Protein AF-A0A7R9CFL3-F1 (afdb_monomer)

Organism: Timema cristinae (NCBI:txid61476)

Mean predicted aligned error: 26.59 Å

Solvent-accessible surface area (backbone atoms only — not comparable to full-atom values): 47124 Å² total; per-residue (Å²): 90,46,33,41,37,42,34,43,33,40,38,44,95,55,38,38,40,35,40,35,39,35,24,38,59,45,76,50,88,96,49,104,51,74,44,75,50,74,72,51,76,48,76,47,79,45,77,56,81,77,82,81,76,90,74,92,74,93,75,98,66,87,78,76,80,75,83,69,77,65,48,72,50,76,49,78,47,80,45,78,51,80,86,76,85,87,81,84,87,84,83,88,83,88,90,79,92,80,89,85,91,89,82,90,84,90,88,88,91,88,83,90,87,92,92,88,90,90,86,89,84,90,83,88,85,82,88,86,89,83,89,82,91,80,89,79,96,70,92,75,79,55,84,74,59,64,73,79,51,70,77,48,61,84,33,47,25,69,56,36,41,52,47,35,44,69,72,71,41,54,90,49,37,80,82,41,55,84,36,32,24,50,55,60,71,65,52,49,61,64,56,32,23,71,76,57,35,70,69,50,6,52,53,48,44,50,52,63,66,48,72,77,79,72,55,77,35,39,36,34,39,22,57,76,93,49,94,61,67,44,80,48,72,28,80,59,67,35,45,69,60,49,45,49,52,48,16,66,74,71,75,48,58,53,88,74,56,86,78,55,66,46,78,42,88,94,71,43,74,40,76,58,40,44,68,49,52,62,67,55,61,70,75,36,77,48,77,49,79,86,82,75,83,75,80,73,82,74,75,68,56,65,65,58,57,49,49,52,52,51,49,53,49,51,53,49,54,48,50,53,49,50,54,48,55,47,55,51,52,52,51,51,51,49,55,51,50,52,52,47,54,52,47,50,54,48,51,52,52,51,52,53,58,63,57,65,76,57,74,71,62,60,54,56,51,50,51,51,52,51,52,50,58,46,50,55,51,53,50,51,51,49,51,54,52,48,53,51,50,48,55,54,49,52,54,49,49,53,55,50,64,74,62,73,79,78,84,83,89,80,92,82,84,89,88,84,90,82,92,71,98,59,64,74,69,58,50,49,55,51,48,55,50,49,51,53,52,50,50,52,50,50,53,51,52,51,49,57,48,49,55,51,50,50,52,49,50,51,54,50,48,51,39,67,74,64,39,90,87,66,56,82,91,67,75,85,79,65,72,74,66,50,54,57,53,48,53,56,49,50,52,50,48,50,54,50,50,50,53,47,47,53,56,51,55,67,58,75,74,50,90,55,56,65,52,51,55,50,50,50,54,49,53,52,50,50,51,48,51,52,52,52,50,53,56,46,55,50,50,51,52,50,51,55,48,51,56,49,48,53,53,50,52,54,48,49,55,51,50,50,52,53,50,53,50,51,51,51,51,51,52,52,49,50,57,49,52,54,48,50,54,52,52,53,50,52,48,53,52,51,54,50,51,49,53,56,48,53,49,56,49,51,56,49,51,54,48,51,54,51,52,51,50,52,54,52,51,53,50,50,50,52,51,52,51,52,52,52,52,49,61,47,51,54,54,50,50,54,52,49,51,56,49,47,57,48,48,55,56,48,52,50,50,50,52,52,52,51,53,52,52,64,64,59,60,81,76,69,86,86,90,84,84,88,82,91,85,88,79,84,80,84,86,80,92,82,82,88,88,84,81,93,81,89,79,89,81,85,86,89,84,85,84,83,90,79,89,84,91,80,93,78,94,75,79,90,70,72,60,63,60,52,54,52,48,54,53,48,50,53,53,50,53,52,51,52,50,51,51,57,51,50,53,53,52,53,50,50,55,48,54,55,48,55,55,50,53,53,56,53,52,53,53,53,58,55,58,70,73,75,116

InterPro domains:
  IPR013761 Sterile alpha motif/pointed domain superfamily [G3DSA:1.10.150.50] (140-215)
  IPR013761 Sterile alpha motif/pointed domain superfamily [SSF47769] (156-210)
  IPR038929 Coiled-coil domain-containing protein 13 [PTHR31935] (300-755)
  IPR041418 SAM domain [PF18016] (154-209)
  IPR057520 GRHL1/CP2, C-terminal domain [PF25416] (215-296)

Radius of gyration: 64.7 Å; Cα contacts (8 Å, |Δi|>4): 329; chains: 1; bounding box: 146×122×229 Å

pLDDT: mean 71.05, std 22.87, range [23.03, 98.25]

Sequence (771 aa):
MLVLVHTISMTHDNFVVSARFYHALSSVPNEQRIELALLTKRVTVRIRPRRLVREKHLVYYQPRKRISKPRFRQSLRAIHIVGQPRSVVPITPVSMVAAKEEHIGSLLPAPLPVNKPTVPEQRALTPPVSEAKTGLGIHHVTPLQFLHQPLPSDASAQQTAQWLQAHRFGQHLRTFTSFSGADVLRLSRDDLIQICGLADGIRLYNALHAKAIAPRLTVYLCVEQSSVYHALFLSSLSCLEMANKLAQLMGVSCDQIRDIYVQGPGGIHVLITDEVVRNIKDESMYTIEILQEQEDSFMFPEELNRSLREHIRILTDENGRLHRCLGERESELHIANEKLQCNEKRHIASSLSVLSNQGQTSELAASKIVELSKKVRELSSEIEIQKRKCRLAEAKLAEYCEAGLNSAEDKDIKPKQEDVEKDPNQVKLLTDKLQVTNQRLCDSRNQCQALKQDLRMVQKALCSEAGENVSIHSLSSNWRGRAQQIAALQQKLLELQEKLNEQTEKQVVGNADNRACVAMKVLEKERRIVQERTARELRERSVQLEDTKRRLDAGRARNKILEDELAGHKKRLATLLDKGKHDDQLISMLTGQLSALEKRCSDREDEARRANSGWEEDKQHLLQDITREKSKLEKTETILAEKNVKIDQLEEKLRQTLLILSSNDKLQRSSSQDILFSSSWSLSKLSEHHQTHSMSTQVINMSEHHQTHSLSTQEPCNEDYQLLFLSGEAERARLLELVGVLNRRLNQQRDDAETVQVHTSTKSLTTLRSS

Secondary structure (DSSP, 8-state):
-EEEEEEEEEEETTEEEEEEEEEEEEEPTTSS-EEEEEEEEEEEEEEPPPP----------------PPPEEEEEEEEEE-PPPPP--------------------------------------------------------TTTGGGSPPPTT--HHHHHHHHHHTT-GGGHHHHTT--HHHHTTS-HHHHHHHH-HHHHHHHHHHHT------SEEEEEEETT-S--EEEEESS-SHHHHHHHHHHHHT--GGG----EEE-TTS-EEE--HHHHHHSPTTEEEEE-------------HHHHHHHHHHHHHHHHHHHHHHHHHHHHHHHHHHHHHHHHHHHHHHHHHHHHHHTT-HHHHHHHHHHHHHHHHHHHHHHHHHHHHHHHHHHHHHHHHHHHHS--S-----------------HHHHHHHHHHHHHHHHHHHHHHHHHHHHHHHHHHHHHHHHHHH-TT--GGGTTS-HHHHHHHHHHHHHHHHHHHHHHHHHHHHHHSSTTHHHHHHHHHHHHHHHHHHHHHHHHHHHHHHHHHHHHHHHHHHHHHHHHHHHHHHHHHHHHHHHHHHHHHHHHHHHHHHHHHHHHHHHHHHHHHHHHHHHHHHHHHHHHHHHHHHHHHHHHHHHHHHHHHHHHHHHHHHHHHHHHHHHHHHHHGGG--------------------------------------------------SHHHHHHHHHHHHHHHHHHHHHHHHHHHHHHHHHHHHHHHHHHHHHHHHHTT--

Foldseek 3Di:
DKKKWKWKWKDFDQKIKIKIWIWDWDDDPPDPDTDTHTPDIDIDMDGHDPDPDDDPDDDDDDDPDPGDDIDMDIDMDMDDDDDDDDDDDDDDDDDDDDDDDDDDDDDDDDDDDDDDDDDDDDDDDDDDDDDDDDDDDDPDDDPVVLQPDAQDLQAALVSVLVNCVSLVVVVCNVVSSHPGLVRLLPADLVNLCVSVNDPVSNVSNCRNPVDDQFAPAWEWEAEDPDPDTDIDGHNALFPLSVLCSVCVVVVHDSVVCPWDFDQDPPRDTHTDGSVNSNVDDHHYYDYDDDDDPPPPPPPDPVVVVVVVVVVVVVVVVVVVVVVVVVVVVVVVVVVVVVVVVVVVVVVVVVVVVVVVPPPPPVVVVVVVVVVVVVVVVVVVVVVVVVVVVVVVVVVVVVVVVVVPDDDDDDDDDDDDDDDDDDDPVVVVVVVVVVVVVVVVVVVVVVVVVVVVVVVVVVVVVVCVVVDPPDDVVPPPPDPPVVVVVVVVVVVVVVVVVVVVVVVVVVVVDDPVVVVVVVVVVVVVVVVVVVVVVVVVVVVVVVVVVVVVVVVVVVVVVVVVVVVVVVVVVVVVVVVVVVVVVVVVVVVVVVVVVVVVVVVVVVVVVVVVVVVVVVVVVVVVVVVVVVVVVVVVVVVVVVVVVVVVVVVVVVVVVVVVVVVVVVVVVVPDDDDDDDDDDDDPPPDDDDDDDDDDDDDDDDDDDDDDDDDDDDDDDDDDDPVVVVVVVVVVVVVVVVVVVVVVVVVVVVVVVVVVVVVVVVVVVVVVVVVVVVD

Structure (mmCIF, N/CA/C/O backbone):
data_AF-A0A7R9CFL3-F1
#
_entry.id   AF-A0A7R9CFL3-F1
#
loop_
_atom_site.group_PDB
_atom_site.id
_atom_site.type_symbol
_atom_site.label_atom_id
_atom_site.label_alt_id
_atom_site.label_comp_id
_atom_site.label_asym_id
_atom_site.label_entity_id
_atom_site.label_seq_id
_atom_site.pdbx_PDB_ins_code
_atom_site.Cartn_x
_atom_site.Cartn_y
_atom_site.Cartn_z
_atom_site.occupancy
_atom_site.B_iso_or_equiv
_atom_site.auth_seq_id
_atom_site.auth_comp_id
_atom_site.auth_asym_id
_atom_site.auth_atom_id
_atom_site.pdbx_PDB_model_num
ATOM 1 N N . MET A 1 1 ? -4.340 42.075 9.704 1.00 65.44 1 MET A N 1
ATOM 2 C CA . MET A 1 1 ? -5.204 41.016 9.122 1.00 65.44 1 MET A CA 1
ATOM 3 C C . MET A 1 1 ? -4.326 40.029 8.366 1.00 65.44 1 MET A C 1
ATOM 5 O O . MET A 1 1 ? -3.570 40.465 7.502 1.00 65.44 1 MET A O 1
ATOM 9 N N . LEU A 1 2 ? -4.378 38.733 8.691 1.00 72.56 2 LEU A N 1
ATOM 10 C CA . LEU A 1 2 ? -3.596 37.708 7.988 1.00 72.56 2 LEU A CA 1
ATOM 11 C C . LEU A 1 2 ? -4.415 37.133 6.821 1.00 72.56 2 LEU A C 1
ATOM 13 O O . LEU A 1 2 ? -5.553 36.706 7.008 1.00 72.56 2 LEU A O 1
ATOM 17 N N . VAL A 1 3 ? -3.838 37.142 5.617 1.00 80.00 3 VAL A N 1
ATOM 18 C CA . VAL A 1 3 ? -4.459 36.620 4.393 1.00 80.00 3 VAL A CA 1
ATOM 19 C C . VAL A 1 3 ? -3.636 35.456 3.854 1.00 80.00 3 VAL A C 1
ATOM 21 O O . VAL A 1 3 ? -2.473 35.626 3.488 1.00 80.00 3 VAL A O 1
ATOM 24 N N . LEU A 1 4 ? -4.238 34.273 3.761 1.00 83.81 4 LEU A N 1
ATOM 25 C CA . LEU A 1 4 ? -3.646 33.116 3.095 1.00 83.81 4 LEU A CA 1
ATOM 26 C C . LEU A 1 4 ? -3.965 33.139 1.602 1.00 83.81 4 LEU A C 1
ATOM 28 O O . LEU A 1 4 ? -5.124 33.209 1.200 1.00 83.81 4 LEU A O 1
ATOM 32 N N . VAL A 1 5 ? -2.931 33.025 0.773 1.00 86.56 5 VAL A N 1
ATOM 33 C CA . VAL A 1 5 ? -3.042 32.923 -0.683 1.00 86.56 5 VAL A CA 1
ATOM 34 C C . VAL A 1 5 ? -2.689 31.504 -1.116 1.00 86.56 5 VAL A C 1
ATOM 36 O O . VAL A 1 5 ? -1.515 31.145 -1.221 1.00 86.56 5 VAL A O 1
ATOM 39 N N . HIS A 1 6 ? -3.704 30.692 -1.400 1.00 88.00 6 HIS A N 1
ATOM 40 C CA . HIS A 1 6 ? -3.532 29.379 -2.014 1.00 88.00 6 HIS A CA 1
ATOM 41 C C . HIS A 1 6 ? -3.484 29.538 -3.539 1.00 88.00 6 HIS A C 1
ATOM 43 O O . HIS A 1 6 ? -4.432 30.023 -4.151 1.00 88.00 6 HIS A O 1
ATOM 49 N N . THR A 1 7 ? -2.375 29.163 -4.177 1.00 87.75 7 THR A N 1
ATOM 50 C CA . THR A 1 7 ? -2.217 29.205 -5.640 1.00 87.75 7 THR A CA 1
ATOM 51 C C . THR A 1 7 ? -2.154 27.790 -6.201 1.00 87.75 7 THR A C 1
ATOM 53 O O . THR A 1 7 ? -1.216 27.058 -5.900 1.00 87.75 7 THR A O 1
ATOM 56 N N . ILE A 1 8 ? -3.095 27.442 -7.079 1.00 88.44 8 ILE A N 1
ATOM 57 C CA . ILE A 1 8 ? -3.067 26.230 -7.905 1.00 88.44 8 ILE A CA 1
ATOM 58 C C . ILE A 1 8 ? -2.675 26.643 -9.319 1.00 88.44 8 ILE A C 1
ATOM 60 O O . ILE A 1 8 ? -3.284 27.539 -9.901 1.00 88.44 8 ILE A O 1
ATOM 64 N N . SER A 1 9 ? -1.669 25.996 -9.896 1.00 86.56 9 SER A N 1
ATOM 65 C CA . SER A 1 9 ? -1.229 26.242 -11.269 1.00 86.56 9 SER A CA 1
ATOM 66 C C . SER A 1 9 ? -1.191 24.956 -12.082 1.00 86.56 9 SER A C 1
ATOM 68 O O . SER A 1 9 ? -0.651 23.949 -11.633 1.00 86.56 9 SER A O 1
ATOM 70 N N . MET A 1 10 ? -1.756 25.003 -13.285 1.00 86.50 10 MET A N 1
ATOM 71 C CA . MET A 1 10 ? -1.722 23.950 -14.291 1.00 86.50 10 MET A CA 1
ATOM 72 C C . MET A 1 10 ? -0.911 24.448 -15.487 1.00 86.50 10 MET A C 1
ATOM 74 O O . MET A 1 10 ? -1.151 25.539 -16.007 1.00 86.50 10 MET A O 1
ATOM 78 N N . THR A 1 11 ? 0.046 23.643 -15.938 1.00 81.06 11 THR A N 1
ATOM 79 C CA . THR A 1 11 ? 0.848 23.931 -17.132 1.00 81.06 11 THR A CA 1
ATOM 80 C C . THR A 1 11 ? 0.635 22.842 -18.176 1.00 81.06 11 THR A C 1
ATOM 82 O O . THR A 1 11 ? 0.819 21.662 -17.878 1.00 81.06 11 THR A O 1
ATOM 85 N N . HIS A 1 12 ? 0.225 23.241 -19.380 1.00 77.69 12 HIS A N 1
ATOM 86 C CA . HIS A 1 12 ? -0.027 22.349 -20.512 1.00 77.69 12 HIS A CA 1
ATOM 87 C C . HIS A 1 12 ? 0.410 23.045 -21.805 1.00 77.69 12 HIS A C 1
ATOM 89 O O . HIS A 1 12 ? -0.048 24.147 -22.116 1.00 77.69 12 HIS A O 1
ATOM 95 N N . ASP A 1 13 ? 1.321 22.412 -22.543 1.00 79.44 13 ASP A N 1
ATOM 96 C CA . ASP A 1 13 ? 1.974 22.953 -23.741 1.00 79.44 13 ASP A CA 1
ATOM 97 C C . ASP A 1 13 ? 2.432 24.423 -23.582 1.00 79.44 13 ASP A C 1
ATOM 99 O O . ASP A 1 13 ? 3.354 24.718 -22.817 1.00 79.44 13 ASP A O 1
ATOM 103 N N . ASN A 1 14 ? 1.790 25.355 -24.296 1.00 75.94 14 ASN A N 1
ATOM 104 C CA . ASN A 1 14 ? 2.137 26.778 -24.311 1.00 75.94 14 ASN A CA 1
ATOM 105 C C . ASN A 1 14 ? 1.387 27.608 -23.247 1.00 75.94 14 ASN A C 1
ATOM 107 O O . ASN A 1 14 ? 1.625 28.811 -23.148 1.00 75.94 14 ASN A O 1
ATOM 111 N N . PHE A 1 15 ? 0.482 27.015 -22.463 1.00 71.12 15 PHE A N 1
ATOM 112 C CA . PHE A 1 15 ? -0.421 27.741 -21.567 1.00 71.12 15 PHE A CA 1
ATOM 113 C C . PHE A 1 15 ? -0.143 27.422 -20.094 1.00 71.12 15 PHE A C 1
ATOM 115 O O . PHE A 1 15 ? 0.077 26.274 -19.699 1.00 71.12 15 PHE A O 1
ATOM 122 N N . VAL A 1 16 ? -0.171 28.465 -19.266 1.00 80.62 16 VAL A N 1
ATOM 123 C CA . VAL A 1 16 ? -0.097 28.378 -17.806 1.00 80.62 16 VAL A CA 1
ATOM 124 C C . VAL A 1 16 ? -1.367 28.985 -17.230 1.00 80.62 16 VAL A C 1
ATOM 126 O O . VAL A 1 16 ? -1.568 30.196 -17.315 1.00 80.62 16 VAL A O 1
ATOM 129 N N . VAL A 1 17 ? -2.219 28.151 -16.642 1.00 82.75 17 VAL A N 1
ATOM 130 C CA . VAL A 1 17 ? -3.420 28.580 -15.918 1.00 82.75 17 VAL A CA 1
ATOM 131 C C . VAL A 1 17 ? -3.083 28.597 -14.433 1.00 82.75 17 VAL A C 1
ATOM 133 O O . VAL A 1 17 ? -2.639 27.586 -13.900 1.00 82.75 17 VAL A O 1
ATOM 136 N N . SER A 1 18 ? -3.277 29.722 -13.749 1.00 86.19 18 SER A N 1
ATOM 137 C CA . SER A 1 18 ? -3.109 29.831 -12.297 1.00 86.19 18 SER A CA 1
ATOM 138 C C . SER A 1 18 ? -4.358 30.399 -11.634 1.00 86.19 18 SER A C 1
ATOM 140 O O . SER A 1 18 ? -4.722 31.548 -11.887 1.00 86.19 18 SER A O 1
ATOM 142 N N . ALA A 1 19 ? -4.980 29.606 -10.765 1.00 88.69 19 ALA A N 1
ATOM 143 C CA . ALA A 1 19 ? -6.047 30.017 -9.865 1.00 88.69 19 ALA A CA 1
ATOM 144 C C . ALA A 1 19 ? -5.453 30.393 -8.502 1.00 88.69 19 ALA A C 1
ATOM 146 O O . ALA A 1 19 ? -4.643 29.652 -7.947 1.00 88.69 19 ALA A O 1
ATOM 147 N N . ARG A 1 20 ? -5.848 31.547 -7.963 1.00 89.31 20 ARG A N 1
ATOM 148 C CA . ARG A 1 20 ? -5.494 32.006 -6.618 1.00 89.31 20 ARG A CA 1
ATOM 149 C C . ARG A 1 20 ? -6.745 32.176 -5.778 1.00 89.31 20 ARG A C 1
ATOM 151 O O . ARG A 1 20 ? -7.683 32.836 -6.217 1.00 89.31 20 ARG A O 1
ATOM 158 N N . PHE A 1 21 ? -6.722 31.619 -4.581 1.00 87.62 21 PHE A N 1
ATOM 159 C CA . PHE A 1 21 ? -7.765 31.716 -3.573 1.00 87.62 21 PHE A CA 1
ATOM 160 C C . PHE A 1 21 ? -7.184 32.509 -2.408 1.00 87.62 21 PHE A C 1
ATOM 162 O O . PHE A 1 21 ? -6.085 32.205 -1.942 1.00 87.62 21 PHE A O 1
ATOM 169 N N . TYR A 1 22 ? -7.884 33.559 -1.998 1.00 86.94 22 TYR A N 1
ATOM 170 C CA . TYR A 1 22 ? -7.470 34.450 -0.921 1.00 86.94 22 TYR A CA 1
ATOM 171 C C . TYR A 1 22 ? -8.415 34.217 0.251 1.00 86.94 22 TYR A C 1
ATOM 173 O O . TYR A 1 22 ? -9.617 34.409 0.096 1.00 86.94 22 TYR A O 1
ATOM 181 N N . HIS A 1 23 ? -7.887 33.803 1.397 1.00 86.81 23 HIS A N 1
ATOM 182 C CA . HIS A 1 23 ? -8.652 33.525 2.610 1.00 86.81 23 HIS A CA 1
ATOM 183 C C . HIS A 1 23 ? -8.232 34.508 3.700 1.00 86.81 23 HIS A C 1
ATOM 185 O O . HIS A 1 23 ? -7.036 34.657 3.947 1.00 86.81 23 HIS A O 1
ATOM 191 N N . ALA A 1 24 ? -9.185 35.167 4.351 1.00 81.25 24 ALA A N 1
ATOM 192 C CA . ALA A 1 24 ? -8.943 35.811 5.631 1.00 81.25 24 ALA A CA 1
ATOM 193 C C . ALA A 1 24 ? -8.920 34.737 6.717 1.00 81.25 24 ALA A C 1
ATOM 195 O O . ALA A 1 24 ? -9.722 33.805 6.695 1.00 81.25 24 ALA A O 1
ATOM 196 N N . LEU A 1 25 ? -8.004 34.892 7.664 1.00 73.75 25 LEU A N 1
ATOM 197 C CA . LEU A 1 25 ? -8.050 34.189 8.936 1.00 73.75 25 LEU A CA 1
ATOM 198 C C . LEU A 1 25 ? -8.672 35.145 9.950 1.00 73.75 25 LEU A C 1
ATOM 200 O O . LEU A 1 25 ? -8.091 36.199 10.228 1.00 73.75 25 LEU A O 1
ATOM 204 N N . SER A 1 26 ? -9.845 34.786 10.466 1.00 62.09 26 SER A N 1
ATOM 205 C CA . SER A 1 26 ? -10.477 35.477 11.588 1.00 62.09 26 SER A CA 1
ATOM 206 C C . SER A 1 26 ? -10.403 34.582 12.821 1.00 62.09 26 SER A C 1
ATOM 208 O O . SER A 1 26 ? -10.741 33.400 12.754 1.00 62.09 26 SER A O 1
ATOM 210 N N . SER A 1 27 ? -9.938 35.126 13.942 1.00 59.66 27 SER A N 1
ATOM 211 C CA . SER A 1 27 ? -10.046 34.478 15.248 1.00 59.66 27 SER A CA 1
ATOM 212 C C . SER A 1 27 ? -11.413 34.807 15.837 1.00 59.66 27 SER A C 1
ATOM 214 O O . SER A 1 27 ? -11.692 35.981 16.094 1.00 59.66 27 SER A O 1
ATOM 216 N N . VAL A 1 28 ? -12.249 33.796 16.063 1.00 55.16 28 VAL A N 1
ATOM 217 C CA . VAL A 1 28 ? -13.497 33.970 16.814 1.00 55.16 28 VAL A CA 1
ATOM 218 C C . VAL A 1 28 ? -13.134 34.144 18.295 1.00 55.16 28 VAL A C 1
ATOM 220 O O . VAL A 1 28 ? -12.424 33.295 18.835 1.00 55.16 28 VAL A O 1
ATOM 223 N N . PRO A 1 29 ? -13.559 35.222 18.980 1.00 50.25 29 PRO A N 1
ATOM 224 C CA . PRO A 1 29 ? -13.342 35.339 20.417 1.00 50.25 29 PRO A CA 1
ATOM 225 C C . PRO A 1 29 ? -14.046 34.193 21.161 1.00 50.25 29 PRO A C 1
ATOM 227 O O . PRO A 1 29 ? -15.202 33.896 20.875 1.00 50.25 29 PRO A O 1
ATOM 230 N N . ASN A 1 30 ? -13.357 33.597 22.137 1.00 50.88 30 ASN A N 1
ATOM 231 C CA . ASN A 1 30 ? -13.817 32.519 23.030 1.00 50.88 30 ASN A CA 1
ATOM 232 C C . ASN A 1 30 ? -13.910 31.081 22.472 1.00 50.88 30 ASN A C 1
ATOM 234 O O . ASN A 1 30 ? -14.248 30.182 23.236 1.00 50.88 30 ASN A O 1
ATOM 238 N N . GLU A 1 31 ? -13.493 30.801 21.233 1.00 49.28 31 GLU A N 1
ATOM 239 C CA . GLU A 1 31 ? -13.143 29.430 20.813 1.00 49.28 31 GLU A CA 1
ATOM 240 C C . GLU A 1 31 ? -11.728 29.399 20.218 1.00 49.28 31 GLU A C 1
ATOM 242 O O . GLU A 1 31 ? -11.350 30.285 19.456 1.00 49.28 31 GLU A O 1
ATOM 247 N N . GLN A 1 32 ? -10.942 28.343 20.472 1.00 54.16 32 GLN A N 1
ATOM 248 C CA . GLN A 1 32 ? -9.645 28.118 19.797 1.00 54.16 32 GLN A CA 1
ATOM 249 C C . GLN A 1 32 ? -9.814 27.663 18.327 1.00 54.16 32 GLN A C 1
ATOM 251 O O . GLN A 1 32 ? -9.045 26.852 17.809 1.00 54.16 32 GLN A O 1
ATOM 256 N N . ARG A 1 33 ? -10.842 28.169 17.636 1.00 51.00 33 ARG A N 1
ATOM 257 C CA . ARG A 1 33 ? -11.144 27.878 16.235 1.00 51.00 33 ARG A CA 1
ATOM 258 C C . ARG A 1 33 ? -10.799 29.081 15.366 1.00 51.00 33 ARG A C 1
ATOM 260 O O . ARG A 1 33 ? -11.196 30.212 15.635 1.00 51.00 33 ARG A O 1
ATOM 267 N N . ILE A 1 34 ? -10.052 28.817 14.297 1.00 60.75 34 ILE A N 1
ATOM 268 C CA . ILE A 1 34 ? -9.665 29.826 13.312 1.00 60.75 34 ILE A CA 1
ATOM 269 C C . ILE A 1 34 ? -10.562 29.656 12.091 1.00 60.75 34 ILE A C 1
ATOM 271 O O . ILE A 1 34 ? -10.504 28.625 11.418 1.00 60.75 34 ILE A O 1
ATOM 275 N N . GLU A 1 35 ? -11.377 30.663 11.789 1.00 63.03 35 GLU A N 1
ATOM 276 C CA . GLU A 1 35 ? -12.305 30.598 10.665 1.00 63.03 35 GLU A CA 1
ATOM 277 C C . GLU A 1 35 ? -11.641 31.099 9.370 1.00 63.03 35 GLU A C 1
ATOM 279 O O . GLU A 1 35 ? -11.046 32.181 9.312 1.00 63.03 35 GLU A O 1
ATOM 284 N N . LEU A 1 36 ? -11.729 30.277 8.319 1.00 70.94 36 LEU A N 1
ATOM 285 C CA . LEU A 1 36 ? -11.106 30.483 7.007 1.00 70.94 36 LEU A CA 1
ATOM 286 C C . LEU A 1 36 ? -12.098 31.090 6.003 1.00 70.94 36 LEU A C 1
ATOM 288 O O . LEU A 1 36 ? -12.514 30.445 5.037 1.00 70.94 36 LEU A O 1
ATOM 292 N N . ALA A 1 37 ? -12.450 32.359 6.196 1.00 76.94 37 ALA A N 1
ATOM 293 C CA . ALA A 1 37 ? -13.341 33.074 5.287 1.00 76.94 37 ALA A CA 1
ATOM 294 C C . ALA A 1 37 ? -12.671 33.299 3.916 1.00 76.94 37 ALA A C 1
ATOM 296 O O . ALA A 1 37 ? -11.696 34.044 3.789 1.00 76.94 37 ALA A O 1
ATOM 297 N N . LEU A 1 38 ? -13.186 32.673 2.853 1.00 80.75 38 LEU A N 1
ATOM 298 C CA . LEU A 1 38 ? -12.707 32.919 1.491 1.00 80.75 38 LEU A CA 1
ATOM 299 C C . LEU A 1 38 ? -13.120 34.328 1.029 1.00 80.75 38 LEU A C 1
ATOM 301 O O . LEU A 1 38 ? -14.284 34.572 0.731 1.00 80.75 38 LEU A O 1
ATOM 305 N N . LEU A 1 39 ? -12.143 35.221 0.874 1.00 83.50 39 LEU A N 1
ATOM 306 C CA . LEU A 1 39 ? -12.335 36.593 0.401 1.00 83.50 39 LEU A CA 1
ATOM 307 C C . LEU A 1 39 ? -12.609 36.662 -1.103 1.00 83.50 39 LEU A C 1
ATOM 309 O O . LEU A 1 39 ? -13.513 37.362 -1.546 1.00 83.50 39 LEU A O 1
ATOM 313 N N . THR A 1 40 ? -11.781 36.000 -1.921 1.00 78.06 40 THR A N 1
ATOM 314 C CA . THR A 1 40 ? -11.907 36.076 -3.385 1.00 78.06 40 THR A CA 1
ATOM 315 C C . THR A 1 40 ? -11.153 34.963 -4.119 1.00 78.06 40 THR A C 1
ATOM 317 O O . THR A 1 40 ? -10.228 34.341 -3.585 1.00 78.06 40 THR A O 1
ATOM 320 N N . LYS A 1 41 ? -11.538 34.725 -5.379 1.00 87.44 41 LYS A N 1
ATOM 321 C CA . LYS A 1 41 ? -10.912 33.784 -6.317 1.00 87.44 41 LYS A CA 1
ATOM 322 C C . LYS A 1 41 ? -10.459 34.551 -7.561 1.00 87.44 41 LYS A C 1
ATOM 324 O O . LYS A 1 41 ? -11.257 35.253 -8.173 1.00 87.44 41 LYS A O 1
ATOM 329 N N . ARG A 1 42 ? -9.206 34.384 -7.992 1.00 77.00 42 ARG A N 1
ATOM 330 C CA . ARG A 1 42 ? -8.672 34.990 -9.224 1.00 77.00 42 ARG A CA 1
ATOM 331 C C . ARG A 1 42 ? -7.998 33.947 -10.104 1.00 77.00 42 ARG A C 1
ATOM 333 O O . ARG A 1 42 ? -6.953 33.411 -9.740 1.00 77.00 42 ARG A O 1
ATOM 340 N N . VAL A 1 43 ? -8.551 33.707 -11.289 1.00 83.81 43 VAL A N 1
ATOM 341 C CA . VAL A 1 43 ? -7.917 32.881 -12.326 1.00 83.81 43 VAL A CA 1
ATOM 342 C C . VAL A 1 43 ? -7.132 33.780 -13.279 1.00 83.81 43 VAL A C 1
ATOM 344 O O . VAL A 1 43 ? -7.550 34.885 -13.609 1.00 83.81 43 VAL A O 1
ATOM 347 N N . THR A 1 44 ? -5.955 33.325 -13.698 1.00 80.38 44 THR A N 1
ATOM 348 C CA . THR A 1 44 ? -5.107 34.003 -14.686 1.00 80.38 44 THR A CA 1
ATOM 349 C C . THR A 1 44 ? -4.582 32.981 -15.679 1.00 80.38 44 THR A C 1
ATOM 351 O O . THR A 1 44 ? -4.029 31.964 -15.271 1.00 80.38 44 THR A O 1
ATOM 354 N N . VAL A 1 45 ? -4.720 33.260 -16.973 1.00 79.12 45 VAL A N 1
ATOM 355 C CA . VAL A 1 45 ? -4.141 32.447 -18.047 1.00 79.12 45 VAL A CA 1
ATOM 356 C C . VAL A 1 45 ? -2.990 33.229 -18.666 1.00 79.12 45 VAL A C 1
ATOM 358 O O . VAL A 1 45 ? -3.153 34.384 -19.049 1.00 79.12 45 VAL A O 1
ATOM 361 N N . ARG A 1 46 ? -1.810 32.615 -18.748 1.00 74.81 46 ARG A N 1
ATOM 362 C CA . ARG A 1 46 ? -0.634 33.169 -19.425 1.00 74.81 46 ARG A CA 1
ATOM 363 C C . ARG A 1 46 ? -0.229 32.260 -20.572 1.00 74.81 46 ARG A C 1
ATOM 365 O O . ARG A 1 46 ? 0.131 31.104 -20.357 1.00 74.81 46 ARG A O 1
ATOM 372 N N . ILE A 1 47 ? -0.260 32.812 -21.778 1.00 74.25 47 ILE A N 1
ATOM 373 C CA . ILE A 1 47 ? 0.265 32.173 -22.983 1.00 74.25 47 ILE A CA 1
ATOM 374 C C . ILE A 1 47 ? 1.765 32.468 -23.035 1.00 74.25 47 ILE A C 1
ATOM 376 O O . ILE A 1 47 ? 2.170 33.628 -22.993 1.00 74.25 47 ILE A O 1
ATOM 380 N N . ARG A 1 48 ? 2.605 31.435 -23.107 1.00 61.66 48 ARG A N 1
ATOM 381 C CA . ARG A 1 48 ? 4.029 31.598 -23.411 1.00 61.66 48 ARG A CA 1
ATOM 382 C C . ARG A 1 48 ? 4.185 31.695 -24.930 1.00 61.66 48 ARG A C 1
ATOM 384 O O . ARG A 1 48 ? 3.872 30.713 -25.608 1.00 61.66 48 ARG A O 1
ATOM 391 N N . PRO A 1 49 ? 4.679 32.815 -25.487 1.00 48.84 49 PRO A N 1
ATOM 392 C CA . PRO A 1 49 ? 5.018 32.858 -26.901 1.00 48.84 49 PRO A CA 1
ATOM 393 C C . PRO A 1 49 ? 6.147 31.856 -27.173 1.00 48.84 49 PRO A C 1
ATOM 395 O O . PRO A 1 49 ? 7.151 31.821 -26.455 1.00 48.84 49 PRO A O 1
ATOM 398 N N . ARG A 1 50 ? 5.991 31.023 -28.209 1.00 48.66 50 ARG A N 1
ATOM 399 C CA . ARG A 1 50 ? 7.096 30.192 -28.703 1.00 48.66 50 ARG A CA 1
ATOM 400 C C . ARG A 1 50 ? 8.209 31.123 -29.184 1.00 48.66 50 ARG A C 1
ATOM 402 O O . ARG A 1 50 ? 7.945 32.011 -29.991 1.00 48.66 50 ARG A O 1
ATOM 409 N N . ARG A 1 51 ? 9.453 30.896 -28.744 1.00 42.69 51 ARG A N 1
ATOM 410 C CA . ARG A 1 51 ? 10.615 31.493 -29.418 1.00 42.69 51 ARG A CA 1
ATOM 411 C C . ARG A 1 51 ? 10.612 30.991 -30.860 1.00 42.69 51 ARG A C 1
ATOM 413 O O . ARG A 1 51 ? 10.679 29.784 -31.083 1.00 42.69 51 ARG A O 1
ATOM 420 N N . LEU A 1 52 ? 10.507 31.914 -31.810 1.00 39.78 52 LEU A N 1
ATOM 421 C CA . LEU A 1 52 ? 10.557 31.602 -33.230 1.00 39.78 52 LEU A CA 1
ATOM 422 C C . LEU A 1 52 ? 12.014 31.289 -33.602 1.00 39.78 52 LEU A C 1
ATOM 424 O O . LEU A 1 52 ? 12.795 32.187 -33.912 1.00 39.78 52 LEU A O 1
ATOM 428 N N . VAL A 1 53 ? 12.401 30.017 -33.517 1.00 38.94 53 VAL A N 1
ATOM 429 C CA . VAL A 1 53 ? 13.661 29.561 -34.112 1.00 38.94 53 VAL A CA 1
ATOM 430 C C . VAL A 1 53 ? 13.491 29.665 -35.627 1.00 38.94 53 VAL A C 1
ATOM 432 O O . VAL A 1 53 ? 12.586 29.057 -36.197 1.00 38.94 53 VAL A O 1
ATOM 435 N N . ARG A 1 54 ? 14.323 30.486 -36.277 1.00 42.12 54 ARG A N 1
ATOM 436 C CA . ARG A 1 54 ? 14.372 30.592 -37.740 1.00 42.12 54 ARG A CA 1
ATOM 437 C C . ARG A 1 54 ? 14.996 29.317 -38.315 1.00 42.12 54 ARG A C 1
ATOM 439 O O . ARG A 1 54 ? 16.204 29.269 -38.511 1.00 42.12 54 ARG A O 1
ATOM 446 N N . GLU A 1 55 ? 14.178 28.320 -38.629 1.00 39.56 55 GLU A N 1
ATOM 447 C CA . GLU A 1 55 ? 14.589 27.194 -39.473 1.00 39.56 55 GLU A CA 1
ATOM 448 C C . GLU A 1 55 ? 14.068 27.382 -40.899 1.00 39.56 55 GLU A C 1
ATOM 450 O O . GLU A 1 55 ? 12.865 27.377 -41.158 1.00 39.56 55 GLU A O 1
ATOM 455 N N . LYS A 1 56 ? 14.998 27.528 -41.848 1.00 41.62 56 LYS A N 1
ATOM 456 C CA . LYS A 1 56 ? 14.732 27.258 -43.261 1.00 41.62 56 LYS A CA 1
ATOM 457 C C . LYS A 1 56 ? 14.988 25.771 -43.503 1.00 41.62 56 LYS A C 1
ATOM 459 O O . LYS A 1 56 ? 16.139 25.408 -43.691 1.00 41.62 56 LYS A O 1
ATOM 464 N N . HIS A 1 57 ? 13.942 24.947 -43.512 1.00 36.50 57 HIS A N 1
ATOM 465 C CA . HIS A 1 57 ? 13.715 23.926 -44.548 1.00 36.50 57 HIS A CA 1
ATOM 466 C C . HIS A 1 57 ? 12.374 23.212 -44.321 1.00 36.50 57 HIS A C 1
ATOM 468 O O . HIS A 1 57 ? 12.105 22.692 -43.242 1.00 36.50 57 HIS A O 1
ATOM 474 N N . LEU A 1 58 ? 11.533 23.170 -45.358 1.00 46.44 58 LEU A N 1
ATOM 475 C CA . LEU A 1 58 ? 10.323 22.348 -45.373 1.00 46.44 58 LEU A CA 1
ATOM 476 C C . LEU A 1 58 ? 10.700 20.872 -45.554 1.00 46.44 58 LEU A C 1
ATOM 478 O O . LEU A 1 58 ? 11.325 20.525 -46.554 1.00 46.44 58 LEU A O 1
ATOM 482 N N . VAL A 1 59 ? 10.219 20.004 -44.662 1.00 36.81 59 VAL A N 1
ATOM 483 C CA . VAL A 1 59 ? 9.972 18.584 -44.957 1.00 36.81 59 VAL A CA 1
ATOM 484 C C . VAL A 1 59 ? 8.639 18.198 -44.319 1.00 36.81 59 VAL A C 1
ATOM 486 O O . VAL A 1 59 ? 8.410 18.452 -43.136 1.00 36.81 59 VAL A O 1
ATOM 489 N N . TYR A 1 60 ? 7.750 17.586 -45.102 1.00 39.78 60 TYR A N 1
ATOM 490 C CA . TYR A 1 60 ? 6.464 17.088 -44.620 1.00 39.78 60 TYR A CA 1
ATOM 491 C C . TYR A 1 60 ? 6.664 15.916 -43.648 1.00 39.78 60 TYR A C 1
ATOM 493 O O . TYR A 1 60 ? 6.938 14.794 -44.060 1.00 39.78 60 TYR A O 1
ATOM 501 N N . TYR A 1 61 ? 6.452 16.166 -42.357 1.00 34.50 61 TYR A N 1
ATOM 502 C CA . TYR A 1 61 ? 6.191 15.130 -41.360 1.00 34.50 61 TYR A CA 1
ATOM 503 C C . TYR A 1 61 ? 4.932 15.497 -40.578 1.00 34.50 61 TYR A C 1
ATOM 505 O O . TYR A 1 61 ? 4.870 16.550 -39.945 1.00 34.50 61 TYR A O 1
ATOM 513 N N . GLN A 1 62 ? 3.927 14.616 -40.589 1.00 35.50 62 GLN A N 1
ATOM 514 C CA . GLN A 1 62 ? 2.766 14.758 -39.710 1.00 35.50 62 GLN A CA 1
ATOM 515 C C . GLN A 1 62 ? 3.223 14.680 -38.241 1.00 35.50 62 GLN A C 1
ATOM 517 O O . GLN A 1 62 ? 3.783 13.657 -37.828 1.00 35.50 62 GLN A O 1
ATOM 522 N N . PRO A 1 63 ? 2.973 15.707 -37.410 1.00 35.00 63 PRO A N 1
ATOM 523 C CA . PRO A 1 63 ? 3.341 15.651 -36.007 1.00 35.00 63 PRO A CA 1
ATOM 524 C C . PRO A 1 63 ? 2.371 14.729 -35.260 1.00 35.00 63 PRO A C 1
ATOM 526 O O . PRO A 1 63 ? 1.241 15.112 -34.946 1.00 35.00 63 PRO A O 1
ATOM 529 N N . ARG A 1 64 ? 2.823 13.517 -34.909 1.00 37.59 64 ARG A N 1
ATOM 530 C CA . ARG A 1 64 ? 2.131 12.688 -33.908 1.00 37.59 64 ARG A CA 1
ATOM 531 C C . ARG A 1 64 ? 1.990 13.505 -32.621 1.00 37.59 64 ARG A C 1
ATOM 533 O O . ARG A 1 64 ? 2.992 13.806 -31.970 1.00 37.59 64 ARG A O 1
ATOM 540 N N . LYS A 1 65 ? 0.752 13.859 -32.255 1.00 39.47 65 LYS A N 1
ATOM 541 C CA . LYS A 1 65 ? 0.429 14.594 -31.022 1.00 39.47 65 LYS A CA 1
ATOM 542 C C . LYS A 1 65 ? 0.965 13.824 -29.809 1.00 39.47 65 LYS A C 1
ATOM 544 O O . LYS A 1 65 ? 0.349 12.861 -29.360 1.00 39.47 65 LYS A O 1
ATOM 549 N N . ARG A 1 66 ? 2.098 14.260 -29.247 1.00 44.41 66 ARG A N 1
ATOM 550 C CA . ARG A 1 66 ? 2.482 13.872 -27.885 1.00 44.41 66 ARG A CA 1
ATOM 551 C C . ARG A 1 66 ? 1.498 14.544 -26.936 1.00 44.41 66 ARG A C 1
ATOM 553 O O . ARG A 1 66 ? 1.573 15.752 -26.747 1.00 44.41 66 ARG A O 1
ATOM 560 N N . ILE A 1 67 ? 0.593 13.762 -26.358 1.00 42.06 67 ILE A N 1
ATOM 561 C CA . ILE A 1 67 ? -0.291 14.212 -25.281 1.00 42.06 67 ILE A CA 1
ATOM 562 C C . ILE A 1 67 ? 0.607 14.538 -24.081 1.00 42.06 67 ILE A C 1
ATOM 564 O O . ILE A 1 67 ? 1.104 13.631 -23.408 1.00 42.06 67 ILE A O 1
ATOM 568 N N . SER A 1 68 ? 0.887 15.822 -23.848 1.00 57.12 68 SER A N 1
ATOM 569 C CA . SER A 1 68 ? 1.647 16.242 -22.673 1.00 57.12 68 SER A CA 1
ATOM 570 C C . SER A 1 68 ? 0.705 16.203 -21.467 1.00 57.12 68 SER A C 1
ATOM 572 O O . SER A 1 68 ? -0.353 16.822 -21.467 1.00 57.12 68 SER A O 1
ATOM 574 N N . LYS A 1 69 ? 1.018 15.405 -20.436 1.00 58.12 69 LYS A N 1
ATOM 575 C CA . LYS A 1 69 ? 0.164 15.381 -19.237 1.00 58.12 69 LYS A CA 1
ATOM 576 C C . LYS A 1 69 ? 0.258 16.750 -18.542 1.00 58.12 69 LYS A C 1
ATOM 578 O O . LYS A 1 69 ? 1.385 17.191 -18.288 1.00 58.12 69 LYS A O 1
ATOM 583 N N . PRO A 1 70 ? -0.871 17.413 -18.217 1.00 68.88 70 PRO A N 1
ATOM 584 C CA . PRO A 1 70 ? -0.846 18.710 -17.549 1.00 68.88 70 PRO A CA 1
ATOM 585 C C . PRO A 1 70 ? -0.122 18.590 -16.207 1.00 68.88 70 PRO A C 1
ATOM 587 O O . PRO A 1 70 ? -0.464 17.752 -15.373 1.00 68.88 70 PRO A O 1
ATOM 590 N N . ARG A 1 71 ? 0.900 19.423 -15.990 1.00 69.56 71 ARG A N 1
ATOM 591 C CA . ARG A 1 71 ? 1.631 19.453 -14.717 1.00 69.56 71 ARG A CA 1
ATOM 592 C C . ARG A 1 71 ? 0.960 20.440 -13.778 1.00 69.56 71 ARG A C 1
ATOM 594 O O . ARG A 1 71 ? 0.952 21.642 -14.062 1.00 69.56 71 ARG A O 1
ATOM 601 N N . PHE A 1 72 ? 0.449 19.926 -12.666 1.00 76.00 72 PHE A N 1
ATOM 602 C CA . PHE A 1 72 ? -0.116 20.712 -11.576 1.00 76.00 72 PHE A CA 1
ATOM 603 C C . PHE A 1 72 ? 0.946 21.043 -10.522 1.00 76.00 72 PHE A C 1
ATOM 605 O O . PHE A 1 72 ? 1.818 20.228 -10.223 1.00 76.00 72 PHE A O 1
ATOM 612 N N . ARG A 1 73 ? 0.870 22.246 -9.951 1.00 75.81 73 ARG A N 1
ATOM 613 C CA . ARG A 1 73 ? 1.628 22.680 -8.771 1.00 75.81 73 ARG A CA 1
ATOM 614 C C . ARG A 1 73 ? 0.743 23.534 -7.878 1.00 75.81 73 ARG A C 1
ATOM 616 O O . ARG A 1 73 ? 0.088 24.451 -8.375 1.00 75.81 73 ARG A O 1
ATOM 623 N N . GLN A 1 74 ? 0.777 23.263 -6.580 1.00 85.94 74 GLN A N 1
ATOM 624 C CA . GLN A 1 74 ? 0.105 24.050 -5.550 1.00 85.94 74 GLN A CA 1
ATOM 625 C C . GLN A 1 74 ? 1.144 24.776 -4.687 1.00 85.94 74 GLN A C 1
ATOM 627 O O . GLN A 1 74 ? 2.263 24.292 -4.525 1.00 85.94 74 GLN A O 1
ATOM 632 N N . SER A 1 75 ? 0.792 25.942 -4.147 1.00 81.44 75 SER A N 1
ATOM 633 C CA . SER A 1 75 ? 1.610 26.663 -3.165 1.00 81.44 75 SER A CA 1
ATOM 634 C C . SER A 1 75 ? 0.737 27.539 -2.271 1.00 81.44 75 SER A C 1
ATOM 636 O O . SER A 1 75 ? -0.077 28.307 -2.789 1.00 81.44 75 SER A O 1
ATOM 638 N N . LEU A 1 76 ? 0.954 27.481 -0.960 1.00 85.38 76 LEU A N 1
ATOM 639 C CA . LEU A 1 76 ? 0.356 28.381 0.028 1.00 85.38 76 LEU A CA 1
ATOM 640 C C . LEU A 1 76 ? 1.339 29.503 0.381 1.00 85.38 76 LEU A C 1
ATOM 642 O O . LEU A 1 76 ? 2.552 29.294 0.378 1.00 85.38 76 LEU A O 1
ATOM 646 N N . ARG A 1 77 ? 0.826 30.703 0.662 1.00 83.88 77 ARG A N 1
ATOM 647 C CA . ARG A 1 77 ? 1.633 31.840 1.124 1.00 83.88 77 ARG A CA 1
ATOM 648 C C . ARG A 1 77 ? 0.796 32.739 2.033 1.00 83.88 77 ARG A C 1
ATOM 650 O O . ARG A 1 77 ? -0.266 33.185 1.608 1.00 83.88 77 ARG A O 1
ATOM 657 N N . ALA A 1 78 ? 1.252 33.004 3.254 1.00 80.12 78 ALA A N 1
ATOM 658 C CA . ALA A 1 78 ? 0.608 33.964 4.151 1.00 80.12 78 ALA A CA 1
ATOM 659 C C . ALA A 1 78 ? 1.094 35.393 3.854 1.00 80.12 78 ALA A C 1
ATOM 661 O O . ALA A 1 78 ? 2.264 35.602 3.535 1.00 80.12 78 ALA A O 1
ATOM 662 N N . ILE A 1 79 ? 0.193 36.370 3.948 1.00 79.38 79 ILE A N 1
ATOM 663 C CA . ILE A 1 79 ? 0.472 37.801 3.800 1.00 79.38 79 ILE A CA 1
ATOM 664 C C . ILE A 1 79 ? -0.135 38.515 5.006 1.00 79.38 79 ILE A C 1
ATOM 666 O O . ILE A 1 79 ? -1.342 38.432 5.230 1.00 79.38 79 ILE A O 1
ATOM 670 N N . HIS A 1 80 ? 0.686 39.226 5.777 1.00 72.62 80 HIS 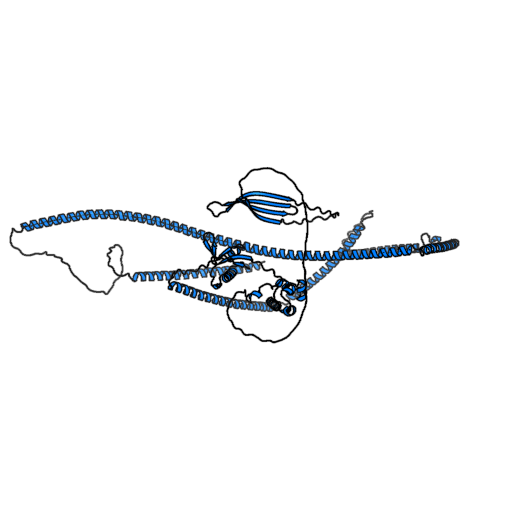A N 1
ATOM 671 C CA . HIS A 1 80 ? 0.205 40.035 6.891 1.00 72.62 80 HIS A CA 1
ATOM 672 C C . HIS A 1 80 ? -0.054 41.470 6.427 1.00 72.62 80 HIS A C 1
ATOM 674 O O . HIS A 1 80 ? 0.872 42.192 6.067 1.00 72.62 80 HIS A O 1
ATOM 680 N N . ILE A 1 81 ? -1.324 41.878 6.411 1.00 67.94 81 ILE A N 1
ATOM 681 C CA . ILE A 1 81 ? -1.728 43.248 6.091 1.00 67.94 81 ILE A CA 1
ATOM 682 C C . ILE A 1 81 ? -1.769 44.037 7.401 1.00 67.94 81 ILE A C 1
ATOM 684 O O . ILE A 1 81 ? -2.688 43.863 8.211 1.00 67.94 81 ILE A O 1
ATOM 688 N N . VAL A 1 82 ? -0.758 44.884 7.597 1.00 54.12 82 VAL A N 1
ATOM 689 C CA . VAL A 1 82 ? -0.687 45.886 8.668 1.00 54.12 82 VAL A CA 1
ATOM 690 C C . VAL A 1 82 ? -1.278 47.187 8.132 1.00 54.12 82 VAL A C 1
ATOM 692 O O . VAL A 1 82 ? -0.799 47.715 7.132 1.00 54.12 82 VAL A O 1
ATOM 695 N N . GLY A 1 83 ? -2.323 47.699 8.780 1.00 43.19 83 GLY A N 1
ATOM 696 C CA . GLY A 1 83 ? -2.834 49.038 8.504 1.00 43.19 83 GLY A CA 1
ATOM 697 C C . GLY A 1 83 ? -2.107 50.059 9.373 1.00 43.19 83 GLY A C 1
ATOM 698 O O . GLY A 1 83 ? -2.238 50.006 10.591 1.00 43.19 83 GLY A O 1
ATOM 699 N N . GLN A 1 84 ? -1.370 50.986 8.761 1.00 36.56 84 GLN A N 1
ATOM 700 C CA . GLN A 1 84 ? -0.959 52.228 9.421 1.00 36.56 84 GLN A CA 1
ATOM 701 C C . GLN A 1 84 ? -1.936 53.358 9.050 1.00 36.56 84 GLN A C 1
ATOM 703 O O . GLN A 1 84 ? -2.404 53.399 7.906 1.00 36.56 84 GLN A O 1
ATOM 708 N N . PRO A 1 85 ? -2.266 54.270 9.983 1.00 38.22 85 PRO A N 1
ATOM 709 C CA . PRO A 1 85 ? -3.099 55.430 9.691 1.00 38.22 85 PRO A CA 1
ATOM 710 C C . PRO A 1 85 ? -2.358 56.434 8.793 1.00 38.22 85 PRO A C 1
ATOM 712 O O . PRO A 1 85 ? -1.134 56.553 8.833 1.00 38.22 85 PRO A O 1
ATOM 715 N N . ARG A 1 86 ? -3.114 57.160 7.963 1.00 33.09 86 ARG A N 1
ATOM 716 C CA . ARG A 1 86 ? -2.576 58.148 7.013 1.00 33.09 86 ARG A CA 1
ATOM 717 C C . ARG A 1 86 ? -1.982 59.370 7.724 1.00 33.09 86 ARG A C 1
ATOM 719 O O . ARG A 1 86 ? -2.626 59.937 8.598 1.00 33.09 86 ARG A O 1
ATOM 726 N N . SER A 1 87 ? -0.863 59.862 7.195 1.00 30.25 87 SER A N 1
ATOM 727 C CA . SER A 1 87 ? -0.538 61.296 7.163 1.00 30.25 87 SER A CA 1
ATOM 728 C C . SER A 1 87 ? -0.289 61.733 5.706 1.00 30.25 87 SER A C 1
ATOM 730 O O . SER A 1 87 ? -0.262 60.892 4.803 1.00 30.25 87 SER A O 1
ATOM 732 N N . VAL A 1 88 ? -0.244 63.040 5.449 1.00 33.41 88 VAL A N 1
ATOM 733 C CA . VAL A 1 88 ? -0.800 63.658 4.230 1.00 33.41 88 VAL A CA 1
ATOM 734 C C . VAL A 1 88 ? 0.238 64.476 3.433 1.00 33.41 88 VAL A C 1
ATOM 736 O O . VAL A 1 88 ? 0.609 65.547 3.892 1.00 33.41 88 VAL A O 1
ATOM 739 N N . VAL A 1 89 ? 0.545 64.032 2.188 1.00 28.03 89 VAL A N 1
ATOM 740 C CA . VAL A 1 89 ? 0.881 64.869 0.982 1.00 28.03 89 VAL A CA 1
ATOM 741 C C . VAL A 1 89 ? 2.253 65.628 1.039 1.00 28.03 89 VAL A C 1
ATOM 743 O O . VAL A 1 89 ? 2.791 65.730 2.135 1.00 28.03 89 VAL A O 1
ATOM 746 N N . PRO A 1 90 ? 2.902 66.140 -0.057 1.00 38.16 90 PRO A N 1
ATOM 747 C CA . PRO A 1 90 ? 2.630 66.109 -1.518 1.00 38.16 90 PRO A CA 1
ATOM 748 C C . PRO A 1 90 ? 3.742 65.566 -2.486 1.00 38.16 90 PRO A C 1
ATOM 750 O O . PRO A 1 90 ? 4.931 65.749 -2.277 1.00 38.16 90 PRO A O 1
ATOM 753 N N . ILE A 1 91 ? 3.299 65.016 -3.635 1.00 28.09 91 ILE A N 1
ATOM 754 C CA . ILE A 1 91 ? 3.638 65.387 -5.048 1.00 28.09 91 ILE A CA 1
ATOM 755 C C . ILE A 1 91 ? 5.125 65.473 -5.543 1.00 28.09 91 ILE A C 1
ATOM 757 O O . ILE A 1 91 ? 5.720 66.535 -5.459 1.00 28.09 91 ILE A O 1
ATOM 761 N N . THR A 1 92 ? 5.593 64.413 -6.253 1.00 23.38 92 THR A N 1
ATOM 762 C CA . THR A 1 92 ? 6.403 64.332 -7.535 1.00 23.38 92 THR A CA 1
ATOM 763 C C . THR A 1 92 ? 7.706 65.171 -7.760 1.00 23.38 92 THR A C 1
ATOM 765 O O . THR A 1 92 ? 7.954 66.068 -6.969 1.00 23.38 92 THR A O 1
ATOM 768 N N . PRO A 1 93 ? 8.515 65.016 -8.859 1.00 39.00 93 PRO A N 1
ATOM 769 C CA . PRO A 1 93 ? 8.584 63.982 -9.930 1.00 39.00 93 PRO A CA 1
ATOM 770 C C . PRO A 1 93 ? 10.004 63.422 -10.321 1.00 39.00 93 PRO A C 1
ATOM 772 O O . PRO A 1 93 ? 10.998 64.125 -10.250 1.00 39.00 93 PRO A O 1
ATOM 775 N N . VAL A 1 94 ? 10.025 62.212 -10.924 1.00 24.83 94 VAL A N 1
ATOM 776 C CA . VAL A 1 94 ? 10.772 61.778 -12.159 1.00 24.83 94 VAL A CA 1
ATOM 777 C C . VAL A 1 94 ? 12.330 61.720 -12.248 1.00 24.83 94 VAL A C 1
ATOM 779 O O . VAL A 1 94 ? 13.050 62.577 -11.760 1.00 24.83 94 VAL A O 1
ATOM 782 N N . SER A 1 95 ? 12.796 60.743 -13.063 1.00 25.12 95 SER A N 1
ATOM 783 C CA . SER A 1 95 ? 14.144 60.531 -13.666 1.00 25.12 95 SER A CA 1
ATOM 784 C C . SER A 1 95 ? 15.259 59.982 -12.764 1.00 25.12 95 SER A C 1
ATOM 786 O O . SER A 1 95 ? 15.272 60.252 -11.575 1.00 25.12 95 SER A O 1
ATOM 788 N N . MET A 1 96 ? 16.302 59.276 -13.224 1.00 23.03 96 MET A N 1
ATOM 789 C CA . MET A 1 96 ? 16.709 58.471 -14.409 1.00 23.03 96 MET A CA 1
ATOM 790 C C . MET A 1 96 ? 18.264 58.428 -14.348 1.00 23.03 96 MET A C 1
ATOM 792 O O . MET A 1 96 ? 18.851 59.373 -13.833 1.00 23.03 96 MET A O 1
ATOM 796 N N . VAL A 1 97 ? 18.923 57.440 -14.986 1.00 24.27 97 VAL A N 1
ATOM 797 C CA . VAL A 1 97 ? 20.401 57.380 -15.223 1.00 24.27 97 VAL A CA 1
ATOM 798 C C . VAL A 1 97 ? 21.261 57.100 -13.957 1.00 24.27 97 VAL A C 1
ATOM 800 O O . VAL A 1 97 ? 20.824 57.381 -12.851 1.00 24.27 97 VAL A O 1
ATOM 803 N N . ALA A 1 98 ? 22.520 56.631 -14.015 1.00 27.17 98 ALA A N 1
ATOM 804 C CA . ALA A 1 98 ? 23.120 55.399 -14.582 1.00 27.17 98 ALA A CA 1
ATOM 805 C C . ALA A 1 98 ? 24.595 55.283 -14.095 1.00 27.17 98 ALA A C 1
ATOM 807 O O . ALA A 1 98 ? 25.175 56.292 -13.707 1.00 27.17 98 ALA A O 1
ATOM 808 N N . ALA A 1 99 ? 25.223 54.102 -14.251 1.00 28.14 99 ALA A N 1
ATOM 809 C CA . ALA A 1 99 ? 26.672 53.845 -14.064 1.00 28.14 99 ALA A CA 1
ATOM 810 C C . ALA A 1 99 ? 27.198 53.992 -12.599 1.00 28.14 99 ALA A C 1
ATOM 812 O O . ALA A 1 99 ? 26.448 54.420 -11.730 1.00 28.14 99 ALA A O 1
ATOM 813 N N . LYS A 1 100 ? 28.427 53.592 -12.217 1.00 25.61 100 LYS A N 1
ATOM 814 C CA . LYS A 1 100 ? 29.637 53.181 -12.972 1.00 25.61 100 LYS A CA 1
ATOM 815 C C . LYS A 1 100 ? 30.560 52.271 -12.116 1.00 25.61 100 LYS A C 1
ATOM 817 O O . LYS A 1 100 ? 30.332 52.133 -10.919 1.00 25.61 100 LYS A O 1
ATOM 822 N N . GLU A 1 101 ? 31.578 51.662 -12.731 1.00 32.53 101 GLU A N 1
ATOM 823 C CA . GLU A 1 101 ? 32.641 50.850 -12.092 1.00 32.53 101 GLU A CA 1
ATOM 824 C C . GLU A 1 101 ? 33.830 51.689 -11.570 1.00 32.53 101 GLU A C 1
ATOM 826 O O . GLU A 1 101 ? 33.999 52.816 -12.027 1.00 32.53 101 GLU A O 1
ATOM 831 N N . GLU A 1 102 ? 34.652 51.092 -10.682 1.00 27.86 102 GLU A N 1
ATOM 832 C CA . GLU A 1 102 ? 36.144 51.100 -10.566 1.00 27.86 102 GLU A CA 1
ATOM 833 C C . GLU A 1 102 ? 36.550 50.718 -9.109 1.00 27.86 102 GLU A C 1
ATOM 835 O O . GLU A 1 102 ? 35.742 50.897 -8.205 1.00 27.86 102 GLU A O 1
ATOM 840 N N . HIS A 1 103 ? 37.752 50.274 -8.705 1.00 31.73 103 HIS A N 1
ATOM 841 C CA . HIS A 1 103 ? 38.824 49.368 -9.172 1.00 31.73 103 HIS A CA 1
ATOM 842 C C . HIS A 1 103 ? 39.926 49.325 -8.058 1.00 31.73 103 HIS A C 1
ATOM 844 O O . HIS A 1 103 ? 39.914 50.205 -7.200 1.00 31.73 103 HIS A O 1
ATOM 850 N N . ILE A 1 104 ? 40.904 48.384 -8.132 1.00 27.94 104 ILE A N 1
ATOM 851 C CA . ILE A 1 104 ? 42.096 48.175 -7.229 1.00 27.94 104 ILE A CA 1
ATOM 852 C C . ILE A 1 104 ? 41.787 47.448 -5.881 1.00 27.94 104 ILE A C 1
ATOM 854 O O . ILE A 1 104 ? 40.715 47.643 -5.326 1.00 27.94 104 ILE A O 1
ATOM 858 N N . GLY A 1 105 ? 42.645 46.595 -5.268 1.00 28.47 105 GLY A N 1
ATOM 859 C CA . GLY A 1 105 ? 43.864 45.886 -5.740 1.00 28.47 105 GLY A CA 1
ATOM 860 C C . GLY A 1 105 ? 44.931 45.531 -4.654 1.00 28.47 105 GLY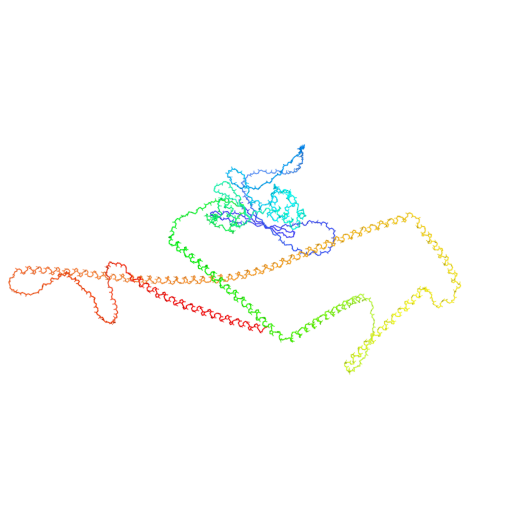 A C 1
ATOM 861 O O . GLY A 1 105 ? 45.231 46.374 -3.819 1.00 28.47 105 GLY A O 1
ATOM 862 N N . SER A 1 106 ? 45.580 44.345 -4.759 1.00 28.73 106 SER A N 1
ATOM 863 C CA . SER A 1 106 ? 46.856 43.898 -4.097 1.00 28.73 106 SER A CA 1
ATOM 864 C C . SER A 1 106 ? 46.895 43.630 -2.560 1.00 28.73 106 SER A C 1
ATOM 866 O O . SER A 1 106 ? 46.102 44.204 -1.830 1.00 28.73 106 SER A O 1
ATOM 868 N N . LEU A 1 107 ? 47.774 42.781 -1.964 1.00 27.31 107 LEU A N 1
ATOM 869 C CA . LEU A 1 107 ? 48.949 41.980 -2.425 1.00 27.31 107 LEU A CA 1
ATOM 870 C C . LEU A 1 107 ? 49.265 40.757 -1.488 1.00 27.31 107 LEU A C 1
ATOM 872 O O . LEU A 1 107 ? 48.781 40.703 -0.362 1.00 27.31 107 LEU A O 1
ATOM 876 N N . LEU A 1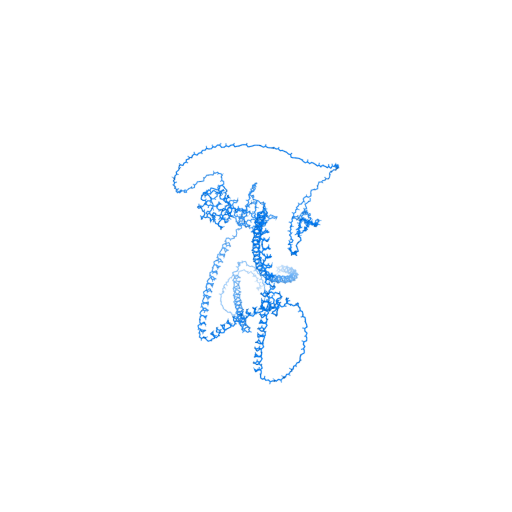 108 ? 50.117 39.812 -1.939 1.00 30.67 108 LEU A N 1
ATOM 877 C CA . LEU A 1 108 ? 50.706 38.642 -1.216 1.00 30.67 108 LEU A CA 1
ATOM 878 C C . LEU A 1 108 ? 52.233 38.822 -0.985 1.00 30.67 108 LEU A C 1
ATOM 880 O O . LEU A 1 108 ? 52.807 39.713 -1.614 1.00 30.67 108 LEU A O 1
ATOM 884 N N . PRO A 1 109 ? 52.917 37.993 -0.149 1.00 40.53 109 PRO A N 1
ATOM 885 C CA . PRO A 1 109 ? 53.974 37.093 -0.693 1.00 40.53 109 PRO A CA 1
ATOM 886 C C . PRO A 1 109 ? 54.269 35.759 0.082 1.00 40.53 109 PRO A C 1
ATOM 888 O O . PRO A 1 109 ? 53.713 35.495 1.142 1.00 40.53 109 PRO A O 1
ATOM 891 N N . ALA A 1 110 ? 55.189 34.935 -0.460 1.00 32.69 110 ALA A N 1
ATOM 892 C CA . ALA A 1 110 ? 55.850 33.713 0.097 1.00 32.69 110 ALA A CA 1
ATOM 893 C C . ALA A 1 110 ? 57.404 33.822 -0.132 1.00 32.69 110 ALA A C 1
ATOM 895 O O . ALA A 1 110 ? 57.781 34.936 -0.511 1.00 32.69 110 ALA A O 1
ATOM 896 N N . PRO A 1 111 ? 58.335 32.808 -0.039 1.00 50.19 111 PRO A N 1
ATOM 897 C CA . PRO A 1 111 ? 58.309 31.372 0.389 1.00 50.19 111 PRO A CA 1
ATOM 898 C C . PRO A 1 111 ? 59.545 30.825 1.231 1.00 50.19 111 PRO A C 1
ATOM 900 O O . PRO A 1 111 ? 60.494 31.563 1.432 1.00 50.19 111 PRO A O 1
ATOM 903 N N . LEU A 1 112 ? 59.505 29.529 1.668 1.00 32.66 112 LEU A N 1
ATOM 904 C CA . LEU A 1 112 ? 60.519 28.407 1.907 1.00 32.66 112 LEU A CA 1
ATOM 905 C C . LEU A 1 112 ? 62.062 28.659 2.183 1.00 32.66 112 LEU A C 1
ATOM 907 O O . LEU A 1 112 ? 62.478 29.780 1.927 1.00 32.66 112 LEU A O 1
ATOM 911 N N . PRO A 1 113 ? 62.974 27.693 2.604 1.00 47.88 113 PRO A N 1
ATOM 912 C CA . PRO A 1 113 ? 62.932 26.189 2.575 1.00 47.88 113 PRO A CA 1
ATOM 913 C C . PRO A 1 113 ? 63.740 25.301 3.636 1.00 47.88 113 PRO A C 1
ATOM 915 O O . PRO A 1 113 ? 64.485 25.809 4.461 1.00 47.88 113 PRO A O 1
ATOM 918 N N . VAL A 1 114 ? 63.675 23.945 3.484 1.00 29.05 114 VAL A N 1
ATOM 919 C CA . VAL A 1 114 ? 64.702 22.845 3.724 1.00 29.05 114 VAL A CA 1
ATOM 920 C C . VAL A 1 114 ? 65.159 22.350 5.140 1.00 29.05 114 VAL A C 1
ATOM 922 O O . VAL A 1 114 ? 65.877 23.060 5.832 1.00 29.05 114 VAL A O 1
ATOM 925 N N . ASN A 1 115 ? 64.906 21.055 5.495 1.00 27.38 115 ASN A N 1
ATOM 926 C CA . ASN A 1 115 ? 65.903 19.934 5.648 1.00 27.38 115 ASN A CA 1
ATOM 927 C C . ASN A 1 115 ? 65.330 18.545 6.119 1.00 27.38 115 ASN A C 1
ATOM 929 O O . ASN A 1 115 ? 64.166 18.443 6.494 1.00 27.38 115 ASN A O 1
ATOM 933 N N . LYS A 1 116 ? 66.148 17.467 6.060 1.00 24.98 116 LYS A N 1
ATOM 934 C CA . LYS A 1 116 ? 65.918 16.010 6.379 1.00 24.98 116 LYS A CA 1
ATOM 935 C C . LYS A 1 116 ? 67.228 15.413 7.002 1.00 24.98 116 LYS A C 1
ATOM 937 O O . LYS A 1 116 ? 68.201 16.164 7.001 1.00 24.98 116 LYS A O 1
ATOM 942 N N . PRO A 1 117 ? 67.415 14.097 7.321 1.00 47.12 117 PRO A N 1
ATOM 943 C CA . PRO A 1 117 ? 66.548 13.014 7.871 1.00 47.12 117 PRO A CA 1
ATOM 944 C C . PRO A 1 117 ? 67.218 12.118 8.983 1.00 47.12 117 PRO A C 1
ATOM 946 O O . PRO A 1 117 ? 68.442 12.035 9.023 1.00 47.12 117 PRO A O 1
ATOM 949 N N . THR A 1 118 ? 66.467 11.290 9.747 1.00 24.38 118 THR A N 1
ATOM 950 C CA . THR A 1 118 ? 67.013 10.041 10.378 1.00 24.38 118 THR A CA 1
ATOM 951 C C . THR A 1 118 ? 65.957 8.973 10.758 1.00 24.38 118 THR A C 1
ATOM 953 O O . THR A 1 118 ? 64.783 9.285 10.926 1.00 24.38 118 THR A O 1
ATOM 956 N N . VAL A 1 119 ? 66.406 7.711 10.883 1.00 27.66 119 VAL A N 1
ATOM 957 C CA . VAL A 1 119 ? 65.727 6.427 11.239 1.00 27.66 119 VAL A CA 1
ATOM 958 C C . VAL A 1 119 ? 66.727 5.680 12.165 1.00 27.66 119 VAL A C 1
ATOM 960 O O . VAL A 1 119 ? 67.917 5.836 11.874 1.00 27.66 119 VAL A O 1
ATOM 963 N N . PRO A 1 120 ? 66.372 4.983 13.284 1.00 36.38 120 PRO A N 1
ATOM 964 C CA . PRO A 1 120 ? 65.626 3.698 13.360 1.00 36.38 120 PRO A CA 1
ATOM 965 C C . PRO A 1 120 ? 64.645 3.645 14.582 1.00 36.38 120 PRO A C 1
ATOM 967 O O . PRO A 1 120 ? 64.270 4.707 15.060 1.00 36.38 120 PRO A O 1
ATOM 970 N N . GLU A 1 121 ? 64.087 2.545 15.126 1.00 24.30 121 GLU A N 1
ATOM 971 C CA . GLU A 1 121 ? 64.345 1.090 15.047 1.00 24.30 121 GLU A CA 1
ATOM 972 C C . GLU A 1 121 ? 63.094 0.249 15.433 1.00 24.30 121 GLU A C 1
ATOM 974 O O . GLU A 1 121 ? 62.056 0.782 15.819 1.00 24.30 121 GLU A O 1
ATOM 979 N N . GLN A 1 122 ? 63.182 -1.081 15.319 1.00 26.95 122 GLN A N 1
ATOM 980 C CA . GLN A 1 122 ? 62.121 -2.054 15.618 1.00 26.95 122 GLN A CA 1
ATOM 981 C C . GLN A 1 122 ? 62.052 -2.435 17.112 1.00 26.95 122 GLN A C 1
ATOM 983 O O . GLN A 1 122 ? 63.089 -2.728 17.703 1.00 26.95 122 GLN A O 1
ATOM 988 N N . ARG A 1 123 ? 60.844 -2.665 17.659 1.00 25.83 123 ARG A N 1
ATOM 989 C CA . ARG A 1 123 ? 60.511 -3.917 18.388 1.00 25.83 123 ARG A CA 1
ATOM 990 C C . ARG A 1 123 ? 59.023 -4.055 18.722 1.00 25.83 123 ARG A C 1
ATOM 992 O O . ARG A 1 123 ? 58.306 -3.075 18.874 1.00 25.83 123 ARG A O 1
ATOM 999 N N . ALA A 1 124 ? 58.577 -5.306 18.813 1.00 25.50 124 ALA A N 1
ATOM 1000 C CA . ALA A 1 124 ? 57.226 -5.690 19.216 1.00 25.50 124 ALA A CA 1
ATOM 1001 C C . ALA A 1 124 ? 57.079 -5.747 20.745 1.00 25.50 124 ALA A C 1
ATOM 1003 O O . ALA A 1 124 ? 58.078 -5.971 21.426 1.00 25.50 124 ALA A O 1
ATOM 1004 N N . LEU A 1 125 ? 55.838 -5.666 21.248 1.00 27.58 125 LEU A N 1
ATOM 1005 C CA . LEU A 1 125 ? 55.264 -6.605 22.231 1.00 27.58 125 LEU A CA 1
ATOM 1006 C C . LEU A 1 125 ? 53.762 -6.334 22.479 1.00 27.58 125 LEU A C 1
ATOM 1008 O O . LEU A 1 125 ? 53.236 -5.272 22.160 1.00 27.58 125 LEU A O 1
ATOM 1012 N N . THR A 1 126 ? 53.080 -7.361 22.984 1.00 29.03 126 THR A N 1
ATOM 1013 C CA . THR A 1 126 ? 51.632 -7.471 23.258 1.00 29.03 126 THR A CA 1
ATOM 1014 C C . THR A 1 126 ? 51.236 -6.875 24.637 1.00 29.03 126 THR A C 1
ATOM 1016 O O . THR A 1 126 ? 52.125 -6.437 25.365 1.00 29.03 126 THR A O 1
ATOM 1019 N N . PRO A 1 127 ? 49.934 -6.761 24.996 1.00 45.78 127 PRO A N 1
ATOM 1020 C CA . PRO A 1 127 ? 49.444 -5.745 25.940 1.00 45.78 127 PRO A CA 1
ATOM 1021 C C . PRO A 1 127 ? 49.507 -6.168 27.418 1.00 45.78 127 PRO A C 1
ATOM 1023 O O . PRO A 1 127 ? 49.760 -7.333 27.728 1.00 45.78 127 PRO A O 1
ATOM 1026 N N . PRO A 1 128 ? 49.134 -5.248 28.326 1.00 32.38 128 PRO A N 1
ATOM 1027 C CA . PRO A 1 128 ? 48.111 -5.618 29.307 1.00 32.38 128 PRO A CA 1
ATOM 1028 C C . PRO A 1 128 ? 46.987 -4.578 29.485 1.00 32.38 128 PRO A C 1
ATOM 1030 O O . PRO A 1 128 ? 47.123 -3.396 29.178 1.00 32.38 128 PRO A O 1
ATOM 1033 N N . VAL A 1 129 ? 45.866 -5.061 30.022 1.00 32.12 129 VAL A N 1
ATOM 1034 C CA . VAL A 1 129 ? 44.700 -4.287 30.480 1.00 32.12 129 VAL A CA 1
ATOM 1035 C C . VAL A 1 129 ? 44.932 -3.800 31.913 1.00 32.12 129 VAL A C 1
ATOM 1037 O O . VAL A 1 129 ? 45.404 -4.587 32.730 1.00 32.12 129 VAL A O 1
ATOM 1040 N N . SER A 1 130 ? 44.533 -2.566 32.246 1.00 29.56 130 SER A N 1
ATOM 1041 C CA . SER A 1 130 ? 44.023 -2.169 33.577 1.00 29.56 130 SER A CA 1
ATOM 1042 C C . SER A 1 130 ? 43.401 -0.768 33.539 1.00 29.56 130 SER A C 1
ATOM 1044 O O . SER A 1 130 ? 43.845 0.099 32.790 1.00 29.56 130 SER A O 1
ATOM 1046 N N . GLU A 1 131 ? 42.357 -0.563 34.339 1.00 31.39 131 GLU A N 1
ATOM 1047 C CA . GLU A 1 131 ? 41.563 0.669 34.402 1.00 31.39 131 GLU A CA 1
ATOM 1048 C C . GLU A 1 131 ? 42.151 1.697 35.382 1.00 31.39 131 GLU A C 1
ATOM 1050 O O . GLU A 1 131 ? 42.650 1.331 36.445 1.00 31.39 131 GLU A O 1
ATOM 1055 N N . ALA A 1 132 ? 41.984 2.992 35.092 1.00 26.66 132 ALA A N 1
ATOM 1056 C CA . ALA A 1 132 ? 41.977 4.046 36.109 1.00 26.66 132 ALA A CA 1
ATOM 1057 C C . ALA A 1 132 ? 41.149 5.251 35.628 1.00 26.66 132 ALA A C 1
ATOM 1059 O O . ALA A 1 132 ? 41.359 5.761 34.528 1.00 26.66 132 ALA A O 1
ATOM 1060 N N . LYS A 1 133 ? 40.208 5.719 36.458 1.00 33.84 133 LYS A N 1
ATOM 1061 C CA . LYS A 1 133 ? 39.447 6.958 36.229 1.00 33.84 133 LYS A CA 1
ATOM 1062 C C . LYS A 1 133 ? 40.172 8.151 36.855 1.00 33.84 133 LYS A C 1
ATOM 1064 O O . LYS A 1 133 ? 40.333 8.172 38.070 1.00 33.84 133 LYS A O 1
ATOM 1069 N N . THR A 1 134 ? 40.403 9.198 36.072 1.00 28.59 134 THR A N 1
ATOM 1070 C CA . THR A 1 134 ? 40.356 10.600 36.529 1.00 28.59 134 THR A CA 1
ATOM 1071 C C . THR A 1 134 ? 40.008 11.480 35.331 1.00 28.59 134 THR A C 1
ATOM 1073 O O . THR A 1 134 ? 40.469 11.236 34.218 1.00 28.59 134 THR A O 1
ATOM 1076 N N . GLY A 1 135 ? 39.103 12.439 35.521 1.00 26.08 135 GLY A N 1
ATOM 1077 C CA . GLY A 1 135 ? 38.508 13.183 34.409 1.00 26.08 135 GLY A CA 1
ATOM 1078 C C . GLY A 1 135 ? 39.299 14.421 33.995 1.00 26.08 135 GLY A C 1
ATOM 1079 O O . GLY A 1 135 ? 39.988 15.021 34.812 1.00 26.08 135 GLY A O 1
ATOM 1080 N N . LEU A 1 136 ? 39.117 14.834 32.739 1.00 27.38 136 LEU A N 1
ATOM 1081 C CA . LEU A 1 136 ? 38.610 16.156 32.339 1.00 27.38 136 LEU A CA 1
ATOM 1082 C C . LEU A 1 136 ? 38.269 16.110 30.835 1.00 27.38 136 LEU A C 1
ATOM 1084 O O . LEU A 1 136 ? 38.763 15.254 30.103 1.00 27.38 136 LEU A O 1
ATOM 1088 N N . GLY A 1 137 ? 37.321 16.940 30.396 1.00 35.94 137 GLY A N 1
ATOM 1089 C CA . GLY A 1 137 ? 36.545 16.672 29.180 1.00 35.94 137 GLY A CA 1
ATOM 1090 C C . GLY A 1 137 ? 37.288 16.831 27.848 1.00 35.94 137 GLY A C 1
ATOM 1091 O O . GLY A 1 137 ? 37.671 17.936 27.479 1.00 35.94 137 GLY A O 1
ATOM 1092 N N . ILE A 1 138 ? 37.340 15.745 27.070 1.00 30.91 138 ILE A N 1
ATOM 1093 C CA . ILE A 1 138 ? 37.353 15.748 25.597 1.00 30.91 138 ILE A CA 1
ATOM 1094 C C . ILE A 1 138 ? 36.385 14.640 25.151 1.00 30.91 138 ILE A C 1
ATOM 1096 O O . ILE A 1 138 ? 36.338 13.579 25.774 1.00 30.91 138 ILE A O 1
ATOM 1100 N N . HIS A 1 139 ? 35.592 14.874 24.099 1.00 35.69 139 HIS A N 1
ATOM 1101 C CA . HIS A 1 139 ? 34.621 13.901 23.582 1.00 35.69 139 HIS A CA 1
ATOM 1102 C C . HIS A 1 139 ? 35.316 12.641 23.042 1.00 35.69 139 HIS A C 1
ATOM 1104 O O . HIS A 1 139 ? 35.674 12.565 21.866 1.00 35.69 139 HIS A O 1
ATOM 1110 N N . HIS A 1 140 ? 35.486 11.629 23.892 1.00 30.16 140 HIS A N 1
ATOM 1111 C CA . HIS A 1 140 ? 36.022 10.343 23.470 1.00 30.16 140 HIS A CA 1
ATOM 1112 C C . HIS A 1 140 ? 34.918 9.529 22.788 1.00 30.16 140 HIS A C 1
ATOM 1114 O O . HIS A 1 140 ? 34.105 8.876 23.443 1.00 30.16 140 HIS A O 1
ATOM 1120 N N . VAL A 1 141 ? 34.892 9.562 21.454 1.00 34.28 141 VAL A N 1
ATOM 1121 C CA . VAL A 1 141 ? 34.049 8.663 20.655 1.00 34.28 141 VAL A CA 1
ATOM 1122 C C . VAL A 1 141 ? 34.381 7.223 21.055 1.00 34.28 141 VAL A C 1
ATOM 1124 O O . VAL A 1 141 ? 35.552 6.833 21.117 1.00 34.28 141 VAL A O 1
ATOM 1127 N N . THR A 1 142 ? 33.362 6.428 21.379 1.00 33.97 142 THR A N 1
ATOM 1128 C CA . THR A 1 142 ? 33.551 5.012 21.716 1.00 33.97 142 THR A CA 1
ATOM 1129 C C . THR A 1 142 ? 34.001 4.259 20.457 1.00 33.97 142 THR A C 1
ATOM 1131 O O . THR A 1 142 ? 33.433 4.510 19.391 1.00 33.97 142 THR A O 1
ATOM 1134 N N . PRO A 1 143 ? 34.943 3.295 20.526 1.00 41.81 143 PRO A N 1
ATOM 1135 C CA . PRO A 1 143 ? 35.460 2.608 19.331 1.00 41.81 143 PRO A CA 1
ATOM 1136 C C . PRO A 1 143 ? 34.388 1.950 18.444 1.00 41.81 143 PRO A C 1
ATOM 1138 O O . PRO A 1 143 ? 34.595 1.780 17.246 1.00 41.81 143 PRO A O 1
ATOM 1141 N N . LEU A 1 144 ? 33.224 1.620 19.014 1.00 42.03 144 LEU A N 1
ATOM 1142 C CA . LEU A 1 144 ? 32.083 1.041 18.300 1.00 42.03 144 LEU A CA 1
ATOM 1143 C C . LEU A 1 144 ? 31.249 2.061 17.499 1.00 42.03 144 LEU A C 1
ATOM 1145 O O . LEU A 1 144 ? 30.549 1.660 16.574 1.00 42.03 144 LEU A O 1
ATOM 1149 N N . GLN A 1 145 ? 31.323 3.363 17.798 1.00 44.12 145 GLN A N 1
ATOM 1150 C CA . GLN A 1 145 ? 30.561 4.394 17.074 1.00 44.12 145 GLN A CA 1
ATOM 1151 C C . GLN A 1 145 ? 31.218 4.800 15.743 1.00 44.12 145 GLN A C 1
ATOM 1153 O O . GLN A 1 145 ? 30.514 5.131 14.790 1.00 44.12 145 GLN A O 1
ATOM 1158 N N . PHE A 1 146 ? 32.550 4.708 15.637 1.00 49.38 146 PHE A N 1
ATOM 1159 C CA . PHE A 1 146 ? 33.298 5.010 14.405 1.00 49.38 146 PHE A CA 1
ATOM 1160 C C . PHE A 1 146 ? 32.941 4.064 13.240 1.00 49.38 146 PHE A C 1
ATOM 1162 O O . PHE A 1 146 ? 33.003 4.442 12.073 1.00 49.38 146 PHE A O 1
ATOM 1169 N N . LEU A 1 147 ? 32.524 2.832 13.550 1.00 51.66 147 LEU A N 1
ATOM 1170 C CA . LEU A 1 147 ? 32.296 1.761 12.572 1.00 51.66 147 LEU A CA 1
ATOM 1171 C C . LEU A 1 147 ? 31.003 1.918 11.749 1.00 51.66 147 LEU A C 1
ATOM 1173 O O . LEU A 1 147 ? 30.840 1.215 10.755 1.00 51.66 147 LEU A O 1
ATOM 1177 N N . HIS A 1 148 ? 30.105 2.832 12.134 1.00 53.28 148 HIS A N 1
ATOM 1178 C CA . HIS A 1 148 ? 28.855 3.136 11.420 1.00 53.28 148 HIS A CA 1
ATOM 1179 C C . HIS A 1 148 ? 28.800 4.566 10.848 1.00 53.28 148 HIS A C 1
ATOM 1181 O O . HIS A 1 148 ? 27.753 4.990 10.358 1.00 53.28 148 HIS A O 1
ATOM 1187 N N . GLN A 1 149 ? 29.901 5.320 10.901 1.00 65.62 149 GLN A N 1
ATOM 1188 C CA . GLN A 1 149 ? 29.975 6.684 10.369 1.00 65.62 149 GLN A CA 1
ATOM 1189 C C . GLN A 1 149 ? 30.727 6.730 9.023 1.00 65.62 149 GLN A C 1
ATOM 1191 O O . GLN A 1 149 ? 31.553 5.851 8.747 1.00 65.62 149 GLN A O 1
ATOM 1196 N N . PRO A 1 150 ? 30.463 7.738 8.165 1.00 74.50 150 PRO A N 1
ATOM 1197 C CA . PRO A 1 150 ? 31.281 7.990 6.980 1.00 74.50 150 PRO A CA 1
ATOM 1198 C C . PRO A 1 150 ? 32.749 8.187 7.372 1.00 74.50 150 PRO A C 1
ATOM 1200 O O . PRO A 1 150 ? 33.032 8.817 8.390 1.00 74.50 150 PRO A O 1
ATOM 1203 N N . LEU A 1 151 ? 33.677 7.670 6.564 1.00 82.38 151 LEU A N 1
ATOM 1204 C CA . LEU A 1 151 ? 35.113 7.838 6.796 1.00 82.38 151 LEU A CA 1
ATOM 1205 C C . LEU A 1 151 ? 35.462 9.342 6.826 1.00 82.38 151 LEU A C 1
ATOM 1207 O O . LEU A 1 151 ? 35.223 10.018 5.822 1.00 82.38 151 LEU A O 1
ATOM 1211 N N . PRO A 1 152 ? 36.010 9.890 7.926 1.00 80.44 152 PRO A N 1
ATOM 1212 C CA . PRO A 1 152 ? 36.346 11.304 7.985 1.00 80.44 152 PRO A CA 1
ATOM 1213 C C . PRO A 1 152 ? 37.669 11.582 7.255 1.00 80.44 152 PRO A C 1
ATOM 1215 O O . PRO A 1 152 ? 38.533 10.712 7.115 1.00 80.44 152 PRO A O 1
ATOM 1218 N N . SER A 1 153 ? 37.834 12.806 6.751 1.00 82.06 153 SER A N 1
ATOM 1219 C CA . SER A 1 153 ? 38.968 13.171 5.891 1.00 82.06 153 SER A CA 1
ATOM 1220 C C . SER A 1 153 ? 40.321 13.199 6.606 1.00 82.06 153 SER A C 1
ATOM 1222 O O . SER A 1 153 ? 41.351 13.075 5.957 1.00 82.06 153 SER A O 1
ATOM 1224 N N . ASP A 1 154 ? 40.332 13.349 7.925 1.00 85.88 154 ASP A N 1
ATOM 1225 C CA . ASP A 1 154 ? 41.520 13.327 8.781 1.00 85.88 154 ASP A CA 1
ATOM 1226 C C . ASP A 1 154 ? 41.924 11.912 9.243 1.00 85.88 154 ASP A C 1
ATOM 1228 O O . ASP A 1 154 ? 42.944 11.757 9.916 1.00 85.88 154 ASP A O 1
ATOM 1232 N N . ALA A 1 155 ? 41.178 10.866 8.859 1.00 87.50 155 ALA A N 1
ATOM 1233 C CA . ALA A 1 155 ? 41.481 9.493 9.253 1.00 87.50 155 ALA A CA 1
ATOM 1234 C C . ALA A 1 155 ? 42.889 9.055 8.806 1.00 87.50 155 ALA A C 1
ATOM 1236 O O . ALA A 1 155 ? 43.255 9.126 7.629 1.00 87.50 155 ALA A O 1
ATOM 1237 N N . SER A 1 156 ? 43.667 8.513 9.741 1.00 91.00 156 SER A N 1
ATOM 1238 C CA . SER A 1 156 ? 44.961 7.888 9.452 1.00 91.00 156 SER A CA 1
ATOM 1239 C C . SER A 1 156 ? 44.814 6.645 8.562 1.00 91.00 156 SER A C 1
ATOM 1241 O O . SER A 1 156 ? 43.730 6.066 8.437 1.00 91.00 156 SER A O 1
ATOM 1243 N N . ALA A 1 157 ? 45.918 6.175 7.975 1.00 89.06 157 ALA A N 1
ATOM 1244 C CA . ALA A 1 157 ? 45.908 4.957 7.160 1.00 89.06 157 ALA A CA 1
ATOM 1245 C C . ALA A 1 157 ? 45.456 3.710 7.951 1.00 89.06 157 ALA A C 1
ATOM 1247 O O . ALA A 1 157 ? 44.724 2.870 7.431 1.00 89.06 157 ALA A O 1
ATOM 1248 N N . GLN A 1 158 ? 45.792 3.630 9.244 1.00 89.31 158 GLN A N 1
ATOM 1249 C CA . GLN A 1 158 ? 45.339 2.548 10.124 1.00 89.31 158 GLN A CA 1
ATOM 1250 C C . GLN A 1 158 ? 43.825 2.606 10.390 1.00 89.31 158 GLN A C 1
ATOM 1252 O O . GLN A 1 158 ? 43.153 1.577 10.313 1.00 89.31 158 GLN A O 1
ATOM 1257 N N . GLN A 1 159 ? 43.268 3.794 10.648 1.00 87.69 159 GLN A N 1
ATOM 1258 C CA . GLN A 1 159 ? 41.817 3.979 10.814 1.00 87.69 159 GLN A CA 1
ATOM 1259 C C . GLN A 1 159 ? 41.060 3.706 9.506 1.00 87.69 159 GLN A C 1
ATOM 1261 O O . GLN A 1 159 ? 39.998 3.087 9.518 1.00 87.69 159 GLN A O 1
ATOM 1266 N N . THR A 1 160 ? 41.639 4.097 8.369 1.00 89.31 160 THR A N 1
ATOM 1267 C CA . THR A 1 160 ? 41.100 3.835 7.026 1.00 89.31 160 THR A CA 1
ATOM 1268 C C . THR A 1 160 ? 41.059 2.334 6.726 1.00 89.31 160 THR A C 1
ATOM 1270 O O . THR A 1 160 ? 40.033 1.820 6.277 1.00 89.31 160 THR A O 1
ATOM 1273 N N . ALA A 1 161 ? 42.121 1.595 7.062 1.00 88.94 161 ALA A N 1
ATOM 1274 C CA . ALA A 1 161 ? 42.145 0.137 6.970 1.00 88.94 161 ALA A CA 1
ATOM 1275 C C . ALA A 1 161 ? 41.087 -0.523 7.879 1.00 88.94 161 ALA A C 1
ATOM 1277 O O . ALA A 1 161 ? 40.339 -1.389 7.427 1.00 88.94 161 ALA A O 1
ATOM 1278 N N . GLN A 1 162 ? 40.951 -0.084 9.135 1.00 87.94 162 GLN A N 1
ATOM 1279 C CA . GLN A 1 162 ? 39.917 -0.594 10.048 1.00 87.94 162 GLN A CA 1
ATOM 1280 C C . GLN A 1 162 ? 38.494 -0.336 9.520 1.00 87.94 162 GLN A C 1
ATOM 1282 O O . GLN A 1 162 ? 37.650 -1.235 9.544 1.00 87.94 162 GLN A O 1
ATOM 1287 N N . TRP A 1 163 ? 38.238 0.854 8.968 1.00 89.81 163 TRP A N 1
ATOM 1288 C CA . TRP A 1 163 ? 36.953 1.211 8.362 1.00 89.81 163 TRP A CA 1
ATOM 1289 C C . TRP A 1 163 ? 36.629 0.345 7.133 1.00 89.81 163 TRP A C 1
ATOM 1291 O O . TRP A 1 163 ? 35.516 -0.178 7.024 1.00 89.81 163 TRP A O 1
ATOM 1301 N N . LEU A 1 164 ? 37.607 0.115 6.245 1.00 90.38 164 LEU A N 1
ATOM 1302 C CA . LEU A 1 164 ? 37.472 -0.778 5.085 1.00 90.38 164 LEU A CA 1
ATOM 1303 C C . LEU A 1 164 ? 37.182 -2.227 5.505 1.00 90.38 164 LEU A C 1
ATOM 1305 O O . LEU A 1 164 ? 36.355 -2.898 4.884 1.00 90.38 164 LEU A O 1
ATOM 1309 N N . GLN A 1 165 ? 37.830 -2.712 6.567 1.00 88.44 165 GLN A N 1
ATOM 1310 C CA . GLN A 1 165 ? 37.586 -4.048 7.111 1.00 88.44 165 GLN A CA 1
ATOM 1311 C C . GLN A 1 165 ? 36.144 -4.186 7.628 1.00 88.44 165 GLN A C 1
ATOM 1313 O O . GLN A 1 165 ? 35.464 -5.154 7.280 1.00 88.44 165 GLN A O 1
ATOM 1318 N N . ALA A 1 166 ? 35.655 -3.195 8.381 1.00 84.12 166 ALA A N 1
ATOM 1319 C CA . ALA A 1 166 ? 34.289 -3.161 8.908 1.00 84.12 166 ALA A CA 1
ATOM 1320 C C . ALA A 1 166 ? 33.220 -3.127 7.799 1.00 84.12 166 ALA A C 1
ATOM 1322 O O . ALA A 1 166 ? 32.244 -3.876 7.842 1.00 84.12 166 ALA A O 1
ATOM 1323 N N . HIS A 1 167 ? 33.450 -2.346 6.739 1.00 84.94 167 HIS A N 1
ATOM 1324 C CA . HIS A 1 167 ? 32.533 -2.206 5.601 1.00 84.94 167 HIS A CA 1
ATOM 1325 C C . HIS A 1 167 ? 32.613 -3.360 4.577 1.00 84.94 167 HIS A C 1
ATOM 1327 O O . HIS A 1 167 ? 32.084 -3.263 3.467 1.00 84.94 167 HIS A O 1
ATOM 1333 N N . ARG A 1 168 ? 33.227 -4.493 4.954 1.00 87.25 168 ARG A N 1
ATOM 1334 C CA . ARG A 1 168 ? 33.397 -5.703 4.125 1.00 87.25 168 ARG A CA 1
ATOM 1335 C C . ARG A 1 168 ? 34.230 -5.484 2.851 1.00 87.25 168 ARG A C 1
ATOM 1337 O O . ARG A 1 168 ? 34.022 -6.174 1.856 1.00 87.25 168 ARG A O 1
ATOM 1344 N N . PHE A 1 169 ? 35.208 -4.578 2.893 1.00 90.50 169 PHE A N 1
ATOM 1345 C CA . PHE A 1 169 ? 36.225 -4.380 1.848 1.00 90.50 169 PHE A CA 1
ATOM 1346 C C . PHE A 1 169 ? 37.594 -4.977 2.233 1.00 90.50 169 PHE A C 1
ATOM 1348 O O . PHE A 1 169 ? 38.623 -4.602 1.673 1.00 90.50 169 PHE A O 1
ATOM 1355 N N . GLY A 1 170 ? 37.611 -5.948 3.158 1.00 85.31 170 GLY A N 1
ATOM 1356 C CA . GLY A 1 170 ? 38.822 -6.589 3.696 1.00 85.31 170 GLY A CA 1
ATOM 1357 C C . GLY A 1 170 ? 39.813 -7.115 2.641 1.00 85.31 170 GLY A C 1
ATOM 1358 O O . GLY A 1 170 ? 41.024 -7.059 2.835 1.00 85.31 170 GLY A O 1
ATOM 1359 N N . GLN A 1 171 ? 39.315 -7.558 1.484 1.00 87.75 171 GLN A N 1
ATOM 1360 C CA . GLN A 1 171 ? 40.137 -8.020 0.358 1.00 87.75 171 GLN A CA 1
ATOM 1361 C C . GLN A 1 171 ? 41.020 -6.918 -0.268 1.00 87.75 171 GLN A C 1
ATOM 1363 O O . GLN A 1 171 ? 42.067 -7.222 -0.833 1.00 87.75 171 GLN A O 1
ATOM 1368 N N . HIS A 1 172 ? 40.635 -5.642 -0.145 1.00 89.31 172 HIS A N 1
ATOM 1369 C CA . HIS A 1 172 ? 41.364 -4.497 -0.705 1.00 89.31 172 HIS A CA 1
ATOM 1370 C C . HIS A 1 172 ? 42.277 -3.798 0.315 1.00 89.31 172 HIS A C 1
ATOM 1372 O O . HIS A 1 172 ? 42.926 -2.811 -0.027 1.00 89.31 172 HIS A O 1
ATOM 1378 N N . LEU A 1 173 ? 42.382 -4.314 1.550 1.00 88.94 173 LEU A N 1
ATOM 1379 C CA . LEU A 1 173 ? 43.222 -3.720 2.599 1.00 88.94 173 LEU A CA 1
ATOM 1380 C C . LEU A 1 173 ? 44.678 -3.569 2.160 1.00 88.94 173 LEU A C 1
ATOM 1382 O O . LEU A 1 173 ? 45.258 -2.512 2.367 1.00 88.94 173 LEU A O 1
ATOM 1386 N N . ARG A 1 174 ? 45.243 -4.584 1.488 1.00 87.94 174 ARG A N 1
ATOM 1387 C CA . ARG A 1 174 ? 46.620 -4.523 0.965 1.00 87.94 174 ARG A CA 1
ATOM 1388 C C . ARG A 1 174 ? 46.814 -3.358 -0.009 1.00 87.94 174 ARG A C 1
ATOM 1390 O O . ARG A 1 174 ? 47.836 -2.682 0.055 1.00 87.94 174 ARG A O 1
ATOM 1397 N N . THR A 1 175 ? 45.825 -3.099 -0.860 1.00 89.56 175 THR A N 1
ATOM 1398 C CA . THR A 1 175 ? 45.850 -2.033 -1.868 1.00 89.56 175 THR A CA 1
ATOM 1399 C C . THR A 1 175 ? 45.772 -0.638 -1.245 1.00 89.56 175 THR A C 1
ATOM 1401 O O . THR A 1 175 ? 46.433 0.276 -1.727 1.00 89.56 175 THR A O 1
ATOM 1404 N N . PHE A 1 176 ? 45.022 -0.481 -0.149 1.00 90.31 176 PHE A N 1
ATOM 1405 C CA . PHE A 1 176 ? 44.842 0.799 0.547 1.00 90.31 176 PHE A CA 1
ATOM 1406 C C . PHE A 1 176 ? 45.693 0.961 1.822 1.00 90.31 176 PHE A C 1
ATOM 1408 O O . PHE A 1 176 ? 45.516 1.940 2.538 1.00 90.31 176 PHE A O 1
ATOM 1415 N N . THR A 1 177 ? 46.643 0.053 2.099 1.00 88.00 177 THR A N 1
ATOM 1416 C CA . THR A 1 177 ? 47.439 0.011 3.352 1.00 88.00 177 THR A CA 1
ATOM 1417 C C . THR A 1 177 ? 48.061 1.356 3.749 1.00 88.00 177 THR A C 1
ATOM 1419 O O . THR A 1 177 ? 48.178 1.654 4.934 1.00 88.00 177 THR A O 1
ATOM 1422 N N . SER A 1 178 ? 48.487 2.157 2.769 1.00 89.50 178 SER A N 1
ATOM 1423 C CA . SER A 1 178 ? 49.176 3.437 2.967 1.00 89.50 178 SER A CA 1
ATOM 1424 C C . SER A 1 178 ? 48.312 4.674 2.699 1.00 89.50 178 SER A C 1
ATOM 1426 O O . SER A 1 178 ? 48.844 5.780 2.704 1.00 89.50 178 SER A O 1
ATOM 1428 N N . PHE A 1 179 ? 47.017 4.517 2.412 1.00 90.75 179 PHE A N 1
ATOM 1429 C CA . PHE A 1 179 ? 46.135 5.633 2.063 1.00 90.75 179 PHE A CA 1
ATOM 1430 C C . PHE A 1 179 ? 45.477 6.212 3.319 1.00 90.75 179 PHE A C 1
ATOM 1432 O O . PHE A 1 179 ? 44.845 5.478 4.076 1.00 90.75 179 PHE A O 1
ATOM 1439 N N . SER A 1 180 ? 45.577 7.527 3.520 1.00 92.12 180 SER A N 1
ATOM 1440 C CA . SER A 1 180 ? 44.765 8.235 4.518 1.00 92.12 180 SER A CA 1
ATOM 1441 C C . SER A 1 180 ? 43.312 8.390 4.052 1.00 92.12 180 SER A C 1
ATOM 1443 O O . SER A 1 180 ? 43.012 8.237 2.863 1.00 92.12 180 SER A O 1
ATOM 1445 N N . GLY A 1 181 ? 42.411 8.771 4.960 1.00 86.69 181 GLY A N 1
ATOM 1446 C CA . GLY A 1 181 ? 41.016 9.069 4.632 1.00 86.69 181 GLY A CA 1
ATOM 1447 C C . GLY A 1 181 ? 40.906 10.127 3.536 1.00 86.69 181 GLY A C 1
ATOM 1448 O O . GLY A 1 181 ? 40.188 9.930 2.557 1.00 86.69 181 GLY A O 1
ATOM 1449 N N . ALA A 1 182 ? 41.710 11.193 3.622 1.00 88.50 182 ALA A N 1
ATOM 1450 C CA . ALA A 1 182 ? 41.810 12.208 2.579 1.00 88.50 182 ALA A CA 1
ATOM 1451 C C . ALA A 1 182 ? 42.264 11.651 1.221 1.00 88.50 182 ALA A C 1
ATOM 1453 O O . ALA A 1 182 ? 41.869 12.212 0.202 1.00 88.50 182 ALA A O 1
ATOM 1454 N N . ASP A 1 183 ? 43.123 10.628 1.175 1.00 92.44 183 ASP A N 1
ATOM 1455 C CA . ASP A 1 183 ? 43.602 10.046 -0.087 1.00 92.44 183 ASP A CA 1
ATOM 1456 C C . ASP A 1 183 ? 42.526 9.167 -0.730 1.00 92.44 183 ASP A C 1
ATOM 1458 O O . ASP A 1 183 ? 42.249 9.322 -1.917 1.00 92.44 183 ASP A O 1
ATOM 1462 N N . VAL A 1 184 ? 41.865 8.300 0.048 1.00 90.00 184 VAL A N 1
ATOM 1463 C CA . VAL A 1 184 ? 40.784 7.432 -0.460 1.00 90.00 184 VAL A CA 1
ATOM 1464 C C . VAL A 1 184 ? 39.569 8.262 -0.901 1.00 90.00 184 VAL A C 1
ATOM 1466 O O . VAL A 1 184 ? 39.000 7.997 -1.958 1.00 90.00 184 VAL A O 1
ATOM 1469 N N . LEU A 1 185 ? 39.200 9.308 -0.150 1.00 90.69 185 LEU A N 1
ATOM 1470 C CA . LEU A 1 185 ? 38.096 10.217 -0.502 1.00 90.69 185 LEU A CA 1
ATOM 1471 C C . LEU A 1 185 ? 38.380 11.085 -1.741 1.00 90.69 185 LEU A C 1
ATOM 1473 O O . LEU A 1 185 ? 37.444 11.613 -2.335 1.00 90.69 185 LEU A O 1
ATOM 1477 N N . ARG A 1 186 ? 39.647 11.245 -2.147 1.00 91.19 186 ARG A N 1
ATOM 1478 C CA . ARG A 1 186 ? 40.024 11.975 -3.372 1.00 91.19 186 ARG A CA 1
ATOM 1479 C C . ARG A 1 186 ? 39.942 11.125 -4.643 1.00 91.19 186 ARG A C 1
ATOM 1481 O O . ARG A 1 186 ? 39.987 11.696 -5.731 1.00 91.19 186 ARG A O 1
ATOM 1488 N N . LEU A 1 187 ? 39.820 9.800 -4.531 1.00 92.31 187 LEU A N 1
ATOM 1489 C CA . LEU A 1 187 ? 39.714 8.909 -5.687 1.00 92.31 187 LEU A CA 1
ATOM 1490 C C . LEU A 1 187 ? 38.351 9.060 -6.368 1.00 92.31 187 LEU A C 1
ATOM 1492 O O . LEU A 1 187 ? 37.298 9.024 -5.724 1.00 92.31 187 LEU A O 1
ATOM 1496 N N . SER A 1 188 ? 38.360 9.204 -7.693 1.00 90.50 188 SER A N 1
ATOM 1497 C CA . SER A 1 188 ? 37.127 9.251 -8.467 1.00 90.50 188 SER A CA 1
ATOM 1498 C C . SER A 1 188 ? 36.451 7.878 -8.510 1.00 90.50 188 SER A C 1
ATOM 1500 O O . SER A 1 188 ? 37.028 6.835 -8.186 1.00 90.50 188 SER A O 1
ATOM 1502 N N . ARG A 1 189 ? 35.192 7.865 -8.956 1.00 90.88 189 ARG A N 1
ATOM 1503 C CA . ARG A 1 189 ? 34.446 6.621 -9.163 1.00 90.88 189 ARG A CA 1
ATOM 1504 C C . ARG A 1 189 ? 35.161 5.677 -10.133 1.00 90.88 189 ARG A C 1
ATOM 1506 O O . ARG A 1 189 ? 35.130 4.468 -9.918 1.00 90.88 189 ARG A O 1
ATOM 1513 N N . ASP A 1 190 ? 35.782 6.225 -11.173 1.00 92.81 190 ASP A N 1
ATOM 1514 C CA . ASP A 1 190 ? 36.450 5.436 -12.205 1.00 92.81 190 ASP A CA 1
ATOM 1515 C C . ASP A 1 190 ? 37.800 4.899 -11.701 1.00 92.81 190 ASP A C 1
ATOM 1517 O O . ASP A 1 190 ? 38.103 3.732 -11.944 1.00 92.81 190 ASP A O 1
ATOM 1521 N N . ASP A 1 191 ? 38.531 5.665 -10.879 1.00 94.44 191 ASP A N 1
ATOM 1522 C CA . ASP A 1 191 ? 39.749 5.187 -10.200 1.00 94.44 191 ASP A CA 1
ATOM 1523 C C . ASP A 1 191 ? 39.440 3.992 -9.285 1.00 94.44 191 ASP A C 1
ATOM 1525 O O . ASP A 1 191 ? 40.108 2.960 -9.345 1.00 94.44 191 ASP A O 1
ATOM 1529 N N . LEU A 1 192 ? 38.382 4.079 -8.468 1.00 92.31 192 LEU A N 1
ATOM 1530 C CA . LEU A 1 192 ? 37.973 2.974 -7.593 1.00 92.31 192 LEU A CA 1
ATOM 1531 C C . LEU A 1 192 ? 37.475 1.753 -8.381 1.00 92.31 192 LEU A C 1
ATOM 1533 O O . LEU A 1 192 ? 37.717 0.621 -7.964 1.00 92.31 192 LEU A O 1
ATOM 1537 N N . ILE A 1 193 ? 36.824 1.947 -9.532 1.00 93.25 193 ILE A N 1
ATOM 1538 C CA . ILE A 1 193 ? 36.461 0.855 -10.453 1.00 93.25 193 ILE A CA 1
ATOM 1539 C C . ILE A 1 193 ? 37.708 0.207 -11.068 1.00 93.25 193 ILE A C 1
ATOM 1541 O O . ILE A 1 193 ? 37.741 -1.015 -11.214 1.00 93.25 193 ILE A O 1
ATOM 1545 N N . GLN A 1 194 ? 38.738 0.986 -11.399 1.00 93.62 194 GLN A N 1
ATOM 1546 C CA . GLN A 1 194 ? 39.994 0.474 -11.945 1.00 93.62 194 GLN A CA 1
ATOM 1547 C C . GLN A 1 194 ? 40.827 -0.276 -10.890 1.00 93.62 194 GLN A C 1
ATOM 1549 O O . GLN A 1 194 ? 41.436 -1.295 -11.208 1.00 93.62 194 GLN A O 1
ATOM 1554 N N . ILE A 1 195 ? 40.828 0.195 -9.638 1.00 91.06 195 ILE A N 1
ATOM 1555 C CA . ILE A 1 195 ? 41.608 -0.380 -8.529 1.00 91.06 195 ILE A CA 1
ATOM 1556 C C . ILE A 1 195 ? 40.917 -1.608 -7.908 1.00 91.06 195 ILE A C 1
ATOM 1558 O O . ILE A 1 195 ? 41.585 -2.589 -7.577 1.00 91.06 195 ILE A O 1
ATOM 1562 N N . CYS A 1 196 ? 39.591 -1.575 -7.732 1.00 91.50 196 CYS A N 1
ATOM 1563 C CA . CYS A 1 196 ? 38.827 -2.617 -7.026 1.00 91.50 196 CYS A CA 1
ATOM 1564 C C . CYS A 1 196 ? 37.959 -3.494 -7.943 1.00 91.50 196 CYS A C 1
ATOM 1566 O O . CYS A 1 196 ? 37.351 -4.455 -7.475 1.00 91.50 196 CYS A O 1
ATOM 1568 N N . GLY A 1 197 ? 37.876 -3.182 -9.238 1.00 90.88 197 GLY A N 1
ATOM 1569 C CA . GLY A 1 197 ? 36.944 -3.810 -10.173 1.00 90.88 197 GLY A CA 1
ATOM 1570 C C . GLY A 1 197 ? 35.543 -3.186 -10.134 1.00 90.88 197 GLY A C 1
ATOM 1571 O O . GLY A 1 197 ? 35.168 -2.472 -9.205 1.00 90.88 197 GLY A O 1
ATOM 1572 N N . LEU A 1 198 ? 34.733 -3.465 -11.160 1.00 84.25 198 LEU A N 1
ATOM 1573 C CA . LEU A 1 198 ? 33.448 -2.784 -11.386 1.00 84.25 198 LEU A CA 1
ATOM 1574 C C . LEU A 1 198 ? 32.455 -2.909 -10.218 1.00 84.25 198 LEU A C 1
ATOM 1576 O O . LEU A 1 198 ? 31.791 -1.933 -9.875 1.00 84.25 198 LEU A O 1
ATOM 1580 N N . ALA A 1 199 ? 32.338 -4.095 -9.616 1.00 88.69 199 ALA A N 1
ATOM 1581 C CA . ALA A 1 199 ? 31.390 -4.332 -8.529 1.00 88.69 199 ALA A CA 1
ATOM 1582 C C . ALA A 1 199 ? 31.822 -3.621 -7.238 1.00 88.69 199 ALA A C 1
ATOM 1584 O O . ALA A 1 199 ? 31.070 -2.810 -6.692 1.00 88.69 199 ALA A O 1
ATOM 1585 N N . ASP A 1 200 ? 33.045 -3.883 -6.775 1.00 91.81 200 ASP A N 1
ATOM 1586 C CA . ASP A 1 200 ? 33.519 -3.367 -5.493 1.00 91.81 200 ASP A CA 1
ATOM 1587 C C . ASP A 1 200 ? 33.942 -1.902 -5.559 1.00 91.81 200 ASP A C 1
ATOM 1589 O O . ASP A 1 200 ? 33.697 -1.179 -4.601 1.00 91.81 200 ASP A O 1
ATOM 1593 N N . GLY A 1 201 ? 34.430 -1.411 -6.701 1.00 92.69 201 GLY A N 1
ATOM 1594 C CA . GLY A 1 201 ? 34.685 0.014 -6.920 1.00 92.69 201 GLY A CA 1
ATOM 1595 C C . GLY A 1 201 ? 33.417 0.867 -6.844 1.00 92.69 201 GLY A C 1
ATOM 1596 O O . GLY A 1 201 ? 33.418 1.914 -6.201 1.00 92.69 201 GLY A O 1
ATOM 1597 N N . ILE A 1 202 ? 32.292 0.400 -7.410 1.00 87.25 202 ILE A N 1
ATOM 1598 C CA . ILE A 1 202 ? 30.994 1.085 -7.265 1.00 87.25 202 ILE A CA 1
ATOM 1599 C C . ILE A 1 202 ? 30.496 1.012 -5.815 1.00 87.25 202 ILE A C 1
ATOM 1601 O O . ILE A 1 202 ? 30.022 2.019 -5.285 1.00 87.25 202 ILE A O 1
ATOM 1605 N N . ARG A 1 203 ? 30.598 -0.154 -5.159 1.00 91.44 203 ARG A N 1
ATOM 1606 C CA . ARG A 1 203 ? 30.196 -0.314 -3.750 1.00 91.44 203 ARG A CA 1
ATOM 1607 C C . ARG A 1 203 ? 31.016 0.584 -2.821 1.00 91.44 203 ARG A C 1
ATOM 1609 O O . ARG A 1 203 ? 30.435 1.239 -1.962 1.00 91.44 203 ARG A O 1
ATOM 1616 N N . LEU A 1 204 ? 32.333 0.635 -3.011 1.00 91.38 204 LEU A N 1
ATOM 1617 C CA . LEU A 1 204 ? 33.264 1.415 -2.201 1.00 91.38 204 LEU A CA 1
ATOM 1618 C C . LEU A 1 204 ? 33.096 2.916 -2.446 1.00 91.38 204 LEU A C 1
ATOM 1620 O O . LEU A 1 204 ? 32.965 3.663 -1.481 1.00 91.38 204 LEU A O 1
ATOM 1624 N N . TYR A 1 205 ? 32.983 3.358 -3.705 1.00 90.19 205 TYR A N 1
ATOM 1625 C CA . TYR A 1 205 ? 32.695 4.762 -4.023 1.00 90.19 205 TYR A CA 1
ATOM 1626 C C . TYR A 1 205 ? 31.407 5.240 -3.341 1.00 90.19 205 TYR A C 1
ATOM 1628 O O . TYR A 1 205 ? 31.404 6.294 -2.709 1.00 90.19 205 TYR A O 1
ATOM 1636 N N . ASN A 1 206 ? 30.336 4.439 -3.409 1.00 86.06 206 ASN A N 1
ATOM 1637 C CA . ASN A 1 206 ? 29.057 4.753 -2.771 1.00 86.06 206 ASN A CA 1
ATOM 1638 C C . ASN A 1 206 ? 29.107 4.711 -1.235 1.00 86.06 206 ASN A C 1
ATOM 1640 O O . ASN A 1 206 ? 28.314 5.405 -0.610 1.00 86.06 206 ASN A O 1
ATOM 1644 N N . ALA A 1 207 ? 29.990 3.909 -0.630 1.00 85.62 207 ALA A N 1
ATOM 1645 C CA . ALA A 1 207 ? 30.172 3.855 0.823 1.00 85.62 207 ALA A CA 1
ATOM 1646 C C . ALA A 1 207 ? 30.986 5.054 1.342 1.00 85.62 207 ALA A C 1
ATOM 1648 O O . ALA A 1 207 ? 30.624 5.655 2.348 1.00 85.62 207 ALA A O 1
ATOM 1649 N N . LEU A 1 208 ? 32.047 5.437 0.624 1.00 86.19 208 LEU A N 1
ATOM 1650 C CA . LEU A 1 208 ? 32.885 6.604 0.929 1.00 86.19 208 LEU A CA 1
ATOM 1651 C C . LEU A 1 208 ? 32.139 7.927 0.712 1.00 86.19 208 LEU A C 1
ATOM 1653 O O . LEU A 1 208 ? 32.236 8.841 1.521 1.00 86.19 208 LEU A O 1
ATOM 1657 N N . HIS A 1 209 ? 31.361 8.010 -0.370 1.00 81.19 209 HIS A N 1
ATOM 1658 C CA . HIS A 1 209 ? 30.553 9.177 -0.733 1.00 81.19 209 HIS A CA 1
ATOM 1659 C C . HIS A 1 209 ? 29.074 8.994 -0.362 1.00 81.19 209 HIS A C 1
ATOM 1661 O O . HIS A 1 209 ? 28.188 9.595 -0.983 1.00 81.19 209 HIS A O 1
ATOM 1667 N N . ALA A 1 210 ? 28.791 8.154 0.639 1.00 69.31 210 ALA A N 1
ATOM 1668 C CA . ALA A 1 210 ? 27.454 7.993 1.181 1.00 69.31 210 ALA A CA 1
ATOM 1669 C C . ALA A 1 210 ? 26.982 9.349 1.715 1.00 69.31 210 ALA A C 1
ATOM 1671 O O . ALA A 1 210 ? 27.481 9.846 2.725 1.00 69.31 210 ALA A O 1
ATOM 1672 N N . LYS A 1 211 ? 26.017 9.972 1.029 1.00 59.81 211 LYS A N 1
ATOM 1673 C CA . LYS A 1 211 ? 25.372 11.177 1.554 1.00 59.81 211 LYS A CA 1
ATOM 1674 C C . LYS A 1 211 ? 24.762 10.818 2.900 1.00 59.81 211 LYS A C 1
ATOM 1676 O O . LYS A 1 211 ? 23.962 9.883 2.954 1.00 59.81 211 LYS A O 1
ATOM 1681 N N . ALA A 1 212 ? 25.123 11.570 3.940 1.00 56.56 212 ALA A N 1
ATOM 1682 C CA . ALA A 1 212 ? 24.500 11.451 5.248 1.00 56.56 212 ALA A CA 1
ATOM 1683 C C . ALA A 1 212 ? 22.979 11.421 5.061 1.00 56.56 212 ALA A C 1
ATOM 1685 O O . ALA A 1 212 ? 22.406 12.315 4.428 1.00 56.56 212 ALA A O 1
ATOM 1686 N N . ILE A 1 213 ? 22.344 10.348 5.537 1.00 58.47 213 ILE A N 1
ATOM 1687 C CA . ILE A 1 213 ? 20.893 10.222 5.484 1.00 58.47 213 ILE A CA 1
ATOM 1688 C C . ILE A 1 213 ? 20.370 11.314 6.408 1.00 58.47 213 ILE A C 1
ATOM 1690 O O . ILE A 1 213 ? 20.582 11.250 7.617 1.00 58.47 213 ILE A O 1
ATOM 1694 N N . ALA A 1 214 ? 19.756 12.345 5.827 1.00 63.44 214 ALA A N 1
ATOM 1695 C CA . ALA A 1 214 ? 19.138 13.399 6.613 1.00 63.44 214 ALA A CA 1
ATOM 1696 C C . ALA A 1 214 ? 18.126 12.756 7.578 1.00 63.44 214 ALA A C 1
ATOM 1698 O O . ALA A 1 214 ? 17.389 11.856 7.148 1.00 63.44 214 ALA A O 1
ATOM 1699 N N . PRO A 1 215 ? 18.093 13.175 8.855 1.00 72.94 215 PRO A N 1
ATOM 1700 C CA . PRO A 1 215 ? 17.110 12.669 9.799 1.00 72.94 215 PRO A CA 1
ATOM 1701 C C . PRO A 1 215 ? 15.710 12.867 9.221 1.00 72.94 215 PRO A C 1
ATOM 1703 O O . PRO A 1 215 ? 15.410 13.888 8.604 1.00 72.94 215 PRO A O 1
ATOM 1706 N N . ARG A 1 216 ? 14.855 11.859 9.389 1.00 83.12 216 ARG A N 1
ATOM 1707 C CA . ARG A 1 216 ? 13.462 11.909 8.928 1.00 83.12 216 ARG A CA 1
ATOM 1708 C C . ARG A 1 216 ? 12.604 12.815 9.803 1.00 83.12 216 ARG A C 1
ATOM 1710 O O . ARG A 1 216 ? 11.534 13.220 9.359 1.00 83.12 216 ARG A O 1
ATOM 1717 N N . LEU A 1 217 ? 13.064 13.057 11.027 1.00 87.56 217 LEU A N 1
ATOM 1718 C CA . LEU A 1 217 ? 12.493 13.984 11.985 1.00 87.56 217 LEU A CA 1
ATOM 1719 C C . LEU A 1 217 ? 13.613 14.518 12.891 1.00 87.56 217 LEU A C 1
ATOM 1721 O O . LEU A 1 217 ? 14.406 13.741 13.431 1.00 87.56 217 LEU A O 1
ATOM 1725 N N . THR A 1 218 ? 13.664 15.835 13.056 1.00 91.00 218 THR A N 1
ATOM 1726 C CA . THR A 1 218 ? 14.497 16.542 14.033 1.00 91.00 218 THR A CA 1
ATOM 1727 C C . THR A 1 218 ? 13.594 17.144 15.100 1.00 91.00 218 THR A C 1
ATOM 1729 O O . THR A 1 218 ? 12.659 17.874 14.776 1.00 91.00 218 THR A O 1
ATOM 1732 N N . VAL A 1 219 ? 13.878 16.859 16.370 1.00 91.56 219 VAL A N 1
ATOM 1733 C CA . VAL A 1 219 ? 13.142 17.415 17.513 1.00 91.56 219 VAL A CA 1
ATOM 1734 C C . VAL A 1 219 ? 14.119 18.107 18.457 1.00 91.56 219 VAL A C 1
ATOM 1736 O O . VAL A 1 219 ? 15.167 17.552 18.774 1.00 91.56 219 VAL A O 1
ATOM 1739 N N . TYR A 1 220 ? 13.789 19.308 18.918 1.00 91.94 220 TYR A N 1
ATOM 1740 C CA . TYR A 1 220 ? 14.584 20.059 19.885 1.00 91.94 220 TYR A CA 1
ATOM 1741 C C . TYR A 1 220 ? 14.013 19.876 21.287 1.00 91.94 220 TYR A C 1
ATOM 1743 O O . TYR A 1 220 ? 12.848 20.182 21.533 1.00 91.94 220 TYR A O 1
ATOM 1751 N N . LEU A 1 221 ? 14.836 19.381 22.208 1.00 90.50 221 LEU A N 1
ATOM 1752 C CA . LEU A 1 221 ? 14.385 18.925 23.518 1.00 90.50 221 LEU A CA 1
ATOM 1753 C C . LEU A 1 221 ? 15.142 19.621 24.646 1.00 90.50 221 LEU A C 1
ATOM 1755 O O . LEU A 1 221 ? 16.373 19.580 24.703 1.00 90.50 221 LEU A O 1
ATOM 1759 N N . CYS A 1 222 ? 14.393 20.250 25.544 1.00 88.25 222 CYS A N 1
ATOM 1760 C CA . CYS A 1 222 ? 14.899 20.799 26.794 1.00 88.25 222 CYS A CA 1
ATOM 1761 C C . CYS A 1 222 ? 14.604 19.824 27.944 1.00 88.25 222 CYS A C 1
ATOM 1763 O O . CYS A 1 222 ? 13.475 19.361 28.079 1.00 88.25 222 CYS A O 1
ATOM 1765 N N . VAL A 1 223 ? 15.605 19.526 28.773 1.00 82.50 223 VAL A N 1
ATOM 1766 C CA . VAL A 1 223 ? 15.442 18.768 30.023 1.00 82.50 223 VAL A CA 1
ATOM 1767 C C . VAL A 1 223 ? 15.362 19.768 31.182 1.00 82.50 223 VAL A C 1
ATOM 1769 O O . VAL A 1 223 ? 16.172 20.694 31.231 1.00 82.50 223 VAL A O 1
ATOM 1772 N N . GLU A 1 224 ? 14.382 19.594 32.075 1.00 67.31 224 GLU A N 1
ATOM 1773 C CA . GLU A 1 224 ? 14.269 20.253 33.394 1.00 67.31 224 GLU A CA 1
ATOM 1774 C C . GLU A 1 224 ? 14.643 21.751 33.437 1.00 67.31 224 GLU A C 1
ATOM 1776 O O . GLU A 1 224 ? 15.676 22.146 33.970 1.00 67.31 224 GLU A O 1
ATOM 1781 N N . GLN A 1 225 ? 13.780 22.611 32.879 1.00 60.47 225 GLN A N 1
ATOM 1782 C CA . GLN A 1 225 ? 13.888 24.087 32.935 1.00 60.47 225 GLN A CA 1
ATOM 1783 C C . GLN A 1 225 ? 15.218 24.693 32.427 1.00 60.47 225 GLN A C 1
ATOM 1785 O O . GLN A 1 225 ? 15.469 25.887 32.606 1.00 60.47 225 GLN A O 1
ATOM 1790 N N . SER A 1 226 ? 16.055 23.911 31.743 1.00 69.81 226 SER A N 1
ATOM 1791 C CA . SER A 1 226 ? 17.274 24.396 31.101 1.00 69.81 226 SER A CA 1
ATOM 1792 C C . SER A 1 226 ? 16.971 25.415 29.992 1.00 69.81 226 SER A C 1
ATOM 1794 O O . SER A 1 226 ? 15.932 25.382 29.330 1.00 69.81 226 SER A O 1
ATOM 1796 N N . SER A 1 227 ? 17.915 26.315 29.720 1.00 70.88 227 SER A N 1
ATOM 1797 C CA . SER A 1 227 ? 17.882 27.160 28.518 1.00 70.88 227 SER A CA 1
ATOM 1798 C C . SER A 1 227 ? 18.473 26.464 27.281 1.00 70.88 227 SER A C 1
ATOM 1800 O O . SER A 1 227 ? 18.438 27.023 26.183 1.00 70.88 227 SER A O 1
ATOM 1802 N N . VAL A 1 228 ? 19.013 25.248 27.438 1.00 81.81 228 VAL A N 1
ATOM 1803 C CA . VAL A 1 228 ? 19.752 24.514 26.402 1.00 81.81 228 VAL A CA 1
ATOM 1804 C C . VAL A 1 228 ? 18.890 23.413 25.785 1.00 81.81 228 VAL A C 1
ATOM 1806 O O . VAL A 1 228 ? 18.587 22.399 26.416 1.00 81.81 228 VAL A O 1
ATOM 1809 N N . TYR A 1 229 ? 18.546 23.595 24.510 1.00 87.00 229 TYR A N 1
ATOM 1810 C CA . TYR A 1 229 ? 17.849 22.597 23.702 1.00 87.00 229 TYR A CA 1
ATOM 1811 C C . TYR A 1 229 ? 18.837 21.655 23.010 1.00 87.00 229 TYR A C 1
ATOM 1813 O O . TYR A 1 229 ? 19.773 22.094 22.340 1.00 87.00 229 TYR A O 1
ATOM 1821 N N . HIS A 1 230 ? 18.579 20.356 23.111 1.00 86.38 230 HIS A N 1
ATOM 1822 C CA . HIS A 1 230 ? 19.348 19.298 22.469 1.00 86.38 230 HIS A CA 1
ATOM 1823 C C . HIS A 1 230 ? 18.619 18.818 21.210 1.00 86.38 230 HIS A C 1
ATOM 1825 O O . HIS A 1 230 ? 17.414 18.575 21.242 1.00 86.38 230 HIS A O 1
ATOM 1831 N N . ALA A 1 231 ? 19.336 18.682 20.094 1.00 87.62 231 ALA A N 1
ATOM 1832 C CA . ALA A 1 231 ? 18.762 18.195 18.842 1.00 87.62 231 ALA A CA 1
ATOM 1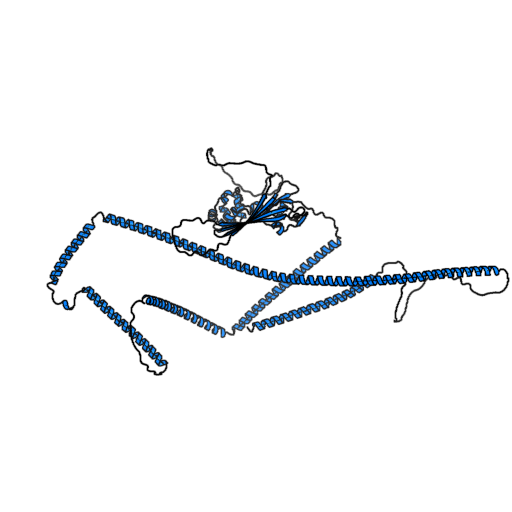833 C C . ALA A 1 231 ? 18.724 16.657 18.823 1.00 87.62 231 ALA A C 1
ATOM 1835 O O . ALA A 1 231 ? 19.762 15.994 18.771 1.00 87.62 231 ALA A O 1
ATOM 1836 N N . LEU A 1 232 ? 17.520 16.089 18.842 1.00 90.12 232 LEU A N 1
ATOM 1837 C CA . LEU A 1 232 ? 17.265 14.658 18.754 1.00 90.12 232 LEU A CA 1
ATOM 1838 C C . LEU A 1 232 ? 16.899 14.300 17.306 1.00 90.12 232 LEU A C 1
ATOM 1840 O O . LEU A 1 232 ? 15.826 14.624 16.799 1.00 90.12 232 LEU A O 1
ATOM 1844 N N . PHE A 1 233 ? 17.838 13.633 16.635 1.00 89.31 233 PHE A N 1
ATOM 1845 C CA . PHE A 1 233 ? 17.748 13.242 15.228 1.00 89.31 233 PHE A CA 1
ATOM 1846 C C . PHE A 1 233 ? 17.240 11.804 15.076 1.00 89.31 233 PHE A C 1
ATOM 1848 O O . PHE A 1 233 ? 17.930 10.877 15.506 1.00 89.31 233 PHE A O 1
ATOM 1855 N N . LEU A 1 234 ? 16.084 11.609 14.437 1.00 87.25 234 LEU A N 1
ATOM 1856 C CA . LEU A 1 234 ? 15.454 10.302 14.204 1.00 87.25 234 LEU A CA 1
ATOM 1857 C C . LEU A 1 234 ? 15.657 9.831 12.757 1.00 87.25 234 LEU A C 1
ATOM 1859 O O . LEU A 1 234 ? 15.261 10.505 11.804 1.00 87.25 234 LEU A O 1
ATOM 1863 N N . SER A 1 235 ? 16.261 8.655 12.584 1.00 85.62 235 SER A N 1
ATOM 1864 C CA . SER A 1 235 ? 16.458 8.002 11.278 1.00 85.62 235 SER A CA 1
ATOM 1865 C C . SER A 1 235 ? 15.254 7.146 10.880 1.00 85.62 235 SER A C 1
ATOM 1867 O O . SER A 1 235 ? 14.911 7.057 9.699 1.00 85.62 235 SER A O 1
ATOM 1869 N N . SER A 1 236 ? 14.581 6.552 11.863 1.00 83.81 236 SER A N 1
ATOM 1870 C CA . SER A 1 236 ? 13.291 5.880 11.762 1.00 83.81 236 SER A CA 1
ATOM 1871 C C . SER A 1 236 ? 12.246 6.626 12.590 1.00 83.81 236 SER A C 1
ATOM 1873 O O . SER A 1 236 ? 12.514 7.120 13.681 1.00 83.81 236 SER A O 1
ATOM 1875 N N . LEU A 1 237 ? 11.023 6.698 12.067 1.00 87.69 237 LEU A N 1
ATOM 1876 C CA . LEU A 1 237 ? 9.886 7.311 12.755 1.00 87.69 237 LEU A CA 1
ATOM 1877 C C . LEU A 1 237 ? 9.193 6.240 13.606 1.00 87.69 237 LEU A C 1
ATOM 1879 O O . LEU A 1 237 ? 8.128 5.744 13.224 1.00 87.69 237 LEU A O 1
ATOM 1883 N N . SER A 1 238 ? 9.861 5.839 14.691 1.00 89.38 238 SER A N 1
ATOM 1884 C CA . SER A 1 238 ? 9.394 4.817 15.629 1.00 89.38 238 SER A CA 1
ATOM 1885 C C . SER A 1 238 ? 9.620 5.201 17.090 1.00 89.38 238 SER A C 1
ATOM 1887 O O . SER A 1 238 ? 10.596 5.875 17.432 1.00 89.38 238 SER A O 1
ATOM 1889 N N . CYS A 1 239 ? 8.741 4.720 17.971 1.00 89.88 239 CYS A N 1
ATOM 1890 C CA . CYS A 1 239 ? 8.852 4.966 19.410 1.00 89.88 239 CYS A CA 1
ATOM 1891 C C . CYS A 1 239 ? 10.109 4.360 20.010 1.00 89.88 239 CYS A C 1
ATOM 1893 O O . CYS A 1 239 ? 10.719 4.980 20.869 1.00 89.88 239 CYS A O 1
ATOM 1895 N N . LEU A 1 240 ? 10.535 3.188 19.533 1.00 89.25 240 LEU A N 1
ATOM 1896 C CA . LEU A 1 240 ? 11.734 2.528 20.042 1.00 89.25 240 LEU A CA 1
ATOM 1897 C C . LEU A 1 240 ? 13.003 3.358 19.787 1.00 89.25 240 LEU A C 1
ATOM 1899 O O . LEU A 1 240 ? 13.843 3.467 20.676 1.00 89.25 240 LEU A O 1
ATOM 1903 N N . GLU A 1 241 ? 13.161 3.974 18.608 1.00 90.94 241 GLU A N 1
ATOM 1904 C CA . GLU A 1 241 ? 14.322 4.844 18.361 1.00 90.94 241 GLU A CA 1
ATOM 1905 C C . GLU A 1 241 ? 14.241 6.122 19.207 1.00 90.94 241 GLU A C 1
ATOM 1907 O O . GLU A 1 241 ? 15.257 6.578 19.737 1.00 90.94 241 GLU A O 1
ATOM 1912 N N . MET A 1 242 ? 13.034 6.667 19.388 1.00 90.06 242 MET A N 1
ATOM 1913 C CA . MET A 1 242 ? 12.820 7.850 20.216 1.00 90.06 242 MET A CA 1
ATOM 1914 C C . MET A 1 242 ? 13.103 7.576 21.699 1.00 90.06 242 MET A C 1
ATOM 1916 O O . MET A 1 242 ? 13.853 8.333 22.306 1.00 90.06 242 MET A O 1
ATOM 1920 N N . ALA A 1 243 ? 12.604 6.467 22.251 1.00 89.50 243 ALA A N 1
ATOM 1921 C CA . ALA A 1 243 ? 12.862 6.013 23.616 1.00 89.50 243 ALA A CA 1
ATOM 1922 C C . ALA A 1 243 ? 14.361 5.832 23.876 1.00 89.50 243 ALA A C 1
ATOM 1924 O O . ALA A 1 243 ? 14.888 6.391 24.830 1.00 89.50 243 ALA A O 1
ATOM 1925 N N . ASN A 1 244 ? 15.078 5.149 22.976 1.00 89.69 244 ASN A N 1
ATOM 1926 C CA . ASN A 1 244 ? 16.527 4.962 23.099 1.00 89.69 244 ASN A CA 1
ATOM 1927 C C . ASN A 1 244 ? 17.304 6.291 23.093 1.00 89.69 244 ASN A C 1
ATOM 1929 O O . ASN A 1 244 ? 18.281 6.442 23.826 1.00 89.69 244 ASN A O 1
ATOM 1933 N N . LYS A 1 245 ? 16.891 7.267 22.276 1.00 88.69 245 LYS A N 1
ATOM 1934 C CA . LYS A 1 245 ? 17.544 8.585 22.214 1.00 88.69 245 LYS A CA 1
ATOM 1935 C C . LYS A 1 245 ? 17.171 9.491 23.389 1.00 88.69 245 LYS A C 1
ATOM 1937 O O . LYS A 1 245 ? 18.017 10.256 23.837 1.00 88.69 245 LYS A O 1
ATOM 1942 N N . LEU A 1 246 ? 15.946 9.386 23.904 1.00 89.19 246 LEU A N 1
ATOM 1943 C CA . LEU A 1 246 ? 15.514 10.050 25.136 1.00 89.19 246 LEU A CA 1
ATOM 1944 C C . LEU A 1 246 ? 16.254 9.481 26.350 1.00 89.19 246 LEU A C 1
ATOM 1946 O O . LEU A 1 246 ? 16.812 10.249 27.123 1.00 89.19 246 LEU A O 1
ATOM 1950 N N . ALA A 1 247 ? 16.371 8.155 26.452 1.00 87.81 247 ALA A N 1
ATOM 1951 C CA . ALA A 1 247 ? 17.162 7.475 27.475 1.00 87.81 247 ALA A CA 1
ATOM 1952 C C . ALA A 1 247 ? 18.618 7.976 27.493 1.00 87.81 247 ALA A C 1
ATOM 1954 O O . ALA A 1 247 ? 19.127 8.382 28.535 1.00 87.81 247 ALA A O 1
ATOM 1955 N N . GLN A 1 248 ? 19.254 8.060 26.317 1.00 87.50 248 GLN A N 1
ATOM 1956 C CA . GLN A 1 248 ? 20.599 8.630 26.160 1.00 87.50 248 GLN A CA 1
ATOM 1957 C C . GLN A 1 248 ? 20.684 10.114 26.549 1.00 87.50 248 GLN A C 1
ATOM 1959 O O . GLN A 1 248 ? 21.676 10.517 27.151 1.00 87.50 248 GLN A O 1
ATOM 1964 N N . LEU A 1 249 ? 19.673 10.923 26.214 1.00 86.12 249 LEU A N 1
ATOM 1965 C CA . LEU A 1 249 ? 19.626 12.350 26.552 1.00 86.12 249 LEU A CA 1
ATOM 1966 C C . LEU A 1 249 ? 19.433 12.590 28.059 1.00 86.12 249 LEU A C 1
ATOM 1968 O O . LEU A 1 249 ? 19.959 13.561 28.594 1.00 86.12 249 LEU A O 1
ATOM 1972 N N . MET A 1 250 ? 18.691 11.710 28.732 1.00 82.31 250 MET A N 1
ATOM 1973 C CA . MET A 1 250 ? 18.324 11.830 30.148 1.00 82.31 250 MET A CA 1
ATOM 1974 C C . MET A 1 250 ? 19.229 11.017 31.088 1.00 82.31 250 MET A C 1
ATOM 1976 O O . MET A 1 250 ? 19.100 11.123 32.303 1.00 82.31 250 MET A O 1
ATOM 1980 N N . GLY A 1 251 ? 20.145 10.205 30.551 1.00 82.69 251 GLY A N 1
ATOM 1981 C CA . GLY A 1 251 ? 21.070 9.381 31.338 1.00 82.69 251 GLY A CA 1
ATOM 1982 C C . GLY A 1 251 ? 20.437 8.159 32.020 1.00 82.69 251 GLY A C 1
ATOM 1983 O O . GLY A 1 251 ? 21.041 7.608 32.939 1.00 82.69 251 GLY A O 1
ATOM 1984 N N . VAL A 1 252 ? 19.250 7.730 31.581 1.00 84.31 252 VAL A N 1
ATOM 1985 C CA . VAL A 1 252 ? 18.510 6.569 32.118 1.00 84.31 252 VAL A CA 1
ATOM 1986 C C . VAL A 1 252 ? 18.660 5.342 31.209 1.00 84.31 252 VAL A C 1
ATOM 1988 O O . VAL A 1 252 ? 19.012 5.480 30.035 1.00 84.31 252 VAL A O 1
ATOM 1991 N N . SER A 1 253 ? 18.389 4.130 31.710 1.00 82.00 253 SER A N 1
ATOM 1992 C CA . SER A 1 253 ? 18.279 2.959 30.819 1.00 82.00 253 SER A CA 1
ATOM 1993 C C . SER A 1 253 ? 16.988 3.030 30.007 1.00 82.00 253 SER A C 1
ATOM 1995 O O . SER A 1 253 ? 15.965 3.503 30.501 1.00 82.00 253 SER A O 1
ATOM 1997 N N . CYS A 1 254 ? 16.990 2.484 28.788 1.00 82.56 254 CYS A N 1
ATOM 1998 C CA . CYS A 1 254 ? 15.760 2.349 28.006 1.00 82.56 254 CYS A CA 1
ATOM 1999 C C . CYS A 1 254 ? 14.718 1.478 28.736 1.00 82.56 254 CYS A C 1
ATOM 2001 O O . CYS A 1 254 ? 13.527 1.742 28.619 1.00 82.56 254 CYS A O 1
ATOM 2003 N N . ASP A 1 255 ? 15.159 0.507 29.547 1.00 81.12 255 ASP A N 1
ATOM 2004 C CA . ASP A 1 255 ? 14.286 -0.369 30.349 1.00 81.12 255 ASP A CA 1
ATOM 2005 C C . ASP A 1 255 ? 13.576 0.362 31.505 1.00 81.12 255 ASP A C 1
ATOM 2007 O O . ASP A 1 255 ? 12.620 -0.160 32.071 1.00 81.12 255 ASP A O 1
ATOM 2011 N N . GLN A 1 256 ? 14.043 1.562 31.874 1.00 79.75 256 GLN A N 1
ATOM 2012 C CA . GLN A 1 256 ? 13.409 2.412 32.891 1.00 79.75 256 GLN A CA 1
ATOM 2013 C C . GLN A 1 256 ? 12.304 3.301 32.296 1.00 79.75 256 GLN A C 1
ATOM 2015 O O . GLN A 1 256 ? 11.528 3.895 33.041 1.00 79.75 256 GLN A O 1
ATOM 2020 N N . ILE A 1 257 ? 12.209 3.391 30.965 1.00 83.81 257 ILE A N 1
ATOM 2021 C CA . ILE A 1 257 ? 11.161 4.138 30.267 1.00 83.81 257 ILE A CA 1
ATOM 2022 C C . ILE A 1 257 ? 10.034 3.164 29.917 1.00 83.81 257 ILE A C 1
ATOM 2024 O O . ILE A 1 257 ? 10.089 2.488 28.891 1.00 83.81 257 ILE A O 1
ATOM 2028 N N . ARG A 1 258 ? 9.000 3.097 30.765 1.00 84.75 258 ARG A N 1
ATOM 2029 C CA . ARG A 1 258 ? 7.812 2.272 30.490 1.00 84.75 258 ARG A CA 1
ATOM 2030 C C . ARG A 1 258 ? 6.980 2.844 29.342 1.00 84.75 258 ARG A C 1
ATOM 2032 O O . ARG A 1 258 ? 6.701 2.150 28.371 1.00 84.75 258 ARG A O 1
ATOM 2039 N N . ASP A 1 259 ? 6.626 4.121 29.456 1.00 85.50 259 ASP A N 1
ATOM 2040 C CA . ASP A 1 259 ? 5.739 4.839 28.545 1.00 85.50 259 ASP A CA 1
ATOM 2041 C C . ASP A 1 259 ? 6.295 6.243 28.269 1.00 85.50 259 ASP A C 1
ATOM 2043 O O . ASP A 1 259 ? 6.998 6.818 29.100 1.00 85.50 259 ASP A O 1
ATOM 2047 N N . ILE A 1 260 ? 5.953 6.823 27.116 1.00 90.56 260 ILE A N 1
ATOM 2048 C CA . ILE A 1 260 ? 6.300 8.210 26.774 1.00 90.56 260 ILE A CA 1
ATOM 2049 C C . ILE A 1 260 ? 5.019 8.932 26.373 1.00 90.56 260 ILE A C 1
ATOM 2051 O O . ILE A 1 260 ? 4.287 8.458 25.503 1.00 90.56 260 ILE A O 1
ATOM 2055 N N . TYR A 1 261 ? 4.769 10.093 26.973 1.00 90.25 261 TYR A N 1
ATOM 2056 C CA . TYR A 1 261 ? 3.567 10.889 26.743 1.00 90.25 261 TYR A CA 1
ATOM 2057 C C . TYR A 1 261 ? 3.911 12.249 26.127 1.00 90.25 261 TYR A C 1
ATOM 2059 O O . TYR A 1 261 ? 4.931 12.850 26.458 1.00 90.25 261 TYR A O 1
ATOM 2067 N N . VAL A 1 262 ? 3.042 12.757 25.251 1.00 90.31 262 VAL A N 1
ATOM 2068 C CA . VAL A 1 262 ? 3.060 14.148 24.775 1.00 90.31 262 VAL A CA 1
ATOM 2069 C C . VAL A 1 262 ? 1.819 14.871 25.290 1.00 90.31 262 VAL A C 1
ATOM 2071 O O . VAL A 1 262 ? 0.714 14.329 25.242 1.00 90.31 262 VAL A O 1
ATOM 2074 N N . GLN A 1 263 ? 1.984 16.091 25.797 1.00 85.06 263 GLN A N 1
ATOM 2075 C CA . GLN A 1 263 ? 0.868 16.859 26.341 1.00 85.06 263 GLN A CA 1
ATOM 2076 C C . GLN A 1 263 ? 0.040 17.502 25.216 1.00 85.06 263 GLN A C 1
ATOM 2078 O O . GLN A 1 263 ? 0.550 18.259 24.388 1.00 85.06 263 GLN A O 1
ATOM 2083 N N . GLY A 1 264 ? -1.250 17.175 25.175 1.00 81.44 264 GLY A N 1
ATOM 2084 C CA . GLY A 1 264 ? -2.232 17.702 24.233 1.00 81.44 264 GLY A CA 1
ATOM 2085 C C . GLY A 1 264 ? -2.968 18.955 24.737 1.00 81.44 264 GLY A C 1
ATOM 2086 O O . GLY A 1 264 ? -2.763 19.404 25.870 1.00 81.44 264 GLY A O 1
ATOM 2087 N N . PRO A 1 265 ? -3.866 19.532 23.914 1.00 77.88 265 PRO A N 1
ATOM 2088 C CA . PRO A 1 265 ? -4.710 20.649 24.334 1.00 77.88 265 PRO A CA 1
ATOM 2089 C C . PRO A 1 265 ? -5.553 20.263 25.559 1.00 77.88 265 PRO A C 1
ATOM 2091 O O . PRO A 1 265 ? -6.134 19.182 25.606 1.00 77.88 265 PRO A O 1
ATOM 2094 N N . GLY A 1 266 ? -5.604 21.149 26.557 1.00 73.88 266 GLY A N 1
ATOM 2095 C CA . GLY A 1 266 ? -6.262 20.877 27.841 1.00 73.88 266 GLY A CA 1
ATOM 2096 C C . GLY A 1 266 ? -5.416 20.092 28.853 1.00 73.88 266 GLY A C 1
ATOM 2097 O O . GLY A 1 266 ? -5.942 19.717 29.892 1.00 73.88 266 GLY A O 1
ATOM 2098 N N . GLY A 1 267 ? -4.127 19.848 28.581 1.00 80.88 267 GLY A N 1
ATOM 2099 C CA . GLY A 1 267 ? -3.212 19.189 29.525 1.00 80.88 267 GLY A CA 1
ATOM 2100 C C . GLY A 1 267 ? -3.259 17.657 29.507 1.00 80.88 267 GLY A C 1
ATOM 2101 O O . GLY A 1 267 ? -2.646 17.019 30.357 1.00 80.88 267 GLY A O 1
ATOM 2102 N N . ILE A 1 268 ? -3.969 17.063 28.544 1.00 86.25 268 ILE A N 1
ATOM 2103 C CA . ILE A 1 268 ? -4.158 15.611 28.420 1.00 86.25 268 ILE A CA 1
ATOM 2104 C C . ILE A 1 268 ? -2.840 14.934 28.021 1.00 86.25 268 ILE A C 1
ATOM 2106 O O . ILE A 1 268 ? -2.224 15.323 27.029 1.00 86.25 268 ILE A O 1
ATOM 2110 N N . HIS A 1 269 ? -2.437 13.885 28.737 1.00 82.94 269 HIS A N 1
ATOM 2111 C CA . HIS A 1 269 ? -1.288 13.054 28.376 1.00 82.94 269 HIS A CA 1
ATOM 2112 C C . HIS A 1 269 ? -1.662 12.072 27.255 1.00 82.94 269 HIS A C 1
ATOM 2114 O O . HIS A 1 269 ? -2.495 11.188 27.445 1.00 82.94 269 HIS A O 1
ATOM 2120 N N . VAL A 1 270 ? -1.053 12.224 26.077 1.00 87.88 270 VAL A N 1
ATOM 2121 C CA . VAL A 1 270 ? -1.267 11.347 24.916 1.00 87.88 270 VAL A CA 1
ATOM 2122 C C . VAL 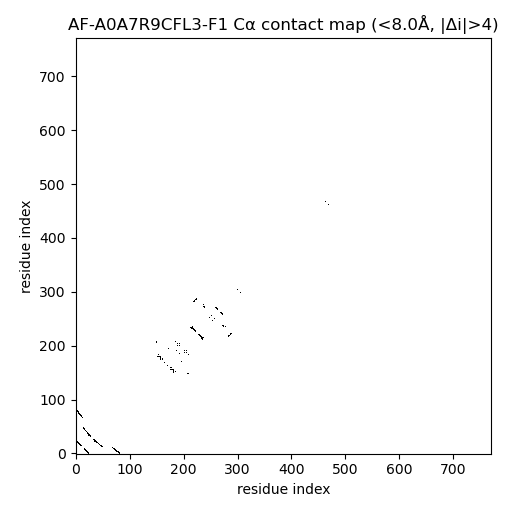A 1 270 ? -0.088 10.388 24.792 1.00 87.88 270 VAL A C 1
ATOM 2124 O O . VAL A 1 270 ? 1.041 10.832 24.594 1.00 87.88 270 VAL A O 1
ATOM 2127 N N . LEU A 1 271 ? -0.340 9.079 24.890 1.00 90.69 271 LEU A N 1
ATOM 2128 C CA . LEU A 1 271 ? 0.689 8.050 24.714 1.00 90.69 271 LEU A CA 1
ATOM 2129 C C . LEU A 1 271 ? 1.292 8.132 23.305 1.00 90.69 271 LEU A C 1
ATOM 2131 O O . LEU A 1 271 ? 0.571 8.135 22.303 1.00 90.69 271 LEU A O 1
ATOM 2135 N N . ILE A 1 272 ? 2.618 8.185 23.218 1.00 90.94 272 ILE A N 1
ATOM 2136 C CA . ILE A 1 272 ? 3.321 8.289 21.944 1.00 90.94 272 ILE A CA 1
ATOM 2137 C C . ILE A 1 272 ? 3.472 6.891 21.341 1.00 90.94 272 ILE A C 1
ATOM 2139 O O . ILE A 1 272 ? 4.204 6.046 21.851 1.00 90.94 272 ILE A O 1
ATOM 2143 N N . THR A 1 273 ? 2.793 6.668 20.216 1.00 91.38 273 THR A N 1
ATOM 2144 C CA . THR A 1 273 ? 2.935 5.480 19.361 1.00 91.38 273 THR A CA 1
ATOM 2145 C C . THR A 1 273 ? 3.696 5.816 18.076 1.00 91.38 273 THR A C 1
ATOM 2147 O O . THR A 1 273 ? 3.885 6.984 17.732 1.00 91.38 273 THR A O 1
ATOM 2150 N N . ASP A 1 274 ? 4.109 4.793 17.323 1.00 91.06 274 ASP A N 1
ATOM 2151 C CA . ASP A 1 274 ? 4.784 4.937 16.025 1.00 91.06 274 ASP A CA 1
ATOM 2152 C C . ASP A 1 274 ? 4.036 5.879 15.059 1.00 91.06 274 ASP A C 1
ATOM 2154 O O . ASP A 1 274 ? 4.648 6.575 14.249 1.00 91.06 274 ASP A O 1
ATOM 2158 N N . GLU A 1 275 ? 2.705 5.921 15.143 1.00 88.75 275 GLU A N 1
ATOM 2159 C CA . GLU A 1 275 ? 1.864 6.826 14.358 1.00 88.75 275 GLU A CA 1
ATOM 2160 C C . GLU A 1 275 ? 1.910 8.266 14.875 1.00 88.75 275 GLU A C 1
ATOM 2162 O O . GLU A 1 275 ? 1.956 9.199 14.074 1.00 88.75 275 GLU A O 1
ATOM 2167 N N . VAL A 1 276 ? 1.969 8.463 16.196 1.00 88.62 276 VAL A N 1
ATOM 2168 C CA . VAL A 1 276 ? 2.180 9.785 16.804 1.00 88.62 276 VAL A CA 1
ATOM 2169 C C . VAL A 1 276 ? 3.547 10.333 16.390 1.00 88.62 276 VAL A C 1
ATOM 2171 O O . VAL A 1 276 ? 3.602 11.451 15.886 1.00 88.62 276 VAL A O 1
ATOM 2174 N N . VAL A 1 277 ? 4.624 9.536 16.469 1.00 90.38 277 VAL A N 1
ATOM 2175 C CA . VAL A 1 277 ? 5.981 9.949 16.042 1.00 90.38 277 VAL A CA 1
ATOM 2176 C C . VAL A 1 277 ? 6.012 10.386 14.572 1.00 90.38 277 VAL A C 1
ATOM 2178 O O . VAL A 1 277 ? 6.671 11.364 14.233 1.00 90.38 277 VAL A O 1
ATOM 2181 N N . ARG A 1 278 ? 5.261 9.718 13.686 1.00 88.88 278 ARG A N 1
ATOM 2182 C CA . ARG A 1 278 ? 5.151 10.101 12.262 1.00 88.88 278 ARG A CA 1
ATOM 2183 C C . ARG A 1 278 ? 4.379 11.403 12.025 1.00 88.88 278 ARG A C 1
ATOM 2185 O O . ARG A 1 278 ? 4.541 11.997 10.962 1.00 88.88 278 ARG A O 1
ATOM 2192 N N . ASN A 1 279 ? 3.542 11.814 12.976 1.00 88.69 279 ASN A N 1
ATOM 2193 C CA . ASN A 1 279 ? 2.726 13.027 12.916 1.00 88.69 279 ASN A CA 1
ATOM 2194 C C . ASN A 1 279 ? 3.341 14.217 13.683 1.00 88.69 279 ASN A C 1
ATOM 2196 O O . ASN A 1 279 ? 2.841 15.339 13.560 1.00 88.69 279 ASN A O 1
ATOM 2200 N N . ILE A 1 280 ? 4.425 14.004 14.441 1.00 89.94 280 ILE A N 1
ATOM 2201 C CA . ILE A 1 280 ? 5.238 15.086 15.011 1.00 89.94 280 ILE A CA 1
ATOM 2202 C C . ILE A 1 280 ? 5.794 15.947 13.866 1.00 89.94 280 ILE A C 1
ATOM 2204 O O . ILE A 1 280 ? 6.239 15.444 12.833 1.00 89.94 280 ILE A O 1
ATOM 2208 N N . LYS A 1 281 ? 5.747 17.272 14.037 1.00 87.88 281 LYS A N 1
ATOM 2209 C CA . LYS A 1 281 ? 6.281 18.218 13.048 1.00 87.88 281 LYS A CA 1
ATOM 2210 C C . LYS A 1 281 ? 7.804 18.231 13.099 1.00 87.88 281 LYS A C 1
ATOM 2212 O O . LYS A 1 281 ? 8.379 18.243 14.184 1.00 87.88 281 LYS A O 1
ATOM 2217 N N . ASP A 1 282 ? 8.434 18.311 11.936 1.00 89.31 282 ASP A N 1
ATOM 2218 C CA . ASP A 1 282 ? 9.876 18.533 11.852 1.00 89.31 282 ASP A CA 1
ATOM 2219 C C . ASP A 1 282 ? 10.273 19.883 12.466 1.00 89.31 282 ASP A C 1
ATOM 2221 O O . ASP A 1 282 ? 9.492 20.838 12.426 1.00 89.31 282 ASP A O 1
ATOM 2225 N N . GLU A 1 283 ? 11.456 19.918 13.080 1.00 89.94 283 GLU A N 1
ATOM 2226 C CA . GLU A 1 283 ? 12.005 21.055 13.837 1.00 89.94 283 GLU A CA 1
ATOM 2227 C C . GLU A 1 283 ? 11.121 21.522 15.020 1.00 89.94 283 GLU A C 1
ATOM 2229 O O . GLU A 1 283 ? 11.213 22.664 15.478 1.00 89.94 283 GLU A O 1
ATOM 2234 N N . SER A 1 284 ? 10.261 20.644 15.553 1.00 92.00 284 SER A N 1
ATOM 2235 C CA . SER A 1 284 ? 9.429 20.945 16.729 1.00 92.00 284 SER A CA 1
ATOM 2236 C C . SER A 1 284 ? 10.236 21.002 18.031 1.00 92.00 284 SER A C 1
ATOM 2238 O O . SER A 1 284 ? 11.275 20.358 18.174 1.00 92.00 284 SER A O 1
ATOM 2240 N N . MET A 1 285 ? 9.750 21.799 18.987 1.00 89.69 285 MET A N 1
ATOM 2241 C CA . MET A 1 285 ? 10.380 22.038 20.288 1.00 89.69 285 MET A CA 1
ATOM 2242 C C . MET A 1 285 ? 9.497 21.483 21.408 1.00 89.69 285 MET A C 1
ATOM 2244 O O . MET A 1 285 ? 8.299 21.773 21.425 1.00 89.69 285 MET A O 1
ATOM 2248 N N . TYR A 1 286 ? 10.085 20.747 22.353 1.00 90.31 286 TYR A N 1
ATOM 2249 C CA . TYR A 1 286 ? 9.405 20.278 23.565 1.00 90.31 286 TYR A CA 1
ATOM 2250 C C . TYR A 1 286 ? 10.306 20.402 24.798 1.00 90.31 286 TYR A C 1
ATOM 2252 O O . TYR A 1 286 ? 11.535 20.382 24.702 1.00 90.31 286 TYR A O 1
ATOM 2260 N N . THR A 1 287 ? 9.670 20.469 25.963 1.00 87.44 287 THR A N 1
ATOM 2261 C CA . THR A 1 287 ? 10.310 20.254 27.264 1.00 87.44 287 THR A CA 1
ATOM 2262 C C . THR A 1 287 ? 10.000 18.830 27.719 1.00 87.44 287 THR A C 1
ATOM 2264 O O . THR A 1 287 ? 8.890 18.349 27.496 1.00 87.44 287 THR A O 1
ATOM 2267 N N . ILE A 1 288 ? 10.971 18.158 28.331 1.00 88.56 288 ILE A N 1
ATOM 2268 C CA . ILE A 1 288 ? 10.821 16.830 28.925 1.00 88.56 288 ILE A CA 1
ATOM 2269 C C . ILE A 1 288 ? 10.776 16.970 30.447 1.00 88.56 288 ILE A C 1
ATOM 2271 O O . ILE A 1 288 ? 11.592 17.682 31.036 1.00 88.56 288 ILE A O 1
ATOM 2275 N N . GLU A 1 289 ? 9.852 16.241 31.063 1.00 84.94 289 GLU A N 1
ATOM 2276 C CA . GLU A 1 289 ? 9.668 16.116 32.506 1.00 84.94 289 GLU A CA 1
ATOM 2277 C C . GLU A 1 289 ? 9.554 14.625 32.861 1.00 84.94 289 GLU A C 1
ATOM 2279 O O . GLU A 1 289 ? 8.953 13.852 32.109 1.00 84.94 289 GLU A O 1
ATOM 2284 N N . ILE A 1 290 ? 10.160 14.203 33.975 1.00 82.75 290 ILE A N 1
ATOM 2285 C CA . ILE A 1 290 ? 10.054 12.825 34.470 1.00 82.75 290 ILE A CA 1
ATOM 2286 C C . ILE A 1 290 ? 8.837 12.740 35.388 1.00 82.75 290 ILE A C 1
ATOM 2288 O O . ILE A 1 290 ? 8.872 13.215 36.522 1.00 82.75 290 ILE A O 1
ATOM 2292 N N . LEU A 1 291 ? 7.781 12.077 34.923 1.00 79.38 291 LEU A N 1
ATOM 2293 C CA . LEU A 1 291 ? 6.664 11.696 35.781 1.00 79.38 291 LEU A CA 1
ATOM 2294 C C . LEU A 1 291 ? 7.080 10.479 36.614 1.00 79.38 291 LEU A C 1
ATOM 2296 O O . LEU A 1 291 ? 7.131 9.359 36.106 1.00 79.38 291 LEU A O 1
ATOM 2300 N N . GLN A 1 292 ? 7.407 10.702 37.887 1.00 70.50 292 GLN A N 1
ATOM 2301 C CA . GLN A 1 292 ? 7.578 9.609 38.841 1.00 70.50 292 GLN A CA 1
ATOM 2302 C C . GLN A 1 292 ? 6.208 9.012 39.160 1.00 70.50 292 GLN A C 1
ATOM 2304 O O . GLN A 1 292 ? 5.266 9.737 39.480 1.00 70.50 292 GLN A O 1
ATOM 2309 N N . GLU A 1 293 ? 6.102 7.690 39.082 1.00 54.38 293 GLU A N 1
ATOM 2310 C CA . GLU A 1 293 ? 4.909 6.976 39.514 1.00 54.38 293 GLU A CA 1
ATOM 2311 C C . GLU A 1 293 ? 4.850 7.053 41.045 1.00 54.38 293 GLU A C 1
ATOM 2313 O O . GLU A 1 293 ? 5.592 6.365 41.746 1.00 54.38 293 GLU A O 1
ATOM 2318 N N . GLN A 1 294 ? 4.015 7.953 41.573 1.00 46.09 294 GLN A N 1
ATOM 2319 C CA . GLN A 1 294 ? 3.650 7.900 42.981 1.00 46.09 294 GLN A CA 1
ATOM 2320 C C . GLN A 1 294 ? 2.864 6.607 43.184 1.00 46.09 294 GLN A C 1
ATOM 2322 O O . GLN A 1 294 ? 1.753 6.466 42.672 1.00 46.09 294 GLN A O 1
ATOM 2327 N N . GLU A 1 295 ? 3.451 5.665 43.923 1.00 40.97 295 GLU A N 1
ATOM 2328 C CA . GLU A 1 295 ? 2.730 4.526 44.486 1.00 40.97 295 GLU A CA 1
ATOM 2329 C C . GLU A 1 295 ? 1.751 5.043 45.551 1.00 40.97 295 GLU A C 1
ATOM 2331 O O . GLU A 1 295 ? 1.964 4.905 46.757 1.00 40.97 295 GLU A O 1
ATOM 2336 N N . ASP A 1 296 ? 0.656 5.659 45.097 1.00 38.12 296 ASP A N 1
ATOM 2337 C CA . ASP A 1 296 ? -0.534 5.836 45.915 1.00 38.12 296 ASP A CA 1
ATOM 2338 C C . ASP A 1 296 ? -0.974 4.441 46.353 1.00 38.12 296 ASP A C 1
ATOM 2340 O O . ASP A 1 296 ? -1.413 3.615 45.549 1.00 38.12 296 ASP A O 1
ATOM 2344 N N . SER A 1 297 ? -0.793 4.179 47.648 1.00 39.62 297 SER A N 1
ATOM 2345 C CA . SER A 1 297 ? -0.989 2.892 48.309 1.00 39.62 297 SER A CA 1
ATOM 2346 C C . SER A 1 297 ? -2.468 2.477 48.335 1.00 39.62 297 SER A C 1
ATOM 2348 O O . SER A 1 297 ? -3.098 2.359 49.391 1.00 39.62 297 SER A O 1
ATOM 2350 N N . PHE A 1 298 ? -3.018 2.161 47.164 1.00 40.31 298 PHE A N 1
ATOM 2351 C CA . PHE A 1 298 ? -4.176 1.294 47.032 1.00 40.31 298 PHE A CA 1
ATOM 2352 C C . PHE A 1 298 ? -3.712 -0.138 47.316 1.00 40.31 298 PHE A C 1
ATOM 2354 O O . PHE A 1 298 ? -3.402 -0.916 46.413 1.00 40.31 298 PHE A O 1
ATOM 2361 N N . MET A 1 299 ? -3.634 -0.477 48.607 1.00 39.91 299 MET A N 1
ATOM 2362 C CA . MET A 1 299 ? -3.403 -1.846 49.065 1.00 39.91 299 MET A CA 1
ATOM 2363 C C . MET A 1 299 ? -4.592 -2.720 48.658 1.00 39.91 299 MET A C 1
ATOM 2365 O O . MET A 1 299 ? -5.523 -2.953 49.430 1.00 39.91 299 MET A O 1
ATOM 2369 N N . PHE A 1 300 ? -4.554 -3.224 47.424 1.00 42.69 300 PHE A N 1
ATOM 2370 C CA . PHE A 1 300 ? -5.338 -4.384 47.027 1.00 42.69 300 PHE A CA 1
ATOM 2371 C C . PHE A 1 300 ? -5.042 -5.507 48.028 1.00 42.69 300 PHE A C 1
ATOM 2373 O O . PHE A 1 300 ? -3.858 -5.786 48.249 1.00 42.69 300 PHE A O 1
ATOM 2380 N N . PRO A 1 301 ? -6.062 -6.168 48.610 1.00 62.16 301 PRO A N 1
ATOM 2381 C CA . PRO A 1 301 ? -5.843 -7.251 49.557 1.00 62.16 301 PRO A CA 1
ATOM 2382 C C . PRO A 1 301 ? -4.841 -8.255 48.990 1.00 62.16 301 PRO A C 1
ATOM 2384 O O . PRO A 1 301 ? -5.019 -8.759 47.877 1.00 62.16 301 PRO A O 1
ATOM 2387 N N . GLU A 1 302 ? -3.774 -8.537 49.737 1.00 64.25 302 GLU A N 1
ATOM 2388 C CA . GLU A 1 302 ? -2.676 -9.387 49.260 1.00 64.25 302 GLU A CA 1
ATOM 2389 C C . GLU A 1 302 ? -3.168 -10.787 48.876 1.00 64.25 302 GLU A C 1
ATOM 2391 O O . GLU A 1 302 ? -2.588 -11.439 48.017 1.00 64.25 302 GLU A O 1
ATOM 2396 N N . GLU A 1 303 ? -4.281 -11.223 49.463 1.00 68.75 303 GLU A N 1
ATOM 2397 C CA . GLU A 1 303 ? -5.023 -12.435 49.118 1.00 68.75 303 GLU A CA 1
ATOM 2398 C C . GLU A 1 303 ? -5.612 -12.394 47.703 1.00 68.75 303 GLU A C 1
ATOM 2400 O O . GLU A 1 303 ? -5.454 -13.359 46.959 1.00 68.75 303 GLU A O 1
ATOM 2405 N N . LEU A 1 304 ? -6.218 -11.276 47.286 1.00 72.25 304 LEU A N 1
ATOM 2406 C CA . LEU A 1 304 ? -6.721 -11.098 45.921 1.00 72.25 304 LEU A CA 1
ATOM 2407 C C . LEU A 1 304 ? -5.561 -11.008 44.926 1.00 72.25 304 LEU A C 1
ATOM 2409 O O . LEU A 1 304 ? -5.600 -11.637 43.873 1.00 72.25 304 LEU A O 1
ATOM 2413 N N . ASN A 1 305 ? -4.497 -10.283 45.276 1.00 75.75 305 ASN A N 1
ATOM 2414 C CA . ASN A 1 305 ? -3.310 -10.151 44.429 1.00 75.75 305 ASN A CA 1
ATOM 2415 C C . ASN A 1 305 ? -2.580 -11.506 44.270 1.00 75.75 305 ASN A C 1
ATOM 2417 O O . ASN A 1 305 ? -2.161 -11.872 43.173 1.00 75.75 305 ASN A O 1
ATOM 2421 N N . ARG A 1 306 ? -2.504 -12.305 45.345 1.00 78.50 306 ARG A N 1
ATOM 2422 C CA . ARG A 1 306 ? -2.007 -13.693 45.347 1.00 78.50 306 ARG A CA 1
ATOM 2423 C C . ARG A 1 306 ? -2.914 -14.623 44.537 1.00 78.50 306 ARG A C 1
ATOM 2425 O O . ARG A 1 306 ? -2.399 -15.395 43.737 1.00 78.50 306 ARG A O 1
ATOM 2432 N N . SER A 1 307 ? -4.234 -14.509 44.689 1.00 84.31 307 SER A N 1
ATOM 2433 C CA . SER A 1 307 ? -5.229 -15.281 43.932 1.00 84.31 307 SER A CA 1
ATOM 2434 C C . SER A 1 307 ? -5.146 -15.003 42.429 1.00 84.31 307 SER A C 1
ATOM 2436 O O . SER A 1 307 ? -5.050 -15.934 41.636 1.00 84.31 307 SER A O 1
ATOM 2438 N N . LEU A 1 308 ? -5.066 -13.731 42.022 1.00 81.94 308 LEU A N 1
ATOM 2439 C CA . LEU A 1 308 ? -4.907 -13.337 40.619 1.00 81.94 308 LEU A CA 1
ATOM 2440 C C . LEU A 1 308 ? -3.575 -13.820 40.031 1.00 81.94 308 LEU A C 1
ATOM 2442 O O . LEU A 1 308 ? -3.556 -14.339 38.917 1.00 81.94 308 LEU A O 1
ATOM 2446 N N . ARG A 1 309 ? -2.466 -13.716 40.777 1.00 82.81 309 ARG A N 1
ATOM 2447 C CA . ARG A 1 309 ? -1.155 -14.239 40.347 1.00 82.81 309 ARG A CA 1
ATOM 2448 C C . ARG A 1 309 ? -1.165 -15.759 40.192 1.00 82.81 309 ARG A C 1
ATOM 2450 O O . ARG A 1 309 ? -0.626 -16.264 39.211 1.00 82.81 309 ARG A O 1
ATOM 2457 N N . GLU A 1 310 ? -1.810 -16.476 41.108 1.00 91.06 310 GLU A N 1
ATOM 2458 C CA . GLU A 1 310 ? -1.976 -17.928 41.013 1.00 91.06 310 GLU A CA 1
ATOM 2459 C C . GLU A 1 310 ? -2.896 -18.318 39.847 1.00 91.06 310 GLU A C 1
ATOM 2461 O O . GLU A 1 310 ? -2.591 -19.250 39.110 1.00 91.06 310 GLU A O 1
ATOM 2466 N N . HIS A 1 311 ? -3.966 -17.560 39.594 1.00 92.19 311 HIS A N 1
ATOM 2467 C CA . HIS A 1 311 ? -4.850 -17.793 38.453 1.00 92.19 311 HIS A CA 1
ATOM 2468 C C . HIS A 1 311 ? -4.136 -17.547 37.112 1.00 92.19 311 HIS A C 1
ATOM 2470 O O . HIS A 1 311 ? -4.247 -18.360 36.198 1.00 92.19 311 HIS A O 1
ATOM 2476 N N . ILE A 1 312 ? -3.318 -16.491 37.009 1.00 91.44 312 ILE A N 1
ATOM 2477 C CA . ILE A 1 312 ? -2.443 -16.241 35.848 1.00 91.44 312 ILE A CA 1
ATOM 2478 C C . ILE A 1 312 ? -1.438 -17.389 35.663 1.00 91.44 312 ILE A C 1
ATOM 2480 O O . ILE A 1 312 ? -1.216 -17.827 34.532 1.00 91.44 312 ILE A O 1
ATOM 2484 N N . ARG A 1 313 ? -0.851 -17.905 36.753 1.00 93.25 313 ARG A N 1
ATOM 2485 C CA . ARG A 1 313 ? 0.067 -19.055 36.722 1.00 93.25 313 ARG A CA 1
ATOM 2486 C C . ARG A 1 313 ? -0.628 -20.311 36.193 1.00 93.25 313 ARG A C 1
ATOM 2488 O O . ARG A 1 313 ? -0.124 -20.919 35.254 1.00 93.25 313 ARG A O 1
ATOM 2495 N N . ILE A 1 314 ? -1.804 -20.646 36.729 1.00 92.50 314 ILE A N 1
ATOM 2496 C CA . ILE A 1 314 ? -2.615 -21.795 36.298 1.00 92.50 314 ILE A CA 1
ATOM 2497 C C . ILE A 1 314 ? -2.999 -21.669 34.818 1.00 92.50 314 ILE A C 1
ATOM 2499 O O . ILE A 1 314 ? -2.786 -22.610 34.060 1.00 92.50 314 ILE A O 1
ATOM 2503 N N . LEU A 1 315 ? -3.486 -20.503 34.380 1.00 89.69 315 LEU A N 1
ATOM 2504 C CA . LEU A 1 315 ? -3.846 -20.264 32.978 1.00 89.69 315 LEU A CA 1
ATOM 2505 C C . LEU A 1 315 ? -2.629 -20.305 32.041 1.00 89.69 315 LEU A C 1
ATOM 2507 O O . LEU A 1 315 ? -2.753 -20.697 30.882 1.00 89.69 315 LEU A O 1
ATOM 2511 N N . THR A 1 316 ? -1.443 -19.929 32.518 1.00 92.44 316 THR A N 1
ATOM 2512 C CA . THR A 1 316 ? -0.197 -20.027 31.742 1.00 92.44 316 THR A CA 1
ATOM 2513 C C . THR A 1 316 ? 0.264 -21.481 31.618 1.00 92.44 316 THR A C 1
ATOM 2515 O O . THR A 1 316 ? 0.606 -21.916 30.516 1.00 92.44 316 THR A O 1
ATOM 2518 N N . ASP A 1 317 ? 0.197 -22.263 32.700 1.00 91.88 317 ASP A N 1
ATOM 2519 C CA . ASP A 1 317 ? 0.469 -23.705 32.676 1.00 91.88 317 ASP A CA 1
ATOM 2520 C C . ASP A 1 317 ? -0.547 -24.455 31.791 1.00 91.88 317 ASP A C 1
ATOM 2522 O O . ASP A 1 317 ? -0.169 -25.341 31.021 1.00 91.88 317 ASP A O 1
ATOM 2526 N N . GLU A 1 318 ? -1.831 -24.087 31.841 1.00 93.62 318 GLU A N 1
ATOM 2527 C CA . GLU A 1 318 ? -2.884 -24.672 31.005 1.00 93.62 318 GLU A CA 1
ATOM 2528 C C . GLU A 1 318 ? -2.689 -24.336 29.522 1.00 93.62 318 GLU A C 1
ATOM 2530 O O . GLU A 1 318 ? -2.666 -25.251 28.697 1.00 93.62 318 GLU A O 1
ATOM 2535 N N . ASN A 1 319 ? -2.420 -23.073 29.172 1.00 87.19 319 ASN A N 1
ATOM 2536 C CA . ASN A 1 319 ? -2.053 -22.695 27.803 1.00 87.19 319 ASN A CA 1
ATOM 2537 C C . ASN A 1 319 ? -0.786 -23.427 27.327 1.00 87.19 319 ASN A C 1
ATOM 2539 O O . ASN A 1 319 ? -0.745 -23.924 26.202 1.00 87.19 319 ASN A O 1
ATOM 2543 N N . GLY A 1 320 ? 0.228 -23.578 28.186 1.00 94.00 320 GLY A N 1
ATOM 2544 C CA . GLY A 1 320 ? 1.431 -24.358 27.884 1.00 94.00 320 GLY A CA 1
ATOM 2545 C C . GLY A 1 320 ? 1.140 -25.839 27.606 1.00 94.00 320 GLY A C 1
ATOM 2546 O O . GLY A 1 320 ? 1.741 -26.437 26.709 1.00 94.00 320 GLY A O 1
ATOM 2547 N N . ARG A 1 321 ? 0.183 -26.438 28.329 1.00 94.31 321 ARG A N 1
ATOM 2548 C CA . ARG A 1 321 ? -0.298 -27.807 28.075 1.00 94.31 321 ARG A CA 1
ATOM 2549 C C . ARG A 1 321 ? -1.111 -27.894 26.784 1.00 94.31 321 ARG A C 1
ATOM 2551 O O . ARG A 1 321 ? -0.880 -28.819 26.013 1.00 94.31 321 ARG A O 1
ATOM 2558 N N . LEU A 1 322 ? -1.993 -26.933 26.510 1.00 91.56 322 LEU A N 1
ATOM 2559 C CA . LEU A 1 322 ? -2.775 -26.870 25.271 1.00 91.56 322 LEU A CA 1
ATOM 2560 C C . LEU A 1 322 ? -1.873 -26.730 24.038 1.00 91.56 322 LEU A C 1
ATOM 2562 O O . LEU A 1 322 ? -2.040 -27.485 23.083 1.00 91.56 322 LEU A O 1
ATOM 2566 N N . HIS A 1 323 ? -0.863 -25.856 24.079 1.00 93.12 323 HIS A N 1
ATOM 2567 C CA . HIS A 1 323 ? 0.133 -25.737 23.010 1.00 93.12 323 HIS A CA 1
ATOM 2568 C C . HIS A 1 323 ? 0.917 -27.036 22.784 1.00 93.12 323 HIS A C 1
ATOM 2570 O O . HIS A 1 323 ? 1.164 -27.402 21.635 1.00 93.12 323 HIS A O 1
ATOM 2576 N N . ARG A 1 324 ? 1.269 -27.768 23.851 1.00 92.81 324 ARG A N 1
ATOM 2577 C CA . ARG A 1 324 ? 1.932 -29.075 23.724 1.00 92.81 324 ARG A CA 1
ATOM 2578 C C . ARG A 1 324 ? 1.012 -30.122 23.091 1.00 92.81 324 ARG A C 1
ATOM 2580 O O . ARG A 1 324 ? 1.418 -30.762 22.128 1.00 92.81 324 ARG A O 1
ATOM 2587 N N . CYS A 1 325 ? -0.231 -30.235 23.561 1.00 92.62 325 CYS A N 1
ATOM 2588 C CA . CYS A 1 325 ? -1.234 -31.134 22.984 1.00 92.62 325 CYS A CA 1
ATOM 2589 C C . CYS A 1 325 ? -1.526 -30.815 21.507 1.00 92.62 325 CYS A C 1
ATOM 2591 O O . CYS A 1 325 ? -1.726 -31.731 20.711 1.00 92.62 325 CYS A O 1
ATOM 2593 N N . LEU A 1 326 ? -1.539 -29.532 21.123 1.00 89.19 326 LEU A N 1
ATOM 2594 C CA . LEU A 1 326 ? -1.663 -29.111 19.726 1.00 89.19 326 LEU A CA 1
ATOM 2595 C C . LEU A 1 326 ? -0.451 -29.559 18.902 1.00 89.19 326 LEU A C 1
ATOM 2597 O O . LEU A 1 326 ? -0.645 -30.218 17.886 1.00 89.19 326 LEU A O 1
ATOM 2601 N N . GLY A 1 327 ? 0.778 -29.308 19.363 1.00 93.00 327 GLY A N 1
ATOM 2602 C CA . GLY A 1 327 ? 1.993 -29.760 18.670 1.00 93.00 327 GLY A CA 1
ATOM 2603 C C . GLY A 1 327 ? 2.100 -31.288 18.540 1.00 93.00 327 GLY A C 1
ATOM 2604 O O . GLY A 1 327 ? 2.560 -31.799 17.517 1.00 93.00 327 GLY A O 1
ATOM 2605 N N . GLU A 1 328 ? 1.621 -32.038 19.537 1.00 93.19 328 GLU A N 1
ATOM 2606 C CA . GLU A 1 328 ? 1.491 -33.500 19.478 1.00 93.19 328 GLU A CA 1
ATOM 2607 C C . GLU A 1 328 ? 0.474 -33.929 18.402 1.00 93.19 328 GLU A C 1
ATOM 2609 O O . GLU A 1 328 ? 0.802 -34.752 17.546 1.00 93.19 328 GLU A O 1
ATOM 2614 N N . ARG A 1 329 ? -0.721 -33.319 18.365 1.00 90.06 329 ARG A N 1
ATOM 2615 C CA . ARG A 1 329 ? -1.744 -33.580 17.331 1.00 90.06 329 ARG A CA 1
ATOM 2616 C C . ARG A 1 329 ? -1.286 -33.179 15.924 1.00 90.06 329 ARG A C 1
ATOM 2618 O O . ARG A 1 329 ? -1.563 -33.900 14.969 1.00 90.06 329 ARG A O 1
ATOM 2625 N N . GLU A 1 330 ? -0.567 -32.069 15.775 1.00 89.44 330 GLU A N 1
ATOM 2626 C CA . GLU A 1 330 ? 0.037 -31.641 14.505 1.00 89.44 330 GLU A CA 1
ATOM 2627 C C . GLU A 1 330 ? 1.104 -32.637 14.027 1.00 89.44 330 GLU A C 1
ATOM 2629 O O . GLU A 1 330 ? 1.148 -32.980 12.843 1.00 89.44 330 GLU A O 1
ATOM 2634 N N . SER A 1 331 ? 1.913 -33.170 14.948 1.00 92.38 331 SER A N 1
ATOM 2635 C CA . SER A 1 331 ? 2.909 -34.208 14.653 1.00 92.38 331 SER A CA 1
ATOM 2636 C C . SER A 1 331 ? 2.254 -35.534 14.248 1.00 92.38 331 SER A C 1
ATOM 2638 O O . SER A 1 331 ? 2.668 -36.158 13.269 1.00 92.38 331 SER A O 1
ATOM 2640 N N . GLU A 1 332 ? 1.190 -35.951 14.941 1.00 91.88 332 GLU A N 1
ATOM 2641 C CA . GLU A 1 332 ? 0.379 -37.117 14.567 1.00 91.88 332 GLU A CA 1
ATOM 2642 C C . GLU A 1 332 ? -0.255 -36.953 13.177 1.00 91.88 332 GLU A C 1
ATOM 2644 O O . GLU A 1 332 ? -0.181 -37.874 12.359 1.00 91.88 332 GLU A O 1
ATOM 2649 N N . LEU A 1 333 ? -0.821 -35.777 12.876 1.00 85.81 333 LEU A N 1
ATOM 2650 C CA . LEU A 1 333 ? -1.364 -35.444 11.556 1.00 85.81 333 LEU A CA 1
ATOM 2651 C C . LEU A 1 333 ? -0.284 -35.464 10.470 1.00 85.81 333 LEU A C 1
ATOM 2653 O O . LEU A 1 333 ? -0.533 -35.978 9.380 1.00 85.81 333 LEU A O 1
ATOM 2657 N N . HIS A 1 334 ? 0.921 -34.965 10.757 1.00 90.81 334 HIS A N 1
ATOM 2658 C CA . HIS A 1 334 ? 2.043 -35.016 9.821 1.00 90.81 334 HIS A CA 1
ATOM 2659 C C . HIS A 1 334 ? 2.429 -36.465 9.487 1.00 90.81 334 HIS A C 1
ATOM 2661 O O . HIS A 1 334 ? 2.488 -36.834 8.313 1.00 90.81 334 HIS A O 1
ATOM 2667 N N . ILE A 1 335 ? 2.585 -37.314 10.509 1.00 90.19 335 ILE A N 1
ATOM 2668 C CA . ILE A 1 335 ? 2.891 -38.746 10.357 1.00 90.19 335 ILE A CA 1
ATOM 2669 C C . ILE A 1 335 ? 1.760 -39.481 9.616 1.00 90.19 335 ILE A C 1
ATOM 2671 O O . ILE A 1 335 ? 2.022 -40.354 8.785 1.00 90.19 335 ILE A O 1
ATOM 2675 N N . ALA A 1 336 ? 0.494 -39.153 9.891 1.00 84.44 336 ALA A N 1
ATOM 2676 C CA . ALA A 1 336 ? -0.651 -39.728 9.188 1.00 84.44 336 ALA A CA 1
ATOM 2677 C C . ALA A 1 336 ? -0.669 -39.327 7.702 1.00 84.44 336 ALA A C 1
ATOM 2679 O O . ALA A 1 336 ? -0.870 -40.181 6.837 1.00 84.44 336 ALA A O 1
ATOM 2680 N N . ASN A 1 337 ? -0.392 -38.059 7.395 1.00 79.75 337 ASN A N 1
ATOM 2681 C CA . ASN A 1 337 ? -0.339 -37.544 6.030 1.00 79.75 337 ASN A CA 1
ATOM 2682 C C . ASN A 1 337 ? 0.842 -38.131 5.233 1.00 79.75 337 ASN A C 1
ATOM 2684 O O . ASN A 1 337 ? 0.680 -38.529 4.080 1.00 79.75 337 ASN A O 1
ATOM 2688 N N . GLU A 1 338 ? 2.015 -38.284 5.854 1.00 87.25 338 GLU A N 1
ATOM 2689 C CA . GLU A 1 338 ? 3.164 -38.960 5.238 1.00 87.25 338 GLU A CA 1
ATOM 2690 C C . GLU A 1 338 ? 2.857 -40.439 4.937 1.00 87.25 338 GLU A C 1
ATOM 2692 O O . GLU A 1 338 ? 3.154 -40.934 3.843 1.00 87.25 338 GLU A O 1
ATOM 2697 N N . LYS A 1 339 ? 2.182 -41.141 5.861 1.00 85.31 339 LYS A N 1
ATOM 2698 C CA . LYS A 1 339 ? 1.700 -42.517 5.646 1.00 85.31 339 LYS A CA 1
ATOM 2699 C C . LYS A 1 339 ? 0.697 -42.604 4.496 1.00 85.31 339 LYS A C 1
ATOM 2701 O O . LYS A 1 339 ? 0.826 -43.517 3.678 1.00 85.31 339 LYS A O 1
ATOM 2706 N N . LEU A 1 340 ? -0.256 -41.671 4.399 1.00 78.62 340 LEU A N 1
ATOM 2707 C CA . LEU A 1 340 ? -1.200 -41.586 3.278 1.00 78.62 340 LEU A CA 1
ATOM 2708 C C . LEU A 1 340 ? -0.462 -41.368 1.955 1.00 78.62 340 LEU A C 1
ATOM 2710 O O . LEU A 1 340 ? -0.641 -42.160 1.034 1.00 78.62 340 LEU A O 1
ATOM 2714 N N . GLN A 1 341 ? 0.457 -40.402 1.887 1.00 75.31 341 GLN A N 1
ATOM 2715 C CA . GLN A 1 341 ? 1.241 -40.130 0.681 1.00 75.31 341 GLN A CA 1
ATOM 2716 C C . GLN A 1 341 ? 2.125 -41.327 0.273 1.00 75.31 341 GLN A C 1
ATOM 2718 O O . GLN A 1 341 ? 2.308 -41.608 -0.914 1.00 75.31 341 GLN A O 1
ATOM 2723 N N . CYS A 1 342 ? 2.660 -42.085 1.235 1.00 77.06 342 CYS A N 1
ATOM 2724 C CA . CYS A 1 342 ? 3.365 -43.341 0.960 1.00 77.06 342 CYS A CA 1
ATOM 2725 C C . CYS A 1 342 ? 2.428 -44.447 0.451 1.00 77.06 342 CYS A C 1
ATOM 2727 O O . CYS A 1 342 ? 2.841 -45.274 -0.365 1.00 77.06 342 CYS A O 1
ATOM 2729 N N . ASN A 1 343 ? 1.176 -44.472 0.913 1.00 72.25 343 ASN A N 1
ATOM 2730 C CA . ASN A 1 343 ? 0.166 -45.420 0.456 1.00 72.25 343 ASN A CA 1
ATOM 2731 C C . ASN A 1 343 ? -0.333 -45.077 -0.957 1.00 72.25 343 ASN A C 1
ATOM 2733 O O . ASN A 1 343 ? -0.450 -45.977 -1.782 1.00 72.25 343 ASN A O 1
ATOM 2737 N N . GLU A 1 344 ? -0.514 -43.791 -1.275 1.00 70.81 344 GLU A N 1
ATOM 2738 C CA . GLU A 1 344 ? -0.784 -43.294 -2.631 1.00 70.81 344 GLU A CA 1
ATOM 2739 C C . GLU A 1 344 ? 0.355 -43.641 -3.592 1.00 70.81 344 GLU A C 1
ATOM 2741 O O . GLU A 1 344 ? 0.109 -44.224 -4.644 1.00 70.81 344 GLU A O 1
ATOM 2746 N N . LYS A 1 345 ? 1.617 -43.380 -3.216 1.00 72.75 345 LYS A N 1
ATOM 2747 C CA . LYS A 1 345 ? 2.795 -43.779 -4.011 1.00 72.75 345 LYS A CA 1
ATOM 2748 C C . LYS A 1 345 ? 2.818 -45.292 -4.274 1.00 72.75 345 LYS A C 1
ATOM 2750 O O . LYS A 1 345 ? 3.118 -45.707 -5.393 1.00 72.75 345 LYS A O 1
ATOM 2755 N N . ARG A 1 346 ? 2.438 -46.120 -3.289 1.00 66.44 346 ARG A N 1
ATOM 2756 C CA . ARG A 1 346 ? 2.263 -47.577 -3.462 1.00 66.44 346 ARG A CA 1
ATOM 2757 C C . ARG A 1 346 ? 1.079 -47.937 -4.368 1.00 66.44 346 ARG A C 1
ATOM 2759 O O . ARG A 1 346 ? 1.226 -48.821 -5.207 1.00 66.44 346 ARG A O 1
ATOM 2766 N N . HIS A 1 347 ? -0.054 -47.247 -4.260 1.00 63.53 347 HIS A N 1
ATOM 2767 C CA . HIS A 1 347 ? -1.213 -47.443 -5.138 1.00 63.53 347 HIS A CA 1
ATOM 2768 C C . HIS A 1 347 ? -0.917 -47.056 -6.590 1.00 63.53 347 HIS A C 1
ATOM 2770 O O . HIS A 1 347 ? -1.323 -47.773 -7.503 1.00 63.53 347 HIS A O 1
ATOM 2776 N N . ILE A 1 348 ? -0.170 -45.972 -6.812 1.00 67.81 348 ILE A N 1
ATOM 2777 C CA . ILE A 1 348 ? 0.298 -45.543 -8.133 1.00 67.81 348 ILE A CA 1
ATOM 2778 C C . ILE A 1 348 ? 1.263 -46.588 -8.702 1.00 67.81 348 ILE A C 1
ATOM 2780 O O . ILE A 1 348 ? 1.056 -47.035 -9.824 1.00 67.81 348 ILE A O 1
ATOM 2784 N N . ALA A 1 349 ? 2.254 -47.049 -7.929 1.00 65.56 349 ALA A N 1
ATOM 2785 C CA . ALA A 1 349 ? 3.187 -48.091 -8.369 1.00 65.56 349 ALA A CA 1
ATOM 2786 C C . ALA A 1 349 ? 2.485 -49.425 -8.702 1.00 65.56 349 ALA A C 1
ATOM 2788 O O . ALA A 1 349 ? 2.798 -50.049 -9.713 1.00 65.56 349 ALA A O 1
ATOM 2789 N N . SER A 1 350 ? 1.500 -49.832 -7.894 1.00 63.22 350 SER A N 1
ATOM 2790 C CA . SER A 1 350 ? 0.667 -51.017 -8.146 1.00 63.22 350 SER A CA 1
ATOM 2791 C C . SER A 1 350 ? -0.218 -50.846 -9.391 1.00 63.22 350 SER A C 1
ATOM 2793 O O . SER A 1 350 ? -0.284 -51.721 -10.247 1.00 63.22 350 SER A O 1
ATOM 2795 N N . SER A 1 351 ? -0.835 -49.677 -9.572 1.00 55.53 351 SER A N 1
ATOM 2796 C CA . SER A 1 351 ? -1.631 -49.385 -10.775 1.00 55.53 351 SER A CA 1
ATOM 2797 C C . SER A 1 351 ? -0.763 -49.352 -12.038 1.00 55.53 351 SER A C 1
ATOM 2799 O O . SER A 1 351 ? -1.186 -49.813 -13.096 1.00 55.53 351 SER A O 1
ATOM 2801 N N . LEU A 1 352 ? 0.476 -48.861 -11.928 1.00 53.34 352 LEU A N 1
ATOM 2802 C CA . LEU A 1 352 ? 1.447 -48.836 -13.020 1.00 53.34 352 LEU A CA 1
ATOM 2803 C C . LEU A 1 352 ? 1.909 -50.252 -13.412 1.00 53.34 352 LEU A C 1
ATOM 2805 O O . LEU A 1 352 ? 2.093 -50.514 -14.599 1.00 53.34 352 LEU A O 1
ATOM 2809 N N . SER A 1 353 ? 2.035 -51.182 -12.455 1.00 54.88 353 SER A N 1
ATOM 2810 C CA . SER A 1 353 ? 2.350 -52.585 -12.762 1.00 54.88 353 SER A CA 1
ATOM 2811 C C . SER A 1 353 ? 1.177 -53.315 -13.427 1.00 54.88 353 SER A C 1
ATOM 2813 O O . SER A 1 353 ? 1.396 -54.084 -14.360 1.00 54.88 353 SER A O 1
ATOM 2815 N N . VAL A 1 354 ? -0.070 -53.014 -13.043 1.00 54.81 354 VAL A N 1
ATOM 2816 C CA . VAL A 1 354 ? -1.276 -53.555 -13.702 1.00 54.81 354 VAL A CA 1
ATOM 2817 C C . VAL A 1 354 ? -1.418 -53.038 -15.142 1.00 54.81 354 VAL A C 1
ATOM 2819 O O . VAL A 1 354 ? -1.759 -53.809 -16.041 1.00 54.81 354 VAL A O 1
ATOM 2822 N N . LEU A 1 355 ? -1.088 -51.767 -15.398 1.00 45.88 355 LEU A N 1
ATOM 2823 C CA . LEU A 1 355 ? -1.082 -51.192 -16.752 1.00 45.88 355 LEU A CA 1
ATOM 2824 C C . LEU A 1 355 ? 0.026 -51.764 -17.656 1.00 45.88 355 LEU A C 1
ATOM 2826 O O . LEU A 1 355 ? -0.121 -51.749 -18.878 1.00 45.88 355 LEU A O 1
ATOM 2830 N N . SER A 1 356 ? 1.095 -52.332 -17.087 1.00 46.75 356 SER A N 1
ATOM 2831 C CA . SER A 1 356 ? 2.185 -52.951 -17.858 1.00 46.75 356 SER A CA 1
ATOM 2832 C C . SER A 1 356 ? 1.760 -54.198 -18.653 1.00 46.75 356 SER A C 1
ATOM 2834 O O . SER A 1 356 ? 2.502 -54.628 -19.534 1.00 46.75 356 SER A O 1
ATOM 2836 N N . ASN A 1 357 ? 0.578 -54.766 -18.379 1.00 52.69 357 ASN A N 1
ATOM 2837 C CA . ASN A 1 357 ? 0.072 -55.977 -19.036 1.00 52.69 357 ASN A CA 1
ATOM 2838 C C . ASN A 1 357 ? -0.902 -55.706 -20.206 1.00 52.69 357 ASN A C 1
ATOM 2840 O O . ASN A 1 357 ? -1.485 -56.647 -20.740 1.00 52.69 357 ASN A O 1
ATOM 2844 N N . GLN A 1 358 ? -1.068 -54.451 -20.650 1.00 51.03 358 GLN A N 1
ATOM 2845 C CA . GLN A 1 358 ? -1.835 -54.098 -21.862 1.00 51.03 358 GLN A CA 1
ATOM 2846 C C . GLN A 1 358 ? -0.955 -53.443 -22.943 1.00 51.03 358 GLN A C 1
ATOM 2848 O O . GLN A 1 358 ? -1.216 -52.339 -23.415 1.00 51.03 358 GLN A O 1
ATOM 2853 N N . GLY A 1 359 ? 0.088 -54.154 -23.380 1.00 50.78 359 GLY A N 1
ATOM 2854 C CA . GLY A 1 359 ? 1.078 -53.656 -24.349 1.00 50.78 359 GLY A CA 1
ATOM 2855 C C . GLY A 1 359 ? 0.597 -53.411 -25.791 1.00 50.78 359 GLY A C 1
ATOM 2856 O O . GLY A 1 359 ? 1.406 -53.014 -26.617 1.00 50.78 359 GLY A O 1
ATOM 2857 N N . GLN A 1 360 ? -0.680 -53.638 -26.126 1.00 55.81 360 GLN A N 1
ATOM 2858 C CA . GLN A 1 360 ? -1.176 -53.555 -27.514 1.00 55.81 360 GLN A CA 1
ATOM 2859 C C . GLN A 1 360 ? -1.816 -52.207 -27.897 1.00 55.81 360 GLN A C 1
ATOM 2861 O O . GLN A 1 360 ? -1.914 -51.889 -29.081 1.00 55.81 360 GLN A O 1
ATOM 2866 N N . THR A 1 361 ? -2.251 -51.389 -26.933 1.00 49.06 361 THR A N 1
ATOM 2867 C CA . THR A 1 361 ? -2.921 -50.102 -27.221 1.00 49.06 361 THR A CA 1
ATOM 2868 C C . THR A 1 361 ? -1.940 -48.933 -27.341 1.00 49.06 361 THR A C 1
ATOM 2870 O O . THR A 1 361 ? -2.156 -48.020 -28.142 1.00 49.06 361 THR A O 1
ATOM 2873 N N . SER A 1 362 ? -0.829 -48.973 -26.599 1.00 54.50 362 SER A N 1
ATOM 2874 C CA . SER A 1 362 ? 0.226 -47.952 -26.627 1.00 54.50 362 SER A CA 1
ATOM 2875 C C . SER A 1 362 ? 1.010 -47.943 -27.943 1.00 54.50 362 SER A C 1
ATOM 2877 O O . SER A 1 362 ? 1.305 -46.872 -28.472 1.00 54.50 362 SER A O 1
ATOM 2879 N N . GLU A 1 363 ? 1.299 -49.115 -28.511 1.00 55.19 363 GLU A N 1
ATOM 2880 C CA . GLU A 1 363 ? 2.059 -49.258 -29.758 1.00 55.19 363 GLU A CA 1
ATOM 2881 C C . GLU A 1 363 ? 1.266 -48.754 -30.980 1.00 55.19 363 GLU A C 1
ATOM 2883 O O . GLU A 1 363 ? 1.797 -48.040 -31.834 1.00 55.19 363 GLU A O 1
ATOM 2888 N N . LEU A 1 364 ? -0.047 -49.014 -31.004 1.00 61.25 364 LEU A N 1
ATOM 2889 C CA . LEU A 1 364 ? -0.982 -48.492 -32.007 1.00 61.25 364 LEU A CA 1
ATOM 2890 C C . LEU A 1 364 ? -1.078 -46.956 -31.964 1.00 61.25 364 LEU A C 1
ATOM 2892 O O . LEU A 1 364 ? -1.027 -46.299 -33.009 1.00 61.25 364 LEU A O 1
ATOM 2896 N N . ALA A 1 365 ? -1.146 -46.372 -30.762 1.00 61.47 365 ALA A N 1
ATOM 2897 C CA . ALA A 1 365 ? -1.126 -44.922 -30.578 1.00 61.47 365 ALA A CA 1
ATOM 2898 C C . ALA A 1 365 ? 0.221 -44.306 -31.002 1.00 61.47 365 ALA A C 1
ATOM 2900 O O . ALA A 1 365 ? 0.240 -43.317 -31.737 1.00 61.47 365 ALA A O 1
ATOM 2901 N N . ALA A 1 366 ? 1.346 -44.912 -30.606 1.00 68.50 366 ALA A N 1
ATOM 2902 C CA . ALA A 1 366 ? 2.685 -44.457 -30.980 1.00 68.50 366 ALA A CA 1
ATOM 2903 C C . ALA A 1 366 ? 2.900 -44.489 -32.503 1.00 68.50 366 ALA A C 1
ATOM 2905 O O . ALA A 1 366 ? 3.347 -43.497 -33.084 1.00 68.50 366 ALA A O 1
ATOM 2906 N N . SER A 1 367 ? 2.506 -45.580 -33.166 1.00 72.00 367 SER A N 1
ATOM 2907 C CA . SER A 1 367 ? 2.582 -45.711 -34.625 1.00 72.00 367 SER A CA 1
ATOM 2908 C C . SER A 1 367 ? 1.749 -44.635 -35.334 1.00 72.00 367 SER A C 1
ATOM 2910 O O . SER A 1 367 ? 2.247 -43.959 -36.239 1.00 72.00 367 SER A O 1
ATOM 2912 N N . LYS A 1 368 ? 0.523 -44.360 -34.855 1.00 72.69 368 LYS A N 1
ATOM 2913 C CA . LYS A 1 368 ? -0.324 -43.298 -35.421 1.00 72.69 368 LYS A CA 1
ATOM 2914 C C . LYS A 1 368 ? 0.252 -41.896 -35.202 1.00 72.69 368 LYS A C 1
ATOM 2916 O O . LYS A 1 368 ? 0.192 -41.068 -36.111 1.00 72.69 368 LYS A O 1
ATOM 2921 N N . ILE A 1 369 ? 0.858 -41.626 -34.044 1.00 75.88 369 ILE A N 1
ATOM 2922 C CA . ILE A 1 369 ? 1.549 -40.356 -33.765 1.00 75.88 369 ILE A CA 1
ATOM 2923 C C . ILE A 1 369 ? 2.743 -40.169 -34.711 1.00 75.88 369 ILE A C 1
ATOM 2925 O O . ILE A 1 369 ? 2.922 -39.074 -35.249 1.00 75.88 369 ILE A O 1
ATOM 2929 N N . VAL A 1 370 ? 3.533 -41.216 -34.972 1.00 76.06 370 VAL A N 1
ATOM 2930 C CA . VAL A 1 370 ? 4.661 -41.163 -35.920 1.00 76.06 370 VAL A CA 1
ATOM 2931 C C . VAL A 1 370 ? 4.174 -40.950 -37.356 1.00 76.06 370 VAL A C 1
ATOM 2933 O O . VAL A 1 370 ? 4.717 -40.093 -38.057 1.00 76.06 370 VAL A O 1
ATOM 2936 N N . GLU A 1 371 ? 3.126 -41.658 -37.784 1.00 79.50 371 GLU A N 1
ATOM 2937 C CA . GLU A 1 371 ? 2.516 -41.510 -39.111 1.00 79.50 371 GLU A CA 1
ATOM 2938 C C . GLU A 1 371 ? 1.983 -40.083 -39.332 1.00 79.50 371 GLU A C 1
ATOM 2940 O O . GLU A 1 371 ? 2.337 -39.430 -40.317 1.00 79.50 371 GLU A O 1
ATOM 2945 N N . LEU A 1 372 ? 1.209 -39.549 -38.380 1.00 78.69 372 LEU A N 1
ATOM 2946 C CA . LEU A 1 372 ? 0.702 -38.174 -38.424 1.00 78.69 372 LEU A CA 1
ATOM 2947 C C . LEU A 1 372 ? 1.846 -37.148 -38.381 1.00 78.69 372 LEU A C 1
ATOM 2949 O O . LEU A 1 372 ? 1.844 -36.195 -39.158 1.00 78.69 372 LEU A O 1
ATOM 2953 N N . SER A 1 373 ? 2.878 -37.371 -37.563 1.00 77.94 373 SER A N 1
ATOM 2954 C CA . SER A 1 373 ? 4.067 -36.503 -37.493 1.00 77.94 373 SER A CA 1
ATOM 2955 C C . SER A 1 373 ? 4.923 -36.545 -38.763 1.00 77.94 373 SER A C 1
ATOM 2957 O O . SER A 1 373 ? 5.683 -35.609 -39.035 1.00 77.94 373 SER A O 1
ATOM 2959 N N . LYS A 1 374 ? 4.844 -37.623 -39.551 1.00 84.88 374 LYS A N 1
ATOM 2960 C CA . LYS A 1 374 ? 5.425 -37.698 -40.897 1.00 84.88 374 LYS A CA 1
ATOM 2961 C C . LYS A 1 374 ? 4.553 -36.925 -41.891 1.00 84.88 374 LYS A C 1
ATOM 2963 O O . LYS A 1 374 ? 5.071 -36.051 -42.582 1.00 84.88 374 LYS A O 1
ATOM 2968 N N . LYS A 1 375 ? 3.233 -37.140 -41.861 1.00 84.62 375 LYS A N 1
ATOM 2969 C CA . LYS A 1 375 ? 2.246 -36.443 -42.705 1.00 84.62 375 LYS A CA 1
ATOM 2970 C C . LYS A 1 375 ? 2.295 -34.920 -42.540 1.00 84.62 375 LYS A C 1
ATOM 2972 O O . LYS A 1 375 ? 2.270 -34.196 -43.528 1.00 84.62 375 LYS A O 1
ATOM 2977 N N . VAL A 1 376 ? 2.431 -34.424 -41.308 1.00 76.56 376 VAL A N 1
ATOM 2978 C CA . VAL A 1 376 ? 2.564 -32.986 -41.005 1.00 76.56 376 VAL A CA 1
ATOM 2979 C C . VAL A 1 376 ? 3.859 -32.404 -41.578 1.00 76.56 376 VAL A C 1
ATOM 2981 O O . VAL A 1 376 ? 3.839 -31.290 -42.101 1.00 76.56 376 VAL A O 1
ATOM 2984 N N . ARG A 1 377 ? 4.978 -33.142 -41.546 1.00 83.56 377 ARG A N 1
ATOM 2985 C CA . ARG A 1 377 ? 6.242 -32.705 -42.168 1.00 83.56 377 ARG A CA 1
ATOM 2986 C C . ARG A 1 377 ? 6.158 -32.697 -43.694 1.00 83.56 377 ARG A C 1
ATOM 2988 O O . ARG A 1 377 ? 6.565 -31.712 -44.302 1.00 83.56 377 ARG A O 1
ATOM 2995 N N . GLU A 1 378 ? 5.578 -33.736 -44.292 1.00 81.38 378 GLU A N 1
ATOM 2996 C CA . GLU A 1 378 ? 5.325 -33.810 -45.738 1.00 81.38 378 GLU A CA 1
ATOM 2997 C C . GLU A 1 378 ? 4.441 -32.639 -46.200 1.00 81.38 378 GLU A C 1
ATOM 2999 O O . GLU A 1 378 ? 4.861 -31.862 -47.057 1.00 81.38 378 GLU A O 1
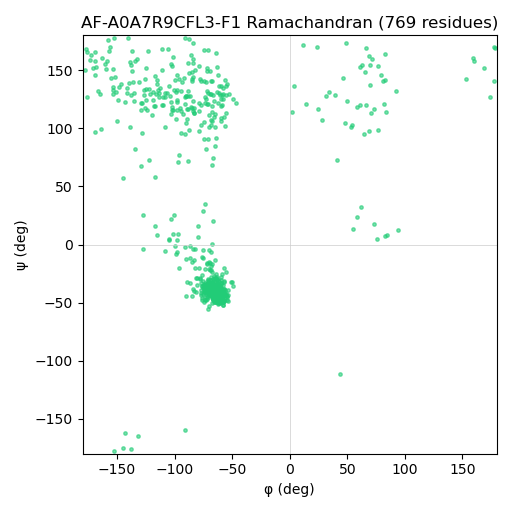ATOM 3004 N N . LEU A 1 379 ? 3.289 -32.419 -45.557 1.00 81.81 379 LEU A N 1
ATOM 3005 C CA . LEU A 1 379 ? 2.392 -31.295 -45.859 1.00 81.81 379 LEU A CA 1
ATOM 3006 C C . LEU A 1 379 ? 3.056 -29.929 -45.638 1.00 81.81 379 LEU A C 1
ATOM 3008 O O . LEU A 1 379 ? 2.842 -29.018 -46.433 1.00 81.81 379 LEU A O 1
ATOM 3012 N N . SER A 1 380 ? 3.895 -29.777 -44.610 1.00 77.06 380 SER A N 1
ATOM 3013 C CA . SER A 1 380 ? 4.648 -28.533 -44.385 1.00 77.06 380 SER A CA 1
ATOM 3014 C C . SER A 1 380 ? 5.657 -28.265 -45.507 1.00 77.06 380 SER A C 1
ATOM 3016 O O . SER A 1 380 ? 5.786 -27.127 -45.957 1.00 77.06 380 SER A O 1
ATOM 3018 N N . SER A 1 381 ? 6.344 -29.306 -45.994 1.00 81.25 381 SER A N 1
ATOM 3019 C CA . SER A 1 381 ? 7.261 -29.188 -47.133 1.00 81.25 381 SER A CA 1
ATOM 3020 C C . SER A 1 381 ? 6.525 -28.884 -48.442 1.00 81.25 381 SER A C 1
ATOM 3022 O O . SER A 1 381 ? 6.959 -28.010 -49.191 1.00 81.25 381 SER A O 1
ATOM 3024 N N . GLU A 1 382 ? 5.365 -29.507 -48.671 1.00 80.06 382 GLU A N 1
ATOM 3025 C CA . GLU A 1 382 ? 4.533 -29.246 -49.847 1.00 80.06 382 GLU A CA 1
ATOM 3026 C C . GLU A 1 382 ? 3.969 -27.817 -49.812 1.00 80.06 382 GLU A C 1
ATOM 3028 O O . GLU A 1 382 ? 4.066 -27.100 -50.802 1.00 80.06 382 GLU A O 1
ATOM 3033 N N . ILE A 1 383 ? 3.484 -27.334 -48.661 1.00 79.56 383 ILE A N 1
ATOM 3034 C CA . ILE A 1 383 ? 3.038 -25.940 -48.494 1.00 79.56 383 ILE A CA 1
ATOM 3035 C C . ILE A 1 383 ? 4.162 -24.951 -48.825 1.00 79.56 383 ILE A C 1
ATOM 3037 O O . ILE A 1 383 ? 3.904 -23.945 -49.485 1.00 79.56 383 ILE A O 1
ATOM 3041 N N . GLU A 1 384 ? 5.406 -25.203 -48.411 1.00 79.31 384 GLU A N 1
ATOM 3042 C CA . GLU A 1 384 ? 6.508 -24.281 -48.708 1.00 79.31 384 GLU A CA 1
ATOM 3043 C C . GLU A 1 384 ? 6.940 -24.343 -50.187 1.00 79.31 384 GLU A C 1
ATOM 3045 O O . GLU A 1 384 ? 7.232 -23.305 -50.789 1.00 79.31 384 GLU A O 1
ATOM 3050 N N . ILE A 1 385 ? 6.862 -25.520 -50.823 1.00 81.06 385 ILE A N 1
ATOM 3051 C CA . ILE A 1 385 ? 7.007 -25.683 -52.280 1.00 81.06 385 ILE A CA 1
ATOM 3052 C C . ILE A 1 385 ? 5.907 -24.910 -53.025 1.00 81.06 385 ILE A C 1
ATOM 3054 O O . ILE A 1 385 ? 6.208 -24.170 -53.965 1.00 81.06 385 ILE A O 1
ATOM 3058 N N . GLN A 1 386 ? 4.645 -25.017 -52.603 1.00 71.69 386 GLN A N 1
ATOM 3059 C CA . GLN A 1 386 ? 3.524 -24.317 -53.234 1.00 71.69 386 GLN A CA 1
ATOM 3060 C C . GLN A 1 386 ? 3.586 -22.801 -52.995 1.00 71.69 386 GLN A C 1
ATOM 3062 O O . GLN A 1 386 ? 3.414 -22.036 -53.938 1.00 71.69 386 GLN A O 1
ATOM 3067 N N . LYS A 1 387 ? 3.982 -22.327 -51.806 1.00 72.44 387 LYS A N 1
ATOM 3068 C CA . LYS A 1 387 ? 4.280 -20.899 -51.566 1.00 72.44 387 LYS A CA 1
ATOM 3069 C C . LYS A 1 387 ? 5.436 -20.381 -52.419 1.00 72.44 387 LYS A C 1
ATOM 3071 O O . LYS A 1 387 ? 5.474 -19.191 -52.733 1.00 72.44 387 LYS A O 1
ATOM 3076 N N . ARG A 1 388 ? 6.419 -21.223 -52.757 1.00 74.88 388 ARG A N 1
ATOM 3077 C CA . ARG A 1 388 ? 7.504 -20.859 -53.681 1.00 74.88 388 ARG A CA 1
ATOM 3078 C C . ARG A 1 388 ? 6.995 -20.782 -55.123 1.00 74.88 388 ARG A C 1
ATOM 3080 O O . ARG A 1 388 ? 7.383 -19.864 -55.836 1.00 74.88 388 ARG A O 1
ATOM 3087 N N . LYS A 1 389 ? 6.082 -21.675 -55.525 1.00 79.38 389 LYS A N 1
ATOM 3088 C CA . LYS A 1 389 ? 5.380 -21.615 -56.820 1.00 79.38 389 LYS A CA 1
ATOM 3089 C C . LYS A 1 389 ? 4.468 -20.384 -56.926 1.00 79.38 389 LYS A C 1
ATOM 3091 O O . LYS A 1 389 ? 4.561 -19.695 -57.934 1.00 79.38 389 LYS A O 1
ATOM 3096 N N . CYS A 1 390 ? 3.687 -20.040 -55.895 1.00 66.38 390 CYS A N 1
ATOM 3097 C CA . CYS A 1 390 ? 2.891 -18.803 -55.873 1.00 66.38 390 CYS A CA 1
ATOM 3098 C C . CYS A 1 390 ? 3.773 -17.558 -55.990 1.00 66.38 390 CYS A C 1
ATOM 3100 O O . CYS A 1 390 ? 3.532 -16.759 -56.881 1.00 66.38 390 CYS A O 1
ATOM 3102 N N . ARG A 1 391 ? 4.860 -17.441 -55.211 1.00 70.81 391 ARG A N 1
ATOM 3103 C CA . ARG A 1 391 ? 5.806 -16.313 -55.339 1.00 70.81 391 ARG A CA 1
ATOM 3104 C C . ARG A 1 391 ? 6.419 -16.191 -56.744 1.00 70.81 391 ARG A C 1
ATOM 3106 O O . ARG A 1 391 ? 6.645 -15.084 -57.218 1.00 70.81 391 ARG A O 1
ATOM 3113 N N . LEU A 1 392 ? 6.669 -17.312 -57.429 1.00 73.25 392 LEU A N 1
ATOM 3114 C CA . LEU A 1 392 ? 7.134 -17.318 -58.824 1.00 73.25 392 LEU A CA 1
ATOM 3115 C C . LEU A 1 392 ? 6.020 -16.979 -59.832 1.00 73.25 392 LEU A C 1
ATOM 3117 O O . LEU A 1 392 ? 6.308 -16.390 -60.870 1.00 73.25 392 LEU A O 1
ATOM 3121 N N . ALA A 1 393 ? 4.767 -17.335 -59.546 1.00 68.88 393 ALA A N 1
ATOM 3122 C CA . ALA A 1 393 ? 3.614 -16.959 -60.360 1.00 68.88 393 ALA A CA 1
ATOM 3123 C C . ALA A 1 393 ? 3.264 -15.471 -60.195 1.00 68.88 393 ALA A C 1
ATOM 3125 O O . ALA A 1 393 ? 3.023 -14.803 -61.189 1.00 68.88 393 ALA A O 1
ATOM 3126 N N . GLU A 1 394 ? 3.320 -14.938 -58.973 1.00 65.38 394 GLU A N 1
ATOM 3127 C CA . GLU A 1 394 ? 3.152 -13.515 -58.646 1.00 65.38 394 GLU A CA 1
ATOM 3128 C C . GLU A 1 394 ? 4.244 -12.658 -59.301 1.00 65.38 394 GLU A C 1
ATOM 3130 O O . GLU A 1 394 ? 3.932 -11.632 -59.899 1.00 65.38 394 GLU A O 1
ATOM 3135 N N . ALA A 1 395 ? 5.506 -13.108 -59.276 1.00 70.00 395 ALA A N 1
ATOM 3136 C CA . ALA A 1 395 ? 6.601 -12.440 -59.985 1.00 70.00 395 ALA A CA 1
ATOM 3137 C C . ALA A 1 395 ? 6.369 -12.389 -61.508 1.00 70.00 395 ALA A C 1
ATOM 3139 O O . ALA A 1 395 ? 6.562 -11.344 -62.123 1.00 70.00 395 ALA A O 1
ATOM 3140 N N . LYS A 1 396 ? 5.880 -13.483 -62.109 1.00 74.56 396 LYS A N 1
ATOM 3141 C CA . LYS A 1 396 ? 5.492 -13.502 -63.530 1.00 74.56 396 LYS A CA 1
ATOM 3142 C C . LYS A 1 396 ? 4.263 -12.639 -63.816 1.00 74.56 396 LYS A C 1
ATOM 3144 O O . LYS A 1 396 ? 4.194 -12.013 -64.865 1.00 74.56 396 LYS A O 1
ATOM 3149 N N . LEU A 1 397 ? 3.291 -12.586 -62.904 1.00 61.88 397 LEU A N 1
ATOM 3150 C CA . LEU A 1 397 ? 2.114 -11.727 -63.053 1.00 61.88 397 LEU A CA 1
ATOM 3151 C C . LEU A 1 397 ? 2.511 -10.242 -63.034 1.00 61.88 397 LEU A C 1
ATOM 3153 O O . LEU A 1 397 ? 1.954 -9.459 -63.796 1.00 61.88 397 LEU A O 1
ATOM 3157 N N . ALA A 1 398 ? 3.504 -9.873 -62.217 1.00 58.91 398 ALA A N 1
ATOM 3158 C CA . ALA A 1 398 ? 4.087 -8.534 -62.219 1.00 58.91 398 ALA A CA 1
ATOM 3159 C C . ALA A 1 398 ? 4.769 -8.200 -63.562 1.00 58.91 398 ALA A C 1
ATOM 3161 O O . ALA A 1 398 ? 4.513 -7.125 -64.099 1.00 58.91 398 ALA A O 1
ATOM 3162 N N . GLU A 1 399 ? 5.536 -9.129 -64.155 1.00 61.12 399 GLU A N 1
ATOM 3163 C CA . GLU A 1 399 ? 6.082 -8.969 -65.520 1.00 61.12 399 GLU A CA 1
ATOM 3164 C C . GLU A 1 399 ? 4.978 -8.759 -66.574 1.00 61.12 399 GLU A C 1
ATOM 3166 O O . GLU A 1 399 ? 5.091 -7.871 -67.420 1.00 61.12 399 GLU A O 1
ATOM 3171 N N . TYR A 1 400 ? 3.879 -9.522 -66.520 1.00 58.94 400 TYR A N 1
ATOM 3172 C CA . TYR A 1 400 ? 2.766 -9.352 -67.466 1.00 58.94 400 TYR A CA 1
ATOM 3173 C C . TYR A 1 400 ? 2.006 -8.030 -67.285 1.00 58.94 400 TYR A C 1
ATOM 3175 O O . TYR A 1 400 ? 1.553 -7.458 -68.276 1.00 58.94 400 TYR A O 1
ATOM 3183 N N . CYS A 1 401 ? 1.892 -7.515 -66.058 1.00 53.84 401 CYS A N 1
ATOM 3184 C CA . CYS A 1 401 ? 1.285 -6.206 -65.804 1.00 53.84 401 CYS A CA 1
ATOM 3185 C C . CYS A 1 401 ? 2.109 -5.041 -66.383 1.00 53.84 401 CYS A C 1
ATOM 3187 O O . CYS A 1 401 ? 1.516 -4.040 -66.780 1.00 53.84 401 CYS A O 1
ATOM 3189 N N . GLU A 1 402 ? 3.437 -5.163 -66.488 1.00 47.44 402 GLU A N 1
ATOM 3190 C CA . GLU A 1 402 ? 4.276 -4.155 -67.162 1.00 47.44 402 GLU A CA 1
ATOM 3191 C C . GLU A 1 402 ? 4.312 -4.318 -68.695 1.00 47.44 402 GLU A C 1
ATOM 3193 O O . GLU A 1 402 ? 4.553 -3.348 -69.412 1.00 47.44 402 GLU A O 1
ATOM 3198 N N . ALA A 1 403 ? 3.984 -5.502 -69.225 1.00 51.97 403 ALA A N 1
ATOM 3199 C CA . ALA A 1 403 ? 3.864 -5.754 -70.668 1.00 51.97 403 ALA A CA 1
ATOM 3200 C C . ALA A 1 403 ? 2.500 -5.340 -71.279 1.00 51.97 403 ALA A C 1
ATOM 3202 O O . ALA A 1 403 ? 2.308 -5.435 -72.492 1.00 51.97 403 ALA A O 1
ATOM 3203 N N . GLY A 1 404 ? 1.548 -4.877 -70.461 1.00 43.94 404 GLY A N 1
ATOM 3204 C CA . GLY A 1 404 ? 0.144 -4.614 -70.818 1.00 43.94 404 GLY A CA 1
ATOM 3205 C C . GLY A 1 404 ? -0.155 -3.352 -71.645 1.00 43.94 404 GLY A C 1
ATOM 3206 O O . GLY A 1 404 ? -1.246 -2.799 -71.520 1.00 43.94 404 GLY A O 1
ATOM 3207 N N . LEU A 1 405 ? 0.776 -2.882 -72.480 1.00 39.84 405 LEU A N 1
ATOM 3208 C CA . LEU A 1 405 ? 0.566 -1.773 -73.421 1.00 39.84 405 LEU A CA 1
ATOM 3209 C C . LEU A 1 405 ? 1.131 -2.124 -74.806 1.00 39.84 405 LEU A C 1
ATOM 3211 O O . LEU A 1 405 ? 2.245 -1.718 -75.126 1.00 39.84 405 LEU A O 1
ATOM 3215 N N . ASN A 1 406 ? 0.364 -2.868 -75.619 1.00 32.28 406 ASN A N 1
ATOM 3216 C CA . ASN A 1 406 ? 0.166 -2.617 -77.062 1.00 32.28 406 ASN A CA 1
ATOM 3217 C C . ASN A 1 406 ? -0.713 -3.685 -77.753 1.00 32.28 406 ASN A C 1
ATOM 3219 O O . ASN A 1 406 ? -0.531 -4.879 -77.549 1.00 32.28 406 ASN A O 1
ATOM 3223 N N . SER A 1 407 ? -1.566 -3.205 -78.668 1.00 34.34 407 SER A N 1
ATOM 3224 C CA . SER A 1 407 ? -2.390 -3.925 -79.661 1.00 34.34 407 SER A CA 1
ATOM 3225 C C . SER A 1 407 ? -3.523 -4.844 -79.178 1.00 34.34 407 SER A C 1
ATOM 3227 O O . SER A 1 407 ? -3.317 -5.872 -78.540 1.00 34.34 407 SER A O 1
ATOM 3229 N N . ALA A 1 408 ? -4.735 -4.491 -79.615 1.00 35.28 408 ALA A N 1
ATOM 3230 C CA . ALA A 1 408 ? -5.893 -5.377 -79.716 1.00 35.28 408 ALA A CA 1
ATOM 3231 C C . ALA A 1 408 ? -5.945 -6.037 -81.120 1.00 35.28 408 ALA A C 1
ATOM 3233 O O . ALA A 1 408 ? -4.933 -6.022 -81.824 1.00 35.28 408 ALA A O 1
ATOM 3234 N N . GLU A 1 409 ? -7.140 -6.521 -81.502 1.00 30.30 409 GLU A N 1
ATOM 3235 C CA . GLU A 1 409 ? -7.550 -7.144 -82.785 1.00 30.30 409 GLU A CA 1
ATOM 3236 C C . GLU A 1 409 ? -7.233 -8.651 -82.953 1.00 30.30 409 GLU A C 1
ATOM 3238 O O . GLU A 1 409 ? -6.163 -9.109 -82.568 1.00 30.30 409 GLU A O 1
ATOM 3243 N N . ASP A 1 410 ? -8.080 -9.500 -83.561 1.00 31.75 410 ASP A N 1
ATOM 3244 C CA . ASP A 1 410 ? -9.548 -9.514 -83.793 1.00 31.75 410 ASP A CA 1
ATOM 3245 C C . ASP A 1 410 ? -9.941 -10.931 -84.328 1.00 31.75 410 ASP A C 1
ATOM 3247 O O . ASP A 1 410 ? -9.084 -11.581 -84.925 1.00 31.75 410 ASP A O 1
ATOM 3251 N N . LYS A 1 411 ? -11.216 -11.365 -84.206 1.00 31.50 411 LYS A N 1
ATOM 3252 C CA . LYS A 1 411 ? -11.869 -12.501 -84.946 1.00 31.50 411 LYS A CA 1
ATOM 3253 C C . LYS A 1 411 ? -11.320 -13.953 -84.763 1.00 31.50 411 LYS A C 1
ATOM 3255 O O . LYS A 1 411 ? -10.158 -14.167 -84.456 1.00 31.50 411 LYS A O 1
ATOM 3260 N N . ASP A 1 412 ? -12.071 -15.055 -84.953 1.00 27.88 412 ASP A N 1
ATOM 3261 C CA . ASP A 1 412 ? -13.528 -15.287 -85.063 1.00 27.88 412 ASP A CA 1
ATOM 3262 C C . ASP A 1 412 ? -13.921 -16.775 -84.797 1.00 27.88 412 ASP A C 1
ATOM 3264 O O . ASP A 1 412 ? -13.138 -17.691 -85.025 1.00 27.88 412 ASP A O 1
ATOM 3268 N N . ILE A 1 413 ? -15.180 -16.985 -84.378 1.00 33.34 413 ILE A N 1
ATOM 3269 C CA . ILE A 1 413 ? -16.120 -18.091 -84.729 1.00 33.34 413 ILE A CA 1
ATOM 3270 C C . ILE A 1 413 ? -15.708 -19.594 -84.561 1.00 33.34 413 ILE A C 1
ATOM 3272 O O . ILE A 1 413 ? -15.067 -20.206 -85.407 1.00 33.34 413 ILE A O 1
ATOM 3276 N N . LYS A 1 414 ? -16.229 -20.205 -83.472 1.00 29.38 414 LYS A N 1
ATOM 3277 C CA . LYS A 1 414 ? -17.127 -21.407 -83.347 1.00 29.38 414 LYS A CA 1
ATOM 3278 C C . LYS A 1 414 ? -17.408 -22.328 -84.584 1.00 29.38 414 LYS A C 1
ATOM 3280 O O . LYS A 1 414 ? -17.361 -21.863 -85.710 1.00 29.38 414 LYS A O 1
ATOM 3285 N N . PRO A 1 415 ? -18.074 -23.501 -84.419 1.00 45.44 415 PRO A N 1
ATOM 3286 C CA . PRO A 1 415 ? -17.949 -24.577 -83.415 1.00 45.44 415 PRO A CA 1
ATOM 3287 C C . PRO A 1 415 ? -18.032 -25.992 -84.073 1.00 45.44 415 PRO A C 1
ATOM 3289 O O . PRO A 1 415 ? -18.248 -26.103 -85.278 1.00 45.44 415 PRO A O 1
ATOM 3292 N N . LYS A 1 416 ? -18.012 -27.080 -83.283 1.00 28.19 416 LYS A N 1
ATOM 3293 C CA . LYS A 1 416 ? -18.894 -28.257 -83.498 1.00 28.19 416 LYS A CA 1
ATOM 3294 C C . LYS A 1 416 ? -18.904 -29.190 -82.282 1.00 28.19 416 LYS A C 1
ATOM 3296 O O . LYS A 1 416 ? -17.852 -29.509 -81.740 1.00 28.19 416 LYS A O 1
ATOM 3301 N N . GLN A 1 417 ? -20.105 -29.580 -81.858 1.00 35.97 417 GLN A N 1
ATOM 3302 C CA . GLN A 1 417 ? -20.344 -30.637 -80.872 1.00 35.97 417 GLN A CA 1
ATOM 3303 C C . GLN A 1 417 ? -20.301 -32.000 -81.562 1.00 35.97 417 GLN A C 1
ATOM 3305 O O . GLN A 1 417 ? -20.748 -32.108 -82.701 1.00 35.97 417 GLN A O 1
ATOM 3310 N N . GLU A 1 418 ? -19.886 -33.030 -80.831 1.00 31.17 418 GLU A N 1
ATOM 3311 C CA . GLU A 1 418 ? -20.396 -34.389 -81.018 1.00 31.17 418 GLU A CA 1
ATOM 3312 C C . GLU A 1 418 ? -20.338 -35.104 -79.662 1.00 31.17 418 GLU A C 1
ATOM 3314 O O . GLU A 1 418 ? -19.263 -35.414 -79.146 1.00 31.17 418 GLU A O 1
ATOM 3319 N N . ASP A 1 419 ? -21.507 -35.283 -79.046 1.00 36.09 419 ASP A N 1
ATOM 3320 C CA . ASP A 1 419 ? -21.655 -36.004 -77.785 1.00 36.09 419 ASP A CA 1
ATOM 3321 C C . ASP A 1 419 ? -21.500 -37.508 -78.030 1.00 36.09 419 ASP A C 1
ATOM 3323 O O . ASP A 1 419 ? -22.252 -38.110 -78.796 1.00 36.09 419 ASP A O 1
ATOM 3327 N N . VAL A 1 420 ? -20.538 -38.132 -77.348 1.00 40.47 420 VAL A N 1
ATOM 3328 C CA . VAL A 1 420 ? -20.420 -39.592 -77.280 1.00 40.47 420 VAL A CA 1
ATOM 3329 C C . VAL A 1 420 ? -20.063 -39.986 -75.851 1.00 40.47 420 VAL A C 1
ATOM 3331 O O . VAL A 1 420 ? -18.902 -39.911 -75.448 1.00 40.47 420 VAL A O 1
ATOM 3334 N N . GLU A 1 421 ? -21.057 -40.449 -75.090 1.00 52.78 421 GLU A N 1
ATOM 3335 C CA . GLU A 1 421 ? -20.829 -41.110 -73.803 1.00 52.78 421 GLU A CA 1
ATOM 3336 C C . GLU A 1 421 ? -19.954 -42.355 -74.002 1.00 52.78 421 GLU A C 1
ATOM 3338 O O . GLU A 1 421 ? -20.396 -43.387 -74.511 1.00 52.78 421 GLU A O 1
ATOM 3343 N N . LYS A 1 422 ? -18.688 -42.262 -73.589 1.00 48.22 422 LYS A N 1
ATOM 3344 C CA . LYS A 1 422 ? -17.761 -43.389 -73.463 1.00 48.22 422 LYS A CA 1
ATOM 3345 C C . LYS A 1 422 ? -17.025 -43.262 -72.136 1.00 48.22 422 LYS A C 1
ATOM 3347 O O . LYS A 1 422 ? -16.415 -42.233 -71.875 1.00 48.22 422 LYS A O 1
ATOM 3352 N N . ASP A 1 423 ? -17.131 -44.319 -71.333 1.00 55.12 423 ASP A N 1
ATOM 3353 C CA . ASP A 1 423 ? -16.419 -44.628 -70.082 1.00 55.12 423 ASP A CA 1
ATOM 3354 C C . ASP A 1 423 ? -15.419 -43.550 -69.574 1.00 55.12 423 ASP A C 1
ATOM 3356 O O . ASP A 1 423 ? -14.374 -43.334 -70.207 1.00 55.12 423 ASP A O 1
ATOM 3360 N N . PRO A 1 424 ? -15.673 -42.895 -68.415 1.00 57.88 424 PRO A N 1
ATOM 3361 C CA . PRO A 1 424 ? -14.899 -41.739 -67.943 1.00 57.88 424 PRO A CA 1
ATOM 3362 C C . PRO A 1 424 ? -13.392 -41.995 -67.781 1.00 57.88 424 PRO A C 1
ATOM 3364 O O . PRO A 1 424 ? -12.603 -41.047 -67.810 1.00 57.88 424 PRO A O 1
ATOM 3367 N N . ASN A 1 425 ? -12.963 -43.255 -67.661 1.00 62.50 425 ASN A N 1
ATOM 3368 C CA . ASN A 1 425 ? -11.546 -43.612 -67.597 1.00 62.50 425 ASN A CA 1
ATOM 3369 C C . ASN A 1 425 ? -10.831 -43.516 -68.960 1.00 62.50 425 ASN A C 1
ATOM 3371 O O . ASN A 1 425 ? -9.669 -43.103 -69.009 1.00 62.50 425 ASN A O 1
ATOM 3375 N N . GLN A 1 426 ? -11.505 -43.827 -70.076 1.00 59.91 426 GLN A N 1
ATOM 3376 C CA . GLN A 1 426 ? -10.918 -43.673 -71.414 1.00 59.91 426 GLN A CA 1
ATOM 3377 C C . GLN A 1 426 ? -10.848 -42.205 -71.838 1.00 59.91 426 GLN A C 1
ATOM 3379 O O . GLN A 1 426 ? -9.824 -41.779 -72.374 1.00 59.91 426 GLN A O 1
ATOM 3384 N N . VAL A 1 427 ? -11.884 -41.411 -71.547 1.00 65.19 427 VAL A N 1
ATOM 3385 C CA . VAL A 1 427 ? -11.895 -39.969 -71.855 1.00 65.19 427 VAL A CA 1
ATOM 3386 C C . VAL A 1 427 ? -10.767 -39.247 -71.122 1.00 65.19 427 VAL A C 1
ATOM 3388 O O . VAL A 1 427 ? -10.067 -38.438 -71.731 1.00 65.19 427 VAL A O 1
ATOM 3391 N N . LYS A 1 428 ? -10.512 -39.579 -69.850 1.00 73.38 428 LYS A N 1
ATOM 3392 C CA . LYS A 1 428 ? -9.412 -38.975 -69.086 1.00 73.38 428 LYS A CA 1
ATOM 3393 C C . LYS A 1 428 ? -8.039 -39.351 -69.657 1.00 73.38 428 LYS A C 1
ATOM 3395 O O . LYS A 1 428 ? -7.239 -38.464 -69.927 1.00 73.38 428 LYS A O 1
ATOM 3400 N N . LEU A 1 429 ? -7.810 -40.630 -69.976 1.00 76.06 429 LEU A N 1
ATOM 3401 C CA . LEU A 1 429 ? -6.559 -41.095 -70.596 1.00 76.06 429 LEU A CA 1
ATOM 3402 C C . LEU A 1 429 ? -6.310 -40.486 -71.990 1.00 76.06 429 LEU A C 1
ATOM 3404 O O . LEU A 1 429 ? -5.165 -40.203 -72.349 1.00 76.06 429 LEU A O 1
ATOM 3408 N N . LEU A 1 430 ? -7.364 -40.293 -72.789 1.00 69.62 430 LEU A N 1
ATOM 3409 C CA . LEU A 1 430 ? -7.274 -39.629 -74.091 1.00 69.62 430 LEU A CA 1
ATOM 3410 C C . LEU A 1 430 ? -7.061 -38.117 -73.946 1.00 69.62 430 LEU A C 1
ATOM 3412 O O . LEU A 1 430 ? -6.293 -37.554 -74.720 1.00 69.62 430 LEU A O 1
ATOM 3416 N N . THR A 1 431 ? -7.649 -37.480 -72.929 1.00 74.19 431 THR A N 1
ATOM 3417 C CA . THR A 1 431 ? -7.422 -36.062 -72.600 1.00 74.19 431 THR A CA 1
ATOM 3418 C C . THR A 1 431 ? -5.983 -35.822 -72.143 1.00 74.19 431 THR A C 1
ATOM 3420 O O . THR A 1 431 ? -5.322 -34.928 -72.667 1.00 74.19 431 THR A O 1
ATOM 3423 N N . ASP A 1 432 ? -5.449 -36.665 -71.255 1.00 80.50 432 ASP A N 1
ATOM 3424 C CA . ASP A 1 432 ? -4.057 -36.585 -70.794 1.00 80.50 432 ASP A CA 1
ATOM 3425 C C . ASP A 1 432 ? -3.076 -36.811 -71.960 1.00 80.50 432 ASP A C 1
ATOM 3427 O O . ASP A 1 432 ? -2.105 -36.067 -72.122 1.00 80.50 432 ASP A O 1
ATOM 3431 N N . LYS A 1 433 ? -3.349 -37.786 -72.845 1.00 86.56 433 LYS A N 1
ATOM 3432 C CA . LYS A 1 433 ? -2.562 -37.983 -74.077 1.00 86.56 433 LYS A CA 1
ATOM 3433 C C . LYS A 1 433 ? -2.649 -36.781 -75.018 1.00 86.56 433 LYS A C 1
ATOM 3435 O O . LYS A 1 433 ? -1.609 -36.364 -75.523 1.00 86.56 433 LYS A O 1
ATOM 3440 N N . LEU A 1 434 ? -3.839 -36.208 -75.219 1.00 78.19 434 LEU A N 1
ATOM 3441 C CA . LEU A 1 434 ? -4.048 -35.021 -76.051 1.00 78.19 434 LEU A CA 1
ATOM 3442 C C . LEU A 1 434 ? -3.278 -33.812 -75.498 1.00 78.19 434 LEU A C 1
ATOM 3444 O O . LEU A 1 434 ? -2.611 -33.103 -76.254 1.00 78.19 434 LEU A O 1
ATOM 3448 N N . GLN A 1 435 ? -3.304 -33.609 -74.178 1.00 81.81 435 GLN A N 1
ATOM 3449 C CA . GLN A 1 435 ? -2.557 -32.553 -73.497 1.00 81.81 435 GLN A CA 1
ATOM 3450 C C . GLN A 1 435 ? -1.040 -32.748 -73.650 1.00 81.81 435 GLN A C 1
ATOM 3452 O O . GLN A 1 435 ? -0.335 -31.791 -73.971 1.00 81.81 435 GLN A O 1
ATOM 3457 N N . VAL A 1 436 ? -0.532 -33.979 -73.517 1.00 85.69 436 VAL A N 1
ATOM 3458 C CA . VAL A 1 436 ? 0.886 -34.297 -73.770 1.00 85.69 436 VAL A CA 1
ATOM 3459 C C . VAL A 1 436 ? 1.270 -34.070 -75.238 1.00 85.69 436 VAL A C 1
ATOM 3461 O O . VAL A 1 436 ? 2.345 -33.529 -75.504 1.00 85.69 436 VAL A O 1
ATOM 3464 N N . THR A 1 437 ? 0.418 -34.425 -76.207 1.00 77.19 437 THR A N 1
ATOM 3465 C CA . THR A 1 437 ? 0.692 -34.139 -77.627 1.00 77.19 437 THR A CA 1
ATOM 3466 C C . THR A 1 437 ? 0.642 -32.647 -77.944 1.00 77.19 437 THR A C 1
ATOM 3468 O O . THR A 1 437 ? 1.498 -32.173 -78.686 1.00 77.19 437 THR A O 1
ATOM 3471 N N . ASN A 1 438 ? -0.276 -31.886 -77.339 1.00 75.75 438 ASN A N 1
ATOM 3472 C CA . ASN A 1 438 ? -0.351 -30.433 -77.507 1.00 75.75 438 ASN A CA 1
ATOM 3473 C C . ASN A 1 438 ? 0.850 -29.718 -76.874 1.00 75.75 438 ASN A C 1
ATOM 3475 O O . ASN A 1 438 ? 1.393 -28.801 -77.486 1.00 75.75 438 ASN A O 1
ATOM 3479 N N . GLN A 1 439 ? 1.326 -30.169 -75.708 1.00 80.44 439 GLN A N 1
ATOM 3480 C CA . GLN A 1 439 ? 2.559 -29.644 -75.117 1.00 80.44 439 GLN A CA 1
ATOM 3481 C C . GLN A 1 439 ? 3.754 -29.884 -76.052 1.00 80.44 439 GLN A C 1
ATOM 3483 O O . GLN A 1 439 ? 4.456 -28.938 -76.395 1.00 80.44 439 GLN A O 1
ATOM 3488 N N . ARG A 1 440 ? 3.916 -31.111 -76.573 1.00 86.81 440 ARG A N 1
ATOM 3489 C CA . ARG A 1 440 ? 4.973 -31.435 -77.552 1.00 86.81 440 ARG A CA 1
ATOM 3490 C C . ARG A 1 440 ? 4.857 -30.633 -78.854 1.00 86.81 440 ARG A C 1
ATOM 3492 O O . ARG A 1 440 ? 5.881 -30.274 -79.431 1.00 86.81 440 ARG A O 1
ATOM 3499 N N . LEU A 1 441 ? 3.640 -30.331 -79.313 1.00 77.69 441 LEU A N 1
ATOM 3500 C CA . LEU A 1 441 ? 3.404 -29.482 -80.484 1.00 77.69 441 LEU A CA 1
ATOM 3501 C C . LEU A 1 441 ? 3.826 -28.027 -80.217 1.00 77.69 441 LEU A C 1
ATOM 3503 O O . LEU A 1 441 ? 4.483 -27.419 -81.061 1.00 77.69 441 LEU A O 1
ATOM 3507 N N . CYS A 1 442 ? 3.505 -27.482 -79.039 1.00 73.56 442 CYS A N 1
ATOM 3508 C CA . CYS A 1 442 ? 3.979 -26.167 -78.601 1.00 73.56 442 CYS A CA 1
ATOM 3509 C C . CYS A 1 442 ? 5.508 -26.121 -78.484 1.00 73.56 442 CYS A C 1
ATOM 3511 O O . CYS A 1 442 ? 6.126 -25.189 -78.995 1.00 73.56 442 CYS A O 1
ATOM 3513 N N . ASP A 1 443 ? 6.129 -27.142 -77.892 1.00 82.06 443 ASP A N 1
ATOM 3514 C CA . ASP A 1 443 ? 7.585 -27.225 -77.751 1.00 82.06 443 ASP A CA 1
ATOM 3515 C C . ASP A 1 443 ? 8.274 -27.299 -79.130 1.00 82.06 443 ASP A C 1
ATOM 3517 O O . ASP A 1 443 ? 9.236 -26.573 -79.388 1.00 82.06 443 ASP A O 1
ATOM 3521 N N . SER A 1 444 ? 7.732 -28.091 -80.065 1.00 70.88 444 SER A N 1
ATOM 3522 C CA . SER A 1 444 ? 8.211 -28.171 -81.454 1.00 70.88 444 SER A CA 1
ATOM 3523 C C . SER A 1 444 ? 8.019 -26.854 -82.221 1.00 70.88 444 SER A C 1
ATOM 3525 O O . SER A 1 444 ? 8.937 -26.388 -82.898 1.00 70.88 444 SER A O 1
ATOM 3527 N N . ARG A 1 445 ? 6.870 -26.182 -82.061 1.00 87.38 445 ARG A N 1
ATOM 3528 C CA . ARG A 1 445 ? 6.622 -24.845 -82.626 1.00 87.38 445 ARG A CA 1
ATOM 3529 C C . ARG A 1 445 ? 7.631 -23.820 -82.099 1.00 87.38 445 ARG A C 1
ATOM 3531 O O . ARG A 1 445 ? 8.133 -23.018 -82.886 1.00 87.38 445 ARG A O 1
ATOM 3538 N N . ASN A 1 446 ? 7.953 -23.866 -80.808 1.00 79.38 446 ASN A N 1
ATOM 3539 C CA . ASN A 1 446 ? 8.941 -22.985 -80.189 1.00 79.38 446 ASN A CA 1
ATOM 3540 C C . ASN A 1 446 ? 10.361 -23.281 -80.708 1.00 79.38 446 ASN A C 1
ATOM 3542 O O . ASN A 1 446 ? 11.089 -22.344 -81.028 1.00 79.38 446 ASN A O 1
ATOM 3546 N N . GLN A 1 447 ? 10.730 -24.552 -80.913 1.00 85.19 447 GLN A N 1
ATOM 3547 C CA . GLN A 1 447 ? 11.988 -24.923 -81.582 1.00 85.19 447 GLN A CA 1
ATOM 3548 C C . GLN A 1 447 ? 12.058 -24.398 -83.026 1.00 85.19 447 GLN A C 1
ATOM 3550 O O . GLN A 1 447 ? 13.071 -23.826 -83.424 1.00 85.19 447 GLN A O 1
ATOM 3555 N N . CYS A 1 448 ? 10.980 -24.505 -83.810 1.00 72.00 448 CYS A N 1
ATOM 3556 C CA . CYS A 1 448 ? 10.936 -23.934 -85.160 1.00 72.00 448 CYS A CA 1
ATOM 3557 C C . CYS A 1 448 ? 10.998 -22.395 -85.174 1.00 72.00 448 CYS A C 1
ATOM 3559 O O . CYS A 1 448 ? 11.451 -21.815 -86.163 1.00 72.00 448 CYS A O 1
ATOM 3561 N N . GLN A 1 449 ? 10.546 -21.717 -84.113 1.00 80.38 449 GLN A N 1
ATOM 3562 C CA . GLN A 1 449 ? 10.715 -20.269 -83.960 1.00 80.38 449 GLN A CA 1
ATOM 3563 C C . GLN A 1 449 ? 12.153 -19.901 -83.576 1.00 80.38 449 GLN A C 1
ATOM 3565 O O . GLN A 1 449 ? 12.708 -18.997 -84.199 1.00 80.38 449 GLN A O 1
ATOM 3570 N N . ALA A 1 450 ? 12.776 -20.640 -82.650 1.00 80.31 450 ALA A N 1
ATOM 3571 C CA . ALA A 1 450 ? 14.186 -20.480 -82.293 1.00 80.31 450 ALA A CA 1
ATOM 3572 C C . ALA A 1 450 ? 15.095 -20.662 -83.520 1.00 80.31 450 ALA A C 1
ATOM 3574 O O . ALA A 1 450 ? 15.802 -19.732 -83.889 1.00 80.31 450 ALA A O 1
ATOM 3575 N N . LEU A 1 451 ? 14.956 -21.768 -84.262 1.00 76.12 451 LEU A N 1
ATOM 3576 C CA . LEU A 1 451 ? 15.732 -22.014 -85.485 1.00 76.12 451 LEU A CA 1
ATOM 3577 C C . LEU A 1 451 ? 15.521 -20.938 -86.564 1.00 76.12 451 LEU A C 1
ATOM 3579 O O . LEU A 1 451 ? 16.450 -20.607 -87.295 1.00 76.12 451 LEU A O 1
ATOM 3583 N N . LYS A 1 452 ? 14.322 -20.344 -86.669 1.00 79.56 452 LYS A N 1
ATOM 3584 C CA . LYS A 1 452 ? 14.083 -19.194 -87.563 1.00 79.56 452 LYS A CA 1
ATOM 3585 C C . LYS A 1 452 ? 14.757 -17.915 -87.069 1.00 79.56 452 LYS A C 1
ATOM 3587 O O . LYS A 1 452 ? 15.158 -17.101 -87.898 1.00 79.56 452 LYS A O 1
ATOM 3592 N N . GLN A 1 453 ? 14.860 -17.709 -85.759 1.00 78.44 453 GLN A N 1
ATOM 3593 C CA . GLN A 1 453 ? 15.598 -16.588 -85.186 1.00 78.44 453 GLN A CA 1
ATOM 3594 C C . GLN A 1 453 ? 17.107 -16.784 -85.359 1.00 78.44 453 GLN A C 1
ATOM 3596 O O . GLN A 1 453 ? 17.769 -15.848 -85.796 1.00 78.44 453 GLN A O 1
ATOM 3601 N N . ASP A 1 454 ? 17.623 -17.994 -85.150 1.00 79.81 454 ASP A N 1
ATOM 3602 C CA . ASP A 1 454 ? 19.022 -18.348 -85.400 1.00 79.81 454 ASP A CA 1
ATOM 3603 C C . ASP A 1 454 ? 19.382 -18.172 -86.879 1.00 79.81 454 ASP A C 1
ATOM 3605 O O . ASP A 1 454 ? 20.392 -17.553 -87.193 1.00 79.81 454 ASP A O 1
ATOM 3609 N N . LEU A 1 455 ? 18.519 -18.597 -87.809 1.00 76.19 455 LEU A N 1
ATOM 3610 C CA . LEU A 1 455 ? 18.735 -18.394 -89.247 1.00 76.19 455 LEU A CA 1
ATOM 3611 C C . LEU A 1 455 ? 18.760 -16.896 -89.610 1.00 76.19 455 LEU A C 1
ATOM 3613 O O . LEU A 1 455 ? 19.616 -16.474 -90.383 1.00 76.19 455 LEU A O 1
ATOM 3617 N N . ARG A 1 456 ? 17.911 -16.058 -88.991 1.00 78.06 456 ARG A N 1
ATOM 3618 C CA . ARG A 1 456 ? 18.000 -14.588 -89.130 1.00 78.06 456 ARG A CA 1
ATOM 3619 C C . ARG A 1 456 ? 19.261 -14.010 -88.491 1.00 78.06 456 ARG A C 1
ATOM 3621 O O . ARG A 1 456 ? 19.810 -13.061 -89.036 1.00 78.06 456 ARG A O 1
ATOM 3628 N N . MET A 1 457 ? 19.712 -14.537 -87.353 1.00 77.62 457 MET A N 1
ATOM 3629 C CA . MET A 1 457 ? 20.942 -14.104 -86.682 1.00 77.62 457 MET A CA 1
ATOM 3630 C C . MET A 1 457 ? 22.171 -14.458 -87.523 1.00 77.62 457 MET A C 1
ATOM 3632 O O . MET A 1 457 ? 23.018 -13.597 -87.721 1.00 77.62 457 MET A O 1
ATOM 3636 N N . VAL A 1 458 ? 22.222 -15.661 -88.101 1.00 75.25 458 VAL A N 1
ATOM 3637 C CA . VAL A 1 458 ? 23.252 -16.089 -89.060 1.00 75.25 458 VAL A CA 1
ATOM 3638 C C . VAL A 1 458 ? 23.194 -15.242 -90.328 1.00 75.25 458 VAL A C 1
ATOM 3640 O O . VAL A 1 458 ? 24.223 -14.745 -90.763 1.00 75.25 458 VAL A O 1
ATOM 3643 N N . GLN A 1 459 ? 22.010 -14.993 -90.894 1.00 71.00 459 GLN A N 1
ATOM 3644 C CA . GLN A 1 459 ? 21.866 -14.125 -92.065 1.00 71.00 459 GLN A CA 1
ATOM 3645 C C . GLN A 1 459 ? 22.302 -12.682 -91.760 1.00 71.00 459 GLN A C 1
ATOM 3647 O O . GLN A 1 459 ? 22.954 -12.054 -92.587 1.00 71.00 459 GLN A O 1
ATOM 3652 N N . LYS A 1 460 ? 22.007 -12.165 -90.560 1.00 74.69 460 LYS A N 1
ATOM 3653 C CA . LYS A 1 460 ? 22.444 -10.837 -90.110 1.00 74.69 460 LYS A CA 1
ATOM 3654 C C . LYS A 1 460 ? 23.951 -10.785 -89.837 1.00 74.69 460 LYS A C 1
ATOM 3656 O O . LYS A 1 460 ? 24.570 -9.790 -90.197 1.00 74.69 460 LYS A O 1
ATOM 3661 N N . ALA A 1 461 ? 24.534 -11.847 -89.278 1.00 71.62 461 ALA A N 1
ATOM 3662 C CA . ALA A 1 461 ? 25.978 -12.001 -89.111 1.00 71.62 461 ALA A CA 1
ATOM 3663 C C . ALA A 1 461 ? 26.685 -12.017 -90.477 1.00 71.62 461 ALA A C 1
ATOM 3665 O O . ALA A 1 461 ? 27.603 -11.232 -90.702 1.00 71.62 461 ALA A O 1
ATOM 3666 N N . LEU A 1 462 ? 26.169 -12.801 -91.430 1.00 65.56 462 LEU A N 1
ATOM 3667 C CA . LEU A 1 462 ? 26.660 -12.861 -92.807 1.00 65.56 462 LEU A CA 1
ATOM 3668 C C . LEU A 1 462 ? 26.559 -11.494 -93.508 1.00 65.56 462 LEU A C 1
ATOM 3670 O O . LEU A 1 462 ? 27.489 -11.084 -94.194 1.00 65.56 462 LEU A O 1
ATOM 3674 N N . CYS A 1 463 ? 25.468 -10.747 -93.298 1.00 63.12 463 CYS A N 1
ATOM 3675 C CA . CYS A 1 463 ? 25.341 -9.369 -93.785 1.00 63.12 463 CYS A CA 1
ATOM 3676 C C . CYS A 1 463 ? 26.311 -8.392 -93.094 1.00 63.12 463 CYS A C 1
ATOM 3678 O O . CYS A 1 463 ? 26.776 -7.463 -93.747 1.00 63.12 463 CYS A O 1
ATOM 3680 N N . SER A 1 464 ? 26.647 -8.586 -91.813 1.00 67.62 464 SER A N 1
ATOM 3681 C CA . SER A 1 464 ? 27.660 -7.766 -91.129 1.00 67.62 464 SER A CA 1
ATOM 3682 C C . SER A 1 464 ? 29.102 -8.119 -91.513 1.00 67.62 464 SER A C 1
ATOM 3684 O O . SER A 1 464 ? 29.955 -7.240 -91.475 1.00 67.62 464 SER A O 1
ATOM 3686 N N . GLU A 1 465 ? 29.373 -9.357 -91.937 1.00 67.62 465 GLU A N 1
ATOM 3687 C CA . GLU A 1 465 ? 30.677 -9.773 -92.476 1.00 67.62 465 GLU A CA 1
ATOM 3688 C C . GLU A 1 465 ? 30.851 -9.381 -93.955 1.00 67.62 465 GLU A C 1
ATOM 3690 O O . GLU A 1 465 ? 31.945 -9.005 -94.369 1.00 67.62 465 GLU A O 1
ATOM 3695 N N . ALA A 1 466 ? 29.777 -9.416 -94.754 1.00 58.41 466 ALA A N 1
ATOM 3696 C CA . ALA A 1 466 ? 29.792 -9.022 -96.168 1.00 58.41 466 ALA A CA 1
ATOM 3697 C C . ALA A 1 466 ? 29.597 -7.509 -96.408 1.00 58.41 466 ALA A C 1
ATOM 3699 O O . ALA A 1 466 ? 29.864 -7.026 -97.510 1.00 58.41 466 ALA A O 1
ATOM 3700 N N . GLY A 1 467 ? 29.141 -6.769 -95.393 1.00 54.03 467 GLY A N 1
ATOM 3701 C CA . GLY A 1 467 ? 28.823 -5.343 -95.459 1.00 54.03 467 GLY A CA 1
ATOM 3702 C C . GLY A 1 467 ? 27.441 -5.044 -96.055 1.00 54.03 467 GLY A C 1
ATOM 3703 O O . GLY A 1 467 ? 27.005 -5.647 -97.041 1.00 54.03 467 GLY A O 1
ATOM 3704 N N . GLU A 1 468 ? 26.743 -4.059 -95.480 1.00 56.47 468 GLU A N 1
ATOM 3705 C CA . GLU A 1 468 ? 25.494 -3.552 -96.053 1.00 56.47 468 GLU A CA 1
ATOM 3706 C C . GLU A 1 468 ? 25.740 -3.024 -97.479 1.00 56.47 468 GLU A C 1
ATOM 3708 O O . GLU A 1 468 ? 26.607 -2.176 -97.698 1.00 56.47 468 GLU A O 1
ATOM 3713 N N . ASN A 1 469 ? 24.921 -3.502 -98.429 1.00 55.28 469 ASN A N 1
ATOM 3714 C CA . ASN A 1 469 ? 24.919 -3.231 -99.881 1.00 55.28 469 ASN A CA 1
ATOM 3715 C C . ASN A 1 469 ? 25.678 -4.201 -100.817 1.00 55.28 469 ASN A C 1
ATOM 3717 O O . ASN A 1 469 ? 25.766 -3.924 -102.016 1.00 55.28 469 ASN A O 1
ATOM 3721 N N . VAL A 1 470 ? 26.118 -5.385 -100.367 1.00 52.88 470 VAL A N 1
ATOM 3722 C CA . VAL A 1 470 ? 26.523 -6.465 -101.298 1.00 52.88 470 VAL A CA 1
ATOM 3723 C C . VAL A 1 470 ? 25.340 -7.383 -101.634 1.00 52.88 470 VAL A C 1
ATOM 3725 O O . VAL A 1 470 ? 25.052 -8.354 -100.937 1.00 52.88 470 VAL A O 1
ATOM 3728 N N . SER A 1 471 ? 24.666 -7.116 -102.757 1.00 50.91 471 SER A N 1
ATOM 3729 C CA . SER A 1 471 ? 23.741 -8.090 -103.355 1.00 50.91 471 SER A CA 1
ATOM 3730 C C . SER A 1 471 ? 24.528 -9.307 -103.848 1.00 50.91 471 SER A C 1
ATOM 3732 O O . SER A 1 471 ? 25.428 -9.164 -104.682 1.00 50.91 471 SER A O 1
ATOM 3734 N N . ILE A 1 472 ? 24.173 -10.505 -103.374 1.00 55.53 472 ILE A N 1
ATOM 3735 C CA . ILE A 1 472 ? 24.861 -11.770 -103.700 1.00 55.53 472 ILE A CA 1
ATOM 3736 C C . ILE A 1 472 ? 24.889 -12.031 -105.221 1.00 55.53 472 ILE A C 1
ATOM 3738 O O . ILE A 1 472 ? 25.879 -12.538 -105.744 1.00 55.53 472 ILE A O 1
ATOM 3742 N N . HIS A 1 473 ? 23.876 -11.575 -105.966 1.00 54.38 473 HIS A N 1
ATOM 3743 C CA . HIS A 1 473 ? 23.839 -11.667 -107.433 1.00 54.38 473 HIS A CA 1
ATOM 3744 C C . HIS A 1 473 ? 24.746 -10.657 -108.170 1.00 54.38 473 HIS A C 1
ATOM 3746 O O . HIS A 1 473 ? 24.872 -10.738 -109.388 1.00 54.38 473 HIS A O 1
ATOM 3752 N N . SER A 1 474 ? 25.407 -9.722 -107.474 1.00 54.66 474 SER A N 1
ATOM 3753 C CA . SER A 1 474 ? 26.245 -8.668 -108.087 1.00 54.66 474 SER A CA 1
ATOM 3754 C C . SER A 1 474 ? 27.764 -8.884 -107.951 1.00 54.66 474 SER A C 1
ATOM 3756 O O . SER A 1 474 ? 28.565 -8.044 -108.371 1.00 54.66 474 SER A O 1
ATOM 3758 N N . LEU A 1 475 ? 28.192 -10.009 -107.372 1.00 54.03 475 LEU A N 1
ATOM 3759 C CA . LEU A 1 475 ? 29.608 -10.307 -107.117 1.00 54.03 475 LEU A CA 1
ATOM 3760 C C . LEU A 1 475 ? 30.411 -10.741 -108.363 1.00 54.03 475 LEU A C 1
ATOM 3762 O O . LEU A 1 475 ? 31.637 -10.768 -108.307 1.00 54.03 475 LEU A O 1
ATOM 3766 N N . SER A 1 476 ? 29.756 -11.031 -109.492 1.00 49.53 476 SER A N 1
ATOM 3767 C CA . SER A 1 476 ? 30.365 -11.771 -110.612 1.00 49.53 476 SER A CA 1
ATOM 3768 C C . SER A 1 476 ? 31.086 -10.947 -111.698 1.00 49.53 476 SER A C 1
ATOM 3770 O O . SER A 1 476 ? 31.734 -11.558 -112.546 1.00 49.53 476 SER A O 1
ATOM 3772 N N . SER A 1 477 ? 30.955 -9.612 -111.765 1.00 50.81 477 SER A N 1
ATOM 3773 C CA . SER A 1 477 ? 31.131 -8.906 -113.059 1.00 50.81 477 SER A CA 1
ATOM 3774 C C . SER A 1 477 ? 32.117 -7.727 -113.153 1.00 50.81 477 SER A C 1
ATOM 3776 O O . SER A 1 477 ? 32.304 -7.235 -114.259 1.00 50.81 477 SER A O 1
ATOM 3778 N N . ASN A 1 478 ? 32.778 -7.257 -112.082 1.00 52.28 478 ASN A N 1
ATOM 3779 C CA . ASN A 1 478 ? 33.604 -6.025 -112.149 1.00 52.28 478 ASN A CA 1
ATOM 3780 C C . ASN A 1 478 ? 34.880 -6.028 -111.270 1.00 52.28 478 ASN A C 1
ATOM 3782 O O . ASN A 1 478 ? 35.091 -5.149 -110.432 1.00 52.28 478 ASN A O 1
ATOM 3786 N N . TRP A 1 479 ? 35.774 -7.005 -111.459 1.00 47.50 479 TRP A N 1
ATOM 3787 C CA . TRP A 1 479 ? 37.018 -7.121 -110.673 1.00 47.50 479 TRP A CA 1
ATOM 3788 C C . TRP A 1 479 ? 38.061 -6.021 -110.956 1.00 47.50 479 TRP A C 1
ATOM 3790 O O . TRP A 1 479 ? 38.809 -5.636 -110.058 1.00 47.50 479 TRP A O 1
ATOM 3800 N N . ARG A 1 480 ? 38.105 -5.478 -112.181 1.00 55.31 480 ARG A N 1
ATOM 3801 C CA . ARG A 1 480 ? 39.213 -4.616 -112.640 1.00 55.31 480 ARG A CA 1
ATOM 3802 C C . ARG A 1 480 ? 39.164 -3.177 -112.101 1.00 55.31 480 ARG A C 1
ATOM 3804 O O . ARG A 1 480 ? 40.198 -2.647 -111.713 1.00 55.31 480 ARG A O 1
ATOM 3811 N N . GLY A 1 481 ? 37.976 -2.570 -112.012 1.00 64.31 481 GLY A N 1
ATOM 3812 C CA . GLY A 1 481 ? 37.807 -1.218 -111.450 1.00 64.31 481 GLY A CA 1
ATOM 3813 C C . GLY A 1 481 ? 37.934 -1.170 -109.921 1.00 64.31 481 GLY A C 1
ATOM 3814 O O . GLY A 1 481 ? 38.502 -0.227 -109.372 1.00 64.31 481 GLY A O 1
ATOM 3815 N N . ARG A 1 482 ? 37.477 -2.225 -109.227 1.00 61.06 482 ARG A N 1
ATOM 3816 C CA . ARG A 1 482 ? 37.551 -2.324 -107.759 1.00 61.06 482 ARG A CA 1
ATOM 3817 C C . ARG A 1 482 ? 38.994 -2.302 -107.248 1.00 61.06 482 ARG A C 1
ATOM 3819 O O . ARG A 1 482 ? 39.265 -1.612 -106.274 1.00 61.06 482 ARG A O 1
ATOM 3826 N N . ALA A 1 483 ? 39.926 -2.978 -107.924 1.00 66.94 483 ALA A N 1
ATOM 3827 C CA . ALA A 1 483 ? 41.340 -2.996 -107.534 1.00 66.94 483 ALA A CA 1
ATOM 3828 C C . ALA A 1 483 ? 41.978 -1.590 -107.520 1.00 66.94 483 ALA A C 1
ATOM 3830 O O . ALA A 1 483 ? 42.678 -1.235 -106.573 1.00 66.94 483 ALA A O 1
ATOM 3831 N N . GLN A 1 484 ? 41.683 -0.760 -108.525 1.00 74.19 484 GLN A N 1
ATOM 3832 C CA . GLN A 1 484 ? 42.199 0.611 -108.605 1.00 74.19 484 GLN A CA 1
ATOM 3833 C C . GLN A 1 484 ? 41.583 1.523 -107.530 1.00 74.19 484 GLN A C 1
ATOM 3835 O O . GLN A 1 484 ? 42.271 2.364 -106.951 1.00 74.19 484 GLN A O 1
ATOM 3840 N N . GLN A 1 485 ? 40.301 1.321 -107.213 1.00 72.88 485 GLN A N 1
ATOM 3841 C CA . GLN A 1 485 ? 39.611 2.054 -106.152 1.00 72.88 485 GLN A CA 1
ATOM 3842 C C . GLN A 1 485 ? 40.104 1.651 -104.751 1.00 72.88 485 GLN A C 1
ATOM 3844 O O . GLN A 1 485 ? 40.244 2.513 -103.886 1.00 72.88 485 GLN A O 1
ATOM 3849 N N . ILE A 1 486 ? 40.444 0.372 -104.544 1.00 74.94 486 ILE A N 1
ATOM 3850 C CA . ILE A 1 486 ? 41.088 -0.129 -103.320 1.00 74.94 486 ILE A CA 1
ATOM 3851 C C . ILE A 1 486 ? 42.467 0.513 -103.137 1.00 74.94 486 ILE A C 1
ATOM 3853 O O . ILE A 1 486 ? 42.726 1.041 -102.061 1.00 74.94 486 ILE A O 1
ATOM 3857 N N . ALA A 1 487 ? 43.311 0.558 -104.173 1.00 77.19 487 ALA A N 1
ATOM 3858 C CA . ALA A 1 487 ? 44.627 1.200 -104.087 1.00 77.19 487 ALA A CA 1
ATOM 3859 C C . ALA A 1 487 ? 44.525 2.696 -103.721 1.00 77.19 487 ALA A C 1
ATOM 3861 O O . ALA A 1 487 ? 45.218 3.169 -102.821 1.00 77.19 487 ALA A O 1
ATOM 3862 N N . ALA A 1 488 ? 43.597 3.432 -104.345 1.00 79.56 488 ALA A N 1
ATOM 3863 C CA . ALA A 1 488 ? 43.356 4.843 -104.029 1.00 79.56 488 ALA A CA 1
ATOM 3864 C C . ALA A 1 488 ? 42.820 5.062 -102.598 1.00 79.56 488 ALA A C 1
ATOM 3866 O O . ALA A 1 488 ? 43.159 6.054 -101.949 1.00 79.56 488 ALA A O 1
ATOM 3867 N N . LEU A 1 489 ? 41.995 4.142 -102.083 1.00 82.38 489 LEU A N 1
ATOM 3868 C CA . LEU A 1 489 ? 41.511 4.181 -100.699 1.00 82.38 489 LEU A CA 1
ATOM 3869 C C . LEU A 1 489 ? 42.592 3.774 -99.692 1.00 82.38 489 LEU A C 1
ATOM 3871 O O . LEU A 1 489 ? 42.669 4.387 -98.635 1.00 82.38 489 LEU A O 1
ATOM 3875 N N . GLN A 1 490 ? 43.461 2.815 -100.017 1.00 81.44 490 GLN A N 1
ATOM 3876 C CA . GLN A 1 490 ? 44.620 2.446 -99.198 1.00 81.44 490 GLN A CA 1
ATOM 3877 C C . GLN A 1 490 ? 45.622 3.601 -99.090 1.00 81.44 490 GLN A C 1
ATOM 3879 O O . GLN A 1 490 ? 46.097 3.893 -97.996 1.00 81.44 490 GLN A O 1
ATOM 3884 N N . GLN A 1 491 ? 45.879 4.320 -100.186 1.00 83.38 491 GLN A N 1
ATOM 3885 C CA . GLN A 1 491 ? 46.725 5.516 -100.167 1.00 83.38 491 GLN A CA 1
ATOM 3886 C C . GLN A 1 491 ? 46.099 6.649 -99.335 1.00 83.38 491 GLN A C 1
ATOM 3888 O O . GLN A 1 491 ? 46.791 7.279 -98.539 1.00 83.38 491 GLN A O 1
ATOM 3893 N N . LYS A 1 492 ? 44.776 6.860 -99.431 1.00 85.75 492 LYS A N 1
ATOM 3894 C CA . LYS A 1 492 ? 44.059 7.801 -98.550 1.00 85.75 492 LYS A CA 1
ATOM 3895 C C . LYS A 1 492 ? 44.028 7.363 -97.087 1.00 85.75 492 LYS A C 1
ATOM 3897 O O . LYS A 1 492 ? 44.068 8.226 -96.220 1.00 85.75 492 LYS A O 1
ATOM 3902 N N . LEU A 1 493 ? 43.948 6.064 -96.800 1.00 84.12 493 LEU A N 1
ATOM 3903 C CA . LEU A 1 493 ? 44.039 5.539 -95.437 1.00 84.12 493 LEU A CA 1
ATOM 3904 C C . LEU A 1 493 ? 45.430 5.781 -94.855 1.00 84.12 493 LEU A C 1
ATOM 3906 O O . LEU A 1 493 ? 45.510 6.240 -93.724 1.00 84.12 493 LEU A O 1
ATOM 3910 N N . LEU A 1 494 ? 46.500 5.571 -95.630 1.00 85.31 494 LEU A N 1
ATOM 3911 C CA . LEU A 1 494 ? 47.862 5.917 -95.216 1.00 85.31 494 LEU A CA 1
ATOM 3912 C C . LEU A 1 494 ? 48.005 7.421 -94.948 1.00 85.31 494 LEU A C 1
ATOM 3914 O O . LEU A 1 494 ? 48.416 7.783 -93.853 1.00 85.31 494 LEU A O 1
ATOM 3918 N N . GLU A 1 495 ? 47.573 8.296 -95.865 1.00 84.44 495 GLU A N 1
ATOM 3919 C CA . GLU A 1 495 ? 47.593 9.750 -95.627 1.00 84.44 495 GLU A CA 1
ATOM 3920 C C . GLU A 1 495 ? 46.767 10.175 -94.403 1.00 84.44 495 GLU A C 1
ATOM 3922 O O . GLU A 1 495 ? 47.169 11.070 -93.665 1.00 84.44 495 GLU A O 1
ATOM 3927 N N . LEU A 1 496 ? 45.579 9.596 -94.199 1.00 82.88 496 LEU A N 1
ATOM 3928 C CA . LEU A 1 496 ? 44.722 9.932 -93.058 1.00 82.88 496 LEU A CA 1
ATOM 3929 C C . LEU A 1 496 ? 45.281 9.380 -91.748 1.00 82.88 496 LEU A C 1
ATOM 3931 O O . LEU A 1 496 ? 45.132 10.031 -90.721 1.00 82.88 496 LEU A O 1
ATOM 3935 N N . GLN A 1 497 ? 45.937 8.222 -91.775 1.00 79.75 497 GLN A N 1
ATOM 3936 C CA . GLN A 1 497 ? 46.596 7.630 -90.616 1.00 79.75 497 GLN A CA 1
ATOM 3937 C C . GLN A 1 497 ? 47.886 8.379 -90.261 1.00 79.75 497 GLN A C 1
ATOM 3939 O O . GLN A 1 497 ? 48.157 8.576 -89.082 1.00 79.75 497 GLN A O 1
ATOM 3944 N N . GLU A 1 498 ? 48.624 8.884 -91.251 1.00 81.44 498 GLU A N 1
ATOM 3945 C CA . GLU A 1 498 ? 49.760 9.792 -91.061 1.00 81.44 498 GLU A CA 1
ATOM 3946 C C . GLU A 1 498 ? 49.295 11.148 -90.504 1.00 81.44 498 GLU A C 1
ATOM 3948 O O . GLU A 1 498 ? 49.805 11.594 -89.482 1.00 81.44 498 GLU A O 1
ATOM 3953 N N . LYS A 1 499 ? 48.237 11.751 -91.066 1.00 79.81 499 LYS A N 1
ATOM 3954 C CA . LYS A 1 499 ? 47.623 12.989 -90.537 1.00 79.81 499 LYS A CA 1
ATOM 3955 C C . LYS A 1 499 ? 47.025 12.806 -89.136 1.00 79.81 499 LYS A C 1
ATOM 3957 O O . LYS A 1 499 ? 47.069 13.738 -88.334 1.00 79.81 499 LYS A O 1
ATOM 3962 N N . LEU A 1 500 ? 46.490 11.624 -88.820 1.00 72.00 500 LEU A N 1
ATOM 3963 C CA . LEU A 1 500 ? 46.018 11.279 -87.478 1.00 72.00 500 LEU A CA 1
ATOM 3964 C C . LEU A 1 500 ? 47.195 11.109 -86.509 1.00 72.00 500 LEU A C 1
ATOM 3966 O O . LEU A 1 500 ? 47.140 11.660 -85.411 1.00 72.00 500 LEU A O 1
ATOM 3970 N N . ASN A 1 501 ? 48.273 10.429 -86.914 1.00 70.88 501 ASN A N 1
ATOM 3971 C CA . ASN A 1 501 ? 49.509 10.358 -86.132 1.00 70.88 501 ASN A CA 1
ATOM 3972 C C . ASN A 1 501 ? 50.088 11.756 -85.895 1.00 70.88 501 ASN A C 1
ATOM 3974 O O . ASN A 1 501 ? 50.364 12.087 -84.752 1.00 70.88 501 ASN A O 1
ATOM 3978 N N . GLU A 1 502 ? 50.169 12.620 -86.910 1.00 70.00 502 GLU A N 1
ATOM 3979 C CA . GLU A 1 502 ? 50.621 14.004 -86.738 1.00 70.00 502 GLU A CA 1
ATOM 3980 C C . GLU A 1 502 ? 49.742 14.797 -85.760 1.00 70.00 502 GLU A C 1
ATOM 3982 O O . GLU A 1 502 ? 50.266 15.570 -84.960 1.00 70.00 502 GLU A O 1
ATOM 3987 N N . GLN A 1 503 ? 48.413 14.642 -85.805 1.00 60.50 503 GLN A N 1
ATOM 3988 C CA . GLN A 1 503 ? 47.517 15.280 -84.832 1.00 60.50 503 GLN A CA 1
ATOM 3989 C C . GLN A 1 503 ? 47.691 14.706 -83.420 1.00 60.50 503 GLN A C 1
ATOM 3991 O O . GLN A 1 503 ? 47.600 15.454 -82.446 1.00 60.50 503 GLN A O 1
ATOM 3996 N N . THR A 1 504 ? 47.991 13.412 -83.307 1.00 57.72 504 THR A N 1
ATOM 3997 C CA . THR A 1 504 ? 48.244 12.733 -82.030 1.00 57.72 504 THR A CA 1
ATOM 3998 C C . THR A 1 504 ? 49.596 13.164 -81.443 1.00 57.72 504 THR A C 1
ATOM 4000 O O . THR A 1 504 ? 49.675 13.552 -80.281 1.00 57.72 504 THR A O 1
ATOM 4003 N N . GLU A 1 505 ? 50.658 13.214 -82.247 1.00 55.75 505 GLU A N 1
ATOM 4004 C CA . GLU A 1 505 ? 51.998 13.654 -81.836 1.00 55.75 505 GLU A CA 1
ATOM 4005 C C . GLU A 1 505 ? 52.044 15.154 -81.502 1.00 55.75 505 GLU A C 1
ATOM 4007 O O . GLU A 1 505 ? 52.675 15.546 -80.519 1.00 55.75 505 GLU A O 1
ATOM 4012 N N . LYS A 1 506 ? 51.303 15.998 -82.238 1.00 55.50 506 LYS A N 1
ATOM 4013 C CA . LYS A 1 506 ? 51.161 17.436 -81.929 1.00 55.50 506 LYS A CA 1
ATOM 4014 C C . LYS A 1 506 ? 50.333 17.710 -80.662 1.00 55.50 506 LYS A C 1
ATOM 4016 O O . LYS A 1 506 ? 50.424 18.817 -80.135 1.00 55.50 506 LYS A O 1
ATOM 4021 N N . GLN A 1 507 ? 49.575 16.738 -80.140 1.00 51.41 507 GLN A N 1
ATOM 4022 C CA . GLN A 1 507 ? 48.989 16.817 -78.791 1.00 51.41 507 GLN A CA 1
ATOM 4023 C C . GLN A 1 507 ? 49.971 16.374 -77.693 1.00 51.41 507 GLN A C 1
ATOM 4025 O O . GLN A 1 507 ? 50.024 17.004 -76.640 1.00 51.41 507 GLN A O 1
ATOM 4030 N N . VAL A 1 508 ? 50.787 15.345 -77.946 1.00 54.59 508 VAL A N 1
ATOM 4031 C CA . VAL A 1 508 ? 51.607 14.668 -76.919 1.00 54.59 508 VAL A CA 1
ATOM 4032 C C . VAL A 1 508 ? 52.800 15.495 -76.399 1.00 54.59 508 VAL A C 1
ATOM 4034 O O . VAL A 1 508 ? 53.326 15.193 -75.326 1.00 54.59 508 VAL A O 1
ATOM 4037 N N . VAL A 1 509 ? 53.217 16.573 -77.080 1.00 55.38 509 VAL A N 1
ATOM 4038 C CA . VAL A 1 509 ? 54.311 17.454 -76.609 1.00 55.38 509 VAL A CA 1
ATOM 4039 C C . VAL A 1 509 ? 53.859 18.912 -76.457 1.00 55.38 509 VAL A C 1
ATOM 4041 O O . VAL A 1 509 ? 54.257 19.809 -77.198 1.00 55.38 509 VAL A O 1
ATOM 4044 N N . GLY A 1 510 ? 53.054 19.169 -75.423 1.00 49.38 510 GLY A N 1
ATOM 4045 C CA . GLY A 1 510 ? 52.699 20.520 -74.986 1.00 49.38 510 GLY A CA 1
ATOM 4046 C C . GLY A 1 510 ? 52.388 20.600 -73.489 1.00 49.38 510 GLY A C 1
ATOM 4047 O O . GLY A 1 510 ? 51.765 19.710 -72.917 1.00 49.38 510 GLY A O 1
ATOM 4048 N N . ASN A 1 511 ? 52.763 21.708 -72.835 1.00 54.75 511 ASN A N 1
ATOM 4049 C CA . ASN A 1 511 ? 52.608 21.950 -71.382 1.00 54.75 511 ASN A CA 1
ATOM 4050 C C . ASN A 1 511 ? 51.141 22.071 -70.875 1.00 54.75 511 ASN A C 1
ATOM 4052 O O . ASN A 1 511 ? 50.886 22.668 -69.818 1.00 54.75 511 ASN A O 1
ATOM 4056 N N . ALA A 1 512 ? 50.174 21.554 -71.633 1.00 54.09 512 ALA A N 1
ATOM 4057 C CA . ALA A 1 512 ? 48.769 21.406 -71.271 1.00 54.09 512 ALA A CA 1
ATOM 4058 C C . ALA A 1 512 ? 48.504 20.048 -70.592 1.00 54.09 512 ALA A C 1
ATOM 4060 O O . ALA A 1 512 ? 47.896 20.024 -69.522 1.00 54.09 512 ALA A O 1
ATOM 4061 N N . ASP A 1 513 ? 49.049 18.948 -71.122 1.00 60.94 513 ASP A N 1
ATOM 4062 C CA . ASP A 1 513 ? 48.749 17.587 -70.645 1.00 60.94 513 ASP A CA 1
ATOM 4063 C C . ASP A 1 513 ? 49.252 17.320 -69.226 1.00 60.94 513 ASP A C 1
ATOM 4065 O O . ASP A 1 513 ? 48.532 16.753 -68.405 1.00 60.94 513 ASP A O 1
ATOM 4069 N N . ASN A 1 514 ? 50.435 17.827 -68.864 1.00 63.25 514 ASN A N 1
ATOM 4070 C CA . ASN A 1 514 ? 50.908 17.758 -67.477 1.00 63.25 514 ASN A CA 1
ATOM 4071 C C . ASN A 1 514 ? 49.990 18.526 -66.508 1.00 63.25 514 ASN A C 1
ATOM 4073 O O . ASN A 1 514 ? 49.780 18.078 -65.380 1.00 63.25 514 ASN A O 1
ATOM 4077 N N . ARG A 1 515 ? 49.385 19.645 -66.935 1.00 65.94 515 ARG A N 1
ATOM 4078 C CA . ARG A 1 515 ? 48.415 20.388 -66.110 1.00 65.94 515 ARG A CA 1
ATOM 4079 C C . ARG A 1 515 ? 47.071 19.667 -66.020 1.00 65.94 515 ARG A C 1
ATOM 4081 O O . ARG A 1 515 ? 46.527 19.582 -64.922 1.00 65.94 515 ARG A O 1
ATOM 4088 N N . ALA A 1 516 ? 46.578 19.089 -67.115 1.00 72.75 516 ALA A N 1
ATOM 4089 C CA . ALA A 1 516 ? 45.362 18.275 -67.119 1.00 72.75 516 ALA A CA 1
ATOM 4090 C C . ALA A 1 516 ? 45.515 17.000 -66.262 1.00 72.75 516 ALA A C 1
ATOM 4092 O O . ALA A 1 516 ? 44.655 16.700 -65.438 1.00 72.75 516 ALA A O 1
ATOM 4093 N N . CYS A 1 517 ? 46.647 16.299 -66.372 1.00 77.56 517 CYS A N 1
ATOM 4094 C CA . CYS A 1 517 ? 46.976 15.114 -65.575 1.00 77.56 517 CYS A CA 1
ATOM 4095 C C . CYS A 1 517 ? 47.078 15.430 -64.071 1.00 77.56 517 CYS A C 1
ATOM 4097 O O . CYS A 1 517 ? 46.544 14.690 -63.241 1.00 77.56 517 CYS A O 1
ATOM 4099 N N . VAL A 1 518 ? 47.710 16.550 -63.697 1.00 78.50 518 VAL A N 1
ATOM 4100 C CA . VAL A 1 518 ? 47.755 17.004 -62.296 1.00 78.50 518 VAL A CA 1
ATOM 4101 C C . VAL A 1 518 ? 46.364 17.411 -61.798 1.00 78.50 518 VAL A C 1
ATOM 4103 O O . VAL A 1 518 ? 45.980 16.991 -60.708 1.00 78.50 518 VAL A O 1
ATOM 4106 N N . ALA A 1 519 ? 45.574 18.141 -62.592 1.00 81.25 519 ALA A N 1
ATOM 4107 C CA . ALA A 1 519 ? 44.202 18.508 -62.235 1.00 81.25 519 ALA A CA 1
ATOM 4108 C C . ALA A 1 519 ? 43.306 17.272 -62.026 1.00 81.25 519 ALA A C 1
ATOM 4110 O O . ALA A 1 519 ? 42.599 17.193 -61.023 1.00 81.25 519 ALA A O 1
ATOM 4111 N N . MET A 1 520 ? 43.403 16.263 -62.898 1.00 78.38 520 MET A N 1
ATOM 4112 C CA . MET A 1 520 ? 42.698 14.987 -62.736 1.00 78.38 520 MET A CA 1
ATOM 4113 C C . MET A 1 520 ? 43.104 14.265 -61.447 1.00 78.38 520 MET A C 1
ATOM 4115 O O . MET A 1 520 ? 42.233 13.835 -60.695 1.00 78.38 520 MET A O 1
ATOM 4119 N N . LYS A 1 521 ? 44.402 14.195 -61.120 1.00 84.94 521 LYS A N 1
ATOM 4120 C CA . LYS A 1 521 ? 44.879 13.595 -59.857 1.00 84.94 521 LYS A CA 1
ATOM 4121 C C . LYS A 1 521 ? 44.381 14.345 -58.614 1.00 84.94 521 LYS A C 1
ATOM 4123 O O . LYS A 1 521 ? 44.094 13.710 -57.599 1.00 84.94 521 LYS A O 1
ATOM 4128 N N . VAL A 1 522 ? 44.255 15.674 -58.680 1.00 86.94 522 VAL A N 1
ATOM 4129 C CA . VAL A 1 522 ? 43.663 16.487 -57.602 1.00 86.94 522 VAL A CA 1
ATOM 4130 C C . VAL A 1 522 ? 42.170 16.184 -57.459 1.00 86.94 522 VAL A C 1
ATOM 4132 O O . VAL A 1 522 ? 41.742 15.816 -56.367 1.00 86.94 522 VAL A O 1
ATOM 4135 N N . LEU A 1 523 ? 41.402 16.215 -58.553 1.00 86.25 523 LEU A N 1
ATOM 4136 C CA . LEU A 1 523 ? 39.967 15.905 -58.550 1.00 86.25 523 LEU A CA 1
ATOM 4137 C C . LEU A 1 523 ? 39.673 14.465 -58.096 1.00 86.25 523 LEU A C 1
ATOM 4139 O O . LEU A 1 523 ? 38.714 14.228 -57.364 1.00 86.25 523 LEU A O 1
ATOM 4143 N N . GLU A 1 524 ? 40.508 13.488 -58.458 1.00 87.62 524 GLU A N 1
ATOM 4144 C CA . GLU A 1 524 ? 40.382 12.117 -57.952 1.00 87.62 524 GLU A CA 1
ATOM 4145 C C . GLU A 1 524 ? 40.678 12.008 -56.454 1.00 87.62 524 GLU A C 1
ATOM 4147 O O . GLU A 1 524 ? 39.989 11.267 -55.745 1.00 87.62 524 GLU A O 1
ATOM 4152 N N . LYS A 1 525 ? 41.675 12.748 -55.952 1.00 93.38 525 LYS A N 1
ATOM 4153 C CA . LYS A 1 525 ? 41.984 12.815 -54.519 1.00 93.38 525 LYS A CA 1
ATOM 4154 C C . LYS A 1 525 ? 40.838 13.469 -53.746 1.00 93.38 525 LYS A C 1
ATOM 4156 O O . LYS A 1 525 ? 40.422 12.928 -52.725 1.00 93.38 525 LYS A O 1
ATOM 4161 N N . GLU A 1 526 ? 40.279 14.565 -54.251 1.00 91.88 526 GLU A N 1
ATOM 4162 C CA . GLU A 1 526 ? 39.098 15.222 -53.681 1.00 91.88 526 GLU A CA 1
ATOM 4163 C C . GLU A 1 526 ? 37.876 14.297 -53.697 1.00 91.88 526 GLU A C 1
ATOM 4165 O O . GLU A 1 526 ? 37.244 14.106 -52.657 1.00 91.88 526 GLU A O 1
ATOM 4170 N N . ARG A 1 527 ? 37.599 13.618 -54.822 1.00 92.62 527 ARG A N 1
ATOM 4171 C CA . ARG A 1 527 ? 36.524 12.617 -54.929 1.00 92.62 527 ARG A CA 1
ATOM 4172 C C . ARG A 1 527 ? 36.691 11.499 -53.899 1.00 92.62 527 ARG A C 1
ATOM 4174 O O . ARG A 1 527 ? 35.717 11.145 -53.239 1.00 92.62 527 ARG A O 1
ATOM 4181 N N . ARG A 1 528 ? 37.911 10.973 -53.710 1.00 93.88 528 ARG A N 1
ATOM 4182 C CA . ARG A 1 528 ? 38.208 9.964 -52.672 1.00 93.88 528 ARG A CA 1
ATOM 4183 C C . ARG A 1 528 ? 37.984 10.509 -51.259 1.00 93.88 528 ARG A C 1
ATOM 4185 O O . ARG A 1 528 ? 37.358 9.823 -50.459 1.00 93.88 528 ARG A O 1
ATOM 4192 N N . ILE A 1 529 ? 38.428 11.731 -50.955 1.00 94.44 529 ILE A N 1
ATOM 4193 C CA . ILE A 1 529 ? 38.229 12.368 -49.639 1.00 94.44 529 ILE A CA 1
ATOM 4194 C C . ILE A 1 529 ? 36.733 12.574 -49.347 1.00 94.44 529 ILE A C 1
ATOM 4196 O O . ILE A 1 529 ? 36.273 12.268 -48.246 1.00 94.44 529 ILE A O 1
ATOM 4200 N N . VAL A 1 530 ? 35.951 13.037 -50.328 1.00 94.00 530 VAL A N 1
ATOM 4201 C CA . VAL A 1 530 ? 34.490 13.198 -50.208 1.00 94.00 530 VAL A CA 1
ATOM 4202 C C . VAL A 1 530 ? 33.792 11.843 -50.049 1.00 94.00 530 VAL A C 1
ATOM 4204 O O . VAL A 1 530 ? 32.898 11.705 -49.210 1.00 94.00 530 VAL A O 1
ATOM 4207 N N . GLN A 1 531 ? 34.215 10.818 -50.790 1.00 91.00 531 GLN A N 1
ATOM 4208 C CA . GLN A 1 531 ? 33.679 9.461 -50.669 1.00 91.00 531 GLN A CA 1
ATOM 4209 C C . GLN A 1 531 ? 33.996 8.838 -49.299 1.00 91.00 531 GLN A C 1
ATOM 4211 O O . GLN A 1 531 ? 33.119 8.247 -48.673 1.00 91.00 531 GLN A O 1
ATOM 4216 N N . GLU A 1 532 ? 35.213 9.013 -48.778 1.00 95.19 532 GLU A N 1
ATOM 4217 C CA . GLU A 1 532 ? 35.576 8.514 -47.449 1.00 95.19 532 GLU A CA 1
ATOM 4218 C C . GLU A 1 532 ? 34.834 9.272 -46.339 1.00 95.19 532 GLU A C 1
ATOM 4220 O O . GLU A 1 532 ? 34.361 8.664 -45.376 1.00 95.19 532 GLU A O 1
ATOM 4225 N N . ARG A 1 533 ? 34.672 10.595 -46.490 1.00 95.44 533 ARG A N 1
ATOM 4226 C CA . ARG A 1 533 ? 33.899 11.436 -45.569 1.00 95.44 533 ARG A CA 1
ATOM 4227 C C . ARG A 1 533 ? 32.431 11.020 -45.522 1.00 95.44 533 ARG A C 1
ATOM 4229 O O . ARG A 1 533 ? 31.926 10.760 -44.435 1.00 95.44 533 ARG A O 1
ATOM 4236 N N . THR A 1 534 ? 31.768 10.888 -46.669 1.00 90.69 534 THR A N 1
ATOM 4237 C CA . THR A 1 534 ? 30.361 10.451 -46.725 1.00 90.69 534 THR A CA 1
ATOM 4238 C C . THR A 1 534 ? 30.193 9.015 -46.219 1.00 90.69 534 THR A C 1
ATOM 4240 O O . THR A 1 534 ? 29.263 8.740 -45.464 1.00 90.69 534 THR A O 1
ATOM 4243 N N . ALA A 1 535 ? 31.140 8.112 -46.502 1.00 95.62 535 ALA A N 1
ATOM 4244 C CA . ALA A 1 535 ? 31.164 6.770 -45.917 1.00 95.62 535 ALA A CA 1
ATOM 4245 C C . ALA A 1 535 ? 31.393 6.775 -44.391 1.00 95.62 535 ALA A C 1
ATOM 4247 O O . ALA A 1 535 ? 30.952 5.854 -43.701 1.00 95.62 535 ALA A O 1
ATOM 4248 N N . ARG A 1 536 ? 32.096 7.773 -43.838 1.00 96.38 536 ARG A N 1
ATOM 4249 C CA . ARG A 1 536 ? 32.275 7.964 -42.387 1.00 96.38 536 ARG A CA 1
ATOM 4250 C C . ARG A 1 536 ? 30.993 8.492 -41.739 1.00 96.38 536 ARG A C 1
ATOM 4252 O O . ARG A 1 536 ? 30.530 7.894 -40.775 1.00 96.38 536 ARG A O 1
ATOM 4259 N N . GLU A 1 537 ? 30.378 9.514 -42.329 1.00 96.06 537 GLU A N 1
ATOM 4260 C CA . GLU A 1 537 ? 29.095 10.083 -41.888 1.00 96.06 537 GLU A CA 1
ATOM 4261 C C . GLU A 1 537 ? 27.953 9.044 -41.950 1.00 96.06 537 GLU A C 1
ATOM 4263 O O . GLU A 1 537 ? 27.119 8.980 -41.046 1.00 96.06 537 GLU A O 1
ATOM 4268 N N . LEU A 1 538 ? 27.938 8.165 -42.962 1.00 95.25 538 LEU A N 1
ATOM 4269 C CA . LEU A 1 538 ? 26.982 7.053 -43.060 1.00 95.25 538 LEU A CA 1
ATOM 4270 C C . LEU A 1 538 ? 27.173 6.021 -41.935 1.00 95.25 538 LEU A C 1
ATOM 4272 O O . LEU A 1 538 ? 26.195 5.606 -41.312 1.00 95.25 538 LEU A O 1
ATOM 4276 N N . ARG A 1 539 ? 28.423 5.629 -41.646 1.00 96.38 539 ARG A N 1
ATOM 4277 C CA . ARG A 1 539 ? 28.747 4.715 -40.535 1.00 96.38 539 ARG A CA 1
ATOM 4278 C C . ARG A 1 539 ? 28.348 5.308 -39.187 1.00 96.38 539 ARG A C 1
ATOM 4280 O O . ARG A 1 539 ? 27.714 4.620 -38.394 1.00 96.38 539 ARG A O 1
ATOM 4287 N N . GLU A 1 540 ? 28.653 6.581 -38.953 1.00 97.06 540 GLU A N 1
ATOM 4288 C CA . GLU A 1 540 ? 28.282 7.277 -37.719 1.00 97.06 540 GLU A CA 1
ATOM 4289 C C . GLU A 1 540 ? 26.757 7.317 -37.529 1.00 97.06 540 GLU A C 1
ATOM 4291 O O . GLU A 1 540 ? 26.254 6.918 -36.478 1.00 97.06 540 GLU A O 1
ATOM 4296 N N . ARG A 1 541 ? 25.999 7.686 -38.573 1.00 92.56 541 ARG A N 1
ATOM 4297 C CA . ARG A 1 541 ? 24.526 7.646 -38.548 1.00 92.56 541 ARG A CA 1
ATOM 4298 C C . ARG A 1 541 ? 23.980 6.236 -38.308 1.00 92.56 541 ARG A C 1
ATOM 4300 O O . ARG A 1 541 ? 22.989 6.093 -37.596 1.00 92.56 541 ARG A O 1
ATOM 4307 N N . SER A 1 542 ? 24.619 5.201 -38.856 1.00 95.56 542 SER A N 1
ATOM 4308 C CA . SER A 1 542 ? 24.228 3.805 -38.623 1.00 95.56 542 SER A CA 1
ATOM 4309 C C . SER A 1 542 ? 24.418 3.382 -37.162 1.00 95.56 542 SER A C 1
ATOM 4311 O O . SER A 1 542 ? 23.549 2.707 -36.611 1.00 95.56 542 SER A O 1
ATOM 4313 N N . VAL A 1 543 ? 25.514 3.797 -36.517 1.00 98.00 543 VAL A N 1
ATOM 4314 C CA . VAL A 1 543 ? 25.754 3.544 -35.083 1.00 98.00 543 VAL A CA 1
ATOM 4315 C C . VAL A 1 543 ? 24.735 4.300 -34.229 1.00 98.00 543 VAL A C 1
ATOM 4317 O O . VAL A 1 543 ? 24.082 3.699 -33.376 1.00 98.00 543 VAL A O 1
ATOM 4320 N N . GLN A 1 544 ? 24.509 5.588 -34.514 1.00 96.19 544 GLN A N 1
ATOM 4321 C CA . GLN A 1 544 ? 23.498 6.391 -33.819 1.00 96.19 544 GLN A CA 1
ATOM 4322 C C . GLN A 1 544 ? 22.090 5.778 -33.937 1.00 96.19 544 GLN A C 1
ATOM 4324 O O . GLN A 1 544 ? 21.342 5.766 -32.956 1.00 96.19 544 GLN A O 1
ATOM 4329 N N . LEU A 1 545 ? 21.728 5.231 -35.105 1.00 95.38 545 LEU A N 1
ATOM 4330 C CA . LEU A 1 545 ? 20.458 4.533 -35.311 1.00 95.38 545 LEU A CA 1
ATOM 4331 C C . LEU A 1 545 ? 20.359 3.292 -34.416 1.00 95.38 545 LEU A C 1
ATOM 4333 O O . LEU A 1 545 ? 19.380 3.167 -33.676 1.00 95.38 545 LEU A O 1
ATOM 4337 N N . GLU A 1 546 ? 21.367 2.418 -34.407 1.00 97.00 546 GLU A N 1
ATOM 4338 C CA . GLU A 1 546 ? 21.347 1.208 -33.576 1.00 97.00 546 GLU A CA 1
ATOM 4339 C C . GLU A 1 546 ? 21.301 1.547 -32.070 1.00 97.00 546 GLU A C 1
ATOM 4341 O O . GLU A 1 546 ? 20.541 0.933 -31.320 1.00 97.00 546 GLU A O 1
ATOM 4346 N N . ASP A 1 547 ? 21.985 2.603 -31.622 1.00 95.88 547 ASP A N 1
ATOM 4347 C CA . ASP A 1 547 ? 21.904 3.077 -30.233 1.00 95.88 547 ASP A CA 1
ATOM 4348 C C . ASP A 1 547 ? 20.563 3.747 -29.884 1.00 95.88 547 ASP A C 1
ATOM 4350 O O . ASP A 1 547 ? 20.116 3.695 -28.732 1.00 95.88 547 ASP A O 1
ATOM 4354 N N . THR A 1 548 ? 19.868 4.383 -30.837 1.00 93.19 548 THR A N 1
ATOM 4355 C CA . THR A 1 548 ? 18.472 4.818 -30.608 1.00 93.19 548 THR A CA 1
ATOM 4356 C C . THR A 1 548 ? 17.520 3.630 -30.509 1.00 93.19 548 THR A C 1
ATOM 4358 O O . THR A 1 548 ? 16.657 3.624 -29.631 1.00 93.19 548 THR A O 1
ATOM 4361 N N . LYS A 1 549 ? 17.707 2.600 -31.340 1.00 97.81 549 LYS A N 1
ATOM 4362 C CA . LYS A 1 549 ? 16.914 1.367 -31.337 1.00 97.81 549 LYS A CA 1
ATOM 4363 C C . LYS A 1 549 ? 17.085 0.597 -30.025 1.00 97.81 549 LYS A C 1
ATOM 4365 O O . LYS A 1 549 ? 16.092 0.354 -29.347 1.00 97.81 549 LYS A O 1
ATOM 4370 N N . ARG A 1 550 ? 18.324 0.369 -29.573 1.00 97.69 550 ARG A N 1
ATOM 4371 C CA . ARG A 1 550 ? 18.630 -0.221 -28.253 1.00 97.69 550 ARG A CA 1
ATOM 4372 C C . ARG A 1 550 ? 17.962 0.537 -27.102 1.00 97.69 550 ARG A C 1
ATOM 4374 O O . ARG A 1 550 ? 17.376 -0.082 -26.216 1.00 97.69 550 ARG A O 1
ATOM 4381 N N . ARG A 1 551 ? 17.985 1.877 -27.123 1.00 96.44 551 ARG A N 1
ATOM 4382 C CA . ARG A 1 551 ? 17.290 2.708 -26.119 1.00 96.44 551 ARG A CA 1
ATOM 4383 C C . ARG A 1 551 ? 15.766 2.590 -26.193 1.00 96.44 551 ARG A C 1
ATOM 4385 O O . ARG A 1 551 ? 15.118 2.591 -25.147 1.00 96.44 551 ARG A O 1
ATOM 4392 N N . LEU A 1 552 ? 15.190 2.480 -27.391 1.00 97.00 552 LEU A N 1
ATOM 4393 C CA . LEU A 1 552 ? 13.753 2.255 -27.577 1.00 97.00 552 LEU A CA 1
ATOM 4394 C C . LEU A 1 552 ? 13.328 0.871 -27.082 1.00 97.00 552 LEU A C 1
ATOM 4396 O O . LEU A 1 552 ? 12.319 0.774 -26.388 1.00 97.00 552 LEU A O 1
ATOM 4400 N N . ASP A 1 553 ? 14.099 -0.175 -27.372 1.00 97.50 553 ASP A N 1
ATOM 4401 C CA . ASP A 1 553 ? 13.790 -1.544 -26.951 1.00 97.50 553 ASP A CA 1
ATOM 4402 C C . ASP A 1 553 ? 13.971 -1.731 -25.437 1.00 97.50 553 ASP A C 1
ATOM 4404 O O . ASP A 1 553 ? 13.094 -2.297 -24.783 1.00 97.50 553 ASP A O 1
ATOM 4408 N N . ALA A 1 554 ? 15.000 -1.123 -24.836 1.00 96.94 554 ALA A N 1
ATOM 4409 C CA . ALA A 1 554 ? 15.120 -1.024 -23.380 1.00 96.94 554 ALA A CA 1
ATOM 4410 C C . ALA A 1 554 ? 13.944 -0.250 -22.746 1.00 96.94 554 ALA A C 1
ATOM 4412 O O . ALA A 1 554 ? 13.464 -0.616 -21.672 1.00 96.94 554 ALA A O 1
ATOM 4413 N N . GLY A 1 555 ? 13.449 0.803 -23.408 1.00 95.19 555 GLY A N 1
ATOM 4414 C CA . GLY A 1 555 ? 12.254 1.540 -22.988 1.00 95.19 555 GLY A CA 1
ATOM 4415 C C . GLY A 1 555 ? 10.969 0.709 -23.083 1.00 95.19 555 GLY A C 1
ATOM 4416 O O . GLY A 1 555 ? 10.161 0.730 -22.158 1.00 95.19 555 GLY A O 1
ATOM 4417 N N . ARG A 1 556 ? 10.799 -0.068 -24.161 1.00 97.94 556 ARG A N 1
ATOM 4418 C CA . ARG A 1 556 ? 9.679 -1.006 -24.351 1.00 97.94 556 ARG A CA 1
ATOM 4419 C C . ARG A 1 556 ? 9.672 -2.099 -23.288 1.00 97.94 556 ARG A C 1
ATOM 4421 O O . ARG A 1 556 ? 8.633 -2.327 -22.681 1.00 97.94 556 ARG A O 1
ATOM 4428 N N . ALA A 1 557 ? 10.820 -2.725 -23.024 1.00 97.19 557 ALA A N 1
ATOM 4429 C CA . ALA A 1 557 ? 10.953 -3.739 -21.980 1.00 97.19 557 ALA A CA 1
ATOM 4430 C C . ALA A 1 557 ? 10.580 -3.176 -20.598 1.00 97.19 557 ALA A C 1
ATOM 4432 O O . ALA A 1 557 ? 9.827 -3.800 -19.856 1.00 97.19 557 ALA A O 1
ATOM 4433 N N . ARG A 1 558 ? 11.037 -1.956 -20.284 1.00 97.88 558 ARG A N 1
ATOM 4434 C CA . ARG A 1 558 ? 10.716 -1.280 -19.020 1.00 97.88 558 ARG A CA 1
ATOM 4435 C C . ARG A 1 558 ? 9.229 -0.928 -18.903 1.00 97.88 558 ARG A C 1
ATOM 4437 O O . ARG A 1 558 ? 8.655 -1.132 -17.843 1.00 97.88 558 ARG A O 1
ATOM 4444 N N . ASN A 1 559 ? 8.598 -0.458 -19.983 1.00 94.88 559 ASN A N 1
ATOM 4445 C CA . ASN A 1 559 ? 7.150 -0.227 -20.006 1.00 94.88 559 ASN A CA 1
ATOM 4446 C C . ASN A 1 559 ? 6.363 -1.527 -19.809 1.00 94.88 559 ASN A C 1
ATOM 4448 O O . ASN A 1 559 ? 5.431 -1.528 -19.018 1.00 94.88 559 ASN A O 1
ATOM 4452 N N . LYS A 1 560 ? 6.768 -2.631 -20.453 1.00 98.00 560 LYS A N 1
ATOM 4453 C CA . LYS A 1 560 ? 6.111 -3.933 -20.284 1.00 98.00 560 LYS A CA 1
ATOM 4454 C C . LYS A 1 560 ? 6.155 -4.410 -18.827 1.00 98.00 560 LYS A C 1
ATOM 4456 O O . LYS A 1 560 ? 5.126 -4.793 -18.289 1.00 98.00 560 LYS A O 1
ATOM 4461 N N . ILE A 1 561 ? 7.315 -4.317 -18.170 1.00 98.00 561 ILE A N 1
ATOM 4462 C CA . ILE A 1 561 ? 7.450 -4.665 -16.744 1.00 98.00 561 ILE A CA 1
ATOM 4463 C C . ILE A 1 561 ? 6.513 -3.801 -15.885 1.00 98.00 561 ILE A C 1
ATOM 4465 O O . ILE A 1 561 ? 5.788 -4.335 -15.054 1.00 98.00 561 ILE A O 1
ATOM 4469 N N . LEU A 1 562 ? 6.460 -2.487 -16.129 1.00 97.19 562 LEU A N 1
ATOM 4470 C CA . LEU A 1 562 ? 5.553 -1.579 -15.413 1.00 97.19 562 LEU A CA 1
ATOM 4471 C C . LEU A 1 562 ? 4.065 -1.872 -15.692 1.00 97.19 562 LEU A C 1
ATOM 4473 O O . LEU A 1 562 ? 3.227 -1.665 -14.817 1.00 97.19 562 LEU A O 1
ATOM 4477 N N . GLU A 1 563 ? 3.715 -2.341 -16.891 1.00 97.69 563 GLU A N 1
ATOM 4478 C CA . GLU A 1 563 ? 2.360 -2.780 -17.250 1.00 97.69 563 GLU A CA 1
ATOM 4479 C C . GLU A 1 563 ? 1.977 -4.076 -16.515 1.00 97.69 563 GLU A C 1
ATOM 4481 O O . GLU A 1 563 ? 0.880 -4.151 -15.953 1.00 97.69 563 GLU A O 1
ATOM 4486 N N . ASP A 1 564 ? 2.894 -5.046 -16.438 1.00 97.75 564 ASP A N 1
ATOM 4487 C CA . ASP A 1 564 ? 2.729 -6.306 -15.701 1.00 97.75 564 ASP A CA 1
ATOM 4488 C C . ASP A 1 564 ? 2.626 -6.059 -14.176 1.00 97.75 564 ASP A C 1
ATOM 4490 O O . ASP A 1 564 ? 1.727 -6.586 -13.511 1.00 97.75 564 ASP A O 1
ATOM 4494 N N . GLU A 1 565 ? 3.472 -5.187 -13.613 1.00 98.19 565 GLU A N 1
ATOM 4495 C CA . GLU A 1 565 ? 3.398 -4.734 -12.215 1.00 98.19 565 GLU A CA 1
ATOM 4496 C C . GLU A 1 565 ? 2.067 -4.030 -11.920 1.00 98.19 565 GLU A C 1
ATOM 4498 O O . GLU A 1 565 ? 1.394 -4.348 -10.937 1.00 98.19 565 GLU A O 1
ATOM 4503 N N . LEU A 1 566 ? 1.634 -3.112 -12.789 1.00 97.62 566 LEU A N 1
ATOM 4504 C CA . LEU A 1 566 ? 0.366 -2.392 -12.654 1.00 97.62 566 LEU A CA 1
ATOM 4505 C C . LEU A 1 566 ? -0.843 -3.335 -12.755 1.00 97.62 566 LEU A C 1
ATOM 4507 O O . LEU A 1 566 ? -1.827 -3.149 -12.034 1.00 97.62 566 LEU A O 1
ATOM 4511 N N . ALA A 1 567 ? -0.778 -4.373 -13.593 1.00 97.75 567 ALA A N 1
ATOM 4512 C CA . ALA A 1 567 ? -1.775 -5.442 -13.621 1.00 97.75 567 ALA A CA 1
ATOM 4513 C C . ALA A 1 567 ? -1.773 -6.258 -12.313 1.00 97.75 567 ALA A C 1
ATOM 4515 O O . ALA A 1 567 ? -2.841 -6.557 -11.772 1.00 97.75 567 ALA A O 1
ATOM 4516 N N . GLY A 1 568 ? -0.596 -6.554 -11.753 1.00 97.75 568 GLY A N 1
ATOM 4517 C CA . GLY A 1 568 ? -0.444 -7.175 -10.435 1.00 97.75 568 GLY A CA 1
ATOM 4518 C C . GLY A 1 568 ? -1.047 -6.333 -9.304 1.00 97.75 568 GLY A C 1
ATOM 4519 O O . GLY A 1 568 ? -1.820 -6.848 -8.495 1.00 97.75 568 GLY A O 1
ATOM 4520 N N . HIS A 1 569 ? -0.771 -5.028 -9.276 1.00 97.50 569 HIS A N 1
ATOM 4521 C CA . HIS A 1 569 ? -1.347 -4.098 -8.303 1.00 97.50 569 HIS A CA 1
ATOM 4522 C C . HIS A 1 569 ? -2.871 -3.986 -8.429 1.00 97.50 569 HIS A C 1
ATOM 4524 O O . HIS A 1 569 ? -3.557 -4.001 -7.409 1.00 97.50 569 HIS A O 1
ATOM 4530 N N . LYS A 1 570 ? -3.421 -3.962 -9.653 1.00 98.25 570 LYS A N 1
ATOM 4531 C CA . LYS A 1 570 ? -4.877 -4.010 -9.879 1.00 98.25 570 LYS A CA 1
ATOM 4532 C C . LYS A 1 570 ? -5.518 -5.276 -9.309 1.00 98.25 570 LYS A C 1
ATOM 4534 O O . LYS A 1 570 ? -6.562 -5.175 -8.674 1.00 98.25 570 LYS A O 1
ATOM 4539 N N . LYS A 1 571 ? -4.893 -6.448 -9.487 1.00 98.06 571 LYS A N 1
ATOM 4540 C CA . LYS A 1 571 ? -5.380 -7.710 -8.899 1.00 98.06 571 LYS A CA 1
ATOM 4541 C C . LYS A 1 571 ? -5.384 -7.659 -7.368 1.00 98.06 571 LYS A C 1
ATOM 4543 O O . LYS A 1 571 ? -6.394 -7.999 -6.763 1.00 98.06 571 LYS A O 1
ATOM 4548 N N . ARG A 1 572 ? -4.304 -7.168 -6.744 1.00 98.06 572 ARG A N 1
ATOM 4549 C CA . ARG A 1 572 ? -4.241 -6.991 -5.278 1.00 98.06 572 ARG A CA 1
ATOM 4550 C C . ARG A 1 572 ? -5.314 -6.018 -4.779 1.00 98.06 572 ARG A C 1
ATOM 4552 O O . ARG A 1 572 ? -5.990 -6.315 -3.800 1.00 98.06 572 ARG A O 1
ATOM 4559 N N . LEU A 1 573 ? -5.512 -4.895 -5.474 1.00 98.12 573 LEU A N 1
ATOM 4560 C CA . LEU A 1 573 ? -6.556 -3.927 -5.136 1.00 98.12 573 LEU A CA 1
ATOM 4561 C C . LEU A 1 573 ? -7.956 -4.548 -5.229 1.00 98.12 573 LEU A C 1
ATOM 4563 O O . LEU A 1 573 ? -8.743 -4.359 -4.312 1.00 98.12 573 LEU A O 1
ATOM 4567 N N . ALA A 1 574 ? -8.246 -5.335 -6.271 1.00 97.62 574 ALA A N 1
ATOM 4568 C CA . ALA A 1 574 ? -9.510 -6.064 -6.378 1.00 97.62 574 ALA A CA 1
ATOM 4569 C C . ALA A 1 57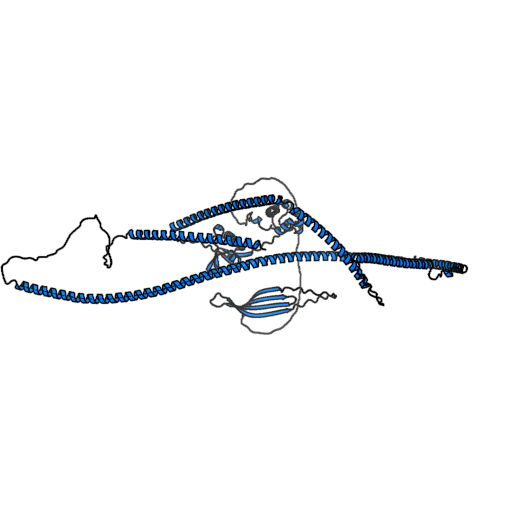4 ? -9.722 -7.009 -5.181 1.00 97.62 574 ALA A C 1
ATOM 4571 O O . ALA A 1 574 ? -10.750 -6.917 -4.522 1.00 97.62 574 ALA A O 1
ATOM 4572 N N . THR A 1 575 ? -8.716 -7.811 -4.807 1.00 97.31 575 THR A N 1
ATOM 4573 C CA . THR A 1 575 ? -8.830 -8.698 -3.632 1.00 97.31 575 THR A CA 1
ATOM 4574 C C . THR A 1 575 ? -9.010 -7.949 -2.308 1.00 97.31 575 THR A C 1
ATOM 4576 O O . THR A 1 575 ? -9.661 -8.467 -1.408 1.00 97.31 575 THR A O 1
ATOM 4579 N N . LEU A 1 576 ? -8.460 -6.736 -2.167 1.00 97.19 576 LEU A N 1
ATOM 4580 C CA . LEU A 1 576 ? -8.671 -5.898 -0.979 1.00 97.19 576 LEU A CA 1
ATOM 4581 C C . LEU A 1 576 ? -10.068 -5.267 -0.964 1.00 97.19 576 LEU A C 1
ATOM 4583 O O . LEU A 1 576 ? -10.693 -5.221 0.088 1.00 97.19 576 LEU A O 1
ATOM 4587 N N . LEU A 1 577 ? -10.579 -4.834 -2.121 1.00 97.75 577 LEU A N 1
ATOM 4588 C CA . LEU A 1 577 ? -11.954 -4.348 -2.257 1.00 97.75 577 LEU A CA 1
ATOM 4589 C C . LEU A 1 577 ? -12.972 -5.458 -1.978 1.00 97.75 577 LEU A C 1
ATOM 4591 O O . LEU A 1 577 ? -13.990 -5.201 -1.348 1.00 97.75 577 LEU A O 1
ATOM 4595 N N . ASP A 1 578 ? -12.702 -6.687 -2.419 1.00 96.94 578 ASP A N 1
ATOM 4596 C CA . ASP A 1 578 ? -13.571 -7.822 -2.119 1.00 96.94 578 ASP A CA 1
ATOM 4597 C C . ASP A 1 578 ? -13.529 -8.186 -0.632 1.00 96.94 578 ASP A C 1
ATOM 4599 O O . ASP A 1 578 ? -14.589 -8.426 -0.065 1.00 96.94 578 ASP A O 1
ATOM 4603 N N . LYS A 1 579 ? -12.363 -8.141 0.033 1.00 97.06 579 LYS A N 1
ATOM 4604 C CA . LYS A 1 579 ? -12.284 -8.273 1.502 1.00 97.06 579 LYS A CA 1
ATOM 4605 C C . LYS A 1 579 ? -13.107 -7.201 2.219 1.00 97.06 579 LYS A C 1
ATOM 4607 O O . LYS A 1 579 ? -13.973 -7.566 3.002 1.00 97.06 579 LYS A O 1
ATOM 4612 N N . GLY A 1 580 ? -12.947 -5.929 1.843 1.00 97.38 580 GLY A N 1
ATOM 4613 C CA . GLY A 1 580 ? -13.731 -4.828 2.413 1.00 97.38 580 GLY A CA 1
ATOM 4614 C C . GLY A 1 580 ? -15.245 -5.052 2.328 1.00 97.38 580 GLY A C 1
ATOM 4615 O O . GLY A 1 580 ? -15.939 -4.830 3.307 1.00 97.38 580 GLY A O 1
ATOM 4616 N N . LYS A 1 581 ? -15.761 -5.614 1.222 1.00 96.88 581 LYS A N 1
ATOM 4617 C CA . LYS A 1 581 ? -17.190 -5.984 1.119 1.00 96.88 581 LYS A CA 1
ATOM 4618 C C . LYS A 1 581 ? -17.615 -7.073 2.111 1.00 96.88 581 LYS A C 1
ATOM 4620 O O . LYS A 1 581 ? -18.766 -7.068 2.536 1.00 96.88 581 LYS A O 1
ATOM 4625 N N . HIS A 1 582 ? -16.743 -8.034 2.428 1.00 97.25 582 HIS A N 1
ATOM 4626 C CA . HIS A 1 582 ? -17.040 -9.059 3.437 1.00 97.25 582 HIS A CA 1
ATOM 4627 C C . HIS A 1 582 ? -17.021 -8.444 4.842 1.00 97.25 582 HIS A C 1
ATOM 4629 O O . HIS A 1 582 ? -17.890 -8.758 5.652 1.00 97.25 582 HIS A O 1
ATOM 4635 N N . ASP A 1 583 ? -16.085 -7.527 5.102 1.00 97.44 583 ASP A N 1
ATOM 4636 C CA . ASP A 1 583 ? -16.012 -6.779 6.358 1.00 97.44 583 ASP A CA 1
ATOM 4637 C C . ASP A 1 583 ? -17.261 -5.887 6.538 1.00 97.44 583 ASP A C 1
ATOM 4639 O O . ASP A 1 583 ? -17.898 -5.933 7.588 1.00 97.44 583 ASP A O 1
ATOM 4643 N N . ASP A 1 584 ? -17.702 -5.175 5.492 1.00 97.44 584 ASP A N 1
ATOM 4644 C CA . ASP A 1 584 ? -18.945 -4.384 5.473 1.00 97.44 584 ASP A CA 1
ATOM 4645 C C . ASP A 1 584 ? -20.191 -5.250 5.753 1.00 97.44 584 ASP A C 1
ATOM 4647 O O . ASP A 1 584 ? -21.086 -4.852 6.504 1.00 97.44 584 ASP A O 1
ATOM 4651 N N . GLN A 1 585 ? -20.258 -6.457 5.174 1.00 97.75 585 GLN A N 1
ATOM 4652 C CA . GLN A 1 585 ? -21.337 -7.420 5.434 1.00 97.75 585 GLN A CA 1
ATOM 4653 C C . GLN A 1 585 ? -21.322 -7.912 6.886 1.00 97.75 585 GLN A C 1
ATOM 4655 O O . GLN A 1 585 ? -22.377 -7.985 7.518 1.00 97.75 585 GLN A O 1
ATOM 4660 N N . LEU A 1 586 ? -20.142 -8.220 7.432 1.00 98.06 586 LEU A N 1
ATOM 4661 C CA . LEU A 1 586 ? -19.982 -8.631 8.825 1.00 98.06 586 LEU A CA 1
ATOM 4662 C C . LEU A 1 586 ? -20.395 -7.511 9.788 1.00 98.06 586 LEU A C 1
ATOM 4664 O O . LEU A 1 586 ? -21.166 -7.764 10.712 1.00 98.06 586 LEU A O 1
ATOM 4668 N N . ILE A 1 587 ? -19.953 -6.275 9.536 1.00 97.88 587 ILE A N 1
ATOM 4669 C CA . ILE A 1 587 ? -20.363 -5.090 10.299 1.00 97.88 587 ILE A CA 1
ATOM 4670 C C . ILE A 1 587 ? -21.885 -4.941 10.241 1.00 97.88 587 ILE A C 1
ATOM 4672 O O . ILE A 1 587 ? -22.520 -4.847 11.286 1.00 97.88 587 ILE A O 1
ATOM 4676 N N . SER A 1 588 ? -22.496 -5.012 9.053 1.00 97.75 588 SER A N 1
ATOM 4677 C CA . SER A 1 588 ? -23.952 -4.908 8.902 1.00 97.75 588 SER A CA 1
ATOM 4678 C C . SER A 1 588 ? -24.716 -5.981 9.693 1.00 97.75 588 SER A C 1
ATOM 4680 O O . SER A 1 588 ? -25.712 -5.655 10.343 1.00 97.75 588 SER A O 1
ATOM 4682 N N . MET A 1 589 ? -24.242 -7.233 9.701 1.00 97.62 589 MET A N 1
ATOM 4683 C CA . MET A 1 589 ? -24.840 -8.304 10.509 1.00 97.62 589 MET A CA 1
ATOM 4684 C C . MET A 1 589 ? -24.699 -8.043 12.014 1.00 97.62 589 MET A C 1
ATOM 4686 O O . MET A 1 589 ? -25.680 -8.181 12.746 1.00 97.62 589 MET A O 1
ATOM 4690 N N . LEU A 1 590 ? -23.514 -7.640 12.482 1.00 97.50 590 LEU A N 1
ATOM 4691 C CA . LEU A 1 590 ? -23.255 -7.365 13.899 1.00 97.50 590 LEU A CA 1
ATOM 4692 C C . LEU A 1 590 ? -24.037 -6.141 14.397 1.00 97.50 590 LEU A C 1
ATOM 4694 O O . LEU A 1 590 ? -24.659 -6.206 15.454 1.00 97.50 590 LEU A O 1
ATOM 4698 N N . THR A 1 591 ? -24.097 -5.055 13.622 1.00 97.00 591 THR A N 1
ATOM 4699 C CA . THR A 1 591 ? -24.937 -3.886 13.928 1.00 97.00 591 THR A CA 1
ATOM 4700 C C . THR A 1 591 ? -26.422 -4.259 13.968 1.00 97.00 591 THR A C 1
ATOM 4702 O O . THR A 1 591 ? -27.142 -3.801 14.853 1.00 97.00 591 THR A O 1
ATOM 4705 N N . GLY A 1 592 ? -26.882 -5.144 13.076 1.00 97.94 592 GLY A N 1
ATOM 4706 C CA . GLY A 1 592 ? -28.242 -5.689 13.122 1.00 97.94 592 GLY A CA 1
ATOM 4707 C C . GLY A 1 592 ? -28.524 -6.504 14.391 1.00 97.94 592 GLY A C 1
ATOM 4708 O O . GLY A 1 592 ? -29.584 -6.351 14.997 1.00 97.94 592 GLY A O 1
ATOM 4709 N N . GLN A 1 593 ? -27.570 -7.330 14.834 1.00 98.19 593 GLN A N 1
ATOM 4710 C CA . GLN A 1 593 ? -27.677 -8.086 16.088 1.00 98.19 593 GLN A CA 1
ATOM 4711 C C . GLN A 1 593 ? -27.682 -7.176 17.323 1.00 98.19 593 GLN A C 1
ATOM 4713 O O . GLN A 1 593 ? -28.492 -7.396 18.223 1.00 98.19 593 GLN A O 1
ATOM 4718 N N . LEU A 1 594 ? -26.834 -6.142 17.354 1.00 97.06 594 LEU A N 1
ATOM 4719 C CA . LEU A 1 594 ? -26.819 -5.143 18.427 1.00 97.06 594 LEU A CA 1
ATOM 4720 C C . LEU A 1 594 ? -28.155 -4.401 18.506 1.00 97.06 594 LEU A C 1
ATOM 4722 O O . LEU A 1 594 ? -28.776 -4.413 19.561 1.00 97.06 594 LEU A O 1
ATOM 4726 N N . SER A 1 595 ? -28.670 -3.885 17.386 1.00 96.88 595 SER A N 1
ATOM 4727 C CA . SER A 1 595 ? -29.974 -3.207 17.346 1.00 96.88 595 SER A CA 1
ATOM 4728 C C . SER A 1 595 ? -31.133 -4.118 17.788 1.00 96.88 595 SER A C 1
ATOM 4730 O O . SER A 1 595 ? -32.040 -3.688 18.504 1.00 96.88 595 SER A O 1
ATOM 4732 N N . ALA A 1 596 ? -31.093 -5.408 17.432 1.00 97.06 596 ALA A N 1
ATOM 4733 C CA . ALA A 1 596 ? -32.078 -6.384 17.897 1.00 97.06 596 ALA A CA 1
ATOM 4734 C C . ALA A 1 596 ? -31.972 -6.676 19.408 1.00 97.06 596 ALA A C 1
ATOM 4736 O O . ALA A 1 596 ? -32.991 -6.932 20.052 1.00 97.06 596 ALA A O 1
ATOM 4737 N N . LEU A 1 597 ? -30.766 -6.646 19.986 1.00 96.12 597 LEU A N 1
ATOM 4738 C CA . LEU A 1 597 ? -30.556 -6.784 21.431 1.00 96.12 597 LEU A CA 1
ATOM 4739 C C . LEU A 1 597 ? -30.970 -5.519 22.190 1.00 96.12 597 LEU A C 1
ATOM 4741 O O . LEU A 1 597 ? -31.702 -5.639 23.166 1.00 96.12 597 LEU A O 1
ATOM 4745 N N . GLU A 1 598 ? -30.587 -4.334 21.712 1.00 97.38 598 GLU A N 1
ATOM 4746 C CA . GLU A 1 598 ? -31.011 -3.034 22.249 1.00 97.38 598 GLU A CA 1
ATOM 4747 C C . GLU A 1 598 ? -32.536 -2.940 22.309 1.00 97.38 598 GLU A C 1
ATOM 4749 O O . GLU A 1 598 ? -33.095 -2.653 23.368 1.00 97.38 598 GLU A O 1
ATOM 4754 N N . LYS A 1 599 ? -33.224 -3.291 21.212 1.00 97.50 599 LYS A N 1
ATOM 4755 C CA . LYS A 1 599 ? -34.687 -3.337 21.193 1.00 97.50 599 LYS A CA 1
ATOM 4756 C C . LYS A 1 599 ? -35.241 -4.311 22.237 1.00 97.50 599 LYS A C 1
ATOM 4758 O O . LYS A 1 599 ? -36.120 -3.934 23.000 1.00 97.50 599 LYS A O 1
ATOM 4763 N N . ARG A 1 600 ? -34.708 -5.535 22.328 1.00 97.00 600 ARG A N 1
ATOM 4764 C CA . ARG A 1 600 ? -35.153 -6.529 23.327 1.00 97.00 600 ARG A CA 1
ATOM 4765 C C . ARG A 1 600 ? -34.892 -6.097 24.772 1.00 97.00 600 ARG A C 1
ATOM 4767 O O . ARG A 1 600 ? -35.611 -6.547 25.661 1.00 97.00 600 ARG A O 1
ATOM 4774 N N . CYS A 1 601 ? -33.870 -5.282 25.023 1.00 95.69 601 CYS A N 1
ATOM 4775 C CA . CYS A 1 601 ? -33.643 -4.669 26.328 1.00 95.69 601 CYS A CA 1
ATOM 4776 C C . CYS A 1 601 ? -34.677 -3.568 26.593 1.00 95.69 601 CYS A C 1
ATOM 4778 O O . CYS A 1 601 ? -35.332 -3.622 27.628 1.00 95.69 601 CYS A O 1
ATOM 4780 N N . SER A 1 602 ? -34.912 -2.662 25.636 1.00 96.81 602 SER A N 1
ATOM 4781 C CA . SER A 1 602 ? -35.950 -1.624 25.739 1.00 96.81 602 SER A CA 1
ATOM 4782 C C . SER A 1 602 ? -37.344 -2.215 25.979 1.00 96.81 602 SER A C 1
ATOM 4784 O O . SER A 1 602 ? -38.025 -1.802 26.912 1.00 96.81 602 SER A O 1
ATOM 4786 N N . ASP A 1 603 ? -37.741 -3.227 25.198 1.00 96.25 603 ASP A N 1
ATOM 4787 C CA . ASP A 1 603 ? -39.038 -3.905 25.325 1.00 96.25 603 ASP A CA 1
ATOM 4788 C C . ASP A 1 603 ? -39.212 -4.498 26.745 1.00 96.25 603 ASP A C 1
ATOM 4790 O O . ASP A 1 603 ? -40.270 -4.358 27.361 1.00 96.25 603 ASP A O 1
ATOM 4794 N N . ARG A 1 604 ? -38.149 -5.099 27.310 1.00 95.06 604 ARG A N 1
ATOM 4795 C CA . ARG A 1 604 ? -38.133 -5.641 28.683 1.00 95.06 604 ARG A CA 1
ATOM 4796 C C . ARG A 1 604 ? -38.162 -4.566 29.759 1.00 95.06 604 ARG A C 1
ATOM 4798 O O . ARG A 1 604 ? -38.801 -4.761 30.789 1.00 95.06 604 ARG A O 1
ATOM 4805 N N . GLU A 1 605 ? -37.473 -3.450 29.553 1.00 94.25 605 GLU A N 1
ATOM 4806 C CA . GLU A 1 605 ? -37.568 -2.313 30.463 1.00 94.25 605 GLU A CA 1
ATOM 4807 C C . GLU A 1 605 ? -38.985 -1.728 30.467 1.00 94.25 605 GLU A C 1
ATOM 4809 O O . GLU A 1 605 ? -39.496 -1.394 31.531 1.00 94.25 605 GLU A O 1
ATOM 4814 N N . ASP A 1 606 ? -39.656 -1.652 29.315 1.00 95.00 606 ASP A N 1
ATOM 4815 C CA . ASP A 1 606 ? -41.046 -1.193 29.218 1.00 95.00 606 ASP A CA 1
ATOM 4816 C C . ASP A 1 606 ? -42.050 -2.194 29.809 1.00 95.00 606 ASP A C 1
ATOM 4818 O O . ASP A 1 606 ? -43.095 -1.797 30.329 1.00 95.00 606 ASP A O 1
ATOM 4822 N N . GLU A 1 607 ? -41.761 -3.496 29.770 1.00 95.12 607 GLU A N 1
ATOM 4823 C CA . GLU A 1 607 ? -42.494 -4.513 30.538 1.00 95.12 607 GLU A CA 1
ATOM 4824 C C . GLU A 1 607 ? -42.284 -4.344 32.049 1.00 95.12 607 GLU A C 1
ATOM 4826 O O . GLU A 1 607 ? -43.264 -4.303 32.795 1.00 95.12 607 GLU A O 1
ATOM 4831 N N . ALA A 1 608 ? -41.042 -4.154 32.504 1.00 93.56 608 ALA A N 1
ATOM 4832 C CA . ALA A 1 608 ? -40.726 -3.924 33.914 1.00 93.56 608 ALA A CA 1
ATOM 4833 C C . ALA A 1 608 ? -41.342 -2.617 34.448 1.00 93.56 608 ALA A C 1
ATOM 4835 O O . ALA A 1 608 ? -41.923 -2.613 35.533 1.00 93.56 608 ALA A O 1
ATOM 4836 N N . ARG A 1 609 ? -41.294 -1.525 33.668 1.00 94.88 609 ARG A N 1
ATOM 4837 C CA . ARG A 1 609 ? -41.947 -0.240 33.980 1.00 94.88 609 ARG A CA 1
ATOM 4838 C C . ARG A 1 609 ? -43.460 -0.412 34.155 1.00 94.88 609 ARG A C 1
ATOM 4840 O O . ARG A 1 609 ? -44.013 0.071 35.141 1.00 94.88 609 ARG A O 1
ATOM 4847 N N . ARG A 1 610 ? -44.125 -1.139 33.246 1.00 94.38 610 ARG A N 1
ATOM 4848 C CA . ARG A 1 610 ? -45.569 -1.431 33.340 1.00 94.38 610 ARG A CA 1
ATOM 4849 C C . ARG A 1 610 ? -45.914 -2.299 34.549 1.00 94.38 610 ARG A C 1
ATOM 4851 O O . ARG A 1 610 ? -46.853 -1.971 35.267 1.00 94.38 610 ARG A O 1
ATOM 4858 N N . ALA A 1 611 ? -45.143 -3.356 34.807 1.00 94.44 611 ALA A N 1
ATOM 4859 C CA . ALA A 1 611 ? -45.344 -4.208 35.977 1.00 94.44 611 ALA A CA 1
ATOM 4860 C C . ALA A 1 611 ? -45.181 -3.423 37.290 1.00 94.44 611 ALA A C 1
ATOM 4862 O O . ALA A 1 611 ? -46.000 -3.566 38.192 1.00 94.44 611 ALA A O 1
ATOM 4863 N N . ASN A 1 612 ? -44.173 -2.548 37.384 1.00 93.00 612 ASN A N 1
ATOM 4864 C CA . ASN A 1 612 ? -43.958 -1.726 38.575 1.00 93.00 612 ASN A CA 1
ATOM 4865 C C . ASN A 1 612 ? -45.092 -0.712 38.813 1.00 93.00 612 ASN A C 1
ATOM 4867 O O . ASN A 1 612 ? -45.425 -0.473 39.967 1.00 93.00 612 ASN A O 1
ATOM 4871 N N . SER A 1 613 ? -45.715 -0.158 37.760 1.00 94.62 613 SER A N 1
ATOM 4872 C CA . SER A 1 613 ? -46.928 0.673 37.910 1.00 94.62 613 SER A CA 1
ATOM 4873 C C . SER A 1 613 ? -48.058 -0.116 38.572 1.00 94.62 613 SER A C 1
ATOM 4875 O O . SER A 1 613 ? -48.609 0.339 39.569 1.00 94.62 613 SER A O 1
ATOM 4877 N N . GLY A 1 614 ? -48.328 -1.338 38.092 1.00 94.50 614 GLY A N 1
ATOM 4878 C CA . GLY A 1 614 ? -49.351 -2.212 38.676 1.00 94.50 614 GLY A CA 1
ATOM 4879 C C . GLY A 1 614 ? -49.087 -2.532 40.151 1.00 94.50 614 GLY A C 1
ATOM 4880 O O . GLY A 1 614 ? -49.973 -2.368 40.982 1.00 94.50 614 GLY A O 1
ATOM 4881 N N . TRP A 1 615 ? -47.847 -2.883 40.510 1.00 91.81 615 TRP A N 1
ATOM 4882 C CA . TRP A 1 615 ? -47.483 -3.116 41.915 1.00 91.81 615 TRP A CA 1
ATOM 4883 C C . TRP A 1 615 ? -47.615 -1.861 42.795 1.00 91.81 615 TRP A C 1
ATOM 4885 O O . TRP A 1 615 ? -47.951 -1.976 43.973 1.00 91.81 615 TRP A O 1
ATOM 4895 N N . GLU A 1 616 ? -47.351 -0.666 42.257 1.00 93.06 616 GLU A N 1
ATOM 4896 C CA . GLU A 1 616 ? -47.530 0.603 42.975 1.00 93.06 616 GLU A CA 1
ATOM 4897 C C . GLU A 1 616 ? -49.024 0.921 43.189 1.00 93.06 616 GLU A C 1
ATOM 4899 O O . GLU A 1 616 ? -49.404 1.387 44.264 1.00 93.06 616 GLU A O 1
ATOM 4904 N N . GLU A 1 617 ? -49.875 0.622 42.202 1.00 95.88 617 GLU A N 1
ATOM 4905 C CA . GLU A 1 617 ? -51.337 0.748 42.271 1.00 95.88 617 GLU A CA 1
ATOM 4906 C C . GLU A 1 617 ? -51.941 -0.229 43.301 1.00 95.88 617 GLU A C 1
ATOM 4908 O O . GLU A 1 617 ? -52.652 0.206 44.213 1.00 95.88 617 GLU A O 1
ATOM 4913 N N . ASP A 1 618 ? -51.580 -1.516 43.249 1.00 95.31 618 ASP A N 1
ATOM 4914 C CA . ASP A 1 618 ? -52.018 -2.541 44.213 1.00 95.31 618 ASP A CA 1
ATOM 4915 C C . ASP A 1 618 ? -51.579 -2.203 45.649 1.00 95.31 618 ASP A C 1
ATOM 4917 O O . ASP A 1 618 ? -52.352 -2.307 46.606 1.00 95.31 618 ASP A O 1
ATOM 4921 N N . LYS A 1 619 ? -50.340 -1.726 45.814 1.00 95.31 619 LYS A N 1
ATOM 4922 C CA . LYS A 1 619 ? -49.801 -1.237 47.092 1.00 95.31 619 LYS A CA 1
ATOM 4923 C C . LYS A 1 619 ? -50.594 -0.043 47.626 1.00 95.31 619 LYS A C 1
ATOM 4925 O O . LYS A 1 619 ? -50.846 0.025 48.830 1.00 95.31 619 LYS A O 1
ATOM 4930 N N . GLN A 1 620 ? -50.994 0.898 46.767 1.00 95.75 620 GLN A N 1
ATOM 4931 C CA . GLN A 1 620 ? -51.849 2.018 47.173 1.00 95.75 620 GLN A CA 1
ATOM 4932 C C . GLN A 1 620 ? -53.245 1.544 47.590 1.00 95.75 620 GLN A C 1
ATOM 4934 O O . GLN A 1 620 ? -53.745 2.015 48.613 1.00 95.75 620 GLN A O 1
ATOM 4939 N N . HIS A 1 621 ? -53.843 0.590 46.869 1.00 96.56 621 HIS A N 1
ATOM 4940 C CA . HIS A 1 621 ? -55.122 -0.015 47.251 1.00 96.56 621 HIS A CA 1
ATOM 4941 C C . HIS A 1 621 ? -55.030 -0.685 48.629 1.00 96.56 621 HIS A C 1
ATOM 4943 O O . HIS A 1 621 ? -55.814 -0.378 49.526 1.00 96.56 621 HIS A O 1
ATOM 4949 N N . LEU A 1 622 ? -54.007 -1.515 48.853 1.00 96.25 622 LEU A N 1
ATOM 4950 C CA . LEU A 1 622 ? -53.806 -2.205 50.128 1.00 96.25 622 LEU A CA 1
ATOM 4951 C C . LEU A 1 622 ? -53.566 -1.230 51.295 1.00 96.25 622 LEU A C 1
ATOM 4953 O O . LEU A 1 622 ? -54.040 -1.461 52.407 1.00 96.25 622 LEU A O 1
ATOM 4957 N N . LEU A 1 623 ? -52.878 -0.106 51.066 1.00 97.12 623 LEU A N 1
ATOM 4958 C CA . LEU A 1 623 ? -52.739 0.957 52.069 1.00 97.12 623 LEU A CA 1
ATOM 4959 C C . LEU A 1 623 ? -54.079 1.656 52.371 1.00 97.12 623 LEU A C 1
ATOM 4961 O O . LEU A 1 623 ? -54.342 1.997 53.531 1.00 97.12 623 LEU A O 1
ATOM 4965 N N . GLN A 1 624 ? -54.948 1.841 51.373 1.00 96.75 624 GLN A N 1
ATOM 4966 C CA . GLN A 1 624 ? -56.308 2.350 51.590 1.00 96.75 624 GLN A CA 1
ATOM 4967 C C . GLN A 1 624 ? -57.157 1.357 52.400 1.00 96.75 624 GLN A C 1
ATOM 4969 O O . GLN A 1 624 ? -57.829 1.767 53.346 1.00 96.75 624 GLN A O 1
ATOM 4974 N N . ASP A 1 625 ? -57.060 0.056 52.128 1.00 96.25 625 ASP A N 1
ATOM 4975 C CA . ASP A 1 625 ? -57.751 -0.975 52.913 1.00 96.25 625 ASP A CA 1
ATOM 4976 C C . ASP A 1 625 ? -57.236 -1.041 54.359 1.00 96.25 625 ASP A C 1
ATOM 4978 O O . ASP A 1 625 ? -58.024 -1.015 55.305 1.00 96.25 625 ASP A O 1
ATOM 4982 N N . ILE A 1 626 ? -55.914 -1.020 54.569 1.00 95.56 626 ILE A N 1
ATOM 4983 C CA . ILE A 1 626 ? -55.313 -1.001 55.914 1.00 95.56 626 ILE A CA 1
ATOM 4984 C C . ILE A 1 626 ? -55.756 0.241 56.701 1.00 95.56 626 ILE A C 1
ATOM 4986 O O . ILE A 1 626 ? -56.065 0.140 57.890 1.00 95.56 626 ILE A O 1
ATOM 4990 N N . THR A 1 627 ? -55.805 1.421 56.075 1.00 95.06 627 THR A N 1
ATOM 4991 C CA . THR A 1 627 ? -56.282 2.640 56.756 1.00 95.06 627 THR A CA 1
ATOM 4992 C C . THR A 1 627 ? -57.784 2.591 57.042 1.00 95.06 627 THR A C 1
ATOM 4994 O O . THR A 1 627 ? -58.213 3.014 58.120 1.00 95.06 627 THR A O 1
ATOM 4997 N N . ARG A 1 628 ? -58.581 1.986 56.150 1.00 96.38 628 ARG A N 1
ATOM 4998 C CA . ARG A 1 628 ? -60.006 1.712 56.372 1.00 96.38 628 ARG A CA 1
ATOM 4999 C C . ARG A 1 628 ? -60.222 0.804 57.584 1.00 96.38 628 ARG A C 1
ATOM 5001 O O . ARG A 1 628 ? -61.012 1.173 58.454 1.00 96.38 628 ARG A O 1
ATOM 5008 N N . GLU A 1 629 ? -59.509 -0.319 57.684 1.00 94.69 629 GLU A N 1
ATOM 5009 C CA . GLU A 1 629 ? -59.626 -1.241 58.823 1.00 94.69 629 GLU A CA 1
ATOM 5010 C C . GLU A 1 629 ? -59.119 -0.622 60.131 1.00 94.69 629 GLU A C 1
ATOM 5012 O O . GLU A 1 629 ? -59.803 -0.730 61.150 1.00 94.69 629 GLU A O 1
ATOM 5017 N N . LYS A 1 630 ? -58.009 0.132 60.112 1.00 95.44 630 LYS A N 1
ATOM 5018 C CA . LYS A 1 630 ? -57.556 0.907 61.286 1.00 95.44 630 LYS A CA 1
ATOM 5019 C C . LYS A 1 630 ? -58.647 1.847 61.808 1.00 95.44 630 LYS A C 1
ATOM 5021 O O . LYS A 1 630 ? -58.926 1.846 63.001 1.00 95.44 630 LYS A O 1
ATOM 5026 N N . SER A 1 631 ? -59.345 2.560 60.917 1.00 94.69 631 SER A N 1
ATOM 5027 C CA . SER A 1 631 ? -60.453 3.452 61.303 1.00 94.69 631 SER A CA 1
ATOM 5028 C C . SER A 1 631 ? -61.696 2.729 61.849 1.00 94.69 631 SER A C 1
ATOM 5030 O O . SER A 1 631 ? -62.580 3.371 62.419 1.00 94.69 631 SER A O 1
ATOM 5032 N N . LYS A 1 632 ? -61.828 1.412 61.627 1.00 96.00 632 LYS A N 1
ATOM 5033 C CA . LYS A 1 632 ? -62.866 0.581 62.256 1.00 96.00 632 LYS A CA 1
ATOM 5034 C C . LYS A 1 632 ? -62.409 0.102 63.630 1.00 96.00 632 LYS A C 1
ATOM 5036 O O . LYS A 1 632 ? -63.198 0.193 64.564 1.00 96.00 632 LYS A O 1
ATOM 5041 N N . LEU A 1 633 ? -61.157 -0.352 63.746 1.00 94.25 633 LEU A N 1
ATOM 5042 C CA . LEU A 1 633 ? -60.559 -0.771 65.016 1.00 94.25 633 LEU A CA 1
ATOM 5043 C C . LEU A 1 633 ? -60.611 0.358 66.048 1.00 94.25 633 LEU A C 1
ATOM 5045 O O . LEU A 1 633 ? -61.161 0.154 67.124 1.00 94.25 633 LEU A O 1
ATOM 5049 N N . GLU A 1 634 ? -60.189 1.567 65.673 1.00 95.38 634 GLU A N 1
ATOM 5050 C CA . GLU A 1 634 ? -60.250 2.763 66.526 1.00 95.38 634 GLU A CA 1
ATOM 5051 C C . GLU A 1 634 ? -61.679 3.039 67.041 1.00 95.38 634 GLU A C 1
ATOM 5053 O O . GLU A 1 634 ? -61.884 3.301 68.224 1.00 95.38 634 GLU A O 1
ATOM 5058 N N . LYS A 1 635 ? -62.705 2.885 66.189 1.00 95.56 635 LYS A N 1
ATOM 5059 C CA . LYS A 1 635 ? -64.119 3.006 66.602 1.00 95.56 635 LYS A CA 1
ATOM 5060 C C . LYS A 1 635 ? -64.546 1.894 67.558 1.00 95.56 635 LYS A C 1
ATOM 5062 O O . LYS A 1 635 ? -65.337 2.139 68.462 1.00 95.56 635 LYS A O 1
ATOM 5067 N N . THR A 1 636 ? -64.072 0.663 67.367 1.00 93.19 636 THR A N 1
ATOM 5068 C CA . THR A 1 636 ? -64.370 -0.423 68.312 1.00 93.19 636 THR A CA 1
ATOM 5069 C C . THR A 1 636 ? -63.629 -0.256 69.636 1.00 93.19 636 THR A C 1
ATOM 5071 O O . THR A 1 636 ? -64.204 -0.562 70.675 1.00 93.19 636 THR A O 1
ATOM 5074 N N . GLU A 1 637 ? -62.412 0.292 69.630 1.00 95.44 637 GLU A N 1
ATOM 5075 C CA . GLU A 1 637 ? -61.648 0.617 70.838 1.00 95.44 637 GLU A CA 1
ATOM 5076 C C . GLU A 1 637 ? -62.317 1.731 71.649 1.00 95.44 637 GLU A C 1
ATOM 5078 O O . GLU A 1 637 ? -62.462 1.578 72.861 1.00 95.44 637 GLU A O 1
ATOM 5083 N N . THR A 1 638 ? -62.809 2.805 71.014 1.00 94.56 638 THR A N 1
ATOM 5084 C CA . THR A 1 638 ? -63.563 3.848 71.735 1.00 94.56 638 THR A CA 1
ATOM 5085 C C . THR A 1 638 ? -64.849 3.298 72.349 1.00 94.56 638 THR A C 1
ATOM 5087 O O . THR A 1 638 ? -65.123 3.562 73.519 1.00 94.56 638 THR A O 1
ATOM 5090 N N . ILE A 1 639 ? -65.590 2.450 71.624 1.00 95.06 639 ILE A N 1
ATOM 5091 C CA . ILE A 1 639 ? -66.774 1.766 72.166 1.00 95.06 639 ILE A CA 1
ATOM 5092 C C . ILE A 1 639 ? -66.390 0.857 73.345 1.00 95.06 639 ILE A C 1
ATOM 5094 O O . ILE A 1 639 ? -67.067 0.879 74.371 1.00 95.06 639 ILE A O 1
ATOM 5098 N N . LEU A 1 640 ? -65.311 0.074 73.250 1.00 91.44 640 LEU A N 1
ATOM 5099 C CA . LEU A 1 640 ? -64.844 -0.774 74.355 1.00 91.44 640 LEU A CA 1
ATOM 5100 C C . LEU A 1 640 ? -64.416 0.055 75.574 1.00 91.44 640 LEU A C 1
ATOM 5102 O O . LEU A 1 640 ? -64.766 -0.305 76.696 1.00 91.44 640 LEU A O 1
ATOM 5106 N N . ALA A 1 641 ? -63.743 1.190 75.375 1.00 93.75 641 ALA A N 1
ATOM 5107 C CA . ALA A 1 641 ? -63.385 2.111 76.451 1.00 93.75 641 ALA A CA 1
ATOM 5108 C C . ALA A 1 641 ? -64.630 2.683 77.157 1.00 93.75 641 ALA A C 1
ATOM 5110 O O . ALA A 1 641 ? -64.704 2.657 78.387 1.00 93.75 641 ALA A O 1
ATOM 5111 N N . GLU A 1 642 ? -65.653 3.110 76.405 1.00 94.38 642 GLU A N 1
ATOM 5112 C CA . GLU A 1 642 ? -66.945 3.531 76.968 1.00 94.38 642 GLU A CA 1
ATOM 5113 C C . GLU A 1 642 ? -67.624 2.411 77.775 1.00 94.38 642 GLU A C 1
ATOM 5115 O O . GLU A 1 642 ? -68.193 2.665 78.842 1.00 94.38 642 GLU A O 1
ATOM 5120 N N . LYS A 1 643 ? -67.570 1.160 77.290 1.00 92.69 643 LYS A N 1
ATOM 5121 C CA . LYS A 1 643 ? -68.128 -0.002 78.001 1.00 92.69 643 LYS A CA 1
ATOM 5122 C C . LYS A 1 643 ? -67.348 -0.326 79.272 1.00 92.69 643 LYS A C 1
ATOM 5124 O O . LYS A 1 643 ? -67.992 -0.570 80.287 1.00 92.69 643 LYS A O 1
ATOM 5129 N N . ASN A 1 644 ? -66.018 -0.263 79.254 1.00 92.00 644 ASN A N 1
ATOM 5130 C CA . ASN A 1 644 ? -65.182 -0.497 80.435 1.00 92.00 644 ASN A CA 1
ATOM 5131 C C . ASN A 1 644 ? -65.456 0.549 81.521 1.00 92.00 644 ASN A C 1
ATOM 5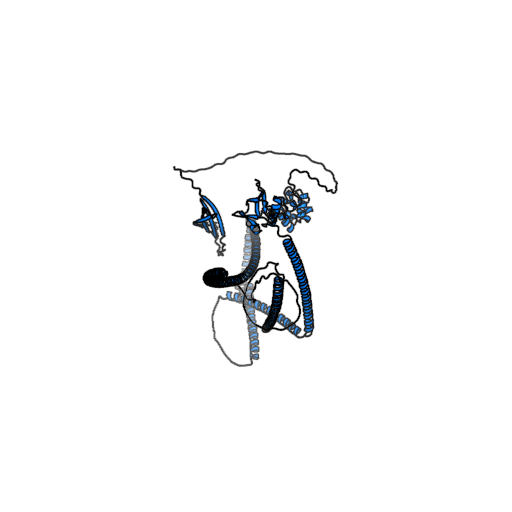133 O O . ASN A 1 644 ? -65.804 0.178 82.636 1.00 92.00 644 ASN A O 1
ATOM 5137 N N . VAL A 1 645 ? -65.494 1.841 81.170 1.00 95.00 645 VAL A N 1
ATOM 5138 C CA . VAL A 1 645 ? -65.907 2.909 82.103 1.00 95.00 645 VAL A CA 1
ATOM 5139 C C . VAL A 1 645 ? -67.321 2.664 82.653 1.00 95.00 645 VAL A C 1
ATOM 5141 O O . VAL A 1 645 ? -67.620 3.002 83.800 1.00 95.00 645 VAL A O 1
ATOM 5144 N N . LYS A 1 646 ? -68.219 2.055 81.866 1.00 94.12 646 LYS A N 1
ATOM 5145 C CA . LYS A 1 646 ? -69.552 1.661 82.344 1.00 94.12 646 LYS A CA 1
ATOM 5146 C C . LYS A 1 646 ? -69.515 0.477 83.312 1.00 94.12 646 LYS A C 1
ATOM 5148 O O . LYS A 1 646 ? -70.297 0.485 84.260 1.00 94.12 646 LYS A O 1
ATOM 5153 N N . ILE A 1 647 ? -68.640 -0.501 83.086 1.00 93.00 647 ILE A N 1
ATOM 5154 C CA . ILE A 1 647 ? -68.402 -1.632 83.991 1.00 93.00 647 ILE A CA 1
ATOM 5155 C C . ILE A 1 647 ? -67.830 -1.110 85.312 1.00 93.00 647 ILE A C 1
ATOM 5157 O O . ILE A 1 647 ? -68.442 -1.360 86.344 1.00 93.00 647 ILE A O 1
ATOM 5161 N N . ASP A 1 648 ? -66.792 -0.270 85.284 1.00 92.00 648 ASP A N 1
ATOM 5162 C CA . ASP A 1 648 ? -66.204 0.356 86.479 1.00 92.00 648 ASP A CA 1
ATOM 5163 C C . ASP A 1 648 ? -67.260 1.115 87.306 1.00 92.00 648 ASP A C 1
ATOM 5165 O O . ASP A 1 648 ? -67.360 0.958 88.523 1.00 92.00 648 ASP A O 1
ATOM 5169 N N . GLN A 1 649 ? -68.126 1.895 86.643 1.00 92.44 649 GLN A N 1
ATOM 5170 C CA . GLN A 1 649 ? -69.249 2.591 87.290 1.00 92.44 649 GLN A CA 1
ATOM 5171 C C . GLN A 1 649 ? -70.286 1.645 87.916 1.00 92.44 649 GLN A C 1
ATOM 5173 O O . GLN A 1 649 ? -70.978 2.040 88.857 1.00 92.44 649 GLN A O 1
ATOM 5178 N N . LEU A 1 650 ? -70.471 0.443 87.366 1.00 90.69 650 LEU A N 1
ATOM 5179 C CA . LEU A 1 650 ? -71.399 -0.559 87.893 1.00 90.69 650 LEU A CA 1
ATOM 5180 C C . LEU A 1 650 ? -70.764 -1.356 89.035 1.00 90.69 650 LEU A C 1
ATOM 5182 O O . LEU A 1 650 ? -71.432 -1.571 90.044 1.00 90.69 650 LEU A O 1
ATOM 5186 N N . GLU A 1 651 ? -69.486 -1.719 88.927 1.00 89.56 651 GLU A N 1
ATOM 5187 C CA . GLU A 1 651 ? -68.718 -2.329 90.014 1.00 89.56 651 GLU A CA 1
ATOM 5188 C C . GLU A 1 651 ? -68.636 -1.412 91.232 1.00 89.56 651 GLU A C 1
ATOM 5190 O O . GLU A 1 651 ? -68.864 -1.858 92.353 1.00 89.56 651 GLU A O 1
ATOM 5195 N N . GLU A 1 652 ? -68.367 -0.122 91.034 1.00 91.62 652 GLU A N 1
ATOM 5196 C CA . GLU A 1 652 ? -68.290 0.839 92.133 1.00 91.62 652 GLU A CA 1
ATOM 5197 C C . GLU A 1 652 ? -69.655 1.020 92.816 1.00 91.62 652 GLU A C 1
ATOM 5199 O O . GLU A 1 652 ? -69.747 1.004 94.043 1.00 91.62 652 GLU A O 1
ATOM 5204 N N . LYS A 1 653 ? -70.753 1.062 92.048 1.00 90.31 653 LYS A N 1
ATOM 5205 C CA . LYS A 1 653 ? -72.110 1.016 92.620 1.00 90.31 653 LYS A CA 1
ATOM 5206 C C . LYS A 1 653 ? -72.366 -0.274 93.396 1.00 90.31 653 LYS A C 1
ATOM 5208 O O . LYS A 1 653 ? -72.965 -0.214 94.468 1.00 90.31 653 LYS A O 1
ATOM 5213 N N . LEU A 1 654 ? -71.899 -1.418 92.893 1.00 87.25 654 LEU A N 1
ATOM 5214 C CA . LEU A 1 654 ? -72.027 -2.707 93.570 1.00 87.25 654 LEU A CA 1
ATOM 5215 C C . LEU A 1 654 ? -71.264 -2.700 94.906 1.00 87.25 654 LEU A C 1
ATOM 5217 O O . LEU A 1 654 ? -71.840 -3.062 95.933 1.00 87.25 654 LEU A O 1
ATOM 5221 N N . ARG A 1 655 ? -70.021 -2.195 94.924 1.00 89.25 655 ARG A N 1
ATOM 5222 C CA . ARG A 1 655 ? -69.199 -2.010 96.136 1.00 89.25 655 ARG A CA 1
ATOM 5223 C C . ARG A 1 655 ? -69.876 -1.083 97.147 1.00 89.25 655 ARG A C 1
ATOM 5225 O O . ARG A 1 655 ? -69.957 -1.431 98.323 1.00 89.25 655 ARG A O 1
ATOM 5232 N N . GLN A 1 656 ? -70.431 0.045 96.700 1.00 86.69 656 GLN A N 1
ATOM 5233 C CA . GLN A 1 656 ? -71.177 0.976 97.556 1.00 86.69 656 GLN A CA 1
ATOM 5234 C C . GLN A 1 656 ? -72.428 0.325 98.161 1.00 86.69 656 GLN A C 1
ATOM 5236 O O . GLN A 1 656 ? -72.659 0.444 99.364 1.00 86.69 656 GLN A O 1
ATOM 5241 N N . THR A 1 657 ? -73.209 -0.426 97.376 1.00 83.00 657 THR A N 1
ATOM 5242 C CA . THR A 1 657 ? -74.364 -1.166 97.914 1.00 83.00 657 THR A CA 1
ATOM 5243 C C . THR A 1 657 ? -73.955 -2.272 98.888 1.00 83.00 657 THR A C 1
ATOM 5245 O O . THR A 1 657 ? -74.598 -2.426 99.925 1.00 83.00 657 THR A O 1
ATOM 5248 N N . LEU A 1 658 ? -72.851 -2.982 98.629 1.00 80.19 658 LEU A N 1
ATOM 5249 C CA . LEU A 1 658 ? -72.304 -3.993 99.538 1.00 80.19 658 LEU A CA 1
ATOM 5250 C C . LEU A 1 658 ? -71.866 -3.371 100.878 1.00 80.19 658 LEU A C 1
ATOM 5252 O O . LEU A 1 658 ? -72.118 -3.939 101.939 1.00 80.19 658 LEU A O 1
ATOM 5256 N N . LEU A 1 659 ? -71.259 -2.179 100.843 1.00 78.25 659 LEU A N 1
ATOM 5257 C CA . LEU A 1 659 ? -70.843 -1.431 102.034 1.00 78.25 659 LEU A CA 1
ATOM 5258 C C . LEU A 1 659 ? -72.043 -0.971 102.882 1.00 78.25 659 LEU A C 1
ATOM 5260 O O . LEU A 1 659 ? -71.987 -1.020 104.113 1.00 78.25 659 LEU A O 1
ATOM 5264 N N . ILE A 1 660 ? -73.145 -0.571 102.238 1.00 76.38 660 ILE A N 1
ATOM 5265 C CA . ILE A 1 660 ? -74.403 -0.218 102.916 1.00 76.38 660 ILE A CA 1
ATOM 5266 C C . ILE A 1 660 ? -75.033 -1.459 103.569 1.00 76.38 660 ILE A C 1
ATOM 5268 O O . ILE A 1 660 ? -75.425 -1.397 104.733 1.00 76.38 660 ILE A O 1
ATOM 5272 N N . LEU A 1 661 ? -75.070 -2.601 102.874 1.00 68.81 661 LEU A N 1
ATOM 5273 C CA . LEU A 1 661 ? -75.573 -3.864 103.435 1.00 68.81 661 LEU A CA 1
ATOM 5274 C C . LEU A 1 661 ? -74.730 -4.328 104.639 1.00 68.81 661 LEU A C 1
ATOM 5276 O O . LEU A 1 661 ? -75.280 -4.593 105.704 1.00 68.81 661 LEU A O 1
ATOM 5280 N N . SER A 1 662 ? -73.399 -4.287 104.521 1.00 63.47 662 SER A N 1
ATOM 5281 C CA . SER A 1 662 ? -72.449 -4.571 105.614 1.00 63.47 662 SER A CA 1
ATOM 5282 C C . SER A 1 662 ? -72.606 -3.632 106.825 1.00 63.47 662 SER A C 1
ATOM 5284 O O . SER A 1 662 ? -72.343 -4.014 107.968 1.00 63.47 662 SER A O 1
ATOM 5286 N N . SER A 1 663 ? -73.081 -2.402 106.600 1.00 59.16 663 SER A N 1
ATOM 5287 C CA . SER A 1 663 ? -73.377 -1.442 107.672 1.00 59.16 663 SER A CA 1
ATOM 5288 C C . SER A 1 663 ? -74.701 -1.734 108.389 1.00 59.16 663 SER A C 1
ATOM 5290 O O . SER A 1 663 ? -74.813 -1.451 109.582 1.00 59.16 663 SER A O 1
ATOM 5292 N N . ASN A 1 664 ? -75.674 -2.344 107.704 1.00 53.66 664 ASN A N 1
ATOM 5293 C CA . ASN A 1 664 ? -76.967 -2.729 108.279 1.00 53.66 664 ASN A CA 1
ATOM 5294 C C . ASN A 1 664 ? -76.910 -4.063 109.055 1.00 53.66 664 ASN A C 1
ATOM 5296 O O . ASN A 1 664 ? -77.632 -4.224 110.038 1.00 53.66 664 ASN A O 1
ATOM 5300 N N . ASP A 1 665 ? -76.012 -4.984 108.690 1.00 50.19 665 ASP A N 1
ATOM 5301 C CA . ASP A 1 665 ? -75.893 -6.319 109.311 1.00 50.19 665 ASP A CA 1
ATOM 5302 C C . ASP A 1 665 ? -75.353 -6.322 110.759 1.00 50.19 665 ASP A C 1
ATOM 5304 O O . ASP A 1 665 ? -75.325 -7.352 111.432 1.00 50.19 665 ASP A O 1
ATOM 5308 N N . LYS A 1 666 ? -74.955 -5.167 111.308 1.00 48.53 666 LYS A N 1
ATOM 5309 C CA . LYS A 1 666 ? -74.488 -5.056 112.706 1.00 48.53 666 LYS A CA 1
ATOM 5310 C C . LYS A 1 666 ? -75.612 -5.014 113.751 1.00 48.53 666 LYS A C 1
ATOM 5312 O O . LYS A 1 666 ? -75.323 -4.819 114.933 1.00 48.53 666 LYS A O 1
ATOM 5317 N N . LEU A 1 667 ? -76.870 -5.205 113.346 1.00 48.50 667 LEU A N 1
ATOM 5318 C CA . LEU A 1 667 ? -78.048 -5.063 114.209 1.00 48.50 667 LEU A CA 1
ATOM 5319 C C . LEU A 1 667 ? -79.005 -6.270 114.232 1.00 48.50 667 LEU A C 1
ATOM 5321 O O . LEU A 1 667 ? -80.158 -6.118 114.624 1.00 48.50 667 LEU A O 1
ATOM 5325 N N . GLN A 1 668 ? -78.520 -7.487 113.951 1.00 41.09 668 GLN A N 1
ATOM 5326 C CA . GLN A 1 668 ? -79.158 -8.722 114.437 1.00 41.09 668 GLN A CA 1
ATOM 5327 C C . GLN A 1 668 ? -78.129 -9.828 114.731 1.00 41.09 668 GLN A C 1
ATOM 5329 O O . GLN A 1 668 ? -77.153 -10.012 114.013 1.00 41.09 668 GLN A O 1
ATOM 5334 N N . ARG A 1 669 ? -78.318 -10.549 115.844 1.00 42.22 669 ARG A N 1
ATOM 5335 C CA . ARG A 1 669 ? -77.425 -11.626 116.307 1.00 42.22 669 ARG A CA 1
ATOM 5336 C C . ARG A 1 669 ? -78.009 -13.008 115.994 1.00 42.22 669 ARG A C 1
ATOM 5338 O O . ARG A 1 669 ? -79.207 -13.217 116.142 1.00 42.22 669 ARG A O 1
ATOM 5345 N N . SER A 1 670 ? -77.081 -13.958 115.860 1.00 40.56 670 SER A N 1
ATOM 5346 C CA . SER A 1 670 ? -77.141 -15.369 116.293 1.00 40.56 670 SER A CA 1
ATOM 5347 C C . SER A 1 670 ? -77.638 -16.471 115.338 1.00 40.56 670 SER A C 1
ATOM 5349 O O . SER A 1 670 ? -78.728 -16.423 114.790 1.00 40.56 670 SER A O 1
ATOM 5351 N N . SER A 1 671 ? -76.819 -17.535 115.315 1.00 37.16 671 SER A N 1
ATOM 5352 C CA . SER A 1 671 ? -77.119 -18.943 115.009 1.00 37.16 671 SER A CA 1
ATOM 5353 C C . SER A 1 671 ? -77.502 -19.345 113.577 1.00 37.16 671 SER A C 1
ATOM 5355 O O . SER A 1 671 ? -78.683 -19.409 113.246 1.00 37.16 671 SER A O 1
ATOM 5357 N N . SER A 1 672 ? -76.525 -19.841 112.803 1.00 35.53 672 SER A N 1
ATOM 5358 C CA . SER A 1 672 ? -76.422 -21.271 112.407 1.00 35.53 672 SER A CA 1
ATOM 5359 C C . SER A 1 672 ? -75.135 -21.541 111.602 1.00 35.53 672 SER A C 1
ATOM 5361 O O . SER A 1 672 ? -74.444 -20.602 111.212 1.00 35.53 672 SER A O 1
ATOM 5363 N N . GLN A 1 673 ? -74.771 -22.817 111.436 1.00 39.84 673 GLN A N 1
ATOM 5364 C CA . GLN A 1 673 ? -73.503 -23.271 110.842 1.00 39.84 673 GLN A CA 1
ATOM 5365 C C . GLN A 1 673 ? -73.507 -23.337 109.302 1.00 39.84 673 GLN A C 1
ATOM 5367 O O . GLN A 1 673 ? -74.555 -23.523 108.695 1.00 39.84 673 GLN A O 1
ATOM 5372 N N . ASP A 1 674 ? -72.290 -23.259 108.748 1.00 38.69 674 ASP A N 1
ATOM 5373 C CA . ASP A 1 674 ? -71.774 -23.811 107.482 1.00 38.69 674 ASP A CA 1
ATOM 5374 C C . ASP A 1 674 ? -72.534 -23.595 106.154 1.00 38.69 674 ASP A C 1
ATOM 5376 O O . ASP A 1 674 ? -73.645 -24.077 105.964 1.00 38.69 674 ASP A O 1
ATOM 5380 N N . ILE A 1 675 ? -71.838 -23.015 105.157 1.00 36.78 675 ILE A N 1
ATOM 5381 C CA . ILE A 1 675 ? -71.424 -23.687 103.895 1.00 36.78 675 ILE A CA 1
ATOM 5382 C C . ILE A 1 675 ? -70.765 -22.690 102.903 1.00 36.78 675 ILE A C 1
ATOM 5384 O O . ILE A 1 675 ? -71.319 -21.650 102.572 1.00 36.78 675 ILE A O 1
ATOM 5388 N N . LEU A 1 676 ? -69.561 -23.056 102.436 1.00 35.22 676 LEU A N 1
ATOM 5389 C CA . LEU A 1 676 ? -68.880 -22.721 101.163 1.00 35.22 676 LEU A CA 1
ATOM 5390 C C . LEU A 1 676 ? -69.258 -21.429 100.388 1.00 35.22 676 LEU A C 1
ATOM 5392 O O . LEU A 1 676 ? -70.270 -21.397 99.699 1.00 35.22 676 LEU A O 1
ATOM 5396 N N . PHE A 1 677 ? -68.306 -20.493 100.248 1.00 32.19 677 PHE A N 1
ATOM 5397 C CA . PHE A 1 677 ? -67.356 -20.516 99.110 1.00 32.19 677 PHE A CA 1
ATOM 5398 C C . PHE A 1 677 ? -66.203 -19.510 99.321 1.00 32.19 677 PHE A C 1
ATOM 5400 O O . PHE A 1 677 ? -66.312 -18.325 99.016 1.00 32.19 677 PHE A O 1
ATOM 5407 N N . SER A 1 678 ? -65.061 -19.987 99.827 1.00 37.03 678 SER A N 1
ATOM 5408 C CA . SER A 1 678 ? -63.797 -19.248 99.719 1.00 37.03 678 SER A CA 1
ATOM 5409 C C . SER A 1 678 ? -63.064 -19.754 98.482 1.00 37.03 678 SER A C 1
ATOM 5411 O O . SER A 1 678 ? -62.685 -20.921 98.416 1.00 37.03 678 SER A O 1
ATOM 5413 N N . SER A 1 679 ? -62.880 -18.896 97.483 1.00 32.09 679 SER A N 1
ATOM 5414 C CA . SER A 1 679 ? -62.027 -19.174 96.322 1.00 32.09 679 SER A CA 1
ATOM 5415 C C . SER A 1 679 ? -61.062 -18.021 96.107 1.00 32.09 679 SER A C 1
ATOM 5417 O O . SER A 1 679 ? -61.113 -17.283 95.128 1.00 32.09 679 SER A O 1
ATOM 5419 N N . SER A 1 680 ? -60.156 -17.891 97.075 1.00 33.41 680 SER A N 1
ATOM 5420 C CA . SER A 1 680 ? -58.869 -17.250 96.846 1.00 33.41 680 SER A CA 1
ATOM 5421 C C . SER A 1 680 ? -58.043 -18.145 95.920 1.00 33.41 680 SER A C 1
ATOM 5423 O O . SER A 1 680 ? -57.497 -19.159 96.358 1.00 33.41 680 SER A O 1
ATOM 5425 N N . TRP A 1 681 ? -57.955 -17.786 94.639 1.00 27.36 681 TRP A N 1
ATOM 5426 C CA . TRP A 1 681 ? -56.982 -18.371 93.715 1.00 27.36 681 TRP A CA 1
ATOM 5427 C C . TRP A 1 681 ? -55.741 -17.486 93.616 1.00 27.36 681 TRP A C 1
ATOM 5429 O O . TRP A 1 681 ? -55.511 -16.787 92.632 1.00 27.36 681 TRP A O 1
ATOM 5439 N N . SER A 1 682 ? -54.901 -17.572 94.645 1.00 38.88 682 SER A N 1
ATOM 5440 C CA . SER A 1 682 ? -53.470 -17.317 94.490 1.00 38.88 682 SER A CA 1
ATOM 5441 C C . SER A 1 682 ? -52.862 -18.472 93.696 1.00 38.88 682 SER A C 1
ATOM 5443 O O . SER A 1 682 ? -52.929 -19.612 94.157 1.00 38.88 682 SER A O 1
ATOM 5445 N N . LEU A 1 683 ? -52.243 -18.206 92.542 1.00 27.97 683 LEU A N 1
ATOM 5446 C CA . LEU A 1 683 ? -51.569 -19.247 91.761 1.00 27.97 683 LEU A CA 1
ATOM 5447 C C . LEU A 1 683 ? -50.133 -18.843 91.411 1.00 27.97 683 LEU A C 1
ATOM 5449 O O . LEU A 1 683 ? -49.866 -18.159 90.428 1.00 27.97 683 LEU A O 1
ATOM 5453 N N . SER A 1 684 ? -49.209 -19.311 92.249 1.00 30.84 684 SER A N 1
ATOM 5454 C CA . SER A 1 684 ? -47.763 -19.248 92.043 1.00 30.84 684 SER A CA 1
ATOM 5455 C C . SER A 1 684 ? -47.192 -20.667 92.080 1.00 30.84 684 SER A C 1
ATOM 5457 O O . SER A 1 684 ? -47.465 -21.395 93.029 1.00 30.84 684 SER A O 1
ATOM 5459 N N . LYS A 1 685 ? -46.321 -20.986 91.110 1.00 34.62 685 LYS A N 1
ATOM 5460 C CA . LYS A 1 685 ? -45.463 -22.190 90.989 1.00 34.62 685 LYS A CA 1
ATOM 5461 C C . LYS A 1 685 ? -46.114 -23.555 90.689 1.00 34.62 685 LYS A C 1
ATOM 5463 O O . LYS A 1 685 ? -46.693 -24.190 91.558 1.00 34.62 685 LYS A O 1
ATOM 5468 N N . LEU A 1 686 ? -45.791 -24.043 89.488 1.00 28.62 686 LEU A N 1
ATOM 5469 C CA . LEU A 1 686 ? -45.521 -25.425 89.040 1.00 28.62 686 LEU A CA 1
ATOM 5470 C C . LEU A 1 686 ? -44.817 -25.217 87.677 1.00 28.62 686 LEU A C 1
ATOM 5472 O O . LEU A 1 686 ? -45.458 -24.723 86.759 1.00 28.62 686 LEU A O 1
ATOM 5476 N N . SER A 1 687 ? -43.492 -25.268 87.506 1.00 29.56 687 SER A N 1
ATOM 5477 C CA . SER A 1 687 ? -42.469 -26.257 87.897 1.00 29.56 687 SER A CA 1
ATOM 5478 C C . SER A 1 687 ? -42.656 -27.612 87.204 1.00 29.56 687 SER A C 1
ATOM 5480 O O . SER A 1 687 ? -43.450 -28.425 87.656 1.00 29.56 687 SER A O 1
ATOM 5482 N N . GLU A 1 688 ? -41.926 -27.771 86.091 1.00 30.94 688 GLU A N 1
ATOM 5483 C CA . GLU A 1 688 ? -41.206 -28.967 85.598 1.00 30.94 688 GLU A CA 1
ATOM 5484 C C . GLU A 1 688 ? -41.778 -30.369 85.917 1.00 30.94 688 GLU A C 1
ATOM 5486 O O . GLU A 1 688 ? -41.880 -30.739 87.082 1.00 30.94 688 GLU A O 1
ATOM 5491 N N . HIS A 1 689 ? -41.963 -31.244 84.908 1.00 29.72 689 HIS A N 1
ATOM 5492 C CA . HIS A 1 689 ? -40.874 -32.092 84.365 1.00 29.72 689 HIS A CA 1
ATOM 5493 C C . HIS A 1 689 ? -41.320 -33.088 83.245 1.00 29.72 689 HIS A C 1
ATOM 5495 O O . HIS A 1 689 ? -42.504 -33.326 83.040 1.00 29.72 689 HIS A O 1
ATOM 5501 N N . HIS A 1 690 ? -40.318 -33.715 82.601 1.00 29.25 690 HIS A N 1
ATOM 5502 C CA . HIS A 1 690 ? -40.306 -34.960 81.787 1.00 29.25 690 HIS A CA 1
ATOM 5503 C C . HIS A 1 690 ? -40.842 -35.048 80.330 1.00 29.25 690 HIS A C 1
ATOM 5505 O O . HIS A 1 690 ? -41.998 -35.342 80.056 1.00 29.25 690 HIS A O 1
ATOM 5511 N N . GLN A 1 691 ? -39.887 -34.970 79.390 1.00 29.34 691 GLN A N 1
ATOM 5512 C CA . GLN A 1 691 ? -39.356 -36.103 78.588 1.00 29.34 691 GLN A CA 1
ATOM 5513 C C . GLN A 1 691 ? -40.306 -37.115 77.892 1.00 29.34 691 GLN A C 1
ATOM 5515 O O . GLN A 1 691 ? -40.740 -38.105 78.468 1.00 29.34 691 GLN A O 1
ATOM 5520 N N . THR A 1 692 ? -40.426 -36.955 76.569 1.00 28.95 692 THR A N 1
ATOM 5521 C CA . THR A 1 692 ? -39.952 -37.906 75.524 1.00 28.95 692 THR A CA 1
ATOM 5522 C C . THR A 1 692 ? -39.861 -39.423 75.836 1.00 28.95 692 THR A C 1
ATOM 5524 O O . THR A 1 692 ? -38.862 -39.862 76.407 1.00 28.95 692 THR A O 1
ATOM 5527 N N . HIS A 1 693 ? -40.765 -40.258 75.290 1.00 30.42 693 HIS A N 1
ATOM 5528 C CA . HIS A 1 693 ? -40.574 -41.015 74.019 1.00 30.42 693 HIS A CA 1
ATOM 5529 C C . HIS A 1 693 ? -41.654 -42.103 73.754 1.00 30.42 693 HIS A C 1
ATOM 5531 O O . HIS A 1 693 ? -42.125 -42.738 74.689 1.00 30.42 693 HIS A O 1
ATOM 5537 N N . SER A 1 694 ? -41.900 -42.401 72.459 1.00 27.88 694 SER A N 1
ATOM 5538 C CA . SER A 1 694 ? -42.605 -43.589 71.893 1.00 27.88 694 SER A CA 1
ATOM 5539 C C . SER A 1 694 ? -44.134 -43.716 72.107 1.00 27.88 694 SER A C 1
ATOM 5541 O O . SER A 1 694 ? -44.615 -43.505 73.208 1.00 27.88 694 SER A O 1
ATOM 5543 N N . MET A 1 695 ? -44.979 -44.113 71.132 1.00 27.22 695 MET A N 1
ATOM 5544 C CA . MET A 1 695 ? -44.824 -44.452 69.694 1.00 27.22 695 MET A CA 1
ATOM 5545 C C . MET A 1 695 ? -46.145 -44.208 68.915 1.00 27.22 695 MET A C 1
ATOM 5547 O O . MET A 1 695 ? -47.203 -44.483 69.468 1.00 27.22 695 MET A O 1
ATOM 5551 N N . SER A 1 696 ? -46.050 -43.877 67.610 1.00 26.19 696 SER A N 1
ATOM 5552 C CA . SER A 1 696 ? -47.101 -43.984 66.553 1.00 26.19 696 SER A CA 1
ATOM 5553 C C . SER A 1 696 ? -48.402 -43.151 66.755 1.00 26.19 696 SER A C 1
ATOM 5555 O O . SER A 1 696 ? -48.777 -42.823 67.867 1.00 26.19 696 SER A O 1
ATOM 5557 N N . THR A 1 697 ? -49.172 -42.721 65.741 1.00 27.89 697 THR A N 1
ATOM 5558 C CA . THR A 1 697 ? -49.471 -43.339 64.431 1.00 27.89 697 THR A CA 1
ATOM 5559 C C . THR A 1 697 ? -49.968 -42.299 63.393 1.00 27.89 697 THR A C 1
ATOM 5561 O O . THR A 1 697 ? -50.570 -41.301 63.758 1.00 27.89 697 THR A O 1
ATOM 5564 N N . GLN A 1 698 ? -49.707 -42.572 62.109 1.00 28.33 698 GLN A N 1
ATOM 5565 C CA . GLN A 1 698 ? -50.309 -42.087 60.840 1.00 28.33 698 GLN A CA 1
ATOM 5566 C C . GLN A 1 698 ? -51.246 -40.840 60.740 1.00 28.33 698 GLN A C 1
ATOM 5568 O O . GLN A 1 698 ? -52.375 -40.866 61.205 1.00 28.33 698 GLN A O 1
ATOM 5573 N N . VAL A 1 699 ? -50.790 -39.873 59.916 1.00 30.22 699 VAL A N 1
ATOM 5574 C CA . VAL A 1 699 ? -51.404 -39.200 58.721 1.00 30.22 699 VAL A CA 1
ATOM 5575 C C . VAL A 1 699 ? -52.871 -38.668 58.714 1.00 30.22 699 VAL A C 1
ATOM 5577 O O . VAL A 1 699 ? -53.803 -39.367 59.085 1.00 30.22 699 VAL A O 1
ATOM 5580 N N . ILE A 1 700 ? -53.053 -37.516 58.022 1.00 29.64 700 ILE A N 1
ATOM 5581 C CA . ILE A 1 700 ? -54.299 -36.861 57.507 1.00 29.64 700 ILE A CA 1
ATOM 5582 C C . ILE A 1 700 ? -55.030 -36.004 58.582 1.00 29.64 700 ILE A C 1
ATOM 5584 O O . ILE A 1 700 ? -55.522 -36.555 59.554 1.00 29.64 700 ILE A O 1
ATOM 5588 N N . ASN A 1 701 ? -55.158 -34.661 58.512 1.00 28.28 701 ASN A N 1
ATOM 5589 C CA . ASN A 1 701 ? -55.801 -33.869 57.444 1.00 28.28 701 ASN A CA 1
ATOM 5590 C C . ASN A 1 701 ? -55.623 -32.318 57.568 1.00 28.28 701 ASN A C 1
ATOM 5592 O O . ASN A 1 701 ? -55.370 -31.818 58.654 1.00 28.28 701 ASN A O 1
ATOM 5596 N N . MET A 1 702 ? -55.884 -31.605 56.457 1.00 24.81 702 MET A N 1
ATOM 5597 C CA . MET A 1 702 ? -56.470 -30.244 56.259 1.00 24.81 702 MET A CA 1
ATOM 5598 C C . MET A 1 702 ? -56.176 -28.998 57.152 1.00 24.81 702 MET A C 1
ATOM 5600 O O . MET A 1 702 ? -56.488 -28.959 58.333 1.00 24.81 702 MET A O 1
ATOM 5604 N N . SER A 1 703 ? -55.814 -27.914 56.439 1.00 27.44 703 SER A N 1
ATOM 5605 C CA . SER A 1 703 ? -56.251 -26.493 56.525 1.00 27.44 703 SER A CA 1
ATOM 5606 C C . SER A 1 703 ? -56.081 -25.579 57.763 1.00 27.44 703 SER A C 1
ATOM 5608 O O . SER A 1 703 ? -56.758 -25.711 58.772 1.00 27.44 703 SER A O 1
ATOM 5610 N N . GLU A 1 704 ? -55.340 -24.491 57.482 1.00 29.31 704 GLU A N 1
ATOM 5611 C CA . GLU A 1 704 ? -55.694 -23.058 57.651 1.00 29.31 704 GLU A CA 1
ATOM 5612 C C . GLU A 1 704 ? -55.573 -22.317 59.007 1.00 29.31 704 GLU A C 1
ATOM 5614 O O . GLU A 1 704 ? -56.295 -22.575 59.958 1.00 29.31 704 GLU A O 1
ATOM 5619 N N . HIS A 1 705 ? -54.744 -21.250 58.961 1.00 30.38 705 HIS A N 1
ATOM 5620 C CA . HIS A 1 705 ? -54.923 -19.920 59.592 1.00 30.38 705 HIS A CA 1
ATOM 5621 C C . HIS A 1 705 ? -55.107 -19.845 61.134 1.00 30.38 705 HIS A C 1
ATOM 5623 O O . HIS A 1 705 ? -56.123 -20.253 61.668 1.00 30.38 705 HIS A O 1
ATOM 5629 N N . HIS A 1 706 ? -54.257 -19.205 61.955 1.00 30.19 706 HIS A N 1
ATOM 5630 C CA . HIS A 1 706 ? -53.570 -17.915 61.802 1.00 30.19 706 HIS A CA 1
ATOM 5631 C C . HIS A 1 706 ? -52.630 -17.621 63.011 1.00 30.19 706 HIS A C 1
ATOM 5633 O O . HIS A 1 706 ? -52.921 -18.004 64.137 1.00 30.19 706 HIS A O 1
ATOM 5639 N N . GLN A 1 707 ? -51.548 -16.870 62.757 1.00 30.88 707 GLN A N 1
ATOM 5640 C CA . GLN A 1 707 ? -50.769 -15.965 63.639 1.00 30.88 707 GLN A CA 1
ATOM 5641 C C . GLN A 1 707 ? -51.104 -15.826 65.147 1.00 30.88 707 GLN A C 1
ATOM 5643 O O . GLN A 1 707 ? -52.203 -15.432 65.519 1.00 30.88 707 GLN A O 1
ATOM 5648 N N . THR A 1 708 ? -50.054 -15.821 65.980 1.00 25.55 708 THR A N 1
ATOM 5649 C CA . THR A 1 708 ? -49.606 -14.606 66.715 1.00 25.55 708 THR A CA 1
ATOM 5650 C C . THR A 1 708 ? -48.117 -14.704 67.072 1.00 25.55 708 THR A C 1
ATOM 5652 O O . THR A 1 708 ? -47.612 -15.781 67.371 1.00 25.55 708 THR A O 1
ATOM 5655 N N . HIS A 1 709 ? -47.400 -13.577 67.012 1.00 31.05 709 HIS A N 1
ATOM 5656 C CA . HIS A 1 709 ? -45.997 -13.470 67.430 1.00 31.05 709 HIS A CA 1
ATOM 5657 C C . HIS A 1 709 ? -45.873 -13.213 68.938 1.00 31.05 709 HIS A C 1
ATOM 5659 O O . HIS A 1 709 ? -46.630 -12.414 69.487 1.00 31.05 709 HIS A O 1
ATOM 5665 N N . SER A 1 710 ? -44.797 -13.706 69.550 1.00 26.53 710 SER A N 1
ATOM 5666 C CA . SER A 1 710 ? -44.099 -12.994 70.629 1.00 26.53 710 SER A CA 1
ATOM 5667 C C . SER A 1 710 ? -42.601 -13.327 70.595 1.00 26.53 710 SER A C 1
ATOM 5669 O O . SER A 1 710 ? -42.211 -14.465 70.343 1.00 26.53 710 SER A O 1
ATOM 5671 N N . LEU A 1 711 ? -41.749 -12.307 70.742 1.00 34.47 711 LEU A N 1
ATOM 5672 C CA . LEU A 1 711 ? -40.297 -12.442 70.590 1.00 34.47 711 LEU A CA 1
ATOM 5673 C C . LEU A 1 711 ? -39.653 -13.082 71.829 1.00 34.47 711 LEU A C 1
ATOM 5675 O O . LEU A 1 711 ? -39.978 -12.716 72.956 1.00 34.47 711 LEU A O 1
ATOM 5679 N N . SER A 1 712 ? -38.644 -13.923 71.603 1.00 27.72 712 SER A N 1
ATOM 5680 C CA . SER A 1 712 ? -37.593 -14.229 72.578 1.00 27.72 712 SER A CA 1
ATOM 5681 C C . SER A 1 712 ? -36.258 -14.359 71.845 1.00 27.72 712 SER A C 1
ATOM 5683 O O . SER A 1 712 ? -36.170 -15.012 70.807 1.00 27.72 712 SER A O 1
ATOM 5685 N N . THR A 1 713 ? -35.239 -13.672 72.348 1.00 37.25 713 THR A N 1
ATOM 5686 C CA . THR A 1 713 ? -33.947 -13.473 71.686 1.00 37.25 713 THR A CA 1
ATOM 5687 C C . THR A 1 713 ? -33.005 -14.655 71.923 1.00 37.25 713 THR A C 1
ATOM 5689 O O . THR A 1 713 ? -32.555 -14.822 73.054 1.00 37.25 713 THR A O 1
ATOM 5692 N N . GLN A 1 714 ? -32.621 -15.408 70.883 1.00 33.66 714 GLN A N 1
ATOM 5693 C CA . GLN A 1 714 ? -31.389 -16.218 70.875 1.00 33.66 714 GLN A CA 1
ATOM 5694 C C . GLN A 1 714 ? -31.000 -16.680 69.454 1.00 33.66 714 GLN A C 1
ATOM 5696 O O . GLN A 1 714 ? -31.840 -17.190 68.731 1.00 33.66 714 GLN A O 1
ATOM 5701 N N . GLU A 1 715 ? -29.728 -16.432 69.113 1.00 34.41 715 GLU A N 1
ATOM 5702 C CA . GLU A 1 715 ? -28.845 -16.966 68.045 1.00 34.41 715 GLU A CA 1
ATOM 5703 C C . GLU A 1 715 ? -29.408 -17.359 66.644 1.00 34.41 715 GLU A C 1
ATOM 5705 O O . GLU A 1 715 ? -30.362 -18.125 66.527 1.00 34.41 715 GLU A O 1
ATOM 5710 N N . PRO A 1 716 ? -28.781 -16.902 65.532 1.00 40.84 716 PRO A N 1
ATOM 5711 C CA . PRO A 1 716 ? -29.223 -17.245 64.178 1.00 40.84 716 PRO A CA 1
ATOM 5712 C C . PRO A 1 716 ? -28.992 -18.731 63.860 1.00 40.84 716 PRO A C 1
ATOM 5714 O O . PRO A 1 716 ? -27.896 -19.264 64.039 1.00 40.84 716 PRO A O 1
ATOM 5717 N N . CYS A 1 717 ? -30.038 -19.392 63.365 1.00 39.56 717 CYS A N 1
ATOM 5718 C CA . CYS A 1 717 ? -30.077 -20.839 63.178 1.00 39.56 717 CYS A CA 1
ATOM 5719 C C . CYS A 1 717 ? -29.206 -21.327 62.006 1.00 39.56 717 CYS A C 1
ATOM 5721 O O . CYS A 1 717 ? -29.204 -20.761 60.915 1.00 39.56 717 CYS A O 1
ATOM 5723 N N . ASN A 1 718 ? -28.517 -22.452 62.219 1.00 51.38 718 ASN A N 1
ATOM 5724 C CA . ASN A 1 718 ? -27.684 -23.120 61.208 1.00 51.38 718 ASN A CA 1
ATOM 5725 C C . ASN A 1 718 ? -28.516 -23.809 60.097 1.00 51.38 718 ASN A C 1
ATOM 5727 O O . ASN A 1 718 ? -27.983 -24.151 59.042 1.00 51.38 718 ASN A O 1
ATOM 5731 N N . GLU A 1 719 ? -29.816 -24.023 60.328 1.00 53.19 719 GLU A N 1
ATOM 5732 C CA . GLU A 1 719 ? -30.708 -24.783 59.438 1.00 53.19 719 GLU A CA 1
ATOM 5733 C C . GLU A 1 719 ? -31.031 -24.057 58.123 1.00 53.19 719 GLU A C 1
ATOM 5735 O O . GLU A 1 719 ? -31.068 -24.707 57.077 1.00 53.19 719 GLU A O 1
ATOM 5740 N N . ASP A 1 720 ? -31.172 -22.726 58.123 1.00 50.84 720 ASP A N 1
ATOM 5741 C CA . ASP A 1 720 ? -31.489 -21.962 56.903 1.00 50.84 720 ASP A CA 1
ATOM 5742 C C . ASP A 1 720 ? -30.372 -22.071 55.853 1.00 50.84 720 ASP A C 1
ATOM 5744 O O . ASP A 1 720 ? -30.635 -22.258 54.662 1.00 50.84 720 ASP A O 1
ATOM 5748 N N . TYR A 1 721 ? -29.108 -22.038 56.288 1.00 62.47 721 TYR A N 1
ATOM 5749 C CA . TYR A 1 721 ? -27.953 -22.255 55.412 1.00 62.47 721 TYR A CA 1
ATOM 5750 C C . TYR A 1 721 ? -27.906 -23.683 54.860 1.00 62.47 721 TYR A C 1
ATOM 5752 O O . TYR A 1 721 ? -27.511 -23.889 53.711 1.00 62.47 721 TYR A O 1
ATOM 5760 N N . GLN A 1 722 ? -28.337 -24.667 55.651 1.00 66.25 722 GLN A N 1
ATOM 5761 C CA . GLN A 1 722 ? -28.369 -26.070 55.247 1.00 66.25 722 GLN A CA 1
ATOM 5762 C C . GLN A 1 722 ? -29.484 -26.333 54.221 1.00 66.25 722 GLN A C 1
ATOM 5764 O O . GLN A 1 722 ? -29.254 -27.020 53.224 1.00 66.25 722 GLN A O 1
ATOM 5769 N N . LEU A 1 723 ? -30.653 -25.708 54.396 1.00 75.06 723 LEU A N 1
ATOM 5770 C CA . LEU A 1 723 ? -31.753 -25.744 53.432 1.00 75.06 723 LEU A CA 1
ATOM 5771 C C . LEU A 1 723 ? -31.374 -25.048 52.112 1.00 75.06 723 LEU A C 1
ATOM 5773 O O . LEU A 1 723 ? -31.630 -25.584 51.030 1.00 75.06 723 LEU A O 1
ATOM 5777 N N . LEU A 1 724 ? -30.711 -23.887 52.188 1.00 72.06 724 LEU A N 1
ATOM 5778 C CA . LEU A 1 724 ? -30.232 -23.156 51.012 1.00 72.06 724 LEU A CA 1
ATOM 5779 C C . LEU A 1 724 ? -29.166 -23.954 50.242 1.00 72.06 724 LEU A C 1
ATOM 5781 O O . LEU A 1 724 ? -29.197 -23.994 49.011 1.00 72.06 724 LEU A O 1
ATOM 5785 N N . PHE A 1 725 ? -28.258 -24.631 50.955 1.00 72.31 725 PHE A N 1
ATOM 5786 C CA . PHE A 1 725 ? -27.237 -25.499 50.365 1.00 72.31 725 PHE A CA 1
ATOM 5787 C C . PHE A 1 725 ? -27.855 -26.691 49.621 1.00 72.31 725 PHE A C 1
ATOM 5789 O O . PHE A 1 725 ? -27.524 -26.919 48.459 1.00 72.31 725 PHE A O 1
ATOM 5796 N N . LEU A 1 726 ? -28.802 -27.404 50.243 1.00 78.44 726 LEU A N 1
ATOM 5797 C CA . LEU A 1 726 ? -29.495 -28.542 49.622 1.00 78.44 726 LEU A CA 1
ATOM 5798 C C . LEU A 1 726 ? -30.307 -28.124 48.384 1.00 78.44 726 LEU A C 1
ATOM 5800 O O . LEU A 1 726 ? -30.296 -28.821 47.368 1.00 78.44 726 LEU A O 1
ATOM 5804 N N . SER A 1 727 ? -30.961 -26.961 48.434 1.00 76.81 727 SER A N 1
ATOM 5805 C CA . SER A 1 727 ? -31.660 -26.380 47.279 1.00 76.81 727 SER A CA 1
ATOM 5806 C C . SER A 1 727 ? -30.683 -26.012 46.147 1.00 76.81 727 SER A C 1
ATOM 5808 O O . SER A 1 727 ? -30.936 -26.290 44.972 1.00 76.81 727 SER A O 1
ATOM 5810 N N . GLY A 1 728 ? -29.509 -25.471 46.498 1.00 82.38 728 GLY A N 1
ATOM 5811 C CA . GLY A 1 728 ? -28.422 -25.183 45.561 1.00 82.38 728 GLY A CA 1
ATOM 5812 C C . GLY A 1 728 ? -27.810 -26.432 44.912 1.00 82.38 728 GLY A C 1
ATOM 5813 O O . GLY A 1 728 ? -27.531 -26.417 43.711 1.00 82.38 728 GLY A O 1
ATOM 5814 N N . GLU A 1 729 ? -27.635 -27.530 45.654 1.00 81.56 729 GLU A N 1
ATOM 5815 C CA . GLU A 1 729 ? -27.180 -28.808 45.086 1.00 81.56 729 GLU A CA 1
ATOM 5816 C C . GLU A 1 729 ? -28.211 -29.421 44.130 1.00 81.56 729 GLU A C 1
ATOM 5818 O O . GLU A 1 729 ? -27.832 -29.913 43.063 1.00 81.56 729 GLU A O 1
ATOM 5823 N N . ALA A 1 730 ? -29.505 -29.339 44.456 1.00 83.44 730 ALA A N 1
ATOM 5824 C CA . ALA A 1 730 ? -30.575 -29.825 43.587 1.00 83.44 730 ALA A CA 1
ATOM 5825 C C . ALA A 1 730 ? -30.603 -29.084 42.236 1.00 83.44 730 ALA A C 1
ATOM 5827 O O . ALA A 1 730 ? -30.631 -29.719 41.177 1.00 83.44 730 ALA A O 1
ATOM 5828 N N . GLU A 1 731 ? -30.518 -27.749 42.242 1.00 85.00 731 GLU A N 1
ATOM 5829 C CA . GLU A 1 731 ? -30.491 -26.972 40.996 1.00 85.00 731 GLU A CA 1
ATOM 5830 C C . GLU A 1 731 ? -29.155 -27.149 40.244 1.00 85.00 731 GLU A C 1
ATOM 5832 O O . GLU A 1 731 ? -29.148 -27.255 39.017 1.00 85.00 731 GLU A O 1
ATOM 5837 N N . ARG A 1 732 ? -28.021 -27.319 40.945 1.00 88.88 732 ARG A N 1
ATOM 5838 C CA . ARG A 1 732 ? -26.740 -27.701 40.319 1.00 88.88 732 ARG A CA 1
ATOM 5839 C C . ARG A 1 732 ? -26.838 -29.040 39.580 1.00 88.88 732 ARG A C 1
ATOM 5841 O O . ARG A 1 732 ? -26.332 -29.145 38.461 1.00 88.88 732 ARG A O 1
ATOM 5848 N N . ALA A 1 733 ? -27.467 -30.054 40.174 1.00 84.31 733 ALA A N 1
ATOM 5849 C CA . ALA A 1 733 ? -27.657 -31.357 39.535 1.00 84.31 733 ALA A CA 1
ATOM 5850 C C . ALA A 1 733 ? -28.515 -31.238 38.262 1.00 84.31 733 ALA A C 1
ATOM 5852 O O . ALA A 1 733 ? -28.142 -31.752 37.205 1.00 84.31 733 ALA A O 1
ATOM 5853 N N . ARG A 1 734 ? -29.607 -30.469 38.335 1.00 87.75 734 ARG A N 1
ATOM 5854 C CA . ARG A 1 734 ? -30.500 -30.179 37.204 1.00 87.75 734 ARG A CA 1
ATOM 5855 C C . ARG A 1 734 ? -29.798 -29.436 36.061 1.00 87.75 734 ARG A C 1
ATOM 5857 O O . ARG A 1 734 ? -29.991 -29.766 34.891 1.00 87.75 734 ARG A O 1
ATOM 5864 N N . LEU A 1 735 ? -28.950 -28.458 36.384 1.00 86.81 735 LEU A N 1
ATOM 5865 C CA . LEU A 1 735 ? -28.156 -27.720 35.397 1.00 86.81 735 LEU A CA 1
ATOM 5866 C C . LEU A 1 735 ? -27.101 -28.610 34.721 1.00 86.81 735 LEU A C 1
ATOM 5868 O O . LEU A 1 735 ? -26.899 -28.499 33.511 1.00 86.81 735 LEU A O 1
ATOM 5872 N N . LEU A 1 736 ? -26.470 -29.532 35.456 1.00 87.44 736 LEU A N 1
ATOM 5873 C CA . LEU A 1 736 ? -25.544 -30.515 34.879 1.00 87.44 736 LEU A CA 1
ATOM 5874 C C . LEU A 1 736 ? -26.253 -31.484 33.920 1.00 87.44 736 LEU A C 1
ATOM 5876 O O . LEU A 1 736 ? -25.718 -31.785 32.849 1.00 87.44 736 LEU A O 1
ATOM 5880 N N . GLU A 1 737 ? -27.470 -31.926 34.249 1.00 89.12 737 GLU A N 1
ATOM 5881 C CA . GLU A 1 737 ? -28.287 -32.735 33.340 1.00 89.12 737 GLU A CA 1
ATOM 5882 C C . GLU A 1 737 ? -28.6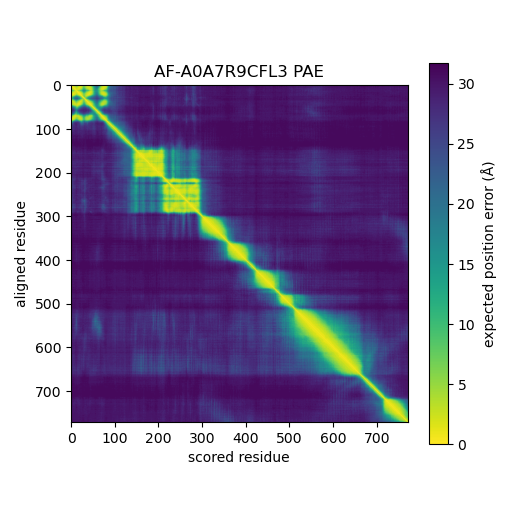41 -31.960 32.059 1.00 89.12 737 GLU A C 1
ATOM 5884 O O . GLU A 1 737 ? -28.459 -32.479 30.952 1.00 89.12 737 GLU A O 1
ATOM 5889 N N . LEU A 1 738 ? -29.047 -30.691 32.185 1.00 88.94 738 LEU A N 1
ATOM 5890 C CA . LEU A 1 738 ? -29.341 -29.816 31.046 1.00 88.94 738 LEU A CA 1
ATOM 5891 C C . LEU A 1 738 ? -28.118 -29.619 30.133 1.00 88.94 738 LEU A C 1
ATOM 5893 O O . LEU A 1 738 ? -28.245 -29.733 28.913 1.00 88.94 738 LEU A O 1
ATOM 5897 N N . VAL A 1 739 ? -26.924 -29.403 30.697 1.00 88.12 739 VAL A N 1
ATOM 5898 C CA . VAL A 1 739 ? -25.660 -29.355 29.934 1.00 88.12 739 VAL A CA 1
ATOM 5899 C C . VAL A 1 739 ? -25.398 -30.687 29.218 1.00 88.12 739 VAL A C 1
ATOM 5901 O O . VAL A 1 739 ? -25.029 -30.698 28.043 1.00 88.12 739 VAL A O 1
ATOM 5904 N N . GLY A 1 740 ? -25.661 -31.821 29.874 1.00 88.06 740 GLY A N 1
ATOM 5905 C CA . GLY A 1 740 ? -25.557 -33.154 29.272 1.00 88.06 740 GLY A CA 1
ATOM 5906 C C . GLY A 1 740 ? -26.555 -33.415 28.132 1.00 88.06 740 GLY A C 1
ATOM 5907 O O . GLY A 1 740 ? -26.258 -34.193 27.221 1.00 88.06 740 GLY A O 1
ATOM 5908 N N . VAL A 1 741 ? -27.729 -32.780 28.146 1.00 89.88 741 VAL A N 1
ATOM 5909 C CA . VAL A 1 741 ? -28.703 -32.814 27.038 1.00 89.88 741 VAL A CA 1
ATOM 5910 C C . VAL A 1 741 ? -28.271 -31.886 25.899 1.00 89.88 741 VAL A C 1
ATOM 5912 O O . VAL A 1 741 ? -28.307 -32.291 24.735 1.00 89.88 741 VAL A O 1
ATOM 5915 N N . LEU A 1 742 ? -27.805 -30.674 26.211 1.00 85.56 742 LEU A N 1
ATOM 5916 C CA . LEU A 1 742 ? -27.335 -29.706 25.215 1.00 85.56 742 LEU A CA 1
ATOM 5917 C C . LEU A 1 742 ? -26.104 -30.214 24.452 1.00 85.56 742 LEU A C 1
ATOM 5919 O O . LEU A 1 742 ? -26.100 -30.153 23.225 1.00 85.56 742 LEU A O 1
ATOM 5923 N N . ASN A 1 743 ? -25.119 -30.808 25.134 1.00 83.69 743 ASN A N 1
ATOM 5924 C CA . ASN A 1 743 ? -23.953 -31.412 24.478 1.00 83.69 743 ASN A CA 1
ATOM 5925 C C . ASN A 1 743 ? -24.336 -32.593 23.573 1.00 83.69 743 ASN A C 1
ATOM 5927 O O . ASN A 1 743 ? -23.816 -32.709 22.465 1.00 83.69 743 ASN A O 1
ATOM 5931 N N . ARG A 1 744 ? -25.290 -33.442 23.987 1.00 87.94 744 ARG A N 1
ATOM 5932 C CA . ARG A 1 744 ? -25.813 -34.517 23.121 1.00 87.94 744 ARG A CA 1
ATOM 5933 C C . ARG A 1 744 ? -26.496 -33.959 21.869 1.00 87.94 744 ARG A C 1
ATOM 5935 O O . ARG A 1 744 ? -26.280 -34.482 20.780 1.00 87.94 744 ARG A O 1
ATOM 5942 N N . ARG A 1 745 ? -27.257 -32.868 21.999 1.00 87.50 745 ARG A N 1
ATOM 5943 C CA . ARG A 1 745 ? -27.901 -32.191 20.861 1.00 87.50 745 ARG A CA 1
ATOM 5944 C C . ARG A 1 745 ? -26.893 -31.520 19.922 1.00 87.50 745 ARG A C 1
ATOM 5946 O O . ARG A 1 745 ? -27.086 -31.569 18.712 1.00 87.50 745 ARG A O 1
ATOM 5953 N N . LEU A 1 746 ? -25.832 -30.925 20.468 1.00 85.69 746 LEU A N 1
ATOM 5954 C CA . LEU A 1 746 ? -24.756 -30.302 19.694 1.00 85.69 746 LEU A CA 1
ATOM 5955 C C . LEU A 1 746 ? -23.969 -31.345 18.886 1.00 85.69 746 LEU A C 1
ATOM 5957 O O . LEU A 1 746 ? -23.703 -31.128 17.707 1.00 85.69 746 LEU A O 1
ATOM 5961 N N . ASN A 1 747 ? -23.662 -32.496 19.493 1.00 84.38 747 ASN A N 1
ATOM 5962 C CA . ASN A 1 747 ? -23.011 -33.609 18.801 1.00 84.38 747 ASN A CA 1
ATOM 5963 C C . ASN A 1 747 ? -23.894 -34.153 17.667 1.00 84.38 747 ASN A C 1
ATOM 5965 O O . ASN A 1 747 ? -23.413 -34.268 16.547 1.00 84.38 747 ASN A O 1
ATOM 5969 N N . GLN A 1 748 ? -25.197 -34.360 17.903 1.00 85.88 748 GLN A N 1
ATOM 5970 C CA . GLN A 1 748 ? -26.117 -34.778 16.837 1.00 85.88 748 GLN A CA 1
ATOM 5971 C C . GLN A 1 748 ? -26.136 -33.781 15.665 1.00 85.88 748 GLN A C 1
ATOM 5973 O O . GLN A 1 748 ? -26.037 -34.188 14.515 1.00 85.88 748 GLN A O 1
ATOM 5978 N N . GLN A 1 749 ? -26.195 -32.470 15.937 1.00 82.94 749 GLN A N 1
ATOM 5979 C CA . GLN A 1 749 ? -26.145 -31.448 14.881 1.00 82.94 749 GLN A CA 1
ATOM 5980 C C . GLN A 1 749 ? -24.829 -31.456 14.094 1.00 82.94 749 GLN A C 1
ATOM 5982 O O . GLN A 1 749 ? -24.819 -31.113 12.911 1.00 82.94 749 GLN A O 1
ATOM 5987 N N . ARG A 1 750 ? -23.721 -31.837 14.735 1.00 82.81 750 ARG A N 1
ATOM 5988 C CA . ARG A 1 750 ? -22.428 -32.005 14.075 1.00 82.81 750 ARG A CA 1
ATOM 5989 C C . ARG A 1 750 ? -22.417 -33.245 13.179 1.00 82.81 750 ARG A C 1
ATOM 5991 O O . ARG A 1 750 ? -22.018 -33.129 12.024 1.00 82.81 750 ARG A O 1
ATOM 5998 N N . ASP A 1 751 ? -22.900 -34.382 13.668 1.00 81.56 751 ASP A N 1
ATOM 5999 C CA . ASP A 1 751 ? -22.989 -35.627 12.894 1.00 81.56 751 ASP A CA 1
ATOM 6000 C C . ASP A 1 751 ? -23.932 -35.457 11.678 1.00 81.56 751 ASP A C 1
ATOM 6002 O O . ASP A 1 751 ? -23.619 -35.865 10.554 1.00 81.56 751 ASP A O 1
ATOM 6006 N N . ASP A 1 752 ? -25.051 -34.750 11.863 1.00 80.19 752 ASP A N 1
ATOM 6007 C CA . ASP A 1 752 ? -25.979 -34.371 10.791 1.00 80.19 752 ASP A CA 1
ATOM 6008 C C . ASP A 1 752 ? -25.302 -33.449 9.748 1.00 80.19 752 ASP A C 1
ATOM 6010 O O . ASP A 1 752 ? -25.512 -33.596 8.542 1.00 80.19 752 ASP A O 1
ATOM 6014 N N . ALA A 1 753 ? -24.438 -32.519 10.173 1.00 75.56 753 ALA A N 1
ATOM 6015 C CA . ALA A 1 753 ? -23.685 -31.654 9.260 1.00 75.56 753 ALA A CA 1
ATOM 6016 C C . ALA A 1 753 ? -22.603 -32.422 8.474 1.00 75.56 753 ALA A C 1
ATOM 6018 O O . ALA A 1 753 ? -22.476 -32.239 7.258 1.00 75.56 753 ALA A O 1
ATOM 6019 N N . GLU A 1 754 ? -21.858 -33.313 9.138 1.00 75.38 754 GLU A N 1
ATOM 6020 C CA . GLU A 1 754 ? -20.831 -34.151 8.508 1.00 75.38 754 GLU A CA 1
ATOM 6021 C C . GLU A 1 754 ? -21.465 -35.104 7.467 1.00 75.38 754 GLU A C 1
ATOM 6023 O O . GLU A 1 754 ? -20.972 -35.212 6.337 1.00 75.38 754 GLU A O 1
ATOM 6028 N N . THR A 1 755 ? -22.628 -35.706 7.757 1.00 74.25 755 THR A N 1
ATOM 6029 C CA . THR A 1 755 ? -23.349 -36.546 6.777 1.00 74.25 755 THR A CA 1
ATOM 6030 C C . THR A 1 755 ? -23.858 -35.759 5.563 1.00 74.25 755 THR A C 1
ATOM 6032 O O . THR A 1 755 ? -23.750 -36.253 4.433 1.00 74.25 755 THR A O 1
ATOM 6035 N N . VAL A 1 756 ? -24.346 -34.524 5.733 1.00 72.31 756 VAL A N 1
ATOM 6036 C CA . VAL A 1 756 ? -24.734 -33.647 4.608 1.00 72.31 756 VAL A CA 1
ATOM 6037 C C . VAL A 1 756 ? -23.525 -33.295 3.732 1.00 72.31 756 VAL A C 1
ATOM 6039 O O . VAL A 1 756 ? -23.634 -33.311 2.502 1.00 72.31 756 VAL A O 1
ATOM 6042 N N . GLN A 1 757 ? -22.357 -33.043 4.328 1.00 68.56 757 GLN A N 1
ATOM 6043 C CA . GLN A 1 757 ? -21.129 -32.699 3.601 1.00 68.56 757 GLN A CA 1
ATOM 6044 C C . GLN A 1 757 ? -20.578 -33.870 2.759 1.00 68.56 757 GLN A C 1
ATOM 6046 O O . GLN A 1 757 ? -20.060 -33.667 1.655 1.00 68.56 757 GLN A O 1
ATOM 6051 N N . VAL A 1 758 ? -20.759 -35.114 3.215 1.00 66.44 758 VAL A N 1
ATOM 6052 C CA . VAL A 1 758 ? -20.447 -36.321 2.425 1.00 66.44 758 VAL A CA 1
ATOM 6053 C C . VAL A 1 758 ? -21.415 -36.482 1.239 1.00 66.44 758 VAL A C 1
ATOM 6055 O O . VAL A 1 758 ? -20.992 -36.810 0.124 1.00 66.44 758 VAL A O 1
ATOM 6058 N N . HIS A 1 759 ? -22.705 -36.181 1.423 1.00 62.19 759 HIS A N 1
ATOM 6059 C CA . HIS A 1 759 ? -23.714 -36.259 0.355 1.00 62.19 759 HIS A CA 1
ATOM 6060 C C . HIS A 1 759 ? -23.566 -35.169 -0.725 1.00 62.19 759 HIS A C 1
ATOM 6062 O O . HIS A 1 759 ? -23.878 -35.410 -1.894 1.00 62.19 759 HIS A O 1
ATOM 6068 N N . THR A 1 760 ? -23.076 -33.973 -0.386 1.00 62.25 760 THR A N 1
ATOM 6069 C CA . THR A 1 760 ? -22.776 -32.926 -1.385 1.00 62.25 760 THR A CA 1
ATOM 6070 C C . THR A 1 760 ? -21.484 -33.211 -2.154 1.00 62.25 760 THR A C 1
ATOM 6072 O O . THR A 1 760 ? -21.426 -32.995 -3.370 1.00 62.25 760 THR A O 1
ATOM 6075 N N . SER A 1 761 ? -20.475 -33.779 -1.488 1.00 59.34 761 SER A N 1
ATOM 6076 C CA . SER A 1 761 ? -19.204 -34.180 -2.110 1.00 59.34 761 SER A CA 1
ATOM 6077 C C . SER A 1 761 ? -19.388 -35.315 -3.127 1.00 59.34 761 SER A C 1
ATOM 6079 O O . SER A 1 761 ? -18.883 -35.243 -4.249 1.00 59.34 761 SER A O 1
ATOM 6081 N N . THR A 1 762 ? -20.182 -36.332 -2.781 1.00 58.69 762 THR A N 1
ATOM 6082 C CA . THR A 1 762 ? -20.514 -37.455 -3.680 1.00 58.69 762 THR A CA 1
ATOM 6083 C C . THR A 1 762 ? -21.344 -37.019 -4.891 1.00 58.69 762 THR A C 1
ATOM 6085 O O . THR A 1 762 ? -21.030 -37.427 -6.009 1.00 58.69 762 THR A O 1
ATOM 6088 N N . LYS A 1 763 ? -22.323 -36.116 -4.717 1.00 53.53 763 LYS A N 1
ATOM 6089 C CA . LYS A 1 763 ? -23.067 -35.516 -5.844 1.00 53.53 763 LYS A CA 1
ATOM 6090 C C . LYS A 1 763 ? -22.164 -34.711 -6.786 1.00 53.53 763 LYS A C 1
ATOM 6092 O O . LYS A 1 763 ? -22.304 -34.817 -8.004 1.00 53.53 763 LYS A O 1
ATOM 6097 N N . SER A 1 764 ? -21.206 -33.960 -6.244 1.00 51.72 764 SER A N 1
ATOM 6098 C CA . SER A 1 764 ? -20.262 -33.163 -7.045 1.00 51.72 764 SER A CA 1
ATOM 6099 C C . SER A 1 764 ? -19.340 -34.038 -7.908 1.00 51.72 764 SER A C 1
ATOM 6101 O O . SER A 1 764 ? -19.098 -33.725 -9.075 1.00 51.72 764 SER A O 1
ATOM 6103 N N . LEU A 1 765 ? -18.888 -35.177 -7.369 1.00 50.47 765 LEU A N 1
ATOM 6104 C CA . LEU A 1 765 ? -18.082 -36.169 -8.092 1.00 50.47 765 LEU A CA 1
ATOM 6105 C C . LEU A 1 765 ? -18.850 -36.897 -9.206 1.00 50.47 765 LEU A C 1
ATOM 6107 O O . LEU A 1 765 ? -18.242 -37.278 -10.206 1.00 50.47 765 LEU A O 1
ATOM 6111 N N . THR A 1 766 ? -20.168 -37.082 -9.073 1.00 53.47 766 THR A N 1
ATOM 6112 C CA . THR A 1 766 ? -20.982 -37.675 -10.147 1.00 53.47 766 THR A CA 1
ATOM 6113 C C . THR A 1 766 ? -21.219 -36.715 -11.312 1.00 53.47 766 THR A C 1
ATOM 6115 O O . THR A 1 766 ? -21.106 -37.140 -12.459 1.00 53.47 766 THR A O 1
ATOM 6118 N N . THR A 1 767 ? -21.454 -35.422 -11.058 1.00 49.38 767 THR A N 1
ATOM 6119 C CA . THR A 1 767 ? -21.664 -34.427 -12.129 1.00 49.38 767 THR A CA 1
ATOM 6120 C C . THR A 1 767 ? -20.404 -34.230 -12.982 1.00 49.38 767 THR A C 1
ATOM 6122 O O . THR A 1 767 ? -20.487 -34.168 -14.208 1.00 49.38 767 THR A O 1
ATOM 6125 N N . LEU A 1 768 ? -19.222 -34.228 -12.350 1.00 48.62 768 LEU A N 1
ATOM 6126 C CA . LEU A 1 768 ? -17.914 -34.135 -13.020 1.00 48.62 768 LEU A CA 1
ATOM 6127 C C . LEU A 1 768 ? -17.531 -35.368 -13.860 1.00 48.62 768 LEU A C 1
ATOM 6129 O O . LEU A 1 768 ? -16.515 -35.338 -14.546 1.00 48.62 768 LEU A O 1
ATOM 6133 N N . ARG A 1 769 ? -18.318 -36.451 -13.816 1.00 46.69 769 ARG A N 1
ATOM 6134 C CA . ARG A 1 769 ? -18.155 -37.638 -14.676 1.00 46.69 769 ARG A CA 1
ATOM 6135 C C . ARG A 1 769 ? -19.105 -37.660 -15.881 1.00 46.69 769 ARG A C 1
ATOM 6137 O O . ARG A 1 769 ? -19.050 -38.605 -16.662 1.00 46.69 769 ARG A O 1
ATOM 6144 N N . SER A 1 770 ? -19.972 -36.654 -16.011 1.00 44.75 770 SER A N 1
ATOM 6145 C CA . SER A 1 770 ? -20.979 -36.520 -17.078 1.00 44.75 770 SER A CA 1
ATOM 6146 C C . SER A 1 770 ? -20.772 -35.294 -17.980 1.00 44.75 770 SER A C 1
ATOM 6148 O O . SER A 1 770 ? -21.690 -34.874 -18.682 1.00 44.75 770 SER A O 1
ATOM 6150 N N . SER A 1 771 ? -19.583 -34.693 -17.941 1.00 37.56 771 SER A N 1
ATOM 6151 C CA . SER A 1 771 ? -19.134 -33.575 -18.785 1.00 37.56 771 SER A CA 1
ATOM 6152 C C . SER A 1 771 ? -17.705 -33.828 -19.248 1.00 37.56 771 SER A C 1
ATOM 6154 O O . SER A 1 771 ? -17.395 -33.398 -20.377 1.00 37.56 771 SER A O 1
#